Protein AF-0000000085004292 (afdb_homodimer)

Organism: Metarhizium robertsii (strain ARSEF 23 / ATCC MYA-3075) (NCBI:txid655844)

Foldseek 3Di:
DPDVPPLPLPQQQPPDPDDPPPLVQPPDFDEWDQAPPDPLNDPVLVVVLSVLCRVLVFQKKWKWKDFVPGITITIGHALEHPDHGGGLLAKEFQAQLLLLLLLLLVLLLCVVCVPPQVADQQAQLCVQVPQLADALDNVLNHGPGNFQLQFQQSQAAALQLLDDAPALSRLNNLRNFGDGNDDGRPARHDYLSSLLSSLVSSCRRVVHHSFVSSVPFPQVVLVQNQKTLFVVVNVPVVPRHHHGWAWEAASQVRDIDTFDDFGQRNRSSRTRMMGGQVSVVSVQLCLLVVHPPRHVVSSCQQPDFDHFHDDDVQQFPATWGGGRSWIWGHHPNFIKTKDWRDARQKIKIKIATNVRSIIMMMITSHPRVLSVCVSVSVVVCVVSVPDPVSHRPSVVVVVVVSVVQLVCQQCVCCVLPPPLPPDAADQLAQPVLQAAWWQGSNSGIFGKDWADDPQDADVVANPFFDAHPNRTWIKTWGATHRGFTKIWTWGRRHHQKIKTFIGRVSNPVHRHGSDIWIKGFDADPVSGTAKIWTCSSPPDSPDGTRIIGGD/DPDPPPVPLPQQQPPDPDDPPPLVQPPDFDEWDQAPPDPLNDPVLVVVLSVLCVVLVFQKKWKWKDFVPGITITIGHALEHPDHGGGLLAKEFQAQLLLLLLLLLVLLLCVVCPPPQPADQQAQLCVQVPQLADALDNVLNHGPGNFQLQFQQSQAAALQLLDDAPALSRLNNLRNFGDGNDDGRPARHDYLSSLLSSLVSSCRSVVHHSFCSSVPFPQVVLVQNQKTLFVVVNVPVVPRHHHGWAWEAASQVRDIDTFDDFHQRNRSSRTRMMGGQVSVVSVQLCLLVVHPPRHVVSSCQQPDFDHFHDDDVQQFPATWGGGRSWIWGHHPNFIKIKDWRDARQKIKIKIATNVRSIIMMMITSHPRVLSVCVSVSVVSCVVSVPDPVSHRPSPVVVVVVSVVQLVCQLCVCCVLPPPLPPDAADQLAQPVLQAAWWQRSSSGIFGKDWADDPQDADVSANDDLDAHPNGTWIKTWGATHRGFTKIWTWHRRHHQKIKTFIGRVSNPVHRHGSDIWIKGFDADPVSGTAKIWTCSSPPDSPDGTRIIGGD

Secondary structure (DSSP, 8-state):
-----------------------------EEEESGGGSTT-SHHHHHHHHHHHHHTT-SEEEEEEEETTEEEEEEEEEEETTTEEP-TT-BEE-GGGHHHHHHHHHHHHHHGGGGS----TT-BHHHHHGGG---SSHHHHHH-BHHHHHTT-SS----GGG---SSHHHHHHGGGGSPP-S-TTTS----HHHHHHHHHHHHHHHTS-HHHHIIIIIITTTT-TT-BSSHHHHHHT-SS-PBPPEEEEETTTTEEEEE-----GGGHHHH--EE-HHHHHHHHHHHHHT-TTS-HHHHHHHHS--EE----TTT--S--EE-SS-EEEEETTEEEEEEEEEETTEEEEEEEEGGGTEEEEEEESB--HHHHHHHHHHHHHHHTT--GGGS--HHHHHHHHHHHHHHHHHTHHHHHSTTTTSS----SS-GGGG-EEEEETTTEEEEEEEE-S---PPTTS-----B-TTSPEEEEEEE-TTS-EEEEEEEEEETTEEEEEEEETTSTT--S-SEEEEEEEEE-TTSSEEEEEE--S-S-TTSPPEEEEE-/-----------------------------EEEESGGGSTTSSHHHHHHHHHHHHHTT-SEEEEEEEETTEEEEEEEEEEETTTEEP-TT-BEE-GGGHHHHHHHHHHHHHHTGGGS----TT-BHHHHHGGG---SSHHHHHH-BHHHHHTT-SS----GGG---SSHHHHHHGGGGSPP-S-TTTS----HHHHHHHHHHHHHHHTS-HHHHIIIIIITTTT-TT-BSSHHHHHHT-SS-PBPPEEEEETTTTEEEEE-----GGGHHHH--EE-HHHHHHHHHHHHHT-TTS-HHHHHHHHS--EE----TTT--S--EE-SS-EEEEETTEEEEEEEEEETTEEEEEEEEGGGTEEEEEEESB--HHHHHHHHHHHHHHHTT--GGGS--HHHHHHHHHHHHHHHHHTHHHHHSTTTTSS----SS-GGGG-EEEEETTTEEEEEEEE-S---PPTTS-----B-TTSPEEEEEEE-TTS-EEEEEEEEEETTEEEEEEEETTSTT--S-SEEEEEEEEE-TTSSEEEEEE--S-S-TTSPPEEEEE-

pLDDT: mean 88.21, std 16.18, range [18.38, 98.88]

Solvent-accessible surface area (backbone atoms only — not comparable to full-atom values): 56568 Å² total; per-residue (Å²): 65,67,66,75,77,52,86,60,61,56,77,77,65,58,83,70,86,68,83,71,71,73,64,85,57,79,39,61,76,33,54,69,48,51,50,92,56,44,83,75,65,40,70,69,47,53,50,48,52,51,51,35,28,61,75,48,64,45,61,16,33,26,34,24,38,36,46,69,92,33,36,27,26,31,4,33,32,20,26,32,84,96,70,42,64,12,25,29,43,33,24,40,49,30,2,35,42,26,24,34,52,44,38,49,50,50,38,43,53,34,69,50,26,84,81,72,46,89,48,50,60,77,34,31,47,25,80,75,52,40,88,42,41,38,44,61,41,72,67,54,25,68,60,42,20,48,48,34,46,45,30,19,20,62,14,37,55,40,48,47,47,40,27,63,58,92,28,44,64,54,46,40,42,38,36,44,51,39,75,65,79,48,58,66,48,73,48,64,28,68,35,53,58,46,30,11,42,50,31,48,47,51,18,67,75,68,73,43,56,54,56,55,47,46,38,68,63,44,30,48,76,51,63,20,78,53,50,34,50,44,61,69,58,50,68,65,59,82,72,58,44,57,72,43,50,18,30,47,72,28,43,89,78,68,42,78,42,77,46,74,92,68,77,47,75,33,34,34,24,23,27,34,28,31,30,18,34,57,38,50,50,38,53,50,50,31,64,44,67,47,38,70,80,40,48,64,70,36,48,52,56,34,69,37,75,71,29,62,40,80,36,44,59,63,78,31,66,46,73,23,21,22,12,33,39,31,38,34,33,24,43,95,69,35,65,35,40,30,39,52,16,62,35,63,44,12,23,25,40,39,36,36,25,48,96,68,37,31,34,37,34,40,40,31,32,21,70,40,60,64,36,52,53,47,51,56,50,49,49,52,35,56,75,69,64,56,51,75,91,73,51,61,61,56,66,61,50,49,53,50,49,51,49,49,52,52,52,46,56,65,39,35,64,57,68,77,43,65,85,60,82,57,89,54,45,66,64,76,53,63,73,75,55,59,48,43,44,21,39,26,90,34,42,41,66,46,43,32,40,76,48,78,60,93,78,63,71,35,86,89,39,71,79,64,65,38,54,44,100,88,57,22,34,41,32,31,59,46,39,28,54,67,70,44,42,29,30,28,39,40,14,80,59,35,35,46,36,29,38,27,33,29,32,55,58,68,43,75,85,54,54,56,64,45,44,72,38,57,26,33,49,42,65,38,96,85,49,39,61,41,34,43,28,31,60,58,57,78,84,63,90,86,57,83,59,45,64,20,40,55,107,74,67,65,75,77,51,86,60,60,54,75,77,63,60,83,70,90,65,85,71,71,74,63,85,58,80,41,62,76,34,55,68,48,53,51,91,57,45,81,75,67,39,70,69,45,53,49,49,52,52,49,36,28,61,76,50,65,45,60,16,33,26,34,21,40,36,47,67,91,34,36,27,25,32,5,34,35,20,24,33,84,96,71,42,64,13,24,29,44,32,23,39,49,31,2,36,42,25,24,34,52,45,39,49,51,50,38,45,55,36,69,54,32,81,84,72,50,86,50,47,58,76,35,31,46,25,80,76,52,42,87,44,41,37,44,62,39,71,67,53,24,66,60,42,19,48,47,33,44,46,32,18,20,62,14,37,54,43,49,45,47,39,26,63,57,93,28,45,64,55,46,40,44,38,34,45,51,38,74,65,78,48,59,67,45,73,48,63,28,68,34,52,58,45,29,11,42,49,30,48,48,51,18,67,75,67,73,41,56,54,57,54,46,46,37,67,63,44,30,48,77,50,64,19,80,53,50,35,49,44,60,69,59,49,69,64,59,82,72,56,45,57,71,43,49,19,30,49,72,28,44,88,77,69,42,77,43,76,46,72,91,68,77,47,75,32,36,34,26,24,26,36,28,31,30,17,35,58,38,50,49,38,53,50,50,31,65,44,68,48,37,69,77,42,47,65,69,37,47,52,55,33,68,36,75,72,30,62,41,79,38,45,59,62,80,30,65,48,75,24,23,22,12,34,38,29,39,33,33,24,43,94,69,36,64,35,40,31,40,54,15,61,37,64,42,13,23,24,40,37,38,37,24,47,96,68,39,31,33,38,32,40,38,31,31,20,70,38,61,65,34,52,51,45,50,56,50,48,50,52,35,58,75,69,62,55,53,76,89,74,50,61,61,56,67,60,49,48,53,52,49,52,50,49,50,51,51,44,57,64,40,35,64,58,69,76,41,67,85,62,84,57,90,56,45,67,64,76,52,64,71,75,56,59,50,43,46,21,39,26,90,33,44,41,69,45,43,33,38,76,46,78,62,94,76,64,72,35,87,89,38,69,73,80,60,40,46,43,98,86,59,21,32,39,32,32,58,44,39,28,54,68,71,44,41,30,30,29,39,39,21,80,61,34,37,47,37,29,37,27,35,29,32,54,57,69,43,76,82,53,54,56,65,44,44,72,39,57,27,34,49,42,66,38,96,87,49,40,62,40,34,43,29,31,58,59,60,76,84,61,90,85,57,84,59,45,64,19,40,55,106

Structure (mmCIF, N/CA/C/O backbone):
data_AF-0000000085004292-model_v1
#
loop_
_entity.id
_entity.type
_entity.pdbx_description
1 polymer 'Beta-lactamase/transpeptidase-like protein'
#
loop_
_atom_site.group_PDB
_atom_site.id
_atom_site.type_symbol
_atom_site.label_atom_id
_atom_site.label_alt_id
_atom_site.label_comp_id
_atom_site.label_asym_id
_atom_site.label_entity_id
_atom_site.label_seq_id
_atom_site.pdbx_PDB_ins_code
_atom_site.Cartn_x
_atom_site.Cartn_y
_atom_site.Cartn_z
_atom_site.occupancy
_atom_site.B_iso_or_equiv
_atom_site.auth_seq_id
_atom_site.auth_comp_id
_atom_site.auth_asym_id
_atom_site.auth_atom_id
_atom_site.pdbx_PDB_model_num
ATOM 1 N N . MET A 1 1 ? -9.984 -6.383 -10.594 1 18.56 1 MET A N 1
ATOM 2 C CA . MET A 1 1 ? -10.445 -7.738 -10.891 1 18.56 1 MET A CA 1
ATOM 3 C C . MET A 1 1 ? -9.484 -8.438 -11.852 1 18.56 1 MET A C 1
ATOM 5 O O . MET A 1 1 ? -9.906 -9.258 -12.664 1 18.56 1 MET A O 1
ATOM 9 N N . LYS A 1 2 ? -8.461 -7.723 -12.195 1 23.53 2 LYS A N 1
ATOM 10 C CA . LYS A 1 2 ? -7.477 -8.453 -12.992 1 23.53 2 LYS A CA 1
ATOM 11 C C . LYS A 1 2 ? -7.266 -9.859 -12.453 1 23.53 2 LYS A C 1
ATOM 13 O O . LYS A 1 2 ? -7.262 -10.07 -11.242 1 23.53 2 LYS A O 1
ATOM 18 N N . ALA A 1 3 ? -7.301 -10.812 -13.336 1 26.58 3 ALA A N 1
ATOM 19 C CA . ALA A 1 3 ? -7.152 -12.266 -13.383 1 26.58 3 ALA A CA 1
ATOM 20 C C . ALA A 1 3 ? -6.121 -12.75 -12.367 1 26.58 3 ALA A C 1
ATOM 22 O O . ALA A 1 3 ? -5.246 -11.984 -11.953 1 26.58 3 ALA A O 1
ATOM 23 N N . LEU A 1 4 ? -6.418 -13.648 -11.523 1 29.11 4 LEU A N 1
ATOM 24 C CA . LEU A 1 4 ? -5.457 -14.664 -11.102 1 29.11 4 LEU A CA 1
ATOM 25 C C . LEU A 1 4 ? -4.258 -14.695 -12.039 1 29.11 4 LEU A C 1
ATOM 27 O O . LEU A 1 4 ? -4.359 -15.195 -13.164 1 29.11 4 LEU A O 1
ATOM 31 N N . VAL A 1 5 ? -3.646 -13.688 -12.141 1 30.66 5 VAL A N 1
ATOM 32 C CA . VAL A 1 5 ? -2.473 -13.719 -13.008 1 30.66 5 VAL A CA 1
ATOM 33 C C . VAL A 1 5 ? -1.698 -15.008 -12.789 1 30.66 5 VAL A C 1
ATOM 35 O O . VAL A 1 5 ? -0.815 -15.07 -11.93 1 30.66 5 VAL A O 1
ATOM 38 N N . LEU A 1 6 ? -2.367 -16.078 -12.289 1 32.75 6 LEU A N 1
ATOM 39 C CA . LEU A 1 6 ? -1.844 -17.375 -12.703 1 32.75 6 LEU A CA 1
ATOM 40 C C . LEU A 1 6 ? -1.503 -17.375 -14.195 1 32.75 6 LEU A C 1
ATOM 42 O O . LEU A 1 6 ? -2.346 -17.031 -15.023 1 32.75 6 LEU A O 1
ATOM 46 N N . ALA A 1 7 ? -0.397 -17.016 -14.508 1 34.31 7 ALA A N 1
ATOM 47 C CA . ALA A 1 7 ? -0.087 -17.5 -15.852 1 34.31 7 ALA A CA 1
ATOM 48 C C . ALA A 1 7 ? -0.834 -18.781 -16.156 1 34.31 7 ALA A C 1
ATOM 50 O O . ALA A 1 7 ? -0.425 -19.859 -15.711 1 34.31 7 ALA A O 1
ATOM 51 N N . LEU A 1 8 ? -2.156 -18.75 -15.992 1 34.47 8 LEU A N 1
ATOM 52 C CA . LEU A 1 8 ? -2.996 -19.875 -16.391 1 34.47 8 LEU A CA 1
ATOM 53 C C . LEU A 1 8 ? -2.732 -20.266 -17.844 1 34.47 8 LEU A C 1
ATOM 55 O O . LEU A 1 8 ? -2.953 -19.469 -18.75 1 34.47 8 LEU A O 1
ATOM 59 N N . THR A 1 9 ? -1.748 -20.953 -18.031 1 31.61 9 THR A N 1
ATOM 60 C CA . THR A 1 9 ? -1.907 -21.703 -19.266 1 31.61 9 THR A CA 1
ATOM 61 C C . THR A 1 9 ? -3.275 -22.375 -19.312 1 31.61 9 THR A C 1
ATOM 63 O O . THR A 1 9 ? -3.521 -23.344 -18.594 1 31.61 9 THR A O 1
ATOM 66 N N . LEU A 1 10 ? -4.293 -21.625 -19.406 1 33.28 10 LEU A N 1
ATOM 67 C CA . LEU A 1 10 ? -5.609 -22.219 -19.625 1 33.28 10 LEU A CA 1
ATOM 68 C C . LEU A 1 10 ? -5.609 -23.125 -20.859 1 33.28 10 LEU A C 1
ATOM 70 O O . LEU A 1 10 ? -5.238 -22.672 -21.953 1 33.28 10 LEU A O 1
ATOM 74 N N . SER A 1 11 ? -5.559 -24.375 -20.703 1 31.3 11 SER A N 1
ATOM 75 C CA . SER A 1 11 ? -5.887 -25.344 -21.766 1 31.3 11 SER A CA 1
ATOM 76 C C . SER A 1 11 ? -7.246 -25.031 -22.391 1 31.3 11 SER A C 1
ATOM 78 O O . SER A 1 11 ? -8.242 -24.891 -21.672 1 31.3 11 SER A O 1
ATOM 80 N N . LEU A 1 12 ? -7.227 -24.375 -23.406 1 34.44 12 LEU A N 1
ATOM 81 C CA . LEU A 1 12 ? -8.359 -24 -24.25 1 34.44 12 LEU A CA 1
ATOM 82 C C . LEU A 1 12 ? -9.211 -25.219 -24.594 1 34.44 12 LEU A C 1
ATOM 84 O O . LEU A 1 12 ? -8.703 -26.203 -25.141 1 34.44 12 LEU A O 1
ATOM 88 N N . TYR A 1 13 ? -10.305 -25.5 -23.875 1 34.75 13 TYR A N 1
ATOM 89 C CA . TYR A 1 13 ? -11.359 -26.5 -24.078 1 34.75 13 TYR A CA 1
ATOM 90 C C . TYR A 1 13 ? -12.203 -26.156 -25.297 1 34.75 13 TYR A C 1
ATOM 92 O O . TYR A 1 13 ? -12.781 -25.078 -25.391 1 34.75 13 TYR A O 1
ATOM 100 N N . ALA A 1 14 ? -11.797 -26.516 -26.469 1 29.94 14 ALA A N 1
ATOM 101 C CA . ALA A 1 14 ? -12.781 -26.469 -27.547 1 29.94 14 ALA A CA 1
ATOM 102 C C . ALA A 1 14 ? -13.922 -27.453 -27.297 1 29.94 14 ALA A C 1
ATOM 104 O O . ALA A 1 14 ? -13.695 -28.641 -27.141 1 29.94 14 ALA A O 1
ATOM 105 N N . ALA A 1 15 ? -15.172 -27.062 -26.922 1 34.06 15 ALA A N 1
ATOM 106 C CA . ALA A 1 15 ? -16.406 -27.844 -26.75 1 34.06 15 ALA A CA 1
ATOM 107 C C . ALA A 1 15 ? -16.891 -28.391 -28.094 1 34.06 15 ALA A C 1
ATOM 109 O O . ALA A 1 15 ? -17.531 -27.672 -28.859 1 34.06 15 ALA A O 1
ATOM 110 N N . ALA A 1 16 ? -16.234 -29.234 -28.891 1 30.64 16 ALA A N 1
ATOM 111 C CA . ALA A 1 16 ? -17.094 -29.891 -29.891 1 30.64 16 ALA A CA 1
ATOM 112 C C . ALA A 1 16 ? -18.172 -30.734 -29.203 1 30.64 16 ALA A C 1
ATOM 114 O O . ALA A 1 16 ? -17.984 -31.234 -28.094 1 30.64 16 ALA A O 1
ATOM 115 N N . GLY A 1 17 ? -19.5 -30.672 -29.719 1 32.22 17 GLY A N 1
ATOM 116 C CA . GLY A 1 17 ? -20.734 -31.328 -29.359 1 32.22 17 GLY A CA 1
ATOM 117 C C . GLY A 1 17 ? -20.594 -32.812 -29.156 1 32.22 17 GLY A C 1
ATOM 118 O O . GLY A 1 17 ? -21.438 -33.594 -29.578 1 32.22 17 GLY A O 1
ATOM 119 N N . ALA A 1 18 ? -19.422 -33.469 -29.047 1 34.59 18 ALA A N 1
ATOM 120 C CA . ALA A 1 18 ? -19.578 -34.906 -29 1 34.59 18 ALA A CA 1
ATOM 121 C C . ALA A 1 18 ? -20.375 -35.344 -27.766 1 34.59 18 ALA A C 1
ATOM 123 O O . ALA A 1 18 ? -20.375 -34.625 -26.75 1 34.59 18 ALA A O 1
ATOM 124 N N . LYS A 1 19 ? -21.188 -36.406 -27.828 1 35.53 19 LYS A N 1
ATOM 125 C CA . LYS A 1 19 ? -21.938 -37.156 -26.812 1 35.53 19 LYS A CA 1
ATOM 126 C C . LYS A 1 19 ? -21.078 -37.438 -25.594 1 35.53 19 LYS A C 1
ATOM 128 O O . LYS A 1 19 ? -20.031 -38.094 -25.719 1 35.53 19 LYS A O 1
ATOM 133 N N . ARG A 1 20 ? -21.234 -36.75 -24.609 1 41.38 20 ARG A N 1
ATOM 134 C CA . ARG A 1 20 ? -20.562 -36.75 -23.312 1 41.38 20 ARG A CA 1
ATOM 135 C C . ARG A 1 20 ? -20.609 -38.156 -22.688 1 41.38 20 ARG A C 1
ATOM 137 O O . ARG A 1 20 ? -21.688 -38.688 -22.438 1 41.38 20 ARG A O 1
ATOM 144 N N . GLN A 1 21 ? -19.766 -39.031 -23.047 1 31.73 21 GLN A N 1
ATOM 145 C CA . GLN A 1 21 ? -19.844 -40.156 -22.125 1 31.73 21 GLN A CA 1
ATOM 146 C C . GLN A 1 21 ? -19.875 -39.656 -20.672 1 31.73 21 GLN A C 1
ATOM 148 O O . GLN A 1 21 ? -19.047 -38.844 -20.281 1 31.73 21 GLN A O 1
ATOM 153 N N . PRO A 1 22 ? -20.938 -39.875 -19.922 1 36.22 22 PRO A N 1
ATOM 154 C CA . PRO A 1 22 ? -20.953 -39.438 -18.531 1 36.22 22 PRO A CA 1
ATOM 155 C C . PRO A 1 22 ? -19.734 -39.906 -17.75 1 36.22 22 PRO A C 1
ATOM 157 O O . PRO A 1 22 ? -19.328 -41.062 -17.859 1 36.22 22 PRO A O 1
ATOM 160 N N . ILE A 1 23 ? -18.703 -39.188 -17.688 1 39.22 23 ILE A N 1
ATOM 161 C CA . ILE A 1 23 ? -17.781 -39.562 -16.609 1 39.22 23 ILE A CA 1
ATOM 162 C C . ILE A 1 23 ? -18.547 -40.094 -15.422 1 39.22 23 ILE A C 1
ATOM 164 O O . ILE A 1 23 ? -19.547 -39.5 -14.992 1 39.22 23 ILE A O 1
ATOM 168 N N . PRO A 1 24 ? -18.484 -41.375 -15.211 1 38.09 24 PRO A N 1
ATOM 169 C CA . PRO A 1 24 ? -19.172 -41.812 -13.992 1 38.09 24 PRO A CA 1
ATOM 170 C C . PRO A 1 24 ? -18.984 -40.844 -12.828 1 38.09 24 PRO A C 1
ATOM 172 O O . PRO A 1 24 ? -17.906 -40.75 -12.25 1 38.09 24 PRO A O 1
ATOM 175 N N . THR A 1 25 ? -19.312 -39.656 -13.07 1 40.25 25 THR A N 1
ATOM 176 C CA . THR A 1 25 ? -19.109 -38.625 -12.07 1 40.25 25 THR A CA 1
ATOM 177 C C . THR A 1 25 ? -19.797 -39 -10.758 1 40.25 25 THR A C 1
ATOM 179 O O . THR A 1 25 ? -19.875 -38.188 -9.836 1 40.25 25 THR A O 1
ATOM 182 N N . ARG A 1 26 ? -20.844 -39.906 -10.922 1 40.62 26 ARG A N 1
ATOM 183 C CA . ARG A 1 26 ? -21.609 -39.875 -9.68 1 40.62 26 ARG A CA 1
ATOM 184 C C . ARG A 1 26 ? -20.75 -40.344 -8.5 1 40.62 26 ARG A C 1
ATOM 186 O O . ARG A 1 26 ? -20.766 -41.5 -8.133 1 40.62 26 ARG A O 1
ATOM 193 N N . GLY A 1 27 ? -19.516 -39.906 -8.438 1 37.91 27 GLY A N 1
ATOM 194 C CA . GLY A 1 27 ? -19 -40.25 -7.117 1 37.91 27 GLY A CA 1
ATOM 195 C C . GLY A 1 27 ? -19.781 -39.594 -5.992 1 37.91 27 GLY A C 1
ATOM 196 O O . GLY A 1 27 ? -20.141 -38.406 -6.078 1 37.91 27 GLY A O 1
ATOM 197 N N . VAL A 1 28 ? -20.578 -40.344 -5.297 1 39.22 28 VAL A N 1
ATOM 198 C CA . VAL A 1 28 ? -21.219 -40 -4.035 1 39.22 28 VAL A CA 1
ATOM 199 C C . VAL A 1 28 ? -20.25 -39.25 -3.141 1 39.22 28 VAL A C 1
ATOM 201 O O . VAL A 1 28 ? -19.047 -39.531 -3.141 1 39.22 28 VAL A O 1
ATOM 204 N N . PRO A 1 29 ? -20.672 -37.906 -2.676 1 47.31 29 PRO A N 1
ATOM 205 C CA . PRO A 1 29 ? -19.906 -37.375 -1.553 1 47.31 29 PRO A CA 1
ATOM 206 C C . PRO A 1 29 ? -19.375 -38.469 -0.62 1 47.31 29 PRO A C 1
ATOM 208 O O . PRO A 1 29 ? -20.156 -39.344 -0.19 1 47.31 29 PRO A O 1
ATOM 211 N N . ASN A 1 30 ? -18.141 -38.812 -0.809 1 48.28 30 ASN A N 1
ATOM 212 C CA . ASN A 1 30 ? -17.531 -39.812 0.082 1 48.28 30 ASN A CA 1
ATOM 213 C C . ASN A 1 30 ? -16.891 -39.125 1.298 1 48.28 30 ASN A C 1
ATOM 215 O O . ASN A 1 30 ? -15.969 -38.344 1.157 1 48.28 30 ASN A O 1
ATOM 219 N N . GLY A 1 31 ? -17.328 -39.344 2.457 1 46.66 31 GLY A N 1
ATOM 220 C CA . GLY A 1 31 ? -16.812 -38.969 3.764 1 46.66 31 GLY A CA 1
ATOM 221 C C . GLY A 1 31 ? -17.172 -37.562 4.191 1 46.66 31 GLY A C 1
ATOM 222 O O . GLY A 1 31 ? -16.891 -36.594 3.473 1 46.66 31 GLY A O 1
ATOM 223 N N . GLN A 1 32 ? -18.172 -37.375 4.891 1 47.78 32 GLN A N 1
ATOM 224 C CA . GLN A 1 32 ? -18.578 -36.094 5.484 1 47.78 32 GLN A CA 1
ATOM 225 C C . GLN A 1 32 ? -18.203 -36.031 6.957 1 47.78 32 GLN A C 1
ATOM 227 O O . GLN A 1 32 ? -18.312 -37 7.684 1 47.78 32 GLN A O 1
ATOM 232 N N . TYR A 1 33 ? -17.234 -35.094 7.277 1 54.34 33 TYR A N 1
ATOM 233 C CA . TYR A 1 33 ? -17.031 -34.75 8.68 1 54.34 33 TYR A CA 1
ATOM 234 C C . TYR A 1 33 ? -17.844 -33.5 9.055 1 54.34 33 TYR A C 1
ATOM 236 O O . TYR A 1 33 ? -17.672 -32.469 8.445 1 54.34 33 TYR A O 1
ATOM 244 N N . GLY A 1 34 ? -18.75 -33.5 9.992 1 56.47 34 GLY A N 1
ATOM 245 C CA . GLY A 1 34 ? -19.391 -32.375 10.633 1 56.47 34 GLY A CA 1
ATOM 246 C C . GLY A 1 34 ? -20.547 -31.812 9.828 1 56.47 34 GLY A C 1
ATOM 247 O O . GLY A 1 34 ? -20.859 -30.625 9.938 1 56.47 34 GLY A O 1
ATOM 248 N N . GLY A 1 35 ? -21.156 -32.594 8.977 1 50.84 35 GLY A N 1
ATOM 249 C CA . GLY A 1 35 ? -22.125 -32.312 7.922 1 50.84 35 GLY A CA 1
ATOM 250 C C . GLY A 1 35 ? -23.078 -31.188 8.258 1 50.84 35 GLY A C 1
ATOM 251 O O . GLY A 1 35 ? -23.281 -30.281 7.449 1 50.84 35 GLY A O 1
ATOM 252 N N . ASP A 1 36 ? -23.984 -31.281 9.141 1 54 36 ASP A N 1
ATOM 253 C CA . ASP A 1 36 ? -25.25 -30.562 9.203 1 54 36 ASP A CA 1
ATOM 254 C C . ASP A 1 36 ? -25.062 -29.219 9.906 1 54 36 ASP A C 1
ATOM 256 O O . ASP A 1 36 ? -26.047 -28.562 10.258 1 54 36 ASP A O 1
ATOM 260 N N . GLU A 1 37 ? -23.656 -28.75 9.836 1 70.69 37 GLU A N 1
ATOM 261 C CA . GLU A 1 37 ? -23.594 -27.688 10.844 1 70.69 37 GLU A CA 1
ATOM 262 C C . GLU A 1 37 ? -23.422 -26.312 10.188 1 70.69 37 GLU A C 1
ATOM 264 O O . GLU A 1 37 ? -23.781 -25.297 10.781 1 70.69 37 GLU A O 1
ATOM 269 N N . VAL A 1 38 ? -22.984 -26.312 8.875 1 84.88 38 VAL A N 1
ATOM 270 C CA . VAL A 1 38 ? -22.875 -25.016 8.234 1 84.88 38 VAL A CA 1
ATOM 271 C C . VAL A 1 38 ? -24.047 -24.797 7.281 1 84.88 38 VAL A C 1
ATOM 273 O O . VAL A 1 38 ? -24.25 -25.578 6.348 1 84.88 38 VAL A O 1
ATOM 276 N N . ALA A 1 39 ? -24.797 -23.828 7.441 1 82.44 39 ALA A N 1
ATOM 277 C CA . ALA A 1 39 ? -26.141 -23.641 6.898 1 82.44 39 ALA A CA 1
ATOM 278 C C . ALA A 1 39 ? -26.141 -23.703 5.375 1 82.44 39 ALA A C 1
ATOM 280 O O . ALA A 1 39 ? -26.953 -24.391 4.766 1 82.44 39 ALA A O 1
ATOM 281 N N . PHE A 1 40 ? -25.203 -23.094 4.66 1 87 40 PHE A N 1
ATOM 282 C CA . PHE A 1 40 ? -25.266 -23.016 3.205 1 87 40 PHE A CA 1
ATOM 283 C C . PHE A 1 40 ? -24.656 -24.25 2.57 1 87 40 PHE A C 1
ATOM 285 O O . PHE A 1 40 ? -24.844 -24.516 1.382 1 87 40 PHE A O 1
ATOM 292 N N . ALA A 1 41 ? -23.844 -25.047 3.346 1 91.12 41 ALA A N 1
ATOM 293 C CA . ALA A 1 41 ? -23.219 -26.281 2.85 1 91.12 41 ALA A CA 1
ATOM 294 C C . ALA A 1 41 ? -24.188 -27.453 2.893 1 91.12 41 ALA A C 1
ATOM 296 O O . ALA A 1 41 ? -24 -28.406 3.65 1 91.12 41 ALA A O 1
ATOM 297 N N . ASN A 1 42 ? -25.234 -27.344 2.023 1 91.62 42 ASN A N 1
ATOM 298 C CA . ASN A 1 42 ? -26.328 -28.312 1.955 1 91.62 42 ASN A CA 1
ATOM 299 C C . ASN A 1 42 ? -26.297 -29.094 0.649 1 91.62 42 ASN A C 1
ATOM 301 O O . ASN A 1 42 ? -25.312 -29.062 -0.088 1 91.62 42 ASN A O 1
ATOM 305 N N . GLU A 1 43 ? -27.344 -29.766 0.403 1 92.31 43 GLU A N 1
ATOM 306 C CA . GLU A 1 43 ? -27.422 -30.641 -0.77 1 92.31 43 GLU A CA 1
ATOM 307 C C . GLU A 1 43 ? -27.344 -29.828 -2.061 1 92.31 43 GLU A C 1
ATOM 309 O O . GLU A 1 43 ? -26.734 -30.25 -3.041 1 92.31 43 GLU A O 1
ATOM 314 N N . ALA A 1 44 ? -27.984 -28.703 -2.021 1 93.62 44 ALA A N 1
ATOM 315 C CA . ALA A 1 44 ? -27.953 -27.844 -3.205 1 93.62 44 ALA A CA 1
ATOM 316 C C . ALA A 1 44 ? -26.531 -27.375 -3.516 1 93.62 44 ALA A C 1
ATOM 318 O O . ALA A 1 44 ? -26.141 -27.281 -4.684 1 93.62 44 ALA A O 1
ATOM 319 N N . PHE A 1 45 ? -25.859 -27.047 -2.486 1 95.06 45 PHE A N 1
ATOM 320 C CA . PHE A 1 45 ? -24.469 -26.609 -2.652 1 95.06 45 PHE A CA 1
ATOM 321 C C . PHE A 1 45 ? -23.609 -27.766 -3.15 1 95.06 45 PHE A C 1
ATOM 323 O O . PHE A 1 45 ? -22.75 -27.578 -4.02 1 95.06 45 PHE A O 1
ATOM 330 N N . GLU A 1 46 ? -23.812 -28.938 -2.666 1 95.25 46 GLU A N 1
ATOM 331 C CA . GLU A 1 46 ? -23.078 -30.125 -3.115 1 95.25 46 GLU A CA 1
ATOM 332 C C . GLU A 1 46 ? -23.344 -30.422 -4.59 1 95.25 46 GLU A C 1
ATOM 334 O O . GLU A 1 46 ? -22.438 -30.766 -5.336 1 95.25 46 GLU A O 1
ATOM 339 N N . GLN A 1 47 ? -24.609 -30.203 -4.973 1 96.12 47 GLN A N 1
ATOM 340 C CA . GLN A 1 47 ? -24.969 -30.391 -6.375 1 96.12 47 GLN A CA 1
ATOM 341 C C . GLN A 1 47 ? -24.297 -29.344 -7.262 1 96.12 47 GLN A C 1
ATOM 343 O O . GLN A 1 47 ? -23.906 -29.641 -8.391 1 96.12 47 GLN A O 1
ATOM 348 N N . PHE A 1 48 ? -24.234 -28.203 -6.73 1 96.38 48 PHE A N 1
ATOM 349 C CA . PHE A 1 48 ? -23.531 -27.141 -7.449 1 96.38 48 PHE A CA 1
ATOM 350 C C . PHE A 1 48 ? -22.078 -27.516 -7.676 1 96.38 48 PHE A C 1
ATOM 352 O O . PHE A 1 48 ? -21.547 -27.344 -8.781 1 96.38 48 PHE A O 1
ATOM 359 N N . ILE A 1 49 ? -21.359 -28.016 -6.625 1 98.19 49 ILE A N 1
ATOM 360 C CA . ILE A 1 49 ? -19.953 -28.406 -6.734 1 98.19 49 ILE A CA 1
ATOM 361 C C . ILE A 1 49 ? -19.812 -29.5 -7.805 1 98.19 49 ILE A C 1
ATOM 363 O O . ILE A 1 49 ? -18.938 -29.406 -8.68 1 98.19 49 ILE A O 1
ATOM 367 N N . LEU A 1 50 ? -20.703 -30.438 -7.777 1 97.62 50 LEU A N 1
ATOM 368 C CA . LEU A 1 50 ? -20.656 -31.531 -8.734 1 97.62 50 LEU A CA 1
ATOM 369 C C . LEU A 1 50 ? -20.875 -31.016 -10.156 1 97.62 50 LEU A C 1
ATOM 371 O O . LEU A 1 50 ? -20.219 -31.484 -11.094 1 97.62 50 LEU A O 1
ATOM 375 N N . ALA A 1 51 ? -21.781 -30.109 -10.297 1 97.75 51 ALA A N 1
ATOM 376 C CA . ALA A 1 51 ? -22.047 -29.531 -11.609 1 97.75 51 ALA A CA 1
ATOM 377 C C . ALA A 1 51 ? -20.812 -28.812 -12.148 1 97.75 51 ALA A C 1
ATOM 379 O O . ALA A 1 51 ? -20.516 -28.875 -13.344 1 97.75 51 ALA A O 1
ATOM 380 N N . GLN A 1 52 ? -20.125 -28.062 -11.266 1 98 52 GLN A N 1
ATOM 381 C CA . GLN A 1 52 ? -18.906 -27.375 -11.68 1 98 52 GLN A CA 1
ATOM 382 C C . GLN A 1 52 ? -17.812 -28.375 -12.047 1 98 52 GLN A C 1
ATOM 384 O O . GLN A 1 52 ? -17.062 -28.156 -13.008 1 98 52 GLN A O 1
ATOM 389 N N . MET A 1 53 ? -17.703 -29.469 -11.242 1 98.06 53 MET A N 1
ATOM 390 C CA . MET A 1 53 ? -16.719 -30.5 -11.547 1 98.06 53 MET A CA 1
ATOM 391 C C . MET A 1 53 ? -16.969 -31.109 -12.93 1 98.06 53 MET A C 1
ATOM 393 O O . MET A 1 53 ? -16.031 -31.359 -13.68 1 98.06 53 MET A O 1
ATOM 397 N N . ASP A 1 54 ? -18.234 -31.25 -13.195 1 96.56 54 ASP A N 1
ATOM 398 C CA . ASP A 1 54 ? -18.609 -31.828 -14.484 1 96.56 54 ASP A CA 1
ATOM 399 C C . ASP A 1 54 ? -18.328 -30.844 -15.625 1 96.56 54 ASP A C 1
ATOM 401 O O . ASP A 1 54 ? -17.672 -31.188 -16.609 1 96.56 54 ASP A O 1
ATOM 405 N N . GLU A 1 55 ? -18.75 -29.672 -15.422 1 96.06 55 GLU A N 1
ATOM 406 C CA . GLU A 1 55 ? -18.625 -28.656 -16.453 1 96.06 55 GLU A CA 1
ATOM 407 C C . GLU A 1 55 ? -17.172 -28.359 -16.781 1 96.06 55 GLU A C 1
ATOM 409 O O . GLU A 1 55 ? -16.812 -28.172 -17.953 1 96.06 55 GLU A O 1
ATOM 414 N N . TRP A 1 56 ? -16.359 -28.359 -15.742 1 97.25 56 TRP A N 1
ATOM 415 C CA . TRP A 1 56 ? -14.984 -27.906 -15.93 1 97.25 56 TRP A CA 1
ATOM 416 C C . TRP A 1 56 ? -13.992 -29.047 -15.758 1 97.25 56 TRP A C 1
ATOM 418 O O . TRP A 1 56 ? -12.797 -28.812 -15.562 1 97.25 56 TRP A O 1
ATOM 428 N N . HIS A 1 57 ? -14.438 -30.281 -15.734 1 96.5 57 HIS A N 1
ATOM 429 C CA . HIS A 1 57 ? -13.648 -31.5 -15.836 1 96.5 57 HIS A CA 1
ATOM 430 C C . HIS A 1 57 ? -12.703 -31.656 -14.648 1 96.5 57 HIS A C 1
ATOM 432 O O . HIS A 1 57 ? -11.492 -31.797 -14.828 1 96.5 57 HIS A O 1
ATOM 438 N N . VAL A 1 58 ? -13.227 -31.75 -13.508 1 98.06 58 VAL A N 1
ATOM 439 C CA . VAL A 1 58 ? -12.461 -31.969 -12.281 1 98.06 58 VAL A CA 1
ATOM 440 C C . VAL A 1 58 ? -12.648 -33.406 -11.805 1 98.06 58 VAL A C 1
ATOM 442 O O . VAL A 1 58 ? -13.742 -33.781 -11.406 1 98.06 58 VAL A O 1
ATOM 445 N N . PRO A 1 59 ? -11.594 -34.188 -11.789 1 97.5 59 PRO A N 1
ATOM 446 C CA . PRO A 1 59 ? -11.742 -35.594 -11.375 1 97.5 59 PRO A CA 1
ATOM 447 C C . PRO A 1 59 ? -11.977 -35.719 -9.875 1 97.5 59 PRO A C 1
ATOM 449 O O . PRO A 1 59 ? -12.719 -36.625 -9.453 1 97.5 59 PRO A O 1
ATOM 452 N N . GLY A 1 60 ? -11.328 -34.938 -9.109 1 97.88 60 GLY A N 1
ATOM 453 C CA . GLY A 1 60 ? -11.453 -35.031 -7.664 1 97.88 60 GLY A CA 1
ATOM 454 C C . GLY A 1 60 ? -11.273 -33.688 -6.961 1 97.88 60 GLY A C 1
ATOM 455 O O . GLY A 1 60 ? -10.469 -32.875 -7.391 1 97.88 60 GLY A O 1
ATOM 456 N N . LEU A 1 61 ? -11.984 -33.562 -5.867 1 97.81 61 LEU A N 1
ATOM 457 C CA . LEU A 1 61 ? -12.008 -32.344 -5.098 1 97.81 61 LEU A CA 1
ATOM 458 C C . LEU A 1 61 ? -12.352 -32.625 -3.637 1 97.81 61 LEU A C 1
ATOM 460 O O . LEU A 1 61 ? -13.188 -33.469 -3.34 1 97.81 61 LEU A O 1
ATOM 464 N N . SER A 1 62 ? -11.664 -32 -2.715 1 98.12 62 SER A N 1
ATOM 465 C CA . SER A 1 62 ? -12.055 -31.953 -1.308 1 98.12 62 SER A CA 1
ATOM 466 C C . SER A 1 62 ? -12.25 -30.531 -0.825 1 98.12 62 SER A C 1
ATOM 468 O O . SER A 1 62 ? -11.555 -29.609 -1.277 1 98.12 62 SER A O 1
ATOM 470 N N . MET A 1 63 ? -13.195 -30.328 0.04 1 98.31 63 MET A N 1
ATOM 471 C CA . MET A 1 63 ? -13.469 -28.984 0.572 1 98.31 63 MET A CA 1
ATOM 472 C C . MET A 1 63 ? -13.875 -29.062 2.041 1 98.31 63 MET A C 1
ATOM 474 O O . MET A 1 63 ? -14.477 -30.047 2.473 1 98.31 63 MET A O 1
ATOM 478 N N . ALA A 1 64 ? -13.445 -28.141 2.809 1 97.5 64 ALA A N 1
ATOM 479 C CA . ALA A 1 64 ? -13.906 -27.938 4.184 1 97.5 64 ALA A CA 1
ATOM 480 C C . ALA A 1 64 ? -14.344 -26.5 4.422 1 97.5 64 ALA A C 1
ATOM 482 O O . ALA A 1 64 ? -13.727 -25.562 3.912 1 97.5 64 ALA A O 1
ATOM 483 N N . VAL A 1 65 ? -15.398 -26.312 5.137 1 97.56 65 VAL A N 1
ATOM 484 C CA . VAL A 1 65 ? -15.914 -25.031 5.578 1 97.56 65 VAL A CA 1
ATOM 485 C C . VAL A 1 65 ? -16 -25 7.105 1 97.56 65 VAL A C 1
ATOM 487 O O . VAL A 1 65 ? -16.5 -25.938 7.719 1 97.56 65 VAL A O 1
ATOM 490 N N . ILE A 1 66 ? -15.5 -23.984 7.684 1 95 66 ILE A N 1
ATOM 491 C CA . ILE A 1 66 ? -15.555 -23.859 9.133 1 95 66 ILE A CA 1
ATOM 492 C C . ILE A 1 66 ? -16.344 -22.609 9.508 1 95 66 ILE A C 1
ATOM 494 O O . ILE A 1 66 ? -16.219 -21.562 8.859 1 95 66 ILE A O 1
ATOM 498 N N . GLU A 1 67 ? -17.125 -22.672 10.516 1 94.31 67 GLU A N 1
ATOM 499 C CA . GLU A 1 67 ? -17.906 -21.594 11.117 1 94.31 67 GLU A CA 1
ATOM 500 C C . GLU A 1 67 ? -17.984 -21.75 12.633 1 94.31 67 GLU A C 1
ATOM 502 O O . GLU A 1 67 ? -18.734 -22.578 13.141 1 94.31 67 GLU A O 1
ATOM 507 N N . GLY A 1 68 ? -17.297 -20.828 13.289 1 90.5 68 GLY A N 1
ATOM 508 C CA . GLY A 1 68 ? -17.156 -21.062 14.711 1 90.5 68 GLY A CA 1
ATOM 509 C C . GLY A 1 68 ? -16.562 -22.422 15.039 1 90.5 68 GLY A C 1
ATOM 510 O O . GLY A 1 68 ? -15.477 -22.766 14.57 1 90.5 68 GLY A O 1
ATOM 511 N N . ASN A 1 69 ? -17.344 -23.234 15.727 1 87.56 69 ASN A N 1
ATOM 512 C CA . ASN A 1 69 ? -16.875 -24.562 16.094 1 87.56 69 ASN A CA 1
ATOM 513 C C . ASN A 1 69 ? -17.391 -25.625 15.141 1 87.56 69 ASN A C 1
ATOM 515 O O . ASN A 1 69 ? -17.047 -26.797 15.281 1 87.56 69 ASN A O 1
ATOM 519 N N . LYS A 1 70 ? -18.062 -25.234 14.117 1 90.88 70 LYS A N 1
ATOM 520 C CA . LYS A 1 70 ? -18.641 -26.172 13.156 1 90.88 70 LYS A CA 1
ATOM 521 C C . LYS A 1 70 ? -17.703 -26.391 11.977 1 90.88 70 LYS A C 1
ATOM 523 O O . LYS A 1 70 ? -16.984 -25.484 11.562 1 90.88 70 LYS A O 1
ATOM 528 N N . THR A 1 71 ? -17.672 -27.656 11.484 1 92.31 71 THR A N 1
ATOM 529 C CA . THR A 1 71 ? -16.891 -27.984 10.297 1 92.31 71 THR A CA 1
ATOM 530 C C . THR A 1 71 ? -17.719 -28.859 9.344 1 92.31 71 THR A C 1
ATOM 532 O O . THR A 1 71 ? -18.281 -29.875 9.75 1 92.31 71 THR A O 1
ATOM 535 N N . TRP A 1 72 ? -17.922 -28.391 8.164 1 95.12 72 TRP A N 1
ATOM 536 C CA . TRP A 1 72 ? -18.375 -29.219 7.055 1 95.12 72 TRP A CA 1
ATOM 537 C C . TRP A 1 72 ? -17.203 -29.609 6.16 1 95.12 72 TRP A C 1
ATOM 539 O O . TRP A 1 72 ? -16.422 -28.766 5.719 1 95.12 72 TRP A O 1
ATOM 549 N N . ALA A 1 73 ? -16.906 -30.906 5.941 1 95.75 73 ALA A N 1
ATOM 550 C CA . ALA A 1 73 ? -15.844 -31.391 5.07 1 95.75 73 ALA A CA 1
ATOM 551 C C . ALA A 1 73 ? -16.297 -32.562 4.234 1 95.75 73 ALA A C 1
ATOM 553 O O . ALA A 1 73 ? -16.938 -33.5 4.754 1 95.75 73 ALA A O 1
ATOM 554 N N . LYS A 1 74 ? -15.992 -32.469 2.973 1 95.94 74 LYS A N 1
ATOM 555 C CA . LYS A 1 74 ? -16.438 -33.531 2.068 1 95.94 74 LYS A CA 1
ATOM 556 C C . LYS A 1 74 ? -15.484 -33.688 0.886 1 95.94 74 LYS A C 1
ATOM 558 O O . LYS A 1 74 ? -14.805 -32.719 0.502 1 95.94 74 LYS A O 1
ATOM 563 N N . GLY A 1 75 ? -15.367 -34.875 0.434 1 96.69 75 GLY A N 1
ATOM 564 C CA . GLY A 1 75 ? -14.703 -35.188 -0.828 1 96.69 75 GLY A CA 1
ATOM 565 C C . GLY A 1 75 ? -15.672 -35.5 -1.952 1 96.69 75 GLY A C 1
ATOM 566 O O . GLY A 1 75 ? -16.75 -36.031 -1.715 1 96.69 75 GLY A O 1
ATOM 567 N N . PHE A 1 76 ? -15.336 -35.094 -3.111 1 97.5 76 PHE A N 1
ATOM 568 C CA . PHE A 1 76 ? -16.125 -35.312 -4.328 1 97.5 76 PHE A CA 1
ATOM 569 C C . PHE A 1 76 ? -15.258 -35.938 -5.418 1 97.5 76 PHE A C 1
ATOM 571 O O . PHE A 1 76 ? -14.102 -35.562 -5.598 1 97.5 76 PHE A O 1
ATOM 578 N N . GLY A 1 77 ? -15.781 -36.969 -6.082 1 97.38 77 GLY A N 1
ATOM 579 C CA . GLY A 1 77 ? -15.047 -37.594 -7.16 1 97.38 77 GLY A CA 1
ATOM 580 C C . GLY A 1 77 ? -13.977 -38.562 -6.668 1 97.38 77 GLY A C 1
ATOM 581 O O . GLY A 1 77 ? -14.242 -39.406 -5.816 1 97.38 77 GLY A O 1
ATOM 582 N N . TYR A 1 78 ? -12.75 -38.375 -7.336 1 96.38 78 TYR A N 1
ATOM 583 C CA . TYR A 1 78 ? -11.742 -39.406 -7.109 1 96.38 78 TYR A CA 1
ATOM 584 C C . TYR A 1 78 ? -10.398 -38.781 -6.77 1 96.38 78 TYR A C 1
ATOM 586 O O . TYR A 1 78 ? -10.008 -37.781 -7.352 1 96.38 78 TYR A O 1
ATOM 594 N N . ALA A 1 79 ? -9.734 -39.344 -5.781 1 96.62 79 ALA A N 1
ATOM 595 C CA . ALA A 1 79 ? -8.32 -39.062 -5.547 1 96.62 79 ALA A CA 1
ATOM 596 C C . ALA A 1 79 ? -7.441 -39.719 -6.613 1 96.62 79 ALA A C 1
ATOM 598 O O . ALA A 1 79 ? -6.434 -39.125 -7.031 1 96.62 79 ALA A O 1
ATOM 599 N N . THR A 1 80 ? -7.73 -40.844 -6.93 1 95.31 80 THR A N 1
ATOM 600 C CA . THR A 1 80 ? -7.203 -41.562 -8.078 1 95.31 80 THR A CA 1
ATOM 601 C C . THR A 1 80 ? -8.336 -42.031 -8.984 1 95.31 80 THR A C 1
ATOM 603 O O . THR A 1 80 ? -9.156 -42.875 -8.594 1 95.31 80 THR A O 1
ATOM 606 N N . LEU A 1 81 ? -8.258 -41.531 -10.133 1 94.56 81 LEU A N 1
ATOM 607 C CA . LEU A 1 81 ? -9.367 -41.781 -11.062 1 94.56 81 LEU A CA 1
ATOM 608 C C . LEU A 1 81 ? -9.625 -43.281 -11.234 1 94.56 81 LEU A C 1
ATOM 610 O O . LEU A 1 81 ? -8.695 -44.031 -11.5 1 94.56 81 LEU A O 1
ATOM 614 N N . GLY A 1 82 ? -10.938 -43.656 -11.039 1 89.44 82 GLY A N 1
ATOM 615 C CA . GLY A 1 82 ? -11.375 -45.031 -11.258 1 89.44 82 GLY A CA 1
ATOM 616 C C . GLY A 1 82 ? -11.062 -45.938 -10.102 1 89.44 82 GLY A C 1
ATOM 617 O O . GLY A 1 82 ? -11.422 -47.125 -10.117 1 89.44 82 GLY A O 1
ATOM 618 N N . SER A 1 83 ? -10.5 -45.438 -9.07 1 91.25 83 SER A N 1
ATOM 619 C CA . SER A 1 83 ? -10.094 -46.312 -7.988 1 91.25 83 SER A CA 1
ATOM 620 C C . SER A 1 83 ? -10.391 -45.719 -6.625 1 91.25 83 SER A C 1
ATOM 622 O O . SER A 1 83 ? -11.391 -46.031 -5.988 1 91.25 83 SER A O 1
ATOM 624 N N . GLU A 1 84 ? -9.633 -44.719 -6.25 1 92.88 84 GLU A N 1
ATOM 625 C CA . GLU A 1 84 ? -9.742 -44.188 -4.898 1 92.88 84 GLU A CA 1
ATOM 626 C C . GLU A 1 84 ? -10.617 -42.938 -4.871 1 92.88 84 GLU A C 1
ATOM 628 O O . GLU A 1 84 ? -10.305 -41.938 -5.539 1 92.88 84 GLU A O 1
ATOM 633 N N . PRO A 1 85 ? -11.664 -42.969 -4.098 1 95.38 85 PRO A N 1
ATOM 634 C CA . PRO A 1 85 ? -12.477 -41.75 -3.973 1 95.38 85 PRO A CA 1
ATOM 635 C C . PRO A 1 85 ? -11.758 -40.625 -3.229 1 95.38 85 PRO A C 1
ATOM 637 O O . PRO A 1 85 ? -10.938 -40.906 -2.348 1 95.38 85 PRO A O 1
ATOM 640 N N . ALA A 1 86 ? -12.086 -39.406 -3.584 1 96.75 86 ALA A N 1
ATOM 641 C CA . ALA A 1 86 ? -11.648 -38.281 -2.785 1 96.75 86 ALA A CA 1
ATOM 642 C C . ALA A 1 86 ? -12.422 -38.188 -1.473 1 96.75 86 ALA A C 1
ATOM 644 O O . ALA A 1 86 ? -13.633 -38.438 -1.445 1 96.75 86 ALA A O 1
ATOM 645 N N . THR A 1 87 ? -11.766 -37.969 -0.389 1 95.5 87 THR A N 1
ATOM 646 C CA . THR A 1 87 ? -12.328 -37.781 0.946 1 95.5 87 THR A CA 1
ATOM 647 C C . THR A 1 87 ? -11.75 -36.531 1.611 1 95.5 87 THR A C 1
ATOM 649 O O . THR A 1 87 ? -10.82 -35.938 1.09 1 95.5 87 THR A O 1
ATOM 652 N N . PRO A 1 88 ? -12.305 -36.156 2.711 1 95.5 88 PRO A N 1
ATOM 653 C CA . PRO A 1 88 ? -11.734 -35 3.412 1 95.5 88 PRO A CA 1
ATOM 654 C C . PRO A 1 88 ? -10.305 -35.219 3.871 1 95.5 88 PRO A C 1
ATOM 656 O O . PRO A 1 88 ? -9.586 -34.281 4.172 1 95.5 88 PRO A O 1
ATOM 659 N N . SER A 1 89 ? -9.852 -36.438 3.895 1 95 89 SER A N 1
ATOM 660 C CA . SER A 1 89 ? -8.508 -36.781 4.367 1 95 89 SER A CA 1
ATOM 661 C C . SER A 1 89 ? -7.531 -36.906 3.203 1 95 89 SER A C 1
ATOM 663 O O . SER A 1 89 ? -6.328 -37.094 3.412 1 95 89 SER A O 1
ATOM 665 N N . THR A 1 90 ? -8.078 -36.906 1.965 1 96.69 90 THR A N 1
ATOM 666 C CA . THR A 1 90 ? -7.203 -36.969 0.801 1 96.69 90 THR A CA 1
ATOM 667 C C . THR A 1 90 ? -6.172 -35.844 0.826 1 96.69 90 THR A C 1
ATOM 669 O O . THR A 1 90 ? -6.496 -34.719 1.16 1 96.69 90 THR A O 1
ATOM 672 N N . LEU A 1 91 ? -4.91 -36.219 0.508 1 97.56 91 LEU A N 1
ATOM 673 C CA . LEU A 1 91 ? -3.83 -35.25 0.481 1 97.56 91 LEU A CA 1
ATOM 674 C C . LEU A 1 91 ? -3.668 -34.656 -0.915 1 97.56 91 LEU A C 1
ATOM 676 O O . LEU A 1 91 ? -3.773 -35.375 -1.914 1 97.56 91 LEU A O 1
ATOM 680 N N . PHE A 1 92 ? -3.508 -33.375 -0.996 1 97.94 92 PHE A N 1
ATOM 681 C CA . PHE A 1 92 ? -3.256 -32.594 -2.213 1 97.94 92 PHE A CA 1
ATOM 682 C C . PHE A 1 92 ? -2.049 -31.688 -2.039 1 97.94 92 PHE A C 1
ATOM 684 O O . PHE A 1 92 ? -1.715 -31.297 -0.919 1 97.94 92 PHE A O 1
ATOM 691 N N . TYR A 1 93 ? -1.345 -31.344 -3.164 1 97 93 TYR A N 1
ATOM 692 C CA . TYR A 1 93 ? -0.421 -30.219 -3.145 1 97 93 TYR A CA 1
ATOM 693 C C . TYR A 1 93 ? -1.161 -28.922 -2.881 1 97 93 TYR A C 1
ATOM 695 O O . TYR A 1 93 ? -2.209 -28.656 -3.477 1 97 93 TYR A O 1
ATOM 703 N N . CYS A 1 94 ? -0.589 -28.125 -2.006 1 97.81 94 CYS A N 1
ATOM 704 C CA . CYS A 1 94 ? -1.276 -26.906 -1.585 1 97.81 94 CYS A CA 1
ATOM 705 C C . CYS A 1 94 ? -0.752 -25.703 -2.342 1 97.81 94 CYS A C 1
ATOM 707 O O . CYS A 1 94 ? -1.318 -24.609 -2.244 1 97.81 94 CYS A O 1
ATOM 709 N N . GLY A 1 95 ? 0.306 -25.891 -3.088 1 97.19 95 GLY A N 1
ATOM 710 C CA . GLY A 1 95 ? 0.867 -24.797 -3.865 1 97.19 95 GLY A CA 1
ATOM 711 C C . GLY A 1 95 ? 1.198 -23.578 -3.025 1 97.19 95 GLY A C 1
ATOM 712 O O . GLY A 1 95 ? 1.757 -23.703 -1.934 1 97.19 95 GLY A O 1
ATOM 713 N N . SER A 1 96 ? 0.874 -22.438 -3.492 1 98.12 96 SER A N 1
ATOM 714 C CA . SER A 1 96 ? 1.292 -21.156 -2.924 1 98.12 96 SER A CA 1
ATOM 715 C C . SER A 1 96 ? 0.611 -20.906 -1.584 1 98.12 96 SER A C 1
ATOM 717 O O . SER A 1 96 ? 0.983 -19.969 -0.862 1 98.12 96 SER A O 1
ATOM 719 N N . MET A 1 97 ? -0.361 -21.672 -1.187 1 98.62 97 MET A N 1
ATOM 720 C CA . MET A 1 97 ? -0.845 -21.562 0.186 1 98.62 97 MET A CA 1
ATOM 721 C C . MET A 1 97 ? 0.29 -21.766 1.183 1 98.62 97 MET A C 1
ATOM 723 O O . MET A 1 97 ? 0.23 -21.266 2.311 1 98.62 97 MET A O 1
ATOM 727 N N . THR A 1 98 ? 1.298 -22.453 0.741 1 98.69 98 THR A N 1
ATOM 728 C CA . THR A 1 98 ? 2.498 -22.688 1.534 1 98.69 98 THR A CA 1
ATOM 729 C C . THR A 1 98 ? 3.129 -21.359 1.968 1 98.69 98 THR A C 1
ATOM 731 O O . THR A 1 98 ? 3.699 -21.266 3.057 1 98.69 98 THR A O 1
ATOM 734 N N . LYS A 1 99 ? 2.986 -20.359 1.183 1 98.81 99 LYS A N 1
ATOM 735 C CA . LYS A 1 99 ? 3.59 -19.062 1.472 1 98.81 99 LYS A CA 1
ATOM 736 C C . LYS A 1 99 ? 3.111 -18.516 2.816 1 98.81 99 LYS A C 1
ATOM 738 O O . LYS A 1 99 ? 3.879 -17.891 3.549 1 98.81 99 LYS A O 1
ATOM 743 N N . SER A 1 100 ? 1.869 -18.781 3.16 1 98.81 100 SER A N 1
ATOM 744 C CA . SER A 1 100 ? 1.354 -18.344 4.453 1 98.81 100 SER A CA 1
ATOM 745 C C . SER A 1 100 ? 2.07 -19.047 5.598 1 98.81 100 SER A C 1
ATOM 747 O O . SER A 1 100 ? 2.283 -18.453 6.66 1 98.81 100 SER A O 1
ATOM 749 N N . VAL A 1 101 ? 2.467 -20.266 5.391 1 98.88 101 VAL A N 1
ATOM 750 C CA . VAL A 1 101 ? 3.174 -21.047 6.402 1 98.88 101 VAL A CA 1
ATOM 751 C C . VAL A 1 101 ? 4.605 -20.531 6.543 1 98.88 101 VAL A C 1
ATOM 753 O O . VAL A 1 101 ? 5.125 -20.406 7.656 1 98.88 101 VAL A O 1
ATOM 756 N N . THR A 1 102 ? 5.215 -20.234 5.402 1 98.88 102 THR A N 1
ATOM 757 C CA . THR A 1 102 ? 6.562 -19.672 5.426 1 98.88 102 THR A CA 1
ATOM 758 C C . THR A 1 102 ? 6.582 -18.344 6.191 1 98.88 102 THR A C 1
ATOM 760 O O . THR A 1 102 ? 7.484 -18.094 6.996 1 98.88 102 THR A O 1
ATOM 763 N N . ALA A 1 103 ? 5.617 -17.562 5.957 1 98.88 103 ALA A N 1
ATOM 764 C CA . ALA A 1 103 ? 5.504 -16.297 6.684 1 98.88 103 ALA A CA 1
ATOM 765 C C . ALA A 1 103 ? 5.328 -16.531 8.18 1 98.88 103 ALA A C 1
ATOM 767 O O . ALA A 1 103 ? 5.957 -15.867 9 1 98.88 103 ALA A O 1
ATOM 768 N N . ALA A 1 104 ? 4.469 -17.469 8.547 1 98.75 104 ALA A N 1
ATOM 769 C CA . ALA A 1 104 ? 4.262 -17.828 9.945 1 98.75 104 ALA A CA 1
ATOM 770 C C . ALA A 1 104 ? 5.555 -18.328 10.586 1 98.75 104 ALA A C 1
ATOM 772 O O . ALA A 1 104 ? 5.84 -18.016 11.75 1 98.75 104 ALA A O 1
ATOM 773 N N . ALA A 1 105 ? 6.273 -19.094 9.836 1 98.25 105 ALA A N 1
ATOM 774 C CA . ALA A 1 105 ? 7.547 -19.594 10.336 1 98.25 105 ALA A CA 1
ATOM 775 C C . ALA A 1 105 ? 8.492 -18.453 10.688 1 98.25 105 ALA A C 1
ATOM 777 O O . ALA A 1 105 ? 9.117 -18.469 11.75 1 98.25 105 ALA A O 1
ATOM 778 N N . LEU A 1 106 ? 8.594 -17.5 9.836 1 97.75 106 LEU A N 1
ATOM 779 C CA . LEU A 1 106 ? 9.453 -16.344 10.086 1 97.75 106 LEU A CA 1
ATOM 780 C C . LEU A 1 106 ? 8.953 -15.555 11.289 1 97.75 106 LEU A C 1
ATOM 782 O O . LEU A 1 106 ? 9.75 -15.016 12.062 1 97.75 106 LEU A O 1
ATOM 786 N N . SER A 1 107 ? 7.648 -15.469 11.422 1 97.25 107 SER A N 1
ATOM 787 C CA . SER A 1 107 ? 7.078 -14.805 12.586 1 97.25 107 SER A CA 1
ATOM 788 C C . SER A 1 107 ? 7.535 -15.461 13.883 1 97.25 107 SER A C 1
ATOM 790 O O . SER A 1 107 ? 7.875 -14.773 14.852 1 97.25 107 SER A O 1
ATOM 792 N N . ILE A 1 108 ? 7.512 -16.797 13.906 1 96.25 108 ILE A N 1
ATOM 793 C CA . ILE A 1 108 ? 7.949 -17.547 15.078 1 96.25 108 ILE A CA 1
ATOM 794 C C . ILE A 1 108 ? 9.422 -17.25 15.367 1 96.25 108 ILE A C 1
ATOM 796 O O . ILE A 1 108 ? 9.797 -17 16.516 1 96.25 108 ILE A O 1
ATOM 800 N N . LEU A 1 109 ? 10.234 -17.203 14.328 1 95.56 109 LEU A N 1
ATOM 801 C CA . LEU A 1 109 ? 11.664 -16.938 14.484 1 95.56 109 LEU A CA 1
ATOM 802 C C . LEU A 1 109 ? 11.891 -15.516 14.984 1 95.56 109 LEU A C 1
ATOM 804 O O . LEU A 1 109 ? 12.789 -15.281 15.805 1 95.56 109 LEU A O 1
ATOM 808 N N . ILE A 1 110 ? 11.156 -14.57 14.523 1 94.38 110 ILE A N 1
ATOM 809 C CA . ILE A 1 110 ? 11.289 -13.172 14.922 1 94.38 110 ILE A CA 1
ATOM 810 C C . ILE A 1 110 ? 10.883 -13.016 16.391 1 94.38 110 ILE A C 1
ATOM 812 O O . ILE A 1 110 ? 11.508 -12.258 17.125 1 94.38 110 ILE A O 1
ATOM 816 N N . ASP A 1 111 ? 9.867 -13.727 16.766 1 91.75 111 ASP A N 1
ATOM 817 C CA . ASP A 1 111 ? 9.438 -13.695 18.156 1 91.75 111 ASP A CA 1
ATOM 818 C C . ASP A 1 111 ? 10.508 -14.297 19.078 1 91.75 111 ASP A C 1
ATOM 820 O O . ASP A 1 111 ? 10.641 -13.898 20.234 1 91.75 111 ASP A O 1
ATOM 824 N N . GLU A 1 112 ? 11.18 -15.211 18.531 1 84.12 112 GLU A N 1
ATOM 825 C CA . GLU A 1 112 ? 12.211 -15.875 19.328 1 84.12 112 GLU A CA 1
ATOM 826 C C . GLU A 1 112 ? 13.484 -15.031 19.391 1 84.12 112 GLU A C 1
ATOM 828 O O . GLU A 1 112 ? 14.453 -15.414 20.047 1 84.12 112 GLU A O 1
ATOM 833 N N . HIS A 1 113 ? 13.57 -13.672 19.016 1 63.28 113 HIS A N 1
ATOM 834 C CA . HIS A 1 113 ? 14.703 -12.758 18.984 1 63.28 113 HIS A CA 1
ATOM 835 C C . HIS A 1 113 ? 15.508 -12.844 20.281 1 63.28 113 HIS A C 1
ATOM 837 O O . HIS A 1 113 ? 16.688 -12.469 20.312 1 63.28 113 HIS A O 1
ATOM 843 N N . LYS A 1 114 ? 14.742 -12.852 21.406 1 51.09 114 LYS A N 1
ATOM 844 C CA . LYS A 1 114 ? 15.375 -12.656 22.703 1 51.09 114 LYS A CA 1
ATOM 845 C C . LYS A 1 114 ? 16.625 -13.531 22.844 1 51.09 114 LYS A C 1
ATOM 847 O O . LYS A 1 114 ? 17.547 -13.18 23.578 1 51.09 114 LYS A O 1
ATOM 852 N N . ASN A 1 115 ? 16.688 -14.68 22.344 1 44.81 115 ASN A N 1
ATOM 853 C CA . ASN A 1 115 ? 17.797 -15.547 22.75 1 44.81 115 ASN A CA 1
ATOM 854 C C . ASN A 1 115 ? 18.891 -15.594 21.688 1 44.81 115 ASN A C 1
ATOM 856 O O . ASN A 1 115 ? 19.547 -16.625 21.516 1 44.81 115 ASN A O 1
ATOM 860 N N . GLY A 1 116 ? 19.078 -14.445 20.922 1 52.12 116 GLY A N 1
ATOM 861 C CA . GLY A 1 116 ? 20.281 -14.414 20.094 1 52.12 116 GLY A CA 1
ATOM 862 C C . GLY A 1 116 ? 20 -14.148 18.625 1 52.12 116 GLY A C 1
ATOM 863 O O . GLY A 1 116 ? 20.906 -13.82 17.859 1 52.12 116 GLY A O 1
ATOM 864 N N . SER A 1 117 ? 18.812 -14.562 18.141 1 57.5 117 SER A N 1
ATOM 865 C CA . SER A 1 117 ? 18.562 -14.305 16.719 1 57.5 117 SER A CA 1
ATOM 866 C C . SER A 1 117 ? 18.078 -12.875 16.484 1 57.5 117 SER A C 1
ATOM 868 O O . SER A 1 117 ? 17.203 -12.391 17.188 1 57.5 117 SER A O 1
ATOM 870 N N . ASN A 1 118 ? 18.875 -12.008 16 1 74 118 ASN A N 1
ATOM 871 C CA . ASN A 1 118 ? 18.578 -10.594 15.82 1 74 118 ASN A CA 1
ATOM 872 C C . ASN A 1 118 ? 17.844 -10.336 14.5 1 74 118 ASN A C 1
ATOM 874 O O . ASN A 1 118 ? 18.328 -9.586 13.656 1 74 118 ASN A O 1
ATOM 878 N N . ILE A 1 119 ? 16.703 -11.344 14.242 1 90.44 119 ILE A N 1
ATOM 879 C CA . ILE A 1 119 ? 16.062 -11.023 12.969 1 90.44 119 ILE A CA 1
ATOM 880 C C . ILE A 1 119 ? 14.75 -10.297 13.219 1 90.44 119 ILE A C 1
ATOM 882 O O . ILE A 1 119 ? 14.031 -10.617 14.172 1 90.44 119 ILE A O 1
ATOM 886 N N . GLN A 1 120 ? 14.43 -9.297 12.523 1 93.5 120 GLN A N 1
ATOM 887 C CA . GLN A 1 120 ? 13.195 -8.531 12.445 1 93.5 120 GLN A CA 1
ATOM 888 C C . GLN A 1 120 ? 12.633 -8.523 11.031 1 93.5 120 GLN A C 1
ATOM 890 O O . GLN A 1 120 ? 13.312 -8.938 10.086 1 93.5 120 GLN A O 1
ATOM 895 N N . TRP A 1 121 ? 11.383 -8.18 10.945 1 95.88 121 TRP A N 1
ATOM 896 C CA . TRP A 1 121 ? 10.773 -8.094 9.625 1 95.88 121 TRP A CA 1
ATOM 897 C C . TRP A 1 121 ? 11.617 -7.227 8.695 1 95.88 121 TRP A C 1
ATOM 899 O O . TRP A 1 121 ? 11.688 -7.484 7.492 1 95.88 121 TRP A O 1
ATOM 909 N N . THR A 1 122 ? 12.328 -6.223 9.281 1 94.81 122 THR A N 1
ATOM 910 C CA . THR A 1 122 ? 13.062 -5.23 8.516 1 94.81 122 THR A CA 1
ATOM 911 C C . THR A 1 122 ? 14.531 -5.633 8.375 1 94.81 122 THR A C 1
ATOM 913 O O . THR A 1 122 ? 15.359 -4.832 7.934 1 94.81 122 THR A O 1
ATOM 916 N N . THR A 1 123 ? 14.883 -6.84 8.773 1 96.19 123 THR A N 1
ATOM 917 C CA . THR A 1 123 ? 16.25 -7.32 8.594 1 96.19 123 THR A CA 1
ATOM 918 C C . THR A 1 123 ? 16.562 -7.543 7.121 1 96.19 123 THR A C 1
ATOM 920 O O . THR A 1 123 ? 15.812 -8.234 6.422 1 96.19 123 THR A O 1
ATOM 923 N N . PRO A 1 124 ? 17.656 -6.938 6.598 1 97.19 124 PRO A N 1
ATOM 924 C CA . PRO A 1 124 ? 18.062 -7.242 5.223 1 97.19 124 PRO A CA 1
ATOM 925 C C . PRO A 1 124 ? 18.391 -8.719 5.023 1 97.19 124 PRO A C 1
ATOM 927 O O . PRO A 1 124 ? 19.078 -9.32 5.859 1 97.19 124 PRO A O 1
ATOM 930 N N . ILE A 1 125 ? 17.953 -9.289 4.004 1 98.38 125 ILE A N 1
ATOM 931 C CA . ILE A 1 125 ? 18.172 -10.711 3.723 1 98.38 125 ILE A CA 1
ATOM 932 C C . ILE A 1 125 ? 19.656 -10.992 3.57 1 98.38 125 ILE A C 1
ATOM 934 O O . ILE A 1 125 ? 20.141 -12.031 4.02 1 98.38 125 ILE A O 1
ATOM 938 N N . SER A 1 126 ? 20.453 -10.047 2.992 1 98.12 126 SER A N 1
ATOM 939 C CA . SER A 1 126 ? 21.875 -10.219 2.756 1 98.12 126 SER A CA 1
ATOM 940 C C . SER A 1 126 ? 22.641 -10.336 4.07 1 98.12 126 SER A C 1
ATOM 942 O O . SER A 1 126 ? 23.734 -10.914 4.109 1 98.12 126 SER A O 1
ATOM 944 N N . SER A 1 127 ? 22.109 -9.742 5.156 1 96.38 127 SER A N 1
ATOM 945 C CA . SER A 1 127 ? 22.766 -9.859 6.449 1 96.38 127 SER A CA 1
ATOM 946 C C . SER A 1 127 ? 22.672 -11.273 7 1 96.38 127 SER A C 1
ATOM 948 O O . SER A 1 127 ? 23.484 -11.68 7.836 1 96.38 127 SER A O 1
ATOM 950 N N . ILE A 1 128 ? 21.703 -12.055 6.531 1 96.38 128 ILE A N 1
ATOM 951 C CA . ILE A 1 128 ? 21.5 -13.422 6.992 1 96.38 128 ILE A CA 1
ATOM 952 C C . ILE A 1 128 ? 22.188 -14.398 6.047 1 96.38 128 ILE A C 1
ATOM 954 O O . ILE A 1 128 ? 22.953 -15.266 6.488 1 96.38 128 ILE A O 1
ATOM 958 N N . LEU A 1 129 ? 21.953 -14.203 4.715 1 97.81 129 LEU A N 1
ATOM 959 C CA . LEU A 1 129 ? 22.422 -15.18 3.738 1 97.81 129 LEU A CA 1
ATOM 960 C C . LEU A 1 129 ? 23.766 -14.773 3.168 1 97.81 129 LEU A C 1
ATOM 962 O O . LEU A 1 129 ? 24.406 -15.555 2.445 1 97.81 129 LEU A O 1
ATOM 966 N N . LYS A 1 130 ? 24.281 -13.562 3.43 1 96.94 130 LYS A N 1
ATOM 967 C CA . LYS A 1 130 ? 25.625 -13.078 3.098 1 96.94 130 LYS A CA 1
ATOM 968 C C . LYS A 1 130 ? 25.906 -13.203 1.602 1 96.94 130 LYS A C 1
ATOM 970 O O . LYS A 1 130 ? 25.094 -12.758 0.779 1 96.94 130 LYS A O 1
ATOM 975 N N . ASP A 1 131 ? 26.891 -13.969 1.159 1 97.31 131 ASP A N 1
ATOM 976 C CA . ASP A 1 131 ? 27.344 -13.992 -0.228 1 97.31 131 ASP A CA 1
ATOM 977 C C . ASP A 1 131 ? 26.375 -14.781 -1.11 1 97.31 131 ASP A C 1
ATOM 979 O O . ASP A 1 131 ? 26.438 -14.695 -2.338 1 97.31 131 ASP A O 1
ATOM 983 N N . ASP A 1 132 ? 25.5 -15.438 -0.504 1 98.12 132 ASP A N 1
ATOM 984 C CA . ASP A 1 132 ? 24.531 -16.188 -1.3 1 98.12 132 ASP A CA 1
ATOM 985 C C . ASP A 1 132 ? 23.469 -15.25 -1.884 1 98.12 132 ASP A C 1
ATOM 987 O O . ASP A 1 132 ? 23.031 -15.445 -3.018 1 98.12 132 ASP A O 1
ATOM 991 N N . PHE A 1 133 ? 23.094 -14.25 -1.101 1 98.56 133 PHE A N 1
ATOM 992 C CA . PHE A 1 133 ? 22.047 -13.352 -1.561 1 98.56 133 PHE A CA 1
ATOM 993 C C . PHE A 1 133 ? 22.641 -12.055 -2.094 1 98.56 133 PHE A C 1
ATOM 995 O O . PHE A 1 133 ? 22.797 -11.086 -1.348 1 98.56 133 PHE A O 1
ATOM 1002 N N . VAL A 1 134 ? 22.984 -12.055 -3.283 1 98.56 134 VAL A N 1
ATOM 1003 C CA . VAL A 1 134 ? 23.438 -10.906 -4.059 1 98.56 134 VAL A CA 1
ATOM 1004 C C . VAL A 1 134 ? 22.5 -10.672 -5.242 1 98.56 134 VAL A C 1
ATOM 1006 O O . VAL A 1 134 ? 22.281 -11.57 -6.051 1 98.56 134 VAL A O 1
ATOM 1009 N N . LEU A 1 135 ? 21.859 -9.523 -5.246 1 98.44 135 LEU A N 1
ATOM 1010 C CA . LEU A 1 135 ? 20.953 -9.164 -6.324 1 98.44 135 LEU A CA 1
ATOM 1011 C C . LEU A 1 135 ? 21.688 -8.453 -7.453 1 98.44 135 LEU A C 1
ATOM 1013 O O . LEU A 1 135 ? 22.891 -8.219 -7.355 1 98.44 135 LEU A O 1
ATOM 1017 N N . SER A 1 136 ? 21 -8.195 -8.547 1 97.62 136 SER A N 1
ATOM 1018 C CA . SER A 1 136 ? 21.625 -7.543 -9.695 1 97.62 136 SER A CA 1
ATOM 1019 C C . SER A 1 136 ? 21.781 -6.047 -9.461 1 97.62 136 SER A C 1
ATOM 1021 O O . SER A 1 136 ? 22.312 -5.332 -10.32 1 97.62 136 SER A O 1
ATOM 1023 N N . ASP A 1 137 ? 21.344 -5.531 -8.359 1 96.69 137 ASP A N 1
ATOM 1024 C CA . ASP A 1 137 ? 21.453 -4.141 -7.93 1 96.69 137 ASP A CA 1
ATOM 1025 C C . ASP A 1 137 ? 22.062 -4.043 -6.535 1 96.69 137 ASP A C 1
ATOM 1027 O O . ASP A 1 137 ? 21.562 -4.645 -5.586 1 96.69 137 ASP A O 1
ATOM 1031 N N . ALA A 1 138 ? 23.125 -3.225 -6.434 1 96.62 138 ALA A N 1
ATOM 1032 C CA . ALA A 1 138 ? 23.891 -3.18 -5.195 1 96.62 138 ALA A CA 1
ATOM 1033 C C . ALA A 1 138 ? 23.047 -2.635 -4.043 1 96.62 138 ALA A C 1
ATOM 1035 O O . ALA A 1 138 ? 23.109 -3.143 -2.922 1 96.62 138 ALA A O 1
ATOM 1036 N N . TRP A 1 139 ? 22.312 -1.542 -4.273 1 97.12 139 TRP A N 1
ATOM 1037 C CA . TRP A 1 139 ? 21.469 -0.988 -3.217 1 97.12 139 TRP A CA 1
ATOM 1038 C C . TRP A 1 139 ? 20.438 -2.006 -2.756 1 97.12 139 TRP A C 1
ATOM 1040 O O . TRP A 1 139 ? 20.234 -2.207 -1.555 1 97.12 139 TRP A O 1
ATOM 1050 N N . ALA A 1 140 ? 19.781 -2.676 -3.711 1 97.94 140 ALA A N 1
ATOM 1051 C CA . ALA A 1 140 ? 18.781 -3.684 -3.379 1 97.94 140 ALA A CA 1
ATOM 1052 C C . ALA A 1 140 ? 19.391 -4.824 -2.574 1 97.94 140 ALA A C 1
ATOM 1054 O O . ALA A 1 140 ? 18.781 -5.328 -1.629 1 97.94 140 ALA A O 1
ATOM 1055 N N . THR A 1 141 ? 20.594 -5.27 -2.986 1 98.44 141 THR A N 1
ATOM 1056 C CA . THR A 1 141 ? 21.281 -6.332 -2.256 1 98.44 141 THR A CA 1
ATOM 1057 C C . THR A 1 141 ? 21.375 -5.992 -0.771 1 98.44 141 THR A C 1
ATOM 1059 O O . THR A 1 141 ? 21.062 -6.824 0.083 1 98.44 141 THR A O 1
ATOM 1062 N N . ASP A 1 142 ? 21.688 -4.719 -0.533 1 97.62 142 ASP A N 1
ATOM 1063 C CA . ASP A 1 142 ? 22 -4.316 0.834 1 97.62 142 ASP A CA 1
ATOM 1064 C C . ASP A 1 142 ? 20.734 -3.949 1.604 1 97.62 142 ASP A C 1
ATOM 1066 O O . ASP A 1 142 ? 20.734 -3.912 2.836 1 97.62 142 ASP A O 1
ATOM 1070 N N . HIS A 1 143 ? 19.609 -3.701 0.901 1 97.88 143 HIS A N 1
ATOM 1071 C CA . HIS A 1 143 ? 18.516 -3.037 1.591 1 97.88 143 HIS A CA 1
ATOM 1072 C C . HIS A 1 143 ? 17.234 -3.873 1.528 1 97.88 143 HIS A C 1
ATOM 1074 O O . HIS A 1 143 ? 16.281 -3.609 2.26 1 97.88 143 HIS A O 1
ATOM 1080 N N . MET A 1 144 ? 17.141 -4.914 0.728 1 98.12 144 MET A N 1
ATOM 1081 C CA . MET A 1 144 ? 15.93 -5.734 0.657 1 98.12 144 MET A CA 1
ATOM 1082 C C . MET A 1 144 ? 15.742 -6.543 1.937 1 98.12 144 MET A C 1
ATOM 1084 O O . MET A 1 144 ? 16.672 -7.234 2.379 1 98.12 144 MET A O 1
ATOM 1088 N N . THR A 1 145 ? 14.57 -6.457 2.504 1 98.31 145 THR A N 1
ATOM 1089 C CA . THR A 1 145 ? 14.32 -7.047 3.812 1 98.31 145 THR A CA 1
ATOM 1090 C C . THR A 1 145 ? 13.43 -8.281 3.688 1 98.31 145 THR A C 1
ATOM 1092 O O . THR A 1 145 ? 12.922 -8.578 2.604 1 98.31 145 THR A O 1
ATOM 1095 N N . LEU A 1 146 ? 13.25 -8.969 4.852 1 98.31 146 LEU A N 1
ATOM 1096 C CA . LEU A 1 146 ? 12.312 -10.086 4.918 1 98.31 146 LEU A CA 1
ATOM 1097 C C . LEU A 1 146 ? 10.898 -9.633 4.555 1 98.31 146 LEU A C 1
ATOM 1099 O O . LEU A 1 146 ? 10.203 -10.297 3.785 1 98.31 146 LEU A O 1
ATOM 1103 N N . GLU A 1 147 ? 10.516 -8.484 5.031 1 98.19 147 GLU A N 1
ATOM 1104 C CA . GLU A 1 147 ? 9.195 -7.93 4.766 1 98.19 147 GLU A CA 1
ATOM 1105 C C . GLU A 1 147 ? 9 -7.656 3.275 1 98.19 147 GLU A C 1
ATOM 1107 O O . GLU A 1 147 ? 7.941 -7.949 2.717 1 98.19 147 GLU A O 1
ATOM 1112 N N . ASP A 1 148 ? 10.016 -7.109 2.621 1 98.44 148 ASP A N 1
ATOM 1113 C CA . ASP A 1 148 ? 9.93 -6.816 1.193 1 98.44 148 ASP A CA 1
ATOM 1114 C C . ASP A 1 148 ? 9.664 -8.086 0.385 1 98.44 148 ASP A C 1
ATOM 1116 O O . ASP A 1 148 ? 8.82 -8.086 -0.517 1 98.44 148 ASP A O 1
ATOM 1120 N N . ALA A 1 149 ? 10.367 -9.109 0.707 1 98.75 149 ALA A N 1
ATOM 1121 C CA . ALA A 1 149 ? 10.195 -10.383 0.013 1 98.75 149 ALA A CA 1
ATOM 112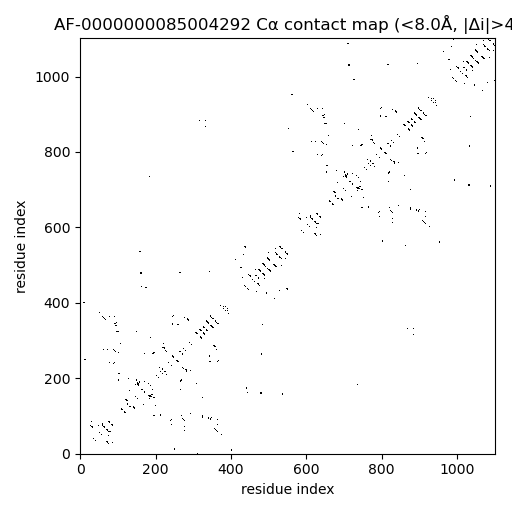2 C C . ALA A 1 149 ? 8.836 -10.992 0.32 1 98.75 149 ALA A C 1
ATOM 1124 O O . ALA A 1 149 ? 8.164 -11.516 -0.576 1 98.75 149 ALA A O 1
ATOM 1125 N N . LEU A 1 150 ? 8.43 -10.867 1.546 1 98.75 150 LEU A N 1
ATOM 1126 C CA . LEU A 1 150 ? 7.195 -11.5 1.996 1 98.75 150 LEU A CA 1
ATOM 1127 C C . LEU A 1 150 ? 5.98 -10.859 1.329 1 98.75 150 LEU A C 1
ATOM 1129 O O . LEU A 1 150 ? 4.961 -11.516 1.119 1 98.75 150 LEU A O 1
ATOM 1133 N N . CYS A 1 151 ? 6.07 -9.609 1.02 1 97.94 151 CYS A N 1
ATOM 1134 C CA . CYS A 1 151 ? 4.898 -8.945 0.463 1 97.94 151 CYS A CA 1
ATOM 1135 C C . CYS A 1 151 ? 5.102 -8.625 -1.013 1 97.94 151 CYS A C 1
ATOM 1137 O O . CYS A 1 151 ? 4.34 -7.852 -1.596 1 97.94 151 CYS A O 1
ATOM 1139 N N . HIS A 1 152 ? 6.121 -9.148 -1.671 1 97.69 152 HIS A N 1
ATOM 1140 C CA . HIS A 1 152 ? 6.332 -9.148 -3.113 1 97.69 152 HIS A CA 1
ATOM 1141 C C . HIS A 1 152 ? 6.578 -7.738 -3.635 1 97.69 152 HIS A C 1
ATOM 1143 O O . HIS A 1 152 ? 5.984 -7.328 -4.637 1 97.69 152 HIS A O 1
ATOM 1149 N N . ARG A 1 153 ? 7.441 -6.984 -2.945 1 97.44 153 ARG A N 1
ATOM 1150 C CA . ARG A 1 153 ? 7.738 -5.645 -3.441 1 97.44 153 ARG A CA 1
ATOM 1151 C C . ARG A 1 153 ? 9.242 -5.445 -3.621 1 97.44 153 ARG A C 1
ATOM 1153 O O . ARG A 1 153 ? 9.773 -4.383 -3.305 1 97.44 153 ARG A O 1
ATOM 1160 N N . THR A 1 154 ? 9.945 -6.379 -4.188 1 97.56 154 THR A N 1
ATOM 1161 C CA . THR A 1 154 ? 11.398 -6.359 -4.289 1 97.56 154 THR A CA 1
ATOM 1162 C C . THR A 1 154 ? 11.844 -5.703 -5.598 1 97.56 154 THR A C 1
ATOM 1164 O O . THR A 1 154 ? 13.016 -5.363 -5.762 1 97.56 154 THR A O 1
ATOM 1167 N N . GLY A 1 155 ? 10.922 -5.609 -6.547 1 95.88 155 GLY A N 1
ATOM 1168 C CA . GLY A 1 155 ? 11.289 -5.117 -7.867 1 95.88 155 GLY A CA 1
ATOM 1169 C C . GLY A 1 155 ? 11.609 -6.227 -8.844 1 95.88 155 GLY A C 1
ATOM 1170 O O . GLY A 1 155 ? 11.828 -5.973 -10.031 1 95.88 155 GLY A O 1
ATOM 1171 N N . TYR A 1 156 ? 11.625 -7.457 -8.367 1 95.5 156 TYR A N 1
ATOM 1172 C CA . TYR A 1 156 ? 11.859 -8.609 -9.234 1 95.5 156 TYR A CA 1
ATOM 1173 C C . TYR A 1 156 ? 10.539 -9.203 -9.719 1 95.5 156 TYR A C 1
ATOM 1175 O O . TYR A 1 156 ? 9.625 -9.438 -8.914 1 95.5 156 TYR A O 1
ATOM 1183 N N . PRO A 1 157 ? 10.461 -9.383 -11 1 92.38 157 PRO A N 1
ATOM 1184 C CA . PRO A 1 157 ? 9.312 -10.172 -11.469 1 92.38 157 PRO A CA 1
ATOM 1185 C C . PRO A 1 157 ? 9.43 -11.648 -11.117 1 92.38 157 PRO A C 1
ATOM 1187 O O . PRO A 1 157 ? 10.305 -12.039 -10.336 1 92.38 157 PRO A O 1
ATOM 1190 N N . ARG A 1 158 ? 8.617 -12.539 -11.602 1 91.81 158 ARG A N 1
ATOM 1191 C CA . ARG A 1 158 ? 8.523 -13.938 -11.211 1 91.81 158 ARG A CA 1
ATOM 1192 C C . ARG A 1 158 ? 9.812 -14.688 -11.539 1 91.81 158 ARG A C 1
ATOM 1194 O O . ARG A 1 158 ? 10.32 -15.453 -10.719 1 91.81 158 ARG A O 1
ATOM 1201 N N . HIS A 1 159 ? 10.359 -14.555 -12.789 1 93 159 HIS A N 1
ATOM 1202 C CA . HIS A 1 159 ? 11.516 -15.258 -13.336 1 93 159 HIS A CA 1
ATOM 1203 C C . HIS A 1 159 ? 11.359 -16.766 -13.188 1 93 159 HIS A C 1
ATOM 1205 O O . HIS A 1 159 ? 12.328 -17.469 -12.875 1 93 159 HIS A O 1
ATOM 1211 N N . ASP A 1 160 ? 10.172 -17.25 -13.328 1 89.56 160 ASP A N 1
ATOM 1212 C CA . ASP A 1 160 ? 9.883 -18.656 -13.109 1 89.56 160 ASP A CA 1
ATOM 1213 C C . ASP A 1 160 ? 10.641 -19.531 -14.109 1 89.56 160 ASP A C 1
ATOM 1215 O O . ASP A 1 160 ? 10.922 -20.703 -13.828 1 89.56 160 ASP A O 1
ATOM 1219 N N . PHE A 1 161 ? 11.047 -18.984 -15.227 1 90.69 161 PHE A N 1
ATOM 1220 C CA . PHE A 1 161 ? 11.727 -19.75 -16.266 1 90.69 161 PHE A CA 1
ATOM 1221 C C . PHE A 1 161 ? 13.234 -19.734 -16.047 1 90.69 161 PHE A C 1
ATOM 1223 O O . PHE A 1 161 ? 13.984 -20.281 -16.859 1 90.69 161 PHE A O 1
ATOM 1230 N N . SER A 1 162 ? 13.617 -19.203 -14.984 1 91.81 162 SER A N 1
ATOM 1231 C CA . SER A 1 162 ? 15.047 -19.219 -14.672 1 91.81 162 SER A CA 1
ATOM 1232 C C . SER A 1 162 ? 15.453 -20.531 -14.023 1 91.81 162 SER A C 1
ATOM 1234 O O . SER A 1 162 ? 16.641 -20.812 -13.852 1 91.81 162 SER A O 1
ATOM 1236 N N . GLY A 1 163 ? 14.438 -21.328 -13.711 1 85.44 163 GLY A N 1
ATOM 1237 C CA . GLY A 1 163 ? 14.727 -22.672 -13.211 1 85.44 163 GLY A CA 1
ATOM 1238 C C . GLY A 1 163 ? 14.945 -23.688 -14.312 1 85.44 163 GLY A C 1
ATOM 1239 O O . GLY A 1 163 ? 15.039 -23.328 -15.492 1 85.44 163 GLY A O 1
ATOM 1240 N N . PRO A 1 164 ? 15.094 -24.891 -13.961 1 84.12 164 PRO A N 1
ATOM 1241 C CA . PRO A 1 164 ? 15.133 -25.469 -12.617 1 84.12 164 PRO A CA 1
ATOM 1242 C C . PRO A 1 164 ? 16.453 -25.188 -11.898 1 84.12 164 PRO A C 1
ATOM 1244 O O . PRO A 1 164 ? 17.422 -24.781 -12.523 1 84.12 164 PRO A O 1
ATOM 1247 N N . PHE A 1 165 ? 16.312 -25.375 -10.562 1 90.75 165 PHE A N 1
ATOM 1248 C CA . PHE A 1 165 ? 17.484 -25.172 -9.719 1 90.75 165 PHE A CA 1
ATOM 1249 C C . PHE A 1 165 ? 17.891 -26.469 -9.031 1 90.75 165 PHE A C 1
ATOM 1251 O O . PHE A 1 165 ? 17.047 -27.328 -8.758 1 90.75 165 PHE A O 1
ATOM 1258 N N . ASN A 1 166 ? 19.172 -26.578 -8.711 1 88 166 ASN A N 1
ATOM 1259 C CA . ASN A 1 166 ? 19.688 -27.797 -8.078 1 88 166 ASN A CA 1
ATOM 1260 C C . ASN A 1 166 ? 19.531 -27.734 -6.559 1 88 166 ASN A C 1
ATOM 1262 O O . ASN A 1 166 ? 19.531 -28.781 -5.895 1 88 166 ASN A O 1
ATOM 1266 N N . SER A 1 167 ? 19.484 -26.578 -6.09 1 93.38 167 SER A N 1
ATOM 1267 C CA . SER A 1 167 ? 19.375 -26.359 -4.652 1 93.38 167 SER A CA 1
ATOM 1268 C C . SER A 1 167 ? 18.844 -24.953 -4.352 1 93.38 167 SER A C 1
ATOM 1270 O O . SER A 1 167 ? 18.75 -24.125 -5.246 1 93.38 167 SER A O 1
ATOM 1272 N N . SER A 1 168 ? 18.516 -24.828 -3.074 1 94.88 168 SER A N 1
ATOM 1273 C CA . SER A 1 168 ? 18.094 -23.5 -2.645 1 94.88 168 SER A CA 1
ATOM 1274 C C . SER A 1 168 ? 19.219 -22.484 -2.822 1 94.88 168 SER A C 1
ATOM 1276 O O . SER A 1 168 ? 18.969 -21.328 -3.197 1 94.88 168 SER A O 1
ATOM 1278 N N . VAL A 1 169 ? 20.453 -22.875 -2.574 1 96.5 169 VAL A N 1
ATOM 1279 C CA . VAL A 1 169 ? 21.609 -22 -2.723 1 96.5 169 VAL A CA 1
ATOM 1280 C C . VAL A 1 169 ? 21.766 -21.594 -4.188 1 96.5 169 VAL A C 1
ATOM 1282 O O . VAL A 1 169 ? 21.953 -20.406 -4.488 1 96.5 169 VAL A O 1
ATOM 1285 N N . ASP A 1 170 ? 21.625 -22.594 -5.035 1 95.5 170 ASP A N 1
ATOM 1286 C CA . ASP A 1 170 ? 21.703 -22.328 -6.469 1 95.5 170 ASP A CA 1
ATOM 1287 C C . ASP A 1 170 ? 20.609 -21.344 -6.898 1 95.5 170 ASP A C 1
ATOM 1289 O O . ASP A 1 170 ? 20.891 -20.406 -7.66 1 95.5 170 ASP A O 1
ATOM 1293 N N . MET A 1 171 ? 19.484 -21.5 -6.41 1 96.06 171 MET A N 1
ATOM 1294 C CA . MET A 1 171 ? 18.344 -20.641 -6.73 1 96.06 171 MET A CA 1
ATOM 1295 C C . MET A 1 171 ? 18.609 -19.203 -6.258 1 96.06 171 MET A C 1
ATOM 1297 O O . MET A 1 171 ? 18.453 -18.266 -7.027 1 96.06 171 MET A O 1
ATOM 1301 N N . VAL A 1 172 ? 19.047 -19.031 -5.02 1 98.06 172 VAL A N 1
ATOM 1302 C CA . VAL A 1 172 ? 19.25 -17.719 -4.434 1 98.06 172 VAL A CA 1
ATOM 1303 C C . VAL A 1 172 ? 20.375 -17 -5.164 1 98.06 172 VAL A C 1
ATOM 1305 O O . VAL A 1 172 ? 20.281 -15.805 -5.461 1 98.06 172 VAL A O 1
ATOM 1308 N N . ARG A 1 173 ? 21.406 -17.688 -5.52 1 97.75 173 ARG A N 1
ATOM 1309 C CA . ARG A 1 173 ? 22.578 -17.094 -6.156 1 97.75 173 ARG A CA 1
ATOM 1310 C C . ARG A 1 173 ? 22.266 -16.656 -7.582 1 97.75 173 ARG A C 1
ATOM 1312 O O . ARG A 1 173 ? 22.953 -15.82 -8.156 1 97.75 173 ARG A O 1
ATOM 1319 N N . ARG A 1 174 ? 21.203 -17.234 -8.141 1 96.69 174 ARG A N 1
ATOM 1320 C CA . ARG A 1 174 ? 20.828 -16.906 -9.516 1 96.69 174 ARG A CA 1
ATOM 1321 C C . ARG A 1 174 ? 20.359 -15.461 -9.633 1 96.69 174 ARG A C 1
ATOM 1323 O O . ARG A 1 174 ? 20.406 -14.875 -10.719 1 96.69 174 ARG A O 1
ATOM 1330 N N . PHE A 1 175 ? 19.953 -14.828 -8.547 1 97.81 175 PHE A N 1
ATOM 1331 C CA . PHE A 1 175 ? 19.406 -13.477 -8.562 1 97.81 175 PHE A CA 1
ATOM 1332 C C . PHE A 1 175 ? 20.438 -12.484 -9.094 1 97.81 175 PHE A C 1
ATOM 1334 O O . PHE A 1 175 ? 20.078 -11.492 -9.719 1 97.81 175 PHE A O 1
ATOM 1341 N N . ARG A 1 176 ? 21.703 -12.781 -8.914 1 97.44 176 ARG A N 1
ATOM 1342 C CA . ARG A 1 176 ? 22.766 -11.859 -9.32 1 97.44 176 ARG A CA 1
ATOM 1343 C C . ARG A 1 176 ? 22.734 -11.617 -10.828 1 97.44 176 ARG A C 1
ATOM 1345 O O . ARG A 1 176 ? 23.219 -10.594 -11.305 1 97.44 176 ARG A O 1
ATOM 1352 N N . HIS A 1 177 ? 22.031 -12.531 -11.516 1 97.25 177 HIS A N 1
ATOM 1353 C CA . HIS A 1 177 ? 22.031 -12.477 -12.969 1 97.25 177 HIS A CA 1
ATOM 1354 C C . HIS A 1 177 ? 20.641 -12.18 -13.516 1 97.25 177 HIS A C 1
ATOM 1356 O O . HIS A 1 177 ? 20.438 -12.188 -14.734 1 97.25 177 HIS A O 1
ATOM 1362 N N . LEU A 1 178 ? 19.672 -11.984 -12.727 1 96.75 178 LEU A N 1
ATOM 1363 C CA . LEU A 1 178 ? 18.297 -11.711 -13.148 1 96.75 178 LEU A CA 1
ATOM 1364 C C . LEU A 1 178 ? 17.984 -10.219 -13.039 1 96.75 178 LEU A C 1
ATOM 1366 O O . LEU A 1 178 ? 18.297 -9.594 -12.023 1 96.75 178 LEU A O 1
ATOM 1370 N N . PRO A 1 179 ? 17.453 -9.664 -14.039 1 94.62 179 PRO A N 1
ATOM 1371 C CA . PRO A 1 179 ? 17.188 -8.227 -14 1 94.62 179 PRO A CA 1
ATOM 1372 C C . PRO A 1 179 ? 15.977 -7.871 -13.141 1 94.62 179 PRO A C 1
ATOM 1374 O O . PRO A 1 179 ? 14.992 -8.617 -13.117 1 94.62 179 PRO A O 1
ATOM 1377 N N . MET A 1 180 ? 16.062 -6.73 -12.453 1 93.94 180 MET A N 1
ATOM 1378 C CA . MET A 1 180 ? 14.891 -6.082 -11.875 1 93.94 180 MET A CA 1
ATOM 1379 C C . MET A 1 180 ? 14.086 -5.363 -12.945 1 93.94 180 MET A C 1
ATOM 1381 O O . MET A 1 180 ? 14.641 -4.898 -13.945 1 93.94 180 MET A O 1
ATOM 1385 N N . SER A 1 181 ? 12.781 -5.359 -12.789 1 93.06 181 SER A N 1
ATOM 1386 C CA . SER A 1 181 ? 11.953 -4.66 -13.773 1 93.06 181 SER A CA 1
ATOM 1387 C C . SER A 1 181 ? 11.312 -3.418 -13.172 1 93.06 181 SER A C 1
ATOM 1389 O O . SER A 1 181 ? 10.797 -2.568 -13.898 1 93.06 181 SER A O 1
ATOM 1391 N N . GLN A 1 182 ? 11.352 -3.256 -11.883 1 93.25 182 GLN A N 1
ATOM 1392 C CA . GLN A 1 182 ? 10.82 -2.092 -11.172 1 93.25 182 GLN A CA 1
ATOM 1393 C C . GLN A 1 182 ? 11.773 -1.644 -10.07 1 93.25 182 GLN A C 1
ATOM 1395 O O . GLN A 1 182 ? 12.602 -2.43 -9.594 1 93.25 182 GLN A O 1
ATOM 1400 N N . GLU A 1 183 ? 11.602 -0.361 -9.688 1 94.75 183 GLU A N 1
ATOM 1401 C CA . GLU A 1 183 ? 12.289 0.107 -8.484 1 94.75 183 GLU A CA 1
ATOM 1402 C C . GLU A 1 183 ? 11.797 -0.629 -7.246 1 94.75 183 GLU A C 1
ATOM 1404 O O . GLU A 1 183 ? 10.641 -1.067 -7.195 1 94.75 183 GLU A O 1
ATOM 1409 N N . PRO A 1 184 ? 12.734 -0.766 -6.254 1 96.44 184 PRO A N 1
ATOM 1410 C CA . PRO A 1 184 ? 12.312 -1.407 -5.004 1 96.44 184 PRO A CA 1
ATOM 1411 C C . PRO A 1 184 ? 11.062 -0.773 -4.406 1 96.44 184 PRO A C 1
ATOM 1413 O O . PRO A 1 184 ? 10.977 0.452 -4.297 1 96.44 184 PRO A O 1
ATOM 1416 N N . ARG A 1 185 ? 10.023 -1.639 -4.168 1 96.94 185 ARG A N 1
ATOM 1417 C CA . ARG A 1 185 ? 8.875 -1.337 -3.328 1 96.94 185 ARG A CA 1
ATOM 1418 C C . ARG A 1 185 ? 7.863 -0.472 -4.074 1 96.94 185 ARG A C 1
ATOM 1420 O O . ARG A 1 185 ? 6.922 0.049 -3.477 1 96.94 185 ARG A O 1
ATOM 1427 N N . VAL A 1 186 ? 8.023 -0.268 -5.418 1 94.69 186 VAL A N 1
ATOM 1428 C CA . VAL A 1 186 ? 7.129 0.582 -6.195 1 94.69 186 VAL A CA 1
ATOM 1429 C C . VAL A 1 186 ? 5.895 -0.215 -6.609 1 94.69 186 VAL A C 1
ATOM 1431 O O . VAL A 1 186 ? 4.777 0.313 -6.609 1 94.69 186 VAL A O 1
ATOM 1434 N N . LYS A 1 187 ? 6.129 -1.459 -6.977 1 93.19 187 LYS A N 1
ATOM 1435 C CA . LYS A 1 187 ? 5.059 -2.275 -7.539 1 93.19 187 LYS A CA 1
ATOM 1436 C C . LYS A 1 187 ? 5.039 -3.666 -6.914 1 93.19 187 LYS A C 1
ATOM 1438 O O . LYS A 1 187 ? 6.094 -4.234 -6.617 1 93.19 187 LYS A O 1
ATOM 1443 N N . TRP A 1 188 ? 3.848 -4.172 -6.688 1 95.06 188 TRP A N 1
ATOM 1444 C CA . TRP A 1 188 ? 3.68 -5.574 -6.312 1 95.06 188 TRP A CA 1
ATOM 1445 C C . TRP A 1 188 ? 4.016 -6.492 -7.48 1 95.06 188 TRP A C 1
ATOM 1447 O O . TRP A 1 188 ? 3.414 -6.395 -8.555 1 95.06 188 TRP A O 1
ATOM 1457 N N . GLN A 1 189 ? 5.02 -7.34 -7.297 1 94.81 189 GLN A N 1
ATOM 1458 C CA . GLN A 1 189 ? 5.402 -8.336 -8.289 1 94.81 189 GLN A CA 1
ATOM 1459 C C . GLN A 1 189 ? 5.594 -9.711 -7.652 1 94.81 189 GLN A C 1
ATOM 1461 O O . GLN A 1 189 ? 6.617 -9.961 -7.012 1 94.81 189 GLN A O 1
ATOM 1466 N N . TYR A 1 190 ? 4.664 -10.57 -7.91 1 94.88 190 TYR A N 1
ATOM 1467 C CA . TYR A 1 190 ? 4.672 -11.906 -7.324 1 94.88 190 TYR A CA 1
ATOM 1468 C C . TYR A 1 190 ? 5.953 -12.656 -7.684 1 94.88 190 TYR A C 1
ATOM 1470 O O . TYR A 1 190 ? 6.324 -12.734 -8.859 1 94.88 190 TYR A O 1
ATOM 1478 N N . SER A 1 191 ? 6.664 -13.219 -6.633 1 95.88 191 SER A N 1
ATOM 1479 C CA . SER A 1 191 ? 7.922 -13.914 -6.871 1 95.88 191 SER A CA 1
ATOM 1480 C C . SER A 1 191 ? 8.016 -15.188 -6.039 1 95.88 191 SER A C 1
ATOM 1482 O O . SER A 1 191 ? 8.227 -15.133 -4.824 1 95.88 191 SER A O 1
ATOM 1484 N N . ASN A 1 192 ? 7.957 -16.344 -6.664 1 96.56 192 ASN A N 1
ATOM 1485 C CA . ASN A 1 192 ? 8.188 -17.609 -5.992 1 96.56 192 ASN A CA 1
ATOM 1486 C C . ASN A 1 192 ? 9.625 -17.734 -5.504 1 96.56 192 ASN A C 1
ATOM 1488 O O . ASN A 1 192 ? 9.883 -18.297 -4.438 1 96.56 192 ASN A O 1
ATOM 1492 N N . MET A 1 193 ? 10.547 -17.203 -6.25 1 96.81 193 MET A N 1
ATOM 1493 C CA . MET A 1 193 ? 11.961 -17.312 -5.91 1 96.81 193 MET A CA 1
ATOM 1494 C C . MET A 1 193 ? 12.266 -16.609 -4.594 1 96.81 193 MET A C 1
ATOM 1496 O O . MET A 1 193 ? 13.062 -17.109 -3.791 1 96.81 193 MET A O 1
ATOM 1500 N N . MET A 1 194 ? 11.609 -15.516 -4.391 1 98.25 194 MET A N 1
ATOM 1501 C CA . MET A 1 194 ? 11.828 -14.82 -3.127 1 98.25 194 MET A CA 1
ATOM 1502 C C . MET A 1 194 ? 11.273 -15.625 -1.957 1 98.25 194 MET A C 1
ATOM 1504 O O . MET A 1 194 ? 11.875 -15.648 -0.878 1 98.25 194 MET A O 1
ATOM 1508 N N . TYR A 1 195 ? 10.188 -16.297 -2.125 1 98.38 195 TYR A N 1
ATOM 1509 C CA . TYR A 1 195 ? 9.672 -17.141 -1.06 1 98.38 195 TYR A CA 1
ATOM 1510 C C . TYR A 1 195 ? 10.555 -18.375 -0.871 1 98.38 195 TYR A C 1
ATOM 1512 O O . TYR A 1 195 ? 10.703 -18.875 0.248 1 98.38 195 TYR A O 1
ATOM 1520 N N . GLY A 1 196 ? 11.062 -18.906 -2.037 1 97.88 196 GLY A N 1
ATOM 1521 C CA . GLY A 1 196 ? 12.102 -19.906 -1.871 1 97.88 196 GLY A CA 1
ATOM 1522 C C . GLY A 1 196 ? 13.273 -19.438 -1.033 1 97.88 196 GLY A C 1
ATOM 1523 O O . GLY A 1 196 ? 13.766 -20.156 -0.172 1 97.88 196 GLY A O 1
ATOM 1524 N N . THR A 1 197 ? 13.664 -18.203 -1.271 1 98.62 197 THR A N 1
ATOM 1525 C CA . THR A 1 197 ? 14.734 -17.578 -0.502 1 98.62 197 THR A CA 1
ATOM 1526 C C . THR A 1 197 ? 14.367 -17.5 0.977 1 98.62 197 THR A C 1
ATOM 1528 O O . THR A 1 197 ? 15.203 -17.781 1.843 1 98.62 197 THR A O 1
ATOM 1531 N N . LEU A 1 198 ? 13.148 -17.156 1.27 1 98.75 198 LEU A N 1
ATOM 1532 C CA . LEU A 1 198 ? 12.68 -17.062 2.648 1 98.75 198 LEU A CA 1
ATOM 1533 C C . LEU A 1 198 ? 12.688 -18.438 3.322 1 98.75 198 LEU A C 1
ATOM 1535 O O . LEU A 1 198 ? 12.953 -18.531 4.523 1 98.75 198 LEU A O 1
ATOM 1539 N N . GLY A 1 199 ? 12.305 -19.5 2.545 1 98.31 199 GLY A N 1
ATOM 1540 C CA . GLY A 1 199 ? 12.484 -20.844 3.076 1 98.31 199 GLY A CA 1
ATOM 1541 C C . GLY A 1 199 ? 13.922 -21.141 3.473 1 98.31 199 GLY A C 1
ATOM 1542 O O . GLY A 1 199 ? 14.172 -21.703 4.535 1 98.31 199 GLY A O 1
ATOM 1543 N N . TYR A 1 200 ? 14.859 -20.703 2.617 1 98 200 TYR A N 1
ATOM 1544 C CA . TYR A 1 200 ? 16.281 -20.875 2.895 1 98 200 TYR A CA 1
ATOM 1545 C C . TYR A 1 200 ? 16.703 -20.047 4.113 1 98 200 TYR A C 1
ATOM 1547 O O . TYR A 1 200 ? 17.516 -20.5 4.918 1 98 200 TYR A O 1
ATOM 1555 N N . VAL A 1 201 ? 16.141 -18.875 4.293 1 97.62 201 VAL A N 1
ATOM 1556 C CA . VAL A 1 201 ? 16.391 -18.047 5.465 1 97.62 201 VAL A CA 1
ATOM 1557 C C . VAL A 1 201 ? 15.969 -18.797 6.727 1 97.62 201 VAL A C 1
ATOM 1559 O O . VAL A 1 201 ? 16.703 -18.797 7.727 1 97.62 201 VAL A O 1
ATOM 1562 N N . VAL A 1 202 ? 14.789 -19.438 6.707 1 97.25 202 VAL A N 1
ATOM 1563 C CA . VAL A 1 202 ? 14.312 -20.203 7.852 1 97.25 202 VAL A CA 1
ATOM 1564 C C . VAL A 1 202 ? 15.312 -21.312 8.188 1 97.25 202 VAL A C 1
ATOM 1566 O O . VAL A 1 202 ? 15.664 -21.5 9.352 1 97.25 202 VAL A O 1
ATOM 1569 N N . GLU A 1 203 ? 15.781 -21.969 7.145 1 96.75 203 GLU A N 1
ATOM 1570 C CA . GLU A 1 203 ? 16.75 -23.047 7.355 1 96.75 203 GLU A CA 1
ATOM 1571 C C . GLU A 1 203 ? 18.031 -22.516 7.988 1 96.75 203 GLU A C 1
ATOM 1573 O O . GLU A 1 203 ? 18.531 -23.094 8.953 1 96.75 203 GLU A O 1
ATOM 1578 N N . ARG A 1 204 ? 18.547 -21.469 7.488 1 94.56 204 ARG A N 1
ATOM 1579 C CA . ARG A 1 204 ? 19.828 -20.922 7.938 1 94.56 204 ARG A CA 1
ATOM 1580 C C . ARG A 1 204 ? 19.719 -20.359 9.352 1 94.56 204 ARG A C 1
ATOM 1582 O O . ARG A 1 204 ? 20.641 -20.5 10.156 1 94.56 204 ARG A O 1
ATOM 1589 N N . THR A 1 205 ? 18.609 -19.719 9.633 1 93.94 205 THR A N 1
ATOM 1590 C CA . THR A 1 205 ? 18.406 -19.062 10.922 1 93.94 205 THR A CA 1
ATOM 1591 C C . THR A 1 205 ? 18.125 -20.094 12.016 1 93.94 205 THR A C 1
ATOM 1593 O O . THR A 1 205 ? 18.578 -19.938 13.156 1 93.94 205 THR A O 1
ATOM 1596 N N . SER A 1 206 ? 17.453 -21.172 11.695 1 93.31 206 SER A N 1
ATOM 1597 C CA . SER A 1 206 ? 17.047 -22.156 12.688 1 93.31 206 SER A CA 1
ATOM 1598 C C . SER A 1 206 ? 18 -23.344 12.734 1 93.31 206 SER A C 1
ATOM 1600 O O . SER A 1 206 ? 17.938 -24.172 13.641 1 93.31 206 SER A O 1
ATOM 1602 N N . ALA A 1 207 ? 18.844 -23.5 11.664 1 93.75 207 ALA A N 1
ATOM 1603 C CA . ALA A 1 207 ? 19.766 -24.625 11.516 1 93.75 207 ALA A CA 1
ATOM 1604 C C . ALA A 1 207 ? 19.016 -25.953 11.43 1 93.75 207 ALA A C 1
ATOM 1606 O O . ALA A 1 207 ? 19.453 -26.953 11.992 1 93.75 207 ALA A O 1
ATOM 1607 N N . THR A 1 208 ? 17.875 -25.922 10.836 1 95.38 208 THR A N 1
ATOM 1608 C CA . THR A 1 208 ? 17.047 -27.094 10.586 1 95.38 208 THR A CA 1
ATOM 1609 C C . THR A 1 208 ? 16.578 -27.125 9.133 1 95.38 208 THR A C 1
ATOM 1611 O O . THR A 1 208 ? 16.562 -26.078 8.461 1 95.38 208 THR A O 1
ATOM 1614 N N . ARG A 1 209 ? 16.203 -28.328 8.672 1 96.69 209 ARG A N 1
ATOM 1615 C CA . ARG A 1 209 ? 15.539 -28.391 7.371 1 96.69 209 ARG A CA 1
ATOM 1616 C C . ARG A 1 209 ? 14.188 -27.688 7.414 1 96.69 209 ARG A C 1
ATOM 1618 O O . ARG A 1 209 ? 13.492 -27.734 8.43 1 96.69 209 ARG A O 1
ATOM 1625 N N . LEU A 1 210 ? 13.844 -27.125 6.301 1 98.12 210 LEU A N 1
ATOM 1626 C CA . LEU A 1 210 ? 12.586 -26.391 6.238 1 98.12 210 LEU A CA 1
ATOM 1627 C C . LEU A 1 210 ? 11.406 -27.281 6.609 1 98.12 210 LEU A C 1
ATOM 1629 O O . LEU A 1 210 ? 10.547 -26.891 7.391 1 98.12 210 LEU A O 1
ATOM 1633 N N . ALA A 1 211 ? 11.391 -28.516 6.09 1 98.06 211 ALA A N 1
ATOM 1634 C CA . ALA A 1 211 ? 10.312 -29.469 6.348 1 98.06 211 ALA A CA 1
ATOM 1635 C C . ALA A 1 211 ? 10.188 -29.75 7.84 1 98.06 211 ALA A C 1
ATOM 1637 O O . ALA A 1 211 ? 9.07 -29.844 8.367 1 98.06 211 ALA A O 1
ATOM 1638 N N . ASP A 1 212 ? 11.297 -29.891 8.5 1 98 212 ASP A N 1
ATOM 1639 C CA . ASP A 1 212 ? 11.289 -30.188 9.93 1 98 212 ASP A CA 1
ATOM 1640 C C . ASP A 1 212 ? 10.805 -28.984 10.734 1 98 212 ASP A C 1
ATOM 1642 O O . ASP A 1 212 ? 10.078 -29.141 11.719 1 98 212 ASP A O 1
ATOM 1646 N N . PHE A 1 213 ? 11.273 -27.844 10.328 1 98 213 PHE A N 1
ATOM 1647 C CA . PHE A 1 213 ? 10.812 -26.641 11.031 1 98 213 PHE A CA 1
ATOM 1648 C C . PHE A 1 213 ? 9.297 -26.5 10.914 1 98 213 PHE A C 1
ATOM 1650 O O . PHE A 1 213 ? 8.609 -26.297 11.914 1 98 213 PHE A O 1
ATOM 1657 N N . PHE A 1 214 ? 8.742 -26.594 9.711 1 98.62 214 PHE A N 1
ATOM 1658 C CA . PHE A 1 214 ? 7.305 -26.5 9.516 1 98.62 214 PHE A CA 1
ATOM 1659 C C . PHE A 1 214 ? 6.566 -27.531 10.352 1 98.62 214 PHE A C 1
ATOM 1661 O O . PHE A 1 214 ? 5.59 -27.203 11.031 1 98.62 214 PHE A O 1
ATOM 1668 N N . ARG A 1 215 ? 7.027 -28.703 10.305 1 97.62 215 ARG A N 1
ATOM 1669 C CA . ARG A 1 215 ? 6.352 -29.812 10.977 1 97.62 215 ARG A CA 1
ATOM 1670 C C . ARG A 1 215 ? 6.367 -29.625 12.492 1 97.62 215 ARG A C 1
ATOM 1672 O O . ARG A 1 215 ? 5.324 -29.719 13.141 1 97.62 215 ARG A O 1
ATOM 1679 N N . ASN A 1 216 ? 7.48 -29.312 13.055 1 97.75 216 ASN A N 1
ATOM 1680 C CA . ASN A 1 216 ? 7.668 -29.344 14.5 1 97.75 216 ASN A CA 1
ATOM 1681 C C . ASN A 1 216 ? 7.219 -28.047 15.164 1 97.75 216 ASN A C 1
ATOM 1683 O O . ASN A 1 216 ? 6.77 -28.047 16.312 1 97.75 216 ASN A O 1
ATOM 1687 N N . ARG A 1 217 ? 7.324 -26.953 14.406 1 97.5 217 ARG A N 1
ATOM 1688 C CA . ARG A 1 217 ? 7.074 -25.672 15.039 1 97.5 217 ARG A CA 1
ATOM 1689 C C . ARG A 1 217 ? 5.699 -25.125 14.656 1 97.5 217 ARG A C 1
ATOM 1691 O O . ARG A 1 217 ? 5.156 -24.25 15.336 1 97.5 217 ARG A O 1
ATOM 1698 N N . LEU A 1 218 ? 5.098 -25.688 13.586 1 98.31 218 LEU A N 1
ATOM 1699 C CA . LEU A 1 218 ? 3.811 -25.156 13.141 1 98.31 218 LEU A CA 1
ATOM 1700 C C . LEU A 1 218 ? 2.771 -26.266 13.039 1 98.31 218 LEU A C 1
ATOM 1702 O O . LEU A 1 218 ? 1.843 -26.328 13.852 1 98.31 218 LEU A O 1
ATOM 1706 N N . TRP A 1 219 ? 2.965 -27.266 12.25 1 98.19 219 TRP A N 1
ATOM 1707 C CA . TRP A 1 219 ? 1.898 -28.203 11.883 1 98.19 219 TRP A CA 1
ATOM 1708 C C . TRP A 1 219 ? 1.56 -29.125 13.039 1 98.19 219 TRP A C 1
ATOM 1710 O O . TRP A 1 219 ? 0.388 -29.297 13.391 1 98.19 219 TRP A O 1
ATOM 1720 N N . ARG A 1 220 ? 2.535 -29.688 13.703 1 97.56 220 ARG A N 1
ATOM 1721 C CA . ARG A 1 220 ? 2.244 -30.594 14.812 1 97.56 220 ARG A CA 1
ATOM 1722 C C . ARG A 1 220 ? 1.575 -29.844 15.961 1 97.56 220 ARG A C 1
ATOM 1724 O O . ARG A 1 220 ? 0.533 -30.266 16.469 1 97.56 220 ARG A O 1
ATOM 1731 N N . PRO A 1 221 ? 2.127 -28.688 16.328 1 98 221 PRO A N 1
ATOM 1732 C CA . PRO A 1 221 ? 1.452 -27.938 17.391 1 98 221 PRO A CA 1
ATOM 1733 C C . PRO A 1 221 ? 0.024 -27.547 17.016 1 98 221 PRO A C 1
ATOM 1735 O O . PRO A 1 221 ? -0.825 -27.375 17.891 1 98 221 PRO A O 1
ATOM 1738 N N . MET A 1 222 ? -0.313 -27.469 15.758 1 97.5 222 MET A N 1
ATOM 1739 C CA . MET A 1 222 ? -1.642 -27.062 15.305 1 97.5 222 MET A CA 1
ATOM 1740 C C . MET A 1 222 ? -2.521 -28.281 15.055 1 97.5 222 MET A C 1
ATOM 1742 O O . MET A 1 222 ? -3.658 -28.141 14.594 1 97.5 222 MET A O 1
ATOM 1746 N N . GLY A 1 223 ? -1.952 -29.438 15.289 1 96.44 223 GLY A N 1
ATOM 1747 C CA . GLY A 1 223 ? -2.695 -30.672 15.109 1 96.44 223 GLY A CA 1
ATOM 1748 C C . GLY A 1 223 ? -2.779 -31.109 13.656 1 96.44 223 GLY A C 1
ATOM 1749 O O . GLY A 1 223 ? -3.621 -31.938 13.305 1 96.44 223 GLY A O 1
ATOM 1750 N N . MET A 1 224 ? -1.982 -30.516 12.789 1 96.88 224 MET A N 1
ATOM 1751 C CA . MET A 1 224 ? -1.922 -30.891 11.375 1 96.88 224 MET A CA 1
ATOM 1752 C C . MET A 1 224 ? -0.974 -32.062 11.164 1 96.88 224 MET A C 1
ATOM 1754 O O . MET A 1 224 ? 0.081 -31.922 10.547 1 96.88 224 MET A O 1
ATOM 1758 N N . LEU A 1 225 ? -1.412 -33.188 11.469 1 94.75 225 LEU A N 1
ATOM 1759 C CA . LEU A 1 225 ? -0.539 -34.375 11.586 1 94.75 225 LEU A CA 1
ATOM 1760 C C . LEU A 1 225 ? -0.325 -35.031 10.227 1 94.75 225 LEU A C 1
ATOM 1762 O O . LEU A 1 225 ? 0.592 -35.844 10.062 1 94.75 225 LEU A O 1
ATOM 1766 N N . ASN A 1 226 ? -1.153 -34.719 9.273 1 95.38 226 ASN A N 1
ATOM 1767 C CA . ASN A 1 226 ? -1.024 -35.281 7.934 1 95.38 226 ASN A CA 1
ATOM 1768 C C . ASN A 1 226 ? -0.649 -34.188 6.918 1 95.38 226 ASN A C 1
ATOM 1770 O O . ASN A 1 226 ? -1.259 -34.094 5.848 1 95.38 226 ASN A O 1
ATOM 1774 N N . THR A 1 227 ? 0.188 -33.312 7.27 1 97.56 227 THR A N 1
ATOM 1775 C CA . THR A 1 227 ? 0.728 -32.25 6.418 1 97.56 227 THR A CA 1
ATOM 1776 C C . THR A 1 227 ? 2.238 -32.406 6.266 1 97.56 227 THR A C 1
ATOM 1778 O O . THR A 1 227 ? 2.941 -32.688 7.238 1 97.56 227 THR A O 1
ATOM 1781 N N . PHE A 1 228 ? 2.719 -32.281 5.043 1 97.25 228 PHE A N 1
ATOM 1782 C CA . PHE A 1 228 ? 4.113 -32.531 4.688 1 97.25 228 PHE A CA 1
ATOM 1783 C C . PHE A 1 228 ? 4.613 -31.469 3.705 1 97.25 228 PHE A C 1
ATOM 1785 O O . PHE A 1 228 ? 3.818 -30.734 3.115 1 97.25 228 PHE A O 1
ATOM 1792 N N . LEU A 1 229 ? 5.953 -31.406 3.557 1 97.5 229 LEU A N 1
ATOM 1793 C CA . LEU A 1 229 ? 6.504 -30.438 2.611 1 97.5 229 LEU A CA 1
ATOM 1794 C C . LEU A 1 229 ? 6.992 -31.141 1.346 1 97.5 229 LEU A C 1
ATOM 1796 O O . LEU A 1 229 ? 7.156 -30.5 0.304 1 97.5 229 LEU A O 1
ATOM 1800 N N . HIS A 1 230 ? 7.199 -32.531 1.418 1 95.19 230 HIS A N 1
ATOM 1801 C CA . HIS A 1 230 ? 7.715 -33.281 0.289 1 95.19 230 HIS A CA 1
ATOM 1802 C C . HIS A 1 230 ? 6.875 -34.531 0.038 1 95.19 230 HIS A C 1
ATOM 1804 O O . HIS A 1 230 ? 6.406 -35.188 0.983 1 95.19 230 HIS A O 1
ATOM 1810 N N . PRO A 1 231 ? 6.672 -34.844 -1.227 1 94.06 231 PRO A N 1
ATOM 1811 C CA . PRO A 1 231 ? 5.801 -36 -1.541 1 94.06 231 PRO A CA 1
ATOM 1812 C C . PRO A 1 231 ? 6.324 -37.312 -0.982 1 94.06 231 PRO A C 1
ATOM 1814 O O . PRO A 1 231 ? 5.539 -38.188 -0.599 1 94.06 231 PRO A O 1
ATOM 1817 N N . ASP A 1 232 ? 7.621 -37.469 -0.883 1 93.56 232 ASP A N 1
ATOM 1818 C CA . ASP A 1 232 ? 8.164 -38.719 -0.333 1 93.56 232 ASP A CA 1
ATOM 1819 C C . ASP A 1 232 ? 7.719 -38.906 1.114 1 93.56 232 ASP A C 1
ATOM 1821 O O . ASP A 1 232 ? 7.422 -40.031 1.529 1 93.56 232 ASP A O 1
ATOM 1825 N N . ASP A 1 233 ? 7.684 -37.812 1.829 1 93.56 233 ASP A N 1
ATOM 1826 C CA . ASP A 1 233 ? 7.223 -37.875 3.213 1 93.56 233 ASP A CA 1
ATOM 1827 C C . ASP A 1 233 ? 5.734 -38.219 3.279 1 93.56 233 ASP A C 1
ATOM 1829 O O . ASP A 1 233 ? 5.301 -38.969 4.145 1 93.56 233 ASP A O 1
ATOM 1833 N N . ALA A 1 234 ? 4.969 -37.656 2.451 1 94.56 234 ALA A N 1
ATOM 1834 C CA . ALA A 1 234 ? 3.535 -37.906 2.398 1 94.56 234 ALA A CA 1
ATOM 1835 C C . ALA A 1 234 ? 3.258 -39.375 2.045 1 94.56 234 ALA A C 1
ATOM 1837 O O . ALA A 1 234 ? 2.398 -40.031 2.654 1 94.56 234 ALA A O 1
ATOM 1838 N N . LEU A 1 235 ? 3.957 -39.906 1.092 1 92.94 235 LEU A N 1
ATOM 1839 C CA . LEU A 1 235 ? 3.777 -41.281 0.623 1 92.94 235 LEU A CA 1
ATOM 1840 C C . LEU A 1 235 ? 4.219 -42.281 1.686 1 92.94 235 LEU A C 1
ATOM 1842 O O . LEU A 1 235 ? 3.645 -43.375 1.797 1 92.94 235 LEU A O 1
ATOM 1846 N N . ALA A 1 236 ? 5.156 -41.906 2.479 1 90.69 236 ALA A N 1
ATOM 1847 C CA . ALA A 1 236 ? 5.707 -42.781 3.498 1 90.69 236 ALA A CA 1
ATOM 1848 C C . ALA A 1 236 ? 4.824 -42.812 4.742 1 90.69 236 ALA A C 1
ATOM 1850 O O . ALA A 1 236 ? 4.906 -43.719 5.551 1 90.69 236 ALA A O 1
ATOM 1851 N N . SER A 1 237 ? 4.133 -41.812 4.984 1 83.75 237 SER A N 1
ATOM 1852 C CA . SER A 1 237 ? 3.4 -41.656 6.234 1 83.75 237 SER A CA 1
ATOM 1853 C C . SER A 1 237 ? 2.287 -42.688 6.371 1 83.75 237 SER A C 1
ATOM 1855 O O . SER A 1 237 ? 1.832 -42.969 7.48 1 83.75 237 SER A O 1
ATOM 1857 N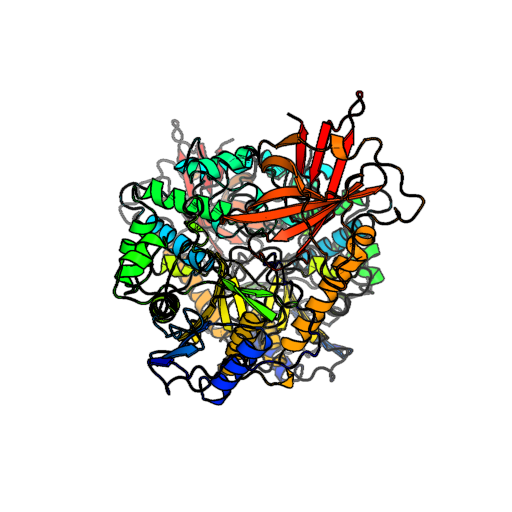 N . GLY A 1 238 ? 1.905 -43.656 5.395 1 67.31 238 GLY A N 1
ATOM 1858 C CA . GLY A 1 238 ? 0.947 -44.75 5.434 1 67.31 238 GLY A CA 1
ATOM 1859 C C . GLY A 1 238 ? -0.411 -44.344 5.965 1 67.31 238 GLY A C 1
ATOM 1860 O O . GLY A 1 238 ? -1.399 -45.062 5.785 1 67.31 238 GLY A O 1
ATOM 1861 N N . GLY A 1 239 ? -0.672 -43.438 6.992 1 57.62 239 GLY A N 1
ATOM 1862 C CA . GLY A 1 239 ? -1.855 -43.344 7.832 1 57.62 239 GLY A CA 1
ATOM 1863 C C . GLY A 1 239 ? -2.762 -42.188 7.48 1 57.62 239 GLY A C 1
ATOM 1864 O O . GLY A 1 239 ? -3.939 -42.188 7.844 1 57.62 239 GLY A O 1
ATOM 1865 N N . GLY A 1 240 ? -2.48 -41.125 6.902 1 58.47 240 GLY A N 1
ATOM 1866 C CA . GLY A 1 240 ? -3.27 -39.906 7.117 1 58.47 240 GLY A CA 1
ATOM 1867 C C . GLY A 1 240 ? -3.957 -39.438 5.859 1 58.47 240 GLY A C 1
ATOM 1868 O O . GLY A 1 240 ? -4.535 -38.344 5.852 1 58.47 240 GLY A O 1
ATOM 1869 N N . GLY A 1 241 ? -4.02 -40.312 4.852 1 66.5 241 GLY A N 1
ATOM 1870 C CA . GLY A 1 241 ? -4.684 -40.031 3.592 1 66.5 241 GLY A CA 1
ATOM 1871 C C . GLY A 1 241 ? -3.807 -40.281 2.383 1 66.5 241 GLY A C 1
ATOM 1872 O O . GLY A 1 241 ? -2.578 -40.281 2.486 1 66.5 241 GLY A O 1
ATOM 1873 N N . GLN A 1 242 ? -4.465 -40.688 1.349 1 86.88 242 GLN A N 1
ATOM 1874 C CA . GLN A 1 242 ? -3.791 -40.969 0.085 1 86.88 242 GLN A CA 1
ATOM 1875 C C . GLN A 1 242 ? -3.488 -39.688 -0.676 1 86.88 242 GLN A C 1
ATOM 1877 O O . GLN A 1 242 ? -4.348 -38.812 -0.793 1 86.88 242 GLN A O 1
ATOM 1882 N N . LEU A 1 243 ? -2.221 -39.562 -1.043 1 95.5 243 LEU A N 1
ATOM 1883 C CA . LEU A 1 243 ? -1.869 -38.469 -1.932 1 95.5 243 LEU A CA 1
ATOM 1884 C C . LEU A 1 243 ? -2.562 -38.594 -3.281 1 95.5 243 LEU A C 1
ATOM 1886 O O . LEU A 1 243 ? -2.387 -39.625 -3.967 1 95.5 243 LEU A O 1
ATOM 1890 N N . ALA A 1 244 ? -3.373 -37.656 -3.605 1 97.19 244 ALA A N 1
ATOM 1891 C CA . ALA A 1 244 ? -4.113 -37.688 -4.863 1 97.19 244 ALA A CA 1
ATOM 1892 C C . ALA A 1 244 ? -3.166 -37.625 -6.059 1 97.19 244 ALA A C 1
ATOM 1894 O O . ALA A 1 244 ? -2.076 -37.062 -5.969 1 97.19 244 ALA A O 1
ATOM 1895 N N . HIS A 1 245 ? -3.588 -38.25 -7.121 1 96.44 245 HIS A N 1
ATOM 1896 C CA . HIS A 1 245 ? -2.918 -38.062 -8.406 1 96.44 245 HIS A CA 1
ATOM 1897 C C . HIS A 1 245 ? -3.463 -36.844 -9.133 1 96.44 245 HIS A C 1
ATOM 1899 O O . HIS A 1 245 ? -4.66 -36.562 -9.078 1 96.44 245 HIS A O 1
ATOM 1905 N N . ALA A 1 246 ? -2.57 -36.156 -9.82 1 96.5 246 ALA A N 1
ATOM 1906 C CA . ALA A 1 246 ? -2.977 -35 -10.602 1 96.5 246 ALA A CA 1
ATOM 1907 C C . ALA A 1 246 ? -3.307 -35.406 -12.039 1 96.5 246 ALA A C 1
ATOM 1909 O O . ALA A 1 246 ? -2.682 -36.281 -12.602 1 96.5 246 ALA A O 1
ATOM 1910 N N . TYR A 1 247 ? -4.266 -34.656 -12.586 1 96.81 247 TYR A N 1
ATOM 1911 C CA . TYR A 1 247 ? -4.711 -34.969 -13.945 1 96.81 247 TYR A CA 1
ATOM 1912 C C . TYR A 1 247 ? -4.848 -33.688 -14.773 1 96.81 247 TYR A C 1
ATOM 1914 O O . TYR A 1 247 ? -5.145 -32.625 -14.234 1 96.81 247 TYR A O 1
ATOM 1922 N N . TYR A 1 248 ? -4.508 -33.75 -16 1 95 248 TYR A N 1
ATOM 1923 C CA . TYR A 1 248 ? -4.926 -32.75 -16.969 1 95 248 TYR A CA 1
ATOM 1924 C C . TYR A 1 248 ? -6.031 -33.281 -17.875 1 95 248 TYR A C 1
ATOM 1926 O O . TYR A 1 248 ? -6.219 -34.5 -17.984 1 95 248 TYR A O 1
ATOM 1934 N N . TYR A 1 249 ? -6.84 -32.344 -18.406 1 94.38 249 TYR A N 1
ATOM 1935 C CA . TYR A 1 249 ? -7.91 -32.719 -19.328 1 94.38 249 TYR A CA 1
ATOM 1936 C C . TYR A 1 249 ? -7.613 -32.25 -20.734 1 94.38 249 TYR A C 1
ATOM 1938 O O . TYR A 1 249 ? -7.297 -31.062 -20.938 1 94.38 249 TYR A O 1
ATOM 1946 N N . ASN A 1 250 ? -7.652 -33.125 -21.672 1 92.38 250 ASN A N 1
ATOM 1947 C CA . ASN A 1 250 ? -7.543 -32.812 -23.094 1 92.38 250 ASN A CA 1
ATOM 1948 C C . ASN A 1 250 ? -8.914 -32.594 -23.734 1 92.38 250 ASN A C 1
ATOM 1950 O O . ASN A 1 250 ? -9.641 -33.562 -23.969 1 92.38 250 ASN A O 1
ATOM 1954 N N . ASN A 1 251 ? -9.156 -31.438 -24.062 1 86.06 251 ASN A N 1
ATOM 1955 C CA . ASN A 1 251 ? -10.469 -31.078 -24.594 1 86.06 251 ASN A CA 1
ATOM 1956 C C . ASN A 1 251 ? -10.727 -31.734 -25.938 1 86.06 251 ASN A C 1
ATOM 1958 O O . ASN A 1 251 ? -11.867 -32.031 -26.297 1 86.06 251 ASN A O 1
ATOM 1962 N N . ASP A 1 252 ? -9.711 -31.953 -26.719 1 84.38 252 ASP A N 1
ATOM 1963 C CA . ASP A 1 252 ? -9.867 -32.531 -28.062 1 84.38 252 ASP A CA 1
ATOM 1964 C C . ASP A 1 252 ? -10.203 -34 -27.984 1 84.38 252 ASP A C 1
ATOM 1966 O O . ASP A 1 252 ? -11.062 -34.5 -28.719 1 84.38 252 ASP A O 1
ATOM 1970 N N . THR A 1 253 ? -9.523 -34.688 -27.094 1 88.06 253 THR A N 1
ATOM 1971 C CA . THR A 1 253 ? -9.734 -36.125 -26.984 1 88.06 253 THR A CA 1
ATOM 1972 C C . THR A 1 253 ? -10.75 -36.406 -25.875 1 88.06 253 THR A C 1
ATOM 1974 O O . THR A 1 253 ? -11.242 -37.531 -25.766 1 88.06 253 THR A O 1
ATOM 1977 N N . GLN A 1 254 ? -11.023 -35.438 -25.078 1 91.81 254 GLN A N 1
ATOM 1978 C CA . GLN A 1 254 ? -11.961 -35.531 -23.969 1 91.81 254 GLN A CA 1
ATOM 1979 C C . GLN A 1 254 ? -11.531 -36.625 -22.984 1 91.81 254 GLN A C 1
ATOM 1981 O O . GLN A 1 254 ? -12.344 -37.469 -22.578 1 91.81 254 GLN A O 1
ATOM 1986 N N . GLN A 1 255 ? -10.289 -36.656 -22.766 1 93.19 255 GLN A N 1
ATOM 1987 C CA . GLN A 1 255 ? -9.719 -37.625 -21.844 1 93.19 255 GLN A CA 1
ATOM 1988 C C . GLN A 1 255 ? -8.812 -36.969 -20.812 1 93.19 255 GLN A C 1
ATOM 1990 O O . GLN A 1 255 ? -8.242 -35.906 -21.078 1 93.19 255 GLN A O 1
ATOM 1995 N N . PHE A 1 256 ? -8.75 -37.656 -19.656 1 95.38 256 PHE A N 1
ATOM 1996 C CA . PHE A 1 256 ? -7.816 -37.219 -18.609 1 95.38 256 PHE A CA 1
ATOM 1997 C C . PHE A 1 256 ? -6.457 -37.906 -18.797 1 95.38 256 PHE A C 1
ATOM 1999 O O . PHE A 1 256 ? -6.375 -39.062 -19.219 1 95.38 256 PHE A O 1
ATOM 2006 N N . GLY A 1 257 ? -5.445 -37.094 -18.578 1 95.44 257 GLY A N 1
ATOM 2007 C CA . GLY A 1 257 ? -4.094 -37.625 -18.453 1 95.44 257 GLY A CA 1
ATOM 2008 C C . GLY A 1 257 ? -3.506 -37.406 -17.062 1 95.44 257 GLY A C 1
ATOM 2009 O O . GLY A 1 257 ? -3.736 -36.375 -16.438 1 95.44 257 GLY A O 1
ATOM 2010 N N . GLU A 1 258 ? -2.795 -38.438 -16.562 1 95.06 258 GLU A N 1
ATOM 2011 C CA . GLU A 1 258 ? -2.201 -38.375 -15.234 1 95.06 258 GLU A CA 1
ATOM 2012 C C . GLU A 1 258 ? -0.857 -37.656 -15.258 1 95.06 258 GLU A C 1
ATOM 2014 O O . GLU A 1 258 ? -0.099 -37.781 -16.219 1 95.06 258 GLU A O 1
ATOM 2019 N N . LEU A 1 259 ? -0.548 -36.938 -14.266 1 94.81 259 LEU A N 1
ATOM 2020 C CA . LEU A 1 259 ? 0.733 -36.281 -14.078 1 94.81 259 LEU A CA 1
ATOM 2021 C C . LEU A 1 259 ? 1.502 -36.906 -12.914 1 94.81 259 LEU A C 1
ATOM 2023 O O . LEU A 1 259 ? 0.901 -37.344 -11.93 1 94.81 259 LEU A O 1
ATOM 2027 N N . PRO A 1 260 ? 2.803 -36.938 -13.039 1 90.69 260 PRO A N 1
ATOM 2028 C CA . PRO A 1 260 ? 3.59 -37.438 -11.914 1 90.69 260 PRO A CA 1
ATOM 2029 C C . PRO A 1 260 ? 3.654 -36.469 -10.742 1 90.69 260 PRO A C 1
ATOM 2031 O O . PRO A 1 260 ? 3.498 -35.25 -10.93 1 90.69 260 PRO A O 1
ATOM 2034 N N . TRP A 1 261 ? 3.879 -37.094 -9.547 1 91.88 261 TRP A N 1
ATOM 2035 C CA . TRP A 1 261 ? 4.203 -36.25 -8.398 1 91.88 261 TRP A CA 1
ATOM 2036 C C . TRP A 1 261 ? 5.582 -35.625 -8.555 1 91.88 261 TRP A C 1
ATOM 2038 O O . TRP A 1 261 ? 6.543 -36.281 -8.938 1 91.88 261 TRP A O 1
ATOM 2048 N N . ASN A 1 262 ? 5.672 -34.312 -8.398 1 89.88 262 ASN A N 1
ATOM 2049 C CA . ASN A 1 262 ? 6.945 -33.594 -8.492 1 89.88 262 ASN A CA 1
ATOM 2050 C C . ASN A 1 262 ? 7.367 -33 -7.148 1 89.88 262 ASN A C 1
ATOM 2052 O O . ASN A 1 262 ? 6.52 -32.625 -6.336 1 89.88 262 ASN A O 1
ATOM 2056 N N . ASP A 1 263 ? 8.664 -33.031 -6.906 1 90.88 263 ASP A N 1
ATOM 2057 C CA . ASP A 1 263 ? 9.234 -32.406 -5.715 1 90.88 263 ASP A CA 1
ATOM 2058 C C . ASP A 1 263 ? 10.172 -31.266 -6.082 1 90.88 263 ASP A C 1
ATOM 2060 O O . ASP A 1 263 ? 11.211 -31.484 -6.711 1 90.88 263 ASP A O 1
ATOM 2064 N N . GLU A 1 264 ? 9.82 -30.078 -5.766 1 89.06 264 GLU A N 1
ATOM 2065 C CA . GLU A 1 264 ? 10.703 -28.938 -5.992 1 89.06 264 GLU A CA 1
ATOM 2066 C C . GLU A 1 264 ? 11.25 -28.375 -4.676 1 89.06 264 GLU A C 1
ATOM 2068 O O . GLU A 1 264 ? 10.805 -27.328 -4.207 1 89.06 264 GLU A O 1
ATOM 2073 N N . GLY A 1 265 ? 12.258 -29 -4.227 1 90.19 265 GLY A N 1
ATOM 2074 C CA . GLY A 1 265 ? 12.828 -28.688 -2.93 1 90.19 265 GLY A CA 1
ATOM 2075 C C . GLY A 1 265 ? 13.508 -27.328 -2.895 1 90.19 265 GLY A C 1
ATOM 2076 O O . GLY A 1 265 ? 13.539 -26.672 -1.85 1 90.19 265 GLY A O 1
ATOM 2077 N N . SER A 1 266 ? 14.008 -26.812 -4.07 1 91.12 266 SER A N 1
ATOM 2078 C CA . SER A 1 266 ? 14.789 -25.578 -4.133 1 91.12 266 SER A CA 1
ATOM 2079 C C . SER A 1 266 ? 13.922 -24.359 -3.861 1 91.12 266 SER A C 1
ATOM 2081 O O . SER A 1 266 ? 14.43 -23.312 -3.467 1 91.12 266 SER A O 1
ATOM 2083 N N . VAL A 1 267 ? 12.602 -24.5 -4.039 1 94.31 267 VAL A N 1
ATOM 2084 C CA . VAL A 1 267 ? 11.695 -23.375 -3.836 1 94.31 267 VAL A CA 1
ATOM 2085 C C . VAL A 1 267 ? 10.539 -23.797 -2.922 1 94.31 267 VAL A C 1
ATOM 2087 O O . VAL A 1 267 ? 9.43 -23.281 -3.035 1 94.31 267 VAL A O 1
ATOM 2090 N N . ALA A 1 268 ? 10.812 -24.703 -2.041 1 94.31 268 ALA A N 1
ATOM 2091 C CA . ALA A 1 268 ? 9.766 -25.359 -1.259 1 94.31 268 ALA A CA 1
ATOM 2092 C C . ALA A 1 268 ? 9.008 -24.359 -0.407 1 94.31 268 ALA A C 1
ATOM 2094 O O . ALA A 1 268 ? 7.809 -24.516 -0.162 1 94.31 268 ALA A O 1
ATOM 2095 N N . GLY A 1 269 ? 9.664 -23.297 0.013 1 96.31 269 GLY A N 1
ATOM 2096 C CA . GLY A 1 269 ? 9.008 -22.266 0.811 1 96.31 269 GLY A CA 1
ATOM 2097 C C . GLY A 1 269 ? 7.906 -21.547 0.061 1 96.31 269 GLY A C 1
ATOM 2098 O O . GLY A 1 269 ? 7.043 -20.906 0.674 1 96.31 269 GLY A O 1
ATOM 2099 N N . ALA A 1 270 ? 7.91 -21.719 -1.241 1 97.06 270 ALA A N 1
ATOM 2100 C CA . ALA A 1 270 ? 6.938 -21.016 -2.076 1 97.06 270 ALA A CA 1
ATOM 2101 C C . ALA A 1 270 ? 5.699 -21.875 -2.309 1 97.06 270 ALA A C 1
ATOM 2103 O O . ALA A 1 270 ? 4.629 -21.359 -2.639 1 97.06 270 ALA A O 1
ATOM 2104 N N . GLY A 1 271 ? 5.809 -23.297 -2.217 1 95.81 271 GLY A N 1
ATOM 2105 C CA . GLY A 1 271 ? 4.566 -23.891 -2.668 1 95.81 271 GLY A CA 1
ATOM 2106 C C . GLY A 1 271 ? 4.562 -25.406 -2.57 1 95.81 271 GLY A C 1
ATOM 2107 O O . GLY A 1 271 ? 3.848 -26.078 -3.314 1 95.81 271 GLY A O 1
ATOM 2108 N N . MET A 1 272 ? 5.27 -26.125 -1.628 1 95.19 272 MET A N 1
ATOM 2109 C CA . MET A 1 272 ? 5.391 -27.578 -1.736 1 95.19 272 MET A CA 1
ATOM 2110 C C . MET A 1 272 ? 4.629 -28.266 -0.613 1 95.19 272 MET A C 1
ATOM 2112 O O . MET A 1 272 ? 4.668 -29.5 -0.498 1 95.19 272 MET A O 1
ATOM 2116 N N . ALA A 1 273 ? 3.869 -27.547 0.105 1 98 273 ALA A N 1
ATOM 2117 C CA . ALA A 1 273 ? 3.105 -28.203 1.161 1 98 273 ALA A CA 1
ATOM 2118 C C . ALA A 1 273 ? 2.092 -29.172 0.574 1 98 273 ALA A C 1
ATOM 2120 O O . ALA A 1 273 ? 1.521 -28.922 -0.49 1 98 273 ALA A O 1
ATOM 2121 N N . ILE A 1 274 ? 1.922 -30.266 1.232 1 97.94 274 ILE A N 1
ATOM 2122 C CA . ILE A 1 274 ? 0.944 -31.312 0.939 1 97.94 274 ILE A CA 1
ATOM 2123 C C . ILE A 1 274 ? 0.062 -31.547 2.162 1 97.94 274 ILE A C 1
ATOM 2125 O O . ILE A 1 274 ? 0.566 -31.797 3.262 1 97.94 274 ILE A O 1
ATOM 2129 N N . SER A 1 275 ? -1.229 -31.453 1.943 1 98.19 275 SER A N 1
ATOM 2130 C CA . SER A 1 275 ? -2.111 -31.516 3.104 1 98.19 275 SER A CA 1
ATOM 2131 C C . SER A 1 275 ? -3.52 -31.953 2.705 1 98.19 275 SER A C 1
ATOM 2133 O O . SER A 1 275 ? -3.758 -32.312 1.553 1 98.19 275 SER A O 1
ATOM 2135 N N . SER A 1 276 ? -4.402 -32.062 3.703 1 97.44 276 SER A N 1
ATOM 2136 C CA . SER A 1 276 ? -5.832 -32.312 3.525 1 97.44 276 SER A CA 1
ATOM 2137 C C . SER A 1 276 ? -6.66 -31.109 3.945 1 97.44 276 SER A C 1
ATOM 2139 O O . SER A 1 276 ? -6.16 -30.234 4.641 1 97.44 276 SER A O 1
ATOM 2141 N N . VAL A 1 277 ? -7.891 -31.125 3.477 1 97.81 277 VAL A N 1
ATOM 2142 C CA . VAL A 1 277 ? -8.758 -30.016 3.854 1 97.81 277 VAL A CA 1
ATOM 2143 C C . VAL A 1 277 ? -9.047 -30.078 5.352 1 97.81 277 VAL A C 1
ATOM 2145 O O . VAL A 1 277 ? -9.281 -29.031 5.984 1 97.81 277 VAL A O 1
ATOM 2148 N N . LEU A 1 278 ? -8.945 -31.234 5.988 1 95.56 278 LEU A N 1
ATOM 2149 C CA . LEU A 1 278 ? -9.133 -31.344 7.43 1 95.56 278 LEU A CA 1
ATOM 2150 C C . LEU A 1 278 ? -7.98 -30.688 8.18 1 95.56 278 LEU A C 1
ATOM 2152 O O . LEU A 1 278 ? -8.203 -29.875 9.086 1 95.56 278 LEU A O 1
ATOM 2156 N N . ASP A 1 279 ? -6.77 -31.031 7.816 1 96.88 279 ASP A N 1
ATOM 2157 C CA . ASP A 1 279 ? -5.613 -30.406 8.453 1 96.88 279 ASP A CA 1
ATOM 2158 C C . ASP A 1 279 ? -5.59 -28.906 8.211 1 96.88 279 ASP A C 1
ATOM 2160 O O . ASP A 1 279 ? -5.34 -28.125 9.133 1 96.88 279 ASP A O 1
ATOM 2164 N N . TRP A 1 280 ? -5.863 -28.5 6.957 1 98.25 280 TRP A N 1
ATOM 2165 C CA . TRP A 1 280 ? -5.758 -27.078 6.641 1 98.25 280 TRP A CA 1
ATOM 2166 C C . TRP A 1 280 ? -6.859 -26.281 7.336 1 98.25 280 TRP A C 1
ATOM 2168 O O . TRP A 1 280 ? -6.703 -25.094 7.582 1 98.25 280 TRP A O 1
ATOM 2178 N N . SER A 1 281 ? -7.996 -26.938 7.625 1 96.69 281 SER A N 1
ATOM 2179 C CA . SER A 1 281 ? -9.031 -26.266 8.414 1 96.69 281 SER A CA 1
ATOM 2180 C C . SER A 1 281 ? -8.539 -25.938 9.812 1 96.69 281 SER A C 1
ATOM 2182 O O . SER A 1 281 ? -8.938 -24.938 10.398 1 96.69 281 SER A O 1
ATOM 2184 N N . ARG A 1 282 ? -7.656 -26.75 10.367 1 96.56 282 ARG A N 1
ATOM 2185 C CA . ARG A 1 282 ? -7.043 -26.453 11.656 1 96.56 282 ARG A CA 1
ATOM 2186 C C . ARG A 1 282 ? -6.141 -25.234 11.562 1 96.56 282 ARG A C 1
ATOM 2188 O O . ARG A 1 282 ? -6.16 -24.359 12.445 1 96.56 282 ARG A O 1
ATOM 2195 N N . TYR A 1 283 ? -5.367 -25.234 10.461 1 98 283 TYR A N 1
ATOM 2196 C CA . TYR A 1 283 ? -4.539 -24.047 10.211 1 98 283 TYR A CA 1
ATOM 2197 C C . TYR A 1 283 ? -5.383 -22.781 10.219 1 98 283 TYR A C 1
ATOM 2199 O O . TYR A 1 283 ? -5.043 -21.812 10.891 1 98 283 TYR A O 1
ATOM 2207 N N . LEU A 1 284 ? -6.5 -22.797 9.5 1 98.25 284 LEU A N 1
ATOM 2208 C CA . LEU A 1 284 ? -7.379 -21.641 9.391 1 98.25 284 LEU A CA 1
ATOM 2209 C C . LEU A 1 284 ? -7.969 -21.266 10.75 1 98.25 284 LEU A C 1
ATOM 2211 O O . LEU A 1 284 ? -8.117 -20.094 11.07 1 98.25 284 LEU A O 1
ATOM 2215 N N . ARG A 1 285 ? -8.289 -22.25 11.578 1 96.5 285 ARG A N 1
ATOM 2216 C CA . ARG A 1 285 ? -8.828 -21.953 12.906 1 96.5 285 ARG A CA 1
ATOM 2217 C C . ARG A 1 285 ? -7.801 -21.219 13.758 1 96.5 285 ARG A C 1
ATOM 2219 O O . ARG A 1 285 ? -8.156 -20.312 14.523 1 96.5 285 ARG A O 1
ATOM 2226 N N . HIS A 1 286 ? -6.559 -21.625 13.641 1 97.5 286 HIS A N 1
ATOM 2227 C CA . HIS A 1 286 ? -5.508 -20.922 14.375 1 97.5 286 HIS A CA 1
ATOM 2228 C C . HIS A 1 286 ? -5.359 -19.484 13.883 1 97.5 286 HIS A C 1
ATOM 2230 O O . HIS A 1 286 ? -5.117 -18.578 14.68 1 97.5 286 HIS A O 1
ATOM 2236 N N . MET A 1 287 ? -5.469 -19.266 12.578 1 98.19 287 MET A N 1
ATOM 2237 C CA . MET A 1 287 ? -5.363 -17.922 12.016 1 98.19 287 MET A CA 1
ATOM 2238 C C . MET A 1 287 ? -6.559 -17.062 12.43 1 98.19 287 MET A C 1
ATOM 2240 O O . MET A 1 287 ? -6.414 -15.875 12.688 1 98.19 287 MET A O 1
ATOM 2244 N N . ILE A 1 288 ? -7.73 -17.672 12.477 1 97.62 288 ILE A N 1
ATOM 2245 C CA . ILE A 1 288 ? -8.961 -16.984 12.836 1 97.62 288 ILE A CA 1
ATOM 2246 C C . ILE A 1 288 ? -8.93 -16.594 14.312 1 97.62 288 ILE A C 1
ATOM 2248 O O . ILE A 1 288 ? -9.227 -15.453 14.672 1 97.62 288 ILE A O 1
ATOM 2252 N N . SER A 1 289 ? -8.516 -17.5 15.156 1 96.38 289 SER A N 1
ATOM 2253 C CA . SER A 1 289 ? -8.547 -17.281 16.594 1 96.38 289 SER A CA 1
ATOM 2254 C C . SER A 1 289 ? -7.277 -16.562 17.078 1 96.38 289 SER A C 1
ATOM 2256 O O . SER A 1 289 ? -7.172 -16.188 18.234 1 96.38 289 SER A O 1
ATOM 2258 N N . GLU A 1 290 ? -6.336 -16.406 16.156 1 97.44 290 GLU A N 1
ATOM 2259 C CA . GLU A 1 290 ? -5.043 -15.812 16.469 1 97.44 290 GLU A CA 1
ATOM 2260 C C . GLU A 1 290 ? -4.379 -16.516 17.656 1 97.44 290 GLU A C 1
ATOM 2262 O O . GLU A 1 290 ? -3.943 -15.867 18.609 1 97.44 290 GLU A O 1
ATOM 2267 N N . SER A 1 291 ? -4.406 -17.781 17.609 1 95.94 291 SER A N 1
ATOM 2268 C CA . SER A 1 291 ? -3.861 -18.594 18.688 1 95.94 291 SER A CA 1
ATOM 2269 C C . SER A 1 291 ? -2.461 -19.094 18.344 1 95.94 291 SER A C 1
ATOM 2271 O O . SER A 1 291 ? -1.969 -18.875 17.234 1 95.94 291 SER A O 1
ATOM 2273 N N . GLY A 1 292 ? -1.844 -19.75 19.328 1 94.38 292 GLY A N 1
ATOM 2274 C CA . GLY A 1 292 ? -0.519 -20.312 19.125 1 94.38 292 GLY A CA 1
ATOM 2275 C C . GLY A 1 292 ? -0.48 -21.344 18.016 1 94.38 292 GLY A C 1
ATOM 2276 O O . GLY A 1 292 ? -1.519 -21.875 17.625 1 94.38 292 GLY A O 1
ATOM 2277 N N . PRO A 1 293 ? 0.753 -21.562 17.453 1 97.12 293 PRO A N 1
ATOM 2278 C CA . PRO A 1 293 ? 2.086 -21.188 17.922 1 97.12 293 PRO A CA 1
ATOM 2279 C C . PRO A 1 293 ? 2.484 -19.781 17.469 1 97.12 293 PRO A C 1
ATOM 2281 O O . PRO A 1 293 ? 3.537 -19.281 17.875 1 97.12 293 PRO A O 1
ATOM 2284 N N . ILE A 1 294 ? 1.731 -19.109 16.719 1 97.5 294 ILE A N 1
ATOM 2285 C CA . ILE A 1 294 ? 2.016 -17.734 16.297 1 97.5 294 ILE A CA 1
ATOM 2286 C C . ILE A 1 294 ? 1.586 -16.766 17.391 1 97.5 294 ILE A C 1
ATOM 2288 O O . ILE A 1 294 ? 0.491 -16.891 17.953 1 97.5 294 ILE A O 1
ATOM 2292 N N . SER A 1 295 ? 2.404 -15.828 17.781 1 96.81 295 SER A N 1
ATOM 2293 C CA . SER A 1 295 ? 2.088 -14.844 18.812 1 96.81 295 SER A CA 1
ATOM 2294 C C . SER A 1 295 ? 1.031 -13.859 18.344 1 96.81 295 SER A C 1
ATOM 2296 O O . SER A 1 295 ? 0.747 -13.781 17.141 1 96.81 295 SER A O 1
ATOM 2298 N N . ALA A 1 296 ? 0.457 -13.133 19.281 1 96.62 296 ALA A N 1
ATOM 2299 C CA . ALA A 1 296 ? -0.497 -12.086 18.938 1 96.62 296 ALA A CA 1
ATOM 2300 C C . ALA A 1 296 ? 0.142 -11.047 18.031 1 96.62 296 ALA A C 1
ATOM 2302 O O . ALA A 1 296 ? -0.474 -10.602 17.047 1 96.62 296 ALA A O 1
ATOM 2303 N N . ALA A 1 297 ? 1.374 -10.648 18.312 1 95.06 297 ALA A N 1
ATOM 2304 C CA . ALA A 1 297 ? 2.104 -9.695 17.469 1 95.06 297 ALA A CA 1
ATOM 2305 C C . ALA A 1 297 ? 2.359 -10.273 16.078 1 95.06 297 ALA A C 1
ATOM 2307 O O . ALA A 1 297 ? 2.311 -9.555 15.086 1 95.06 297 ALA A O 1
ATOM 2308 N N . GLY A 1 298 ? 2.637 -11.555 16.047 1 96.81 298 GLY A N 1
ATOM 2309 C CA . GLY A 1 298 ? 2.828 -12.227 14.781 1 96.81 298 GLY A CA 1
ATOM 2310 C C . GLY A 1 298 ? 1.585 -12.227 13.914 1 96.81 298 GLY A C 1
ATOM 2311 O O . GLY A 1 298 ? 1.646 -11.891 12.727 1 96.81 298 GLY A O 1
ATOM 2312 N N . HIS A 1 299 ? 0.434 -12.617 14.547 1 97.94 299 HIS A N 1
ATOM 2313 C CA . HIS A 1 299 ? -0.825 -12.602 13.812 1 97.94 299 HIS A CA 1
ATOM 2314 C C . HIS A 1 299 ? -1.118 -11.219 13.25 1 97.94 299 HIS A C 1
ATOM 2316 O O . HIS A 1 299 ? -1.558 -11.086 12.109 1 97.94 299 HIS A O 1
ATOM 2322 N N . ALA A 1 300 ? -0.857 -10.188 14.047 1 96.19 300 ALA A N 1
ATOM 2323 C CA . ALA A 1 300 ? -1.095 -8.812 13.609 1 96.19 300 ALA A CA 1
ATOM 2324 C C . ALA A 1 300 ? -0.207 -8.453 12.422 1 96.19 300 ALA A C 1
ATOM 2326 O O . ALA A 1 300 ? -0.673 -7.855 11.453 1 96.19 300 ALA A O 1
ATOM 2327 N N . ALA A 1 301 ? 1.038 -8.812 12.461 1 96.44 301 ALA A N 1
ATOM 2328 C CA . ALA A 1 301 ? 1.98 -8.5 11.391 1 96.44 301 ALA A CA 1
ATOM 2329 C C . ALA A 1 301 ? 1.609 -9.227 10.102 1 96.44 301 ALA A C 1
ATOM 2331 O O . ALA A 1 301 ? 1.645 -8.641 9.023 1 96.44 301 ALA A O 1
ATOM 2332 N N . LEU A 1 302 ? 1.257 -10.477 10.211 1 98.06 302 LEU A N 1
ATOM 2333 C CA . LEU A 1 302 ? 0.942 -11.305 9.055 1 98.06 302 LEU A CA 1
ATOM 2334 C C . LEU A 1 302 ? -0.264 -10.758 8.297 1 98.06 302 LEU A C 1
ATOM 2336 O O . LEU A 1 302 ? -0.301 -10.789 7.066 1 98.06 302 LEU A O 1
ATOM 2340 N N . LYS A 1 303 ? -1.188 -10.188 9.023 1 95.62 303 LYS A N 1
ATOM 2341 C CA . LYS A 1 303 ? -2.477 -9.82 8.445 1 95.62 303 LYS A CA 1
ATOM 2342 C C . LYS A 1 303 ? -2.5 -8.344 8.055 1 95.62 303 LYS A C 1
ATOM 2344 O O . LYS A 1 303 ? -3.387 -7.906 7.316 1 95.62 303 LYS A O 1
ATOM 2349 N N . ALA A 1 304 ? -1.49 -7.594 8.477 1 94.25 304 ALA A N 1
ATOM 2350 C CA . ALA A 1 304 ? -1.451 -6.164 8.172 1 94.25 304 ALA A CA 1
ATOM 2351 C C . ALA A 1 304 ? -1.294 -5.93 6.672 1 94.25 304 ALA A C 1
ATOM 2353 O O . ALA A 1 304 ? -0.65 -6.719 5.977 1 94.25 304 ALA A O 1
ATOM 2354 N N . PRO A 1 305 ? -1.936 -4.867 6.172 1 92.69 305 PRO A N 1
ATOM 2355 C CA . PRO A 1 305 ? -1.747 -4.52 4.762 1 92.69 305 PRO A CA 1
ATOM 2356 C C . PRO A 1 305 ? -0.361 -3.945 4.477 1 92.69 305 PRO A C 1
ATOM 2358 O O . PRO A 1 305 ? -0.017 -2.873 4.984 1 92.69 305 PRO A O 1
ATOM 2361 N N . HIS A 1 306 ? 0.444 -4.621 3.709 1 92 306 HIS A N 1
ATOM 2362 C CA . HIS A 1 306 ? 1.818 -4.199 3.471 1 92 306 HIS A CA 1
ATOM 2363 C C . HIS A 1 306 ? 1.978 -3.605 2.074 1 92 306 HIS A C 1
ATOM 2365 O O . HIS A 1 306 ? 2.785 -2.697 1.869 1 92 306 HIS A O 1
ATOM 2371 N N . MET A 1 307 ? 1.289 -4.16 1.054 1 94.06 307 MET A N 1
ATOM 2372 C CA . MET A 1 307 ? 1.473 -3.752 -0.337 1 94.06 307 MET A CA 1
ATOM 2373 C C . MET A 1 307 ? 0.154 -3.816 -1.101 1 94.06 307 MET A C 1
ATOM 2375 O O . MET A 1 307 ? -0.59 -4.793 -0.981 1 94.06 307 MET A O 1
ATOM 2379 N N . VAL A 1 308 ? -0.155 -2.738 -1.795 1 91.56 308 VAL A N 1
ATOM 2380 C CA . VAL A 1 308 ? -1.311 -2.768 -2.686 1 91.56 308 VAL A CA 1
ATOM 2381 C C . VAL A 1 308 ? -1.05 -3.734 -3.838 1 91.56 308 VAL A C 1
ATOM 2383 O O . VAL A 1 308 ? -0.006 -3.664 -4.492 1 91.56 308 VAL A O 1
ATOM 2386 N N . SER A 1 309 ? -1.916 -4.59 -3.973 1 91.12 309 SER A N 1
ATOM 2387 C CA . SER A 1 309 ? -1.738 -5.605 -5.004 1 91.12 309 SER A CA 1
ATOM 2388 C C . SER A 1 309 ? -2.84 -5.523 -6.059 1 91.12 309 SER A C 1
ATOM 2390 O O . SER A 1 309 ? -3.598 -4.555 -6.094 1 91.12 309 SER A O 1
ATOM 2392 N N . GLU A 1 310 ? -2.846 -6.332 -6.965 1 78.19 310 GLU A N 1
ATOM 2393 C CA . GLU A 1 310 ? -3.795 -6.332 -8.07 1 78.19 310 GLU A CA 1
ATOM 2394 C C . GLU A 1 310 ? -5.227 -6.492 -7.57 1 78.19 310 GLU A C 1
ATOM 2396 O O . GLU A 1 310 ? -5.504 -7.348 -6.727 1 78.19 310 GLU A O 1
ATOM 2401 N N . GLN A 1 311 ? -6.086 -5.793 -8.141 1 73.75 311 GLN A N 1
ATOM 2402 C CA . GLN A 1 311 ? -7.445 -5.691 -7.629 1 73.75 311 GLN A CA 1
ATOM 2403 C C . GLN A 1 311 ? -8.359 -6.723 -8.281 1 73.75 311 GLN A C 1
ATOM 2405 O O . GLN A 1 311 ? -8.273 -6.961 -9.492 1 73.75 311 GLN A O 1
ATOM 2410 N N . ASP A 1 312 ? -9.039 -7.43 -7.5 1 75.38 312 ASP A N 1
ATOM 2411 C CA . ASP A 1 312 ? -10.172 -8.227 -7.965 1 75.38 312 ASP A CA 1
ATOM 2412 C C . ASP A 1 312 ? -11.5 -7.551 -7.633 1 75.38 312 ASP A C 1
ATOM 2414 O O . ASP A 1 312 ? -11.93 -7.547 -6.477 1 75.38 312 ASP A O 1
ATOM 2418 N N . ARG A 1 313 ? -12.195 -7.098 -8.641 1 73.94 313 ARG A N 1
ATOM 2419 C CA . ARG A 1 313 ? -13.43 -6.367 -8.398 1 73.94 313 ARG A CA 1
ATOM 2420 C C . ARG A 1 313 ? -14.648 -7.242 -8.695 1 73.94 313 ARG A C 1
ATOM 2422 O O . ARG A 1 313 ? -15.789 -6.773 -8.633 1 73.94 313 ARG A O 1
ATOM 2429 N N . ARG A 1 314 ? -14.375 -8.492 -9 1 85.62 314 ARG A N 1
ATOM 2430 C CA . ARG A 1 314 ? -15.492 -9.383 -9.312 1 85.62 314 ARG A CA 1
ATOM 2431 C C . ARG A 1 314 ? -16.25 -9.789 -8.055 1 85.62 314 ARG A C 1
ATOM 2433 O O . ARG A 1 314 ? -17.484 -9.828 -8.039 1 85.62 314 ARG A O 1
ATOM 2440 N N . ILE A 1 315 ? -15.445 -10.023 -7.059 1 87.94 315 ILE A N 1
ATOM 2441 C CA . ILE A 1 315 ? -16.125 -10.555 -5.879 1 87.94 315 ILE A CA 1
ATOM 2442 C C . ILE A 1 315 ? -15.844 -9.664 -4.676 1 87.94 315 ILE A C 1
ATOM 2444 O O . ILE A 1 315 ? -16.609 -9.648 -3.713 1 87.94 315 ILE A O 1
ATOM 2448 N N . TYR A 1 316 ? -14.797 -8.867 -4.73 1 88.44 316 TYR A N 1
ATOM 2449 C CA . TYR A 1 316 ? -14.43 -8.016 -3.6 1 88.44 316 TYR A CA 1
ATOM 2450 C C . TYR A 1 316 ? -14.711 -6.551 -3.9 1 88.44 316 TYR A C 1
ATOM 2452 O O . TYR A 1 316 ? -14.859 -6.168 -5.062 1 88.44 316 TYR A O 1
ATOM 2460 N N . SER A 1 317 ? -14.836 -5.75 -2.844 1 83.69 317 SER A N 1
ATOM 2461 C CA . SER A 1 317 ? -15.266 -4.363 -3.006 1 83.69 317 SER A CA 1
ATOM 2462 C C . SER A 1 317 ? -14.156 -3.393 -2.617 1 83.69 317 SER A C 1
ATOM 2464 O O . SER A 1 317 ? -14.219 -2.203 -2.936 1 83.69 317 SER A O 1
ATOM 2466 N N . GLY A 1 318 ? -13.188 -3.865 -1.986 1 84.88 318 GLY A N 1
ATOM 2467 C CA . GLY A 1 318 ? -12.156 -2.957 -1.505 1 84.88 318 GLY A CA 1
ATOM 2468 C C . GLY A 1 318 ? -10.883 -3.012 -2.324 1 84.88 318 GLY A C 1
ATOM 2469 O O . GLY A 1 318 ? -10.875 -3.533 -3.441 1 84.88 318 GLY A O 1
ATOM 2470 N N . THR A 1 319 ? -9.883 -2.291 -1.804 1 86.75 319 THR A N 1
ATOM 2471 C CA . THR A 1 319 ? -8.539 -2.379 -2.354 1 86.75 319 THR A CA 1
ATOM 2472 C C . THR A 1 319 ? -7.84 -3.648 -1.872 1 86.75 319 THR A C 1
ATOM 2474 O O . THR A 1 319 ? -7.875 -3.971 -0.683 1 86.75 319 THR A O 1
ATOM 2477 N N . GLU A 1 320 ? -7.309 -4.324 -2.83 1 91.56 320 GLU A N 1
ATOM 2478 C CA . GLU A 1 320 ? -6.598 -5.547 -2.473 1 91.56 320 GLU A CA 1
ATOM 2479 C C . GLU A 1 320 ? -5.176 -5.242 -2.006 1 91.56 320 GLU A C 1
ATOM 2481 O O . GLU A 1 320 ? -4.496 -4.391 -2.584 1 91.56 320 GLU A O 1
ATOM 2486 N N . PHE A 1 321 ? -4.785 -5.906 -0.949 1 91.62 321 PHE A N 1
ATOM 2487 C CA . PHE A 1 321 ? -3.414 -5.801 -0.469 1 91.62 321 PHE A CA 1
ATOM 2488 C C . PHE A 1 321 ? -2.816 -7.18 -0.227 1 91.62 321 PHE A C 1
ATOM 2490 O O . PHE A 1 321 ? -3.547 -8.164 -0.111 1 91.62 321 PHE A O 1
ATOM 2497 N N . TYR A 1 322 ? -1.588 -7.148 -0.305 1 96 322 TYR A N 1
ATOM 2498 C CA . TYR A 1 322 ? -0.837 -8.328 0.105 1 96 322 TYR A CA 1
ATOM 2499 C C . TYR A 1 322 ? -0.103 -8.078 1.417 1 96 322 TYR A C 1
ATOM 2501 O O . TYR A 1 322 ? 0.616 -7.09 1.556 1 96 322 TYR A O 1
ATOM 2509 N N . GLY A 1 323 ? -0.42 -8.922 2.432 1 96.31 323 GLY A N 1
ATOM 2510 C CA . GLY A 1 323 ? 0.337 -8.93 3.674 1 96.31 323 GLY A CA 1
ATOM 2511 C C . GLY A 1 323 ? 1.572 -9.805 3.613 1 96.31 323 GLY A C 1
ATOM 2512 O O . GLY A 1 323 ? 2.344 -9.734 2.652 1 96.31 323 GLY A O 1
ATOM 2513 N N . LEU A 1 324 ? 1.745 -10.453 4.688 1 98.44 324 LEU A N 1
ATOM 2514 C CA . LEU A 1 324 ? 2.844 -11.414 4.688 1 98.44 324 LEU A CA 1
ATOM 2515 C C . LEU A 1 324 ? 2.33 -12.828 4.43 1 98.44 324 LEU A C 1
ATOM 2517 O O . LEU A 1 324 ? 1.962 -13.539 5.367 1 98.44 324 LEU A O 1
ATOM 2521 N N . GLY A 1 325 ? 2.301 -13.164 3.146 1 98.31 325 GLY A N 1
ATOM 2522 C CA . GLY A 1 325 ? 1.843 -14.477 2.732 1 98.31 325 GLY A CA 1
ATOM 2523 C C . GLY A 1 325 ? 0.338 -14.562 2.562 1 98.31 325 GLY A C 1
ATOM 2524 O O . GLY A 1 325 ? -0.217 -15.656 2.418 1 98.31 325 GLY A O 1
ATOM 2525 N N . TRP A 1 326 ? -0.336 -13.398 2.611 1 98 326 TRP A N 1
ATOM 2526 C CA . TRP A 1 326 ? -1.794 -13.375 2.543 1 98 326 TRP A CA 1
ATOM 2527 C C . TRP A 1 326 ? -2.281 -12.242 1.652 1 98 326 TRP A C 1
ATOM 2529 O O . TRP A 1 326 ? -1.892 -11.086 1.842 1 98 326 TRP A O 1
ATOM 2539 N N . GLY A 1 327 ? -3.141 -12.633 0.653 1 96.69 327 GLY A N 1
ATOM 2540 C CA . GLY A 1 327 ? -3.979 -11.602 0.065 1 96.69 327 GLY A CA 1
ATOM 2541 C C . GLY A 1 327 ? -5.152 -11.211 0.946 1 96.69 327 GLY A C 1
ATOM 2542 O O . GLY A 1 327 ? -5.625 -12.016 1.748 1 96.69 327 GLY A O 1
ATOM 2543 N N . SER A 1 328 ? -5.574 -9.992 0.859 1 94.75 328 SER A N 1
ATOM 2544 C CA . SER A 1 328 ? -6.73 -9.57 1.64 1 94.75 328 SER A CA 1
ATOM 2545 C C . SER A 1 328 ? -7.535 -8.5 0.901 1 94.75 328 SER A C 1
ATOM 2547 O O . SER A 1 328 ? -6.977 -7.719 0.13 1 94.75 328 SER A O 1
ATOM 2549 N N . ASN A 1 329 ? -8.75 -8.523 1.142 1 93.06 329 ASN A N 1
ATOM 2550 C CA . ASN A 1 329 ? -9.695 -7.57 0.566 1 93.06 329 ASN A CA 1
ATOM 2551 C C . ASN A 1 329 ? -10.977 -7.496 1.383 1 93.06 329 ASN A C 1
ATOM 2553 O O . ASN A 1 329 ? -11.078 -8.102 2.453 1 93.06 329 ASN A O 1
ATOM 2557 N N . MET A 1 330 ? -11.883 -6.637 0.944 1 90.31 330 MET A N 1
ATOM 2558 C CA . MET A 1 330 ? -13.148 -6.445 1.652 1 90.31 330 MET A CA 1
ATOM 2559 C C . MET A 1 330 ? -14.305 -7.07 0.883 1 90.31 330 MET A C 1
ATOM 2561 O O . MET A 1 330 ? -14.344 -7.008 -0.347 1 90.31 330 MET A O 1
ATOM 2565 N N . MET A 1 331 ? -15.094 -7.723 1.576 1 89.75 331 MET A N 1
ATOM 2566 C CA . MET A 1 331 ? -16.375 -8.203 1.055 1 89.75 331 MET A CA 1
ATOM 2567 C C . MET A 1 331 ? -17.5 -7.941 2.049 1 89.75 331 MET A C 1
ATOM 2569 O O . MET A 1 331 ? -17.422 -8.352 3.209 1 89.75 331 MET A O 1
ATOM 2573 N N . GLN A 1 332 ? -18.547 -7.234 1.58 1 86.69 332 GLN A N 1
ATOM 2574 C CA . GLN A 1 332 ? -19.688 -6.891 2.432 1 86.69 332 GLN A CA 1
ATOM 2575 C C . GLN A 1 332 ? -19.219 -6.258 3.74 1 86.69 332 GLN A C 1
ATOM 2577 O O . GLN A 1 332 ? -19.609 -6.691 4.824 1 86.69 332 GLN A O 1
ATOM 2582 N N . ASN A 1 333 ? -18.281 -5.367 3.717 1 82.69 333 ASN A N 1
ATOM 2583 C CA . ASN A 1 333 ? -17.75 -4.539 4.797 1 82.69 333 ASN A CA 1
ATOM 2584 C C . ASN A 1 333 ? -16.922 -5.359 5.777 1 82.69 333 ASN A C 1
ATOM 2586 O O . ASN A 1 333 ? -16.688 -4.934 6.914 1 82.69 333 ASN A O 1
ATOM 2590 N N . GLU A 1 334 ? -16.547 -6.609 5.379 1 89.06 334 GLU A N 1
ATOM 2591 C CA . GLU A 1 334 ? -15.688 -7.449 6.203 1 89.06 334 GLU A CA 1
ATOM 2592 C C . GLU A 1 334 ? -14.383 -7.777 5.484 1 89.06 334 GLU A C 1
ATOM 2594 O O . GLU A 1 334 ? -14.375 -8.008 4.273 1 89.06 334 GLU A O 1
ATOM 2599 N N . ALA A 1 335 ? -13.359 -7.801 6.23 1 91.62 335 ALA A N 1
ATOM 2600 C CA . ALA A 1 335 ? -12.062 -8.156 5.66 1 91.62 335 ALA A CA 1
ATOM 2601 C C . ALA A 1 335 ? -11.953 -9.664 5.438 1 91.62 335 ALA A C 1
ATOM 2603 O O . ALA A 1 335 ? -12.375 -10.453 6.285 1 91.62 335 ALA A O 1
ATOM 2604 N N . VAL A 1 336 ? -11.5 -10.055 4.289 1 95.62 336 VAL A N 1
ATOM 2605 C CA . VAL A 1 336 ? -11.266 -11.445 3.92 1 95.62 336 VAL A CA 1
ATOM 2606 C C . VAL A 1 336 ? -9.789 -11.648 3.607 1 95.62 336 VAL A C 1
ATOM 2608 O O . VAL A 1 336 ? -9.188 -10.875 2.861 1 95.62 336 VAL A O 1
ATOM 2611 N N . TRP A 1 337 ? -9.164 -12.578 4.238 1 97.62 337 TRP A N 1
ATOM 2612 C CA . TRP A 1 337 ? -7.82 -13.008 3.887 1 97.62 337 TRP A CA 1
ATOM 2613 C C . TRP A 1 337 ? -7.859 -14.297 3.068 1 97.62 337 TRP A C 1
ATOM 2615 O O . TRP A 1 337 ? -8.688 -15.18 3.326 1 97.62 337 TRP A O 1
ATOM 2625 N N . TYR A 1 338 ? -6.988 -14.398 2.098 1 97.75 338 TYR A N 1
ATOM 2626 C CA . TYR A 1 338 ? -7.055 -15.562 1.219 1 97.75 338 TYR A CA 1
ATOM 2627 C C . TYR A 1 338 ? -5.707 -15.812 0.548 1 97.75 338 TYR A C 1
ATOM 2629 O O . TYR A 1 338 ? -4.816 -14.961 0.592 1 97.75 338 TYR A O 1
ATOM 2637 N N . HIS A 1 339 ? -5.543 -16.969 -0.023 1 98.5 339 HIS A N 1
ATOM 2638 C CA . HIS A 1 339 ? -4.434 -17.328 -0.902 1 98.5 339 HIS A CA 1
ATOM 2639 C C . HIS A 1 339 ? -4.773 -18.531 -1.768 1 98.5 339 HIS A C 1
ATOM 2641 O O . HIS A 1 339 ? -5.398 -19.484 -1.294 1 98.5 339 HIS A O 1
ATOM 2647 N N . SER A 1 340 ? -4.375 -18.5 -2.975 1 97.81 340 SER A N 1
ATOM 2648 C CA . SER A 1 340 ? -4.531 -19.641 -3.867 1 97.81 340 SER A CA 1
ATOM 2649 C C . SER A 1 340 ? -3.24 -20.453 -3.965 1 97.81 340 SER A C 1
ATOM 2651 O O . SER A 1 340 ? -2.189 -20.016 -3.488 1 97.81 340 SER A O 1
ATOM 2653 N N . GLY A 1 341 ? -3.406 -21.672 -4.461 1 97.69 341 GLY A N 1
ATOM 2654 C CA . GLY A 1 341 ? -2.264 -22.531 -4.711 1 97.69 341 GLY A CA 1
ATOM 2655 C C . GLY A 1 341 ? -2.338 -23.25 -6.043 1 97.69 341 GLY A C 1
ATOM 2656 O O . GLY A 1 341 ? -3.416 -23.672 -6.473 1 97.69 341 GLY A O 1
ATOM 2657 N N . ARG A 1 342 ? -1.224 -23.297 -6.648 1 95.69 342 ARG A N 1
ATOM 2658 C CA . ARG A 1 342 ? -1.075 -24.062 -7.887 1 95.69 342 ARG A CA 1
ATOM 2659 C C . ARG A 1 342 ? 0.307 -24.703 -7.973 1 95.69 342 ARG A C 1
ATOM 2661 O O . ARG A 1 342 ? 1.323 -24 -7.887 1 95.69 342 ARG A O 1
ATOM 2668 N N . VAL A 1 343 ? 0.324 -25.969 -8.023 1 93.94 343 VAL A N 1
ATOM 2669 C CA . VAL A 1 343 ? 1.589 -26.672 -8.219 1 93.94 343 VAL A CA 1
ATOM 2670 C C . VAL A 1 343 ? 1.322 -28.109 -8.617 1 93.94 343 VAL A C 1
ATOM 2672 O O . VAL A 1 343 ? 0.327 -28.703 -8.195 1 93.94 343 VAL A O 1
ATOM 2675 N N . SER A 1 344 ? 2.09 -28.688 -9.477 1 90.06 344 SER A N 1
ATOM 2676 C CA . SER A 1 344 ? 2.096 -30.094 -9.828 1 90.06 344 SER A CA 1
ATOM 2677 C C . SER A 1 344 ? 0.721 -30.547 -10.305 1 90.06 344 SER A C 1
ATOM 2679 O O . SER A 1 344 ? 0.239 -31.609 -9.898 1 90.06 344 SER A O 1
ATOM 2681 N N . GLY A 1 345 ? 0.065 -29.719 -10.984 1 93.56 345 GLY A N 1
ATOM 2682 C CA . GLY A 1 345 ? -1.197 -30.078 -11.609 1 93.56 345 GLY A CA 1
ATOM 2683 C C . GLY A 1 345 ? -2.381 -29.969 -10.672 1 93.56 345 GLY A C 1
ATOM 2684 O O . GLY A 1 345 ? -3.494 -30.375 -11.016 1 93.56 345 GLY A O 1
ATOM 2685 N N . MET A 1 346 ? -2.16 -29.438 -9.5 1 96.69 346 MET A N 1
ATOM 2686 C CA . MET A 1 346 ? -3.24 -29.312 -8.523 1 96.69 346 MET A CA 1
ATOM 2687 C C . MET A 1 346 ? -3.502 -27.844 -8.195 1 96.69 346 MET A C 1
ATOM 2689 O O . MET A 1 346 ? -2.639 -26.984 -8.414 1 96.69 346 MET A O 1
ATOM 2693 N N . LEU A 1 347 ? -4.703 -27.562 -7.777 1 98.06 347 LEU A N 1
ATOM 2694 C CA . LEU A 1 347 ? -5.133 -26.234 -7.367 1 98.06 347 LEU A CA 1
ATOM 2695 C C . LEU A 1 347 ? -5.719 -26.25 -5.961 1 98.06 347 LEU A C 1
ATOM 2697 O O . LEU A 1 347 ? -6.285 -27.266 -5.539 1 98.06 347 LEU A O 1
ATOM 2701 N N . SER A 1 348 ? -5.562 -25.188 -5.285 1 98.69 348 SER A N 1
ATOM 2702 C CA . SER A 1 348 ? -6.156 -25.016 -3.961 1 98.69 348 SER A CA 1
ATOM 2703 C C . SER A 1 348 ? -6.484 -23.562 -3.682 1 98.69 348 SER A C 1
ATOM 2705 O O . SER A 1 348 ? -6.004 -22.656 -4.383 1 98.69 348 SER A O 1
ATOM 2707 N N . TYR A 1 349 ? -7.367 -23.375 -2.793 1 98.62 349 TYR A N 1
ATOM 2708 C CA . TYR A 1 349 ? -7.77 -22.031 -2.373 1 98.62 349 TYR A CA 1
ATOM 2709 C C . TYR A 1 349 ? -8.234 -22.031 -0.921 1 98.62 349 TYR A C 1
ATOM 2711 O O . TYR A 1 349 ? -8.93 -22.938 -0.485 1 98.62 349 TYR A O 1
ATOM 2719 N N . MET A 1 350 ? -7.789 -21.031 -0.183 1 98.81 350 MET A N 1
ATOM 2720 C CA . MET A 1 350 ? -8.25 -20.844 1.188 1 98.81 350 MET A CA 1
ATOM 2721 C C . MET A 1 350 ? -8.688 -19.391 1.412 1 98.81 350 MET A C 1
ATOM 2723 O O . MET A 1 350 ? -8.164 -18.484 0.775 1 98.81 350 MET A O 1
ATOM 2727 N N . ALA A 1 351 ? -9.617 -19.219 2.309 1 98.56 351 ALA A N 1
ATOM 2728 C CA . ALA A 1 351 ? -10.039 -17.891 2.74 1 98.56 351 ALA A CA 1
ATOM 2729 C C . ALA A 1 351 ? -10.609 -17.938 4.156 1 98.56 351 ALA A C 1
ATOM 2731 O O . ALA A 1 351 ? -11.094 -18.984 4.609 1 98.56 351 ALA A O 1
ATOM 2732 N N . PHE A 1 352 ? -10.5 -16.844 4.875 1 98.12 352 PHE A N 1
ATOM 2733 C CA . PHE A 1 352 ? -11.148 -16.766 6.18 1 98.12 352 PHE A CA 1
ATOM 2734 C C . PHE A 1 352 ? -11.555 -15.336 6.504 1 98.12 352 PHE A C 1
ATOM 2736 O O . PHE A 1 352 ? -11 -14.391 5.938 1 98.12 352 PHE A O 1
ATOM 2743 N N . VAL A 1 353 ? -12.523 -15.219 7.293 1 96.75 353 VAL A N 1
ATOM 2744 C CA . VAL A 1 353 ? -13.086 -13.984 7.836 1 96.75 353 VAL A CA 1
ATOM 2745 C C . VAL A 1 353 ? -13.055 -14.031 9.359 1 96.75 353 VAL A C 1
ATOM 2747 O O . VAL A 1 353 ? -14.023 -14.461 9.992 1 96.75 353 VAL A O 1
ATOM 2750 N N . PRO A 1 354 ? -12.039 -13.43 9.898 1 94.56 354 PRO A N 1
ATOM 2751 C CA . PRO A 1 354 ? -11.844 -13.602 11.344 1 94.56 354 PRO A CA 1
ATOM 2752 C C . PRO A 1 354 ? -13.023 -13.07 12.164 1 94.56 354 PRO A C 1
ATOM 2754 O O . PRO A 1 354 ? -13.469 -13.727 13.109 1 94.56 354 PRO A O 1
ATOM 2757 N N . ALA A 1 355 ? -13.516 -11.945 11.82 1 91.38 355 ALA A N 1
ATOM 2758 C CA . ALA A 1 355 ? -14.578 -11.305 12.586 1 91.38 355 ALA A CA 1
ATOM 2759 C C . ALA A 1 355 ? -15.812 -12.195 12.672 1 91.38 355 ALA A C 1
ATOM 2761 O O . ALA A 1 355 ? -16.594 -12.094 13.617 1 91.38 355 ALA A O 1
ATOM 2762 N N . ARG A 1 356 ? -15.953 -13.125 11.734 1 94.44 356 ARG A N 1
ATOM 2763 C CA . ARG A 1 356 ? -17.125 -14 11.672 1 94.44 356 ARG A CA 1
ATOM 2764 C C . ARG A 1 356 ? -16.766 -15.43 12.07 1 94.44 356 ARG A C 1
ATOM 2766 O O . ARG A 1 356 ? -17.609 -16.312 12.039 1 94.44 356 ARG A O 1
ATOM 2773 N N . LYS A 1 357 ? -15.492 -15.648 12.391 1 95.62 357 LYS A N 1
ATOM 2774 C CA . LYS A 1 357 ? -14.977 -16.984 12.688 1 95.62 357 LYS A CA 1
ATOM 2775 C C . LYS A 1 357 ? -15.344 -17.984 11.594 1 95.62 357 LYS A C 1
ATOM 2777 O O . LYS A 1 357 ? -15.836 -19.078 11.883 1 95.62 357 LYS A O 1
ATOM 2782 N N . PHE A 1 358 ? -15.219 -17.5 10.375 1 96.88 358 PHE A N 1
ATOM 2783 C CA . PHE A 1 358 ? -15.562 -18.266 9.172 1 96.88 358 PHE A CA 1
ATOM 2784 C C . PHE A 1 358 ? -14.328 -18.484 8.305 1 96.88 358 PHE A C 1
ATOM 2786 O O . PHE A 1 358 ? -13.445 -17.641 8.242 1 96.88 358 PHE A O 1
ATOM 2793 N N . GLY A 1 359 ? -14.242 -19.625 7.645 1 97.94 359 GLY A N 1
ATOM 2794 C CA . GLY A 1 359 ? -13.219 -19.906 6.652 1 97.94 359 GLY A CA 1
ATOM 2795 C C . GLY A 1 359 ? -13.492 -21.172 5.848 1 97.94 359 GLY A C 1
ATOM 2796 O O . GLY A 1 359 ? -14.414 -21.922 6.16 1 97.94 359 GLY A O 1
ATOM 2797 N N . PHE A 1 360 ? -12.742 -21.344 4.785 1 98.5 360 PHE A N 1
ATOM 2798 C CA . PHE A 1 360 ? -12.867 -22.562 4 1 98.5 360 PHE A CA 1
ATOM 2799 C C . PHE A 1 360 ? -11.594 -22.828 3.211 1 98.5 360 PHE A C 1
ATOM 2801 O O . PHE A 1 360 ? -10.758 -21.953 3.041 1 98.5 360 PHE A O 1
ATOM 2808 N N . VAL A 1 361 ? -11.438 -24.031 2.785 1 98.81 361 VAL A N 1
ATOM 2809 C CA . VAL A 1 361 ? -10.328 -24.484 1.946 1 98.81 361 VAL A CA 1
ATOM 2810 C C . VAL A 1 361 ? -10.836 -25.516 0.938 1 98.81 361 VAL A C 1
ATOM 2812 O O . VAL A 1 361 ? -11.68 -26.344 1.267 1 98.81 361 VAL A O 1
ATOM 2815 N N . ILE A 1 362 ? -10.383 -25.359 -0.324 1 98.88 362 ILE A N 1
ATOM 2816 C CA . ILE A 1 362 ? -10.719 -26.25 -1.441 1 98.88 362 ILE A CA 1
ATOM 2817 C C . ILE A 1 362 ? -9.438 -26.766 -2.086 1 98.88 362 ILE A C 1
ATOM 2819 O O . ILE A 1 362 ? -8.461 -26.031 -2.23 1 98.88 362 ILE A O 1
ATOM 2823 N N . MET A 1 363 ? -9.422 -28.016 -2.457 1 98.75 363 MET A N 1
ATOM 2824 C CA . MET A 1 363 ? -8.281 -28.625 -3.143 1 98.75 363 MET A CA 1
ATOM 2825 C C . MET A 1 363 ? -8.75 -29.5 -4.297 1 98.75 363 MET A C 1
ATOM 2827 O O . MET A 1 363 ? -9.68 -30.297 -4.145 1 98.75 363 MET A O 1
ATOM 2831 N N . LEU A 1 364 ? -8.133 -29.297 -5.449 1 98.62 364 LEU A N 1
ATOM 2832 C CA . LEU A 1 364 ? -8.453 -30.016 -6.668 1 98.62 364 LEU A CA 1
ATOM 2833 C C . LEU A 1 364 ? -7.223 -30.766 -7.195 1 98.62 364 LEU A C 1
ATOM 2835 O O . LEU A 1 364 ? -6.102 -30.25 -7.094 1 98.62 364 LEU A O 1
ATOM 2839 N N . ASN A 1 365 ? -7.469 -31.906 -7.793 1 98.19 365 ASN A N 1
ATOM 2840 C CA . ASN A 1 365 ? -6.34 -32.625 -8.367 1 98.19 365 ASN A CA 1
ATOM 2841 C C . ASN A 1 365 ? -6.254 -32.438 -9.875 1 98.19 365 ASN A C 1
ATOM 2843 O O . ASN A 1 365 ? -5.91 -33.344 -10.617 1 98.19 365 ASN A O 1
ATOM 2847 N N . THR A 1 366 ? -6.676 -31.266 -10.32 1 97.44 366 THR A N 1
ATOM 2848 C CA . THR A 1 366 ? -6.535 -30.734 -11.68 1 97.44 366 THR A CA 1
ATOM 2849 C C . THR A 1 366 ? -6.422 -29.219 -11.672 1 97.44 366 THR A C 1
ATOM 2851 O O . THR A 1 366 ? -6.82 -28.562 -10.703 1 97.44 366 THR A O 1
ATOM 2854 N N . GLU A 1 367 ? -5.844 -28.688 -12.68 1 95.31 367 GLU A N 1
ATOM 2855 C CA . GLU A 1 367 ? -5.691 -27.234 -12.758 1 95.31 367 GLU A CA 1
ATOM 2856 C C . GLU A 1 367 ? -6.887 -26.594 -13.445 1 95.31 367 GLU A C 1
ATOM 2858 O O . GLU A 1 367 ? -6.719 -25.828 -14.398 1 95.31 367 GLU A O 1
ATOM 2863 N N . SER A 1 368 ? -8.016 -26.859 -12.914 1 96.69 368 SER A N 1
ATOM 2864 C CA . SER A 1 368 ? -9.227 -26.203 -13.398 1 96.69 368 SER A CA 1
ATOM 2865 C C . SER A 1 368 ? -9.516 -24.922 -12.617 1 96.69 368 SER A C 1
ATOM 2867 O O . SER A 1 368 ? -10.305 -24.938 -11.672 1 96.69 368 SER A O 1
ATOM 2869 N N . VAL A 1 369 ? -9.031 -23.859 -13.094 1 96.62 369 VAL A N 1
ATOM 2870 C CA . VAL A 1 369 ? -9.164 -22.578 -12.414 1 96.62 369 VAL A CA 1
ATOM 2871 C C . VAL A 1 369 ? -10.633 -22.141 -12.422 1 96.62 369 VAL A C 1
ATOM 2873 O O . VAL A 1 369 ? -11.117 -21.547 -11.453 1 96.62 369 VAL A O 1
ATOM 2876 N N . ALA A 1 370 ? -11.32 -22.422 -13.5 1 97 370 ALA A N 1
ATOM 2877 C CA . ALA A 1 370 ? -12.727 -22.047 -13.617 1 97 370 ALA A CA 1
ATOM 2878 C C . ALA A 1 370 ? -13.57 -22.703 -12.539 1 97 370 ALA A C 1
ATOM 2880 O O . ALA A 1 370 ? -14.414 -22.062 -11.914 1 97 370 ALA A O 1
ATOM 2881 N N . ALA A 1 371 ? -13.336 -23.984 -12.359 1 97.94 371 ALA A N 1
ATOM 2882 C CA . ALA A 1 371 ? -14.07 -24.703 -11.32 1 97.94 371 ALA A CA 1
ATOM 2883 C C . ALA A 1 371 ? -13.758 -24.125 -9.938 1 97.94 371 ALA A C 1
ATOM 2885 O O . ALA A 1 371 ? -14.672 -23.875 -9.148 1 97.94 371 ALA A O 1
ATOM 2886 N N . LEU A 1 372 ? -12.5 -23.969 -9.672 1 98.31 372 LEU A N 1
ATOM 2887 C CA . LEU A 1 372 ? -12.086 -23.438 -8.375 1 98.31 372 LEU A CA 1
ATOM 2888 C C . LEU A 1 372 ? -12.703 -22.062 -8.125 1 98.31 372 LEU A C 1
ATOM 2890 O O . LEU A 1 372 ? -13.266 -21.812 -7.055 1 98.31 372 LEU A O 1
ATOM 2894 N N . ASP A 1 373 ? -12.562 -21.172 -9.125 1 97.31 373 ASP A N 1
ATOM 2895 C CA . ASP A 1 373 ? -13.086 -19.812 -9.039 1 97.31 373 ASP A CA 1
ATOM 2896 C C . ASP A 1 373 ? -14.594 -19.828 -8.82 1 97.31 373 ASP A C 1
ATOM 2898 O O . ASP A 1 373 ? -15.102 -19.062 -7.992 1 97.31 373 ASP A O 1
ATOM 2902 N N . SER A 1 374 ? -15.281 -20.656 -9.5 1 97.56 374 SER A N 1
ATOM 2903 C CA . SER A 1 374 ? -16.734 -20.75 -9.352 1 97.56 374 SER A CA 1
ATOM 2904 C C . SER A 1 374 ? -17.125 -21.188 -7.945 1 97.56 374 SER A C 1
ATOM 2906 O O . SER A 1 374 ? -18.031 -20.625 -7.344 1 97.56 374 SER A O 1
ATOM 2908 N N . ILE A 1 375 ? -16.438 -22.125 -7.441 1 98.12 375 ILE A N 1
ATOM 2909 C CA . ILE A 1 375 ? -16.812 -22.719 -6.16 1 98.12 375 ILE A CA 1
ATOM 2910 C C . ILE A 1 375 ? -16.469 -21.75 -5.027 1 98.12 375 ILE A C 1
ATOM 2912 O O . ILE A 1 375 ? -17.297 -21.5 -4.148 1 98.12 375 ILE A O 1
ATOM 2916 N N . PHE A 1 376 ? -15.266 -21.203 -5.027 1 97.5 376 PHE A N 1
ATOM 2917 C CA . PHE A 1 376 ? -14.922 -20.344 -3.895 1 97.5 376 PHE A CA 1
ATOM 2918 C C . PHE A 1 376 ? -15.719 -19.047 -3.939 1 97.5 376 PHE A C 1
ATOM 2920 O O . PHE A 1 376 ? -16.109 -18.516 -2.896 1 97.5 376 PHE A O 1
ATOM 2927 N N . SER A 1 377 ? -15.992 -18.469 -5.168 1 97.12 377 SER A N 1
ATOM 2928 C CA . SER A 1 377 ? -16.812 -17.266 -5.277 1 97.12 377 SER A CA 1
ATOM 2929 C C . SER A 1 377 ? -18.219 -17.516 -4.77 1 97.12 377 SER A C 1
ATOM 2931 O O . SER A 1 377 ? -18.766 -16.703 -4.012 1 97.12 377 SER A O 1
ATOM 2933 N N . THR A 1 378 ? -18.797 -18.609 -5.176 1 96.81 378 THR A N 1
ATOM 2934 C CA . THR A 1 378 ? -20.156 -18.938 -4.758 1 96.81 378 THR A CA 1
ATOM 2935 C C . THR A 1 378 ? -20.219 -19.203 -3.254 1 96.81 378 THR A C 1
ATOM 2937 O O . THR A 1 378 ? -21.203 -18.844 -2.594 1 96.81 378 THR A O 1
ATOM 2940 N N . THR A 1 379 ? -19.172 -19.797 -2.715 1 97.19 379 THR A N 1
ATOM 2941 C CA . THR A 1 379 ? -19.078 -20 -1.271 1 97.19 379 THR A CA 1
ATOM 2942 C C . THR A 1 379 ? -19.172 -18.672 -0.533 1 97.19 379 THR A C 1
ATOM 2944 O O . THR A 1 379 ? -19.953 -18.531 0.409 1 97.19 379 THR A O 1
ATOM 2947 N N . LEU A 1 380 ? -18.422 -17.688 -0.967 1 96.62 380 LEU A N 1
ATOM 2948 C CA . LEU A 1 380 ?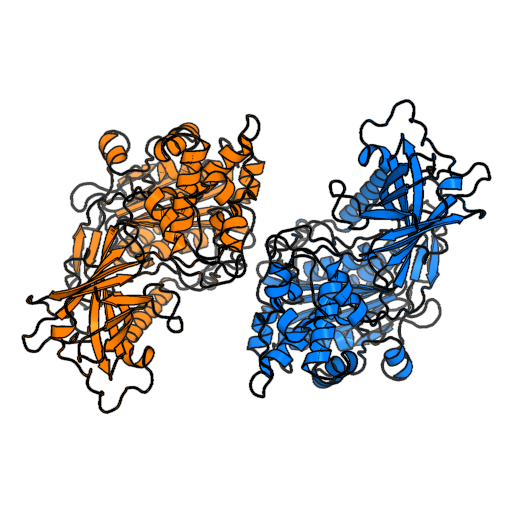 -18.422 -16.375 -0.343 1 96.62 380 LEU A CA 1
ATOM 2949 C C . LEU A 1 380 ? -19.75 -15.656 -0.576 1 96.62 380 LEU A C 1
ATOM 2951 O O . LEU A 1 380 ? -20.312 -15.039 0.341 1 96.62 380 LEU A O 1
ATOM 2955 N N . PHE A 1 381 ? -20.312 -15.766 -1.795 1 95.94 381 PHE A N 1
ATOM 2956 C CA . PHE A 1 381 ? -21.594 -15.164 -2.098 1 95.94 381 PHE A CA 1
ATOM 2957 C C . PHE A 1 381 ? -22.688 -15.727 -1.188 1 95.94 381 PHE A C 1
ATOM 2959 O O . PHE A 1 381 ? -23.531 -14.984 -0.679 1 95.94 381 PHE A O 1
ATOM 2966 N N . ASN A 1 382 ? -22.672 -17.078 -1.046 1 95.44 382 ASN A N 1
ATOM 2967 C CA . ASN A 1 382 ? -23.672 -17.719 -0.209 1 95.44 382 ASN A CA 1
ATOM 2968 C C . ASN A 1 382 ? -23.516 -17.328 1.259 1 95.44 382 ASN A C 1
ATOM 2970 O O . ASN A 1 382 ? -24.5 -17.016 1.932 1 95.44 382 ASN A O 1
ATOM 2974 N N . TYR A 1 383 ? -22.344 -17.391 1.736 1 95 383 TYR A N 1
ATOM 2975 C CA . TYR A 1 383 ? -22.109 -17.078 3.143 1 95 383 TYR A CA 1
ATOM 2976 C C . TYR A 1 383 ? -22.562 -15.656 3.473 1 95 383 TYR A C 1
ATOM 2978 O O . TYR A 1 383 ? -23.203 -15.43 4.504 1 95 383 TYR A O 1
ATOM 2986 N N . PHE A 1 384 ? -22.219 -14.695 2.588 1 92.81 384 PHE A N 1
ATOM 2987 C CA . PHE A 1 384 ? -22.531 -13.297 2.83 1 92.81 384 PHE A CA 1
ATOM 2988 C C . PHE A 1 384 ? -23.938 -12.969 2.34 1 92.81 384 PHE A C 1
ATOM 2990 O O . PHE A 1 384 ? -24.359 -11.805 2.383 1 92.81 384 PHE A O 1
ATOM 2997 N N . GLU A 1 385 ? -24.641 -13.953 1.796 1 93.62 385 GLU A N 1
ATOM 2998 C CA . GLU A 1 385 ? -26.016 -13.812 1.33 1 93.62 385 GLU A CA 1
ATOM 2999 C C . GLU A 1 385 ? -26.141 -12.688 0.307 1 93.62 385 GLU A C 1
ATOM 3001 O O . GLU A 1 385 ? -27.031 -11.844 0.412 1 93.62 385 GLU A O 1
ATOM 3006 N N . VAL A 1 386 ? -25.188 -12.656 -0.583 1 92.94 386 VAL A N 1
ATOM 3007 C CA . VAL A 1 386 ? -25.234 -11.672 -1.661 1 92.94 386 VAL A CA 1
ATOM 3008 C C . VAL A 1 386 ? -26.375 -11.992 -2.609 1 92.94 386 VAL A C 1
ATOM 3010 O O . VAL A 1 386 ? -26.5 -13.125 -3.088 1 92.94 386 VAL A O 1
ATOM 3013 N N . ALA A 1 387 ? -27.188 -11.023 -2.92 1 93.25 387 ALA A N 1
ATOM 3014 C CA . ALA A 1 387 ? -28.312 -11.219 -3.816 1 93.25 387 ALA A CA 1
ATOM 3015 C C . ALA A 1 387 ? -27.844 -11.625 -5.215 1 93.25 387 ALA A C 1
ATOM 3017 O O . ALA A 1 387 ? -26.812 -11.141 -5.691 1 93.25 387 ALA A O 1
ATOM 3018 N N . SER A 1 388 ? -28.578 -12.523 -5.816 1 92.81 388 SER A N 1
ATOM 3019 C CA . SER A 1 388 ? -28.219 -13.055 -7.129 1 92.81 388 SER A CA 1
ATOM 3020 C C . SER A 1 388 ? -27.984 -11.93 -8.133 1 92.81 388 SER A C 1
ATOM 3022 O O . SER A 1 388 ? -27.094 -12.023 -8.984 1 92.81 388 SER A O 1
ATOM 3024 N N . SER A 1 389 ? -28.734 -10.844 -8 1 92.5 389 SER A N 1
ATOM 3025 C CA . SER A 1 389 ? -28.641 -9.727 -8.93 1 92.5 389 SER A CA 1
ATOM 3026 C C . SER A 1 389 ? -27.328 -8.977 -8.766 1 92.5 389 SER A C 1
ATOM 3028 O O . SER A 1 389 ? -26.891 -8.258 -9.664 1 92.5 389 SER A O 1
ATOM 3030 N N . ASN A 1 390 ? -26.672 -9.18 -7.633 1 88.94 390 ASN A N 1
ATOM 3031 C CA . ASN A 1 390 ? -25.453 -8.453 -7.34 1 88.94 390 ASN A CA 1
ATOM 3032 C C . ASN A 1 390 ? -24.219 -9.328 -7.52 1 88.94 390 ASN A C 1
ATOM 3034 O O . ASN A 1 390 ? -23.094 -8.883 -7.285 1 88.94 390 ASN A O 1
ATOM 3038 N N . ARG A 1 391 ? -24.453 -10.594 -7.957 1 92.94 391 ARG A N 1
ATOM 3039 C CA . ARG A 1 391 ? -23.344 -11.516 -8.125 1 92.94 391 ARG A CA 1
ATOM 3040 C C . ARG A 1 391 ? -22.719 -11.375 -9.508 1 92.94 391 ARG A C 1
ATOM 3042 O O . ARG A 1 391 ? -23.422 -11.195 -10.5 1 92.94 391 ARG A O 1
ATOM 3049 N N . TYR A 1 392 ? -21.422 -11.25 -9.516 1 91.94 392 TYR A N 1
ATOM 3050 C CA . TYR A 1 392 ? -20.719 -11.383 -10.781 1 91.94 392 TYR A CA 1
ATOM 3051 C C . TYR A 1 392 ? -21 -12.727 -11.438 1 91.94 392 TYR A C 1
ATOM 3053 O O . TYR A 1 392 ? -21.047 -13.758 -10.758 1 91.94 392 TYR A O 1
ATOM 3061 N N . ASP A 1 393 ? -21.266 -12.75 -12.719 1 94.25 393 ASP A N 1
ATOM 3062 C CA . ASP A 1 393 ? -21.484 -13.992 -13.453 1 94.25 393 ASP A CA 1
ATOM 3063 C C . ASP A 1 393 ? -20.156 -14.688 -13.758 1 94.25 393 ASP A C 1
ATOM 3065 O O . ASP A 1 393 ? -19.594 -14.508 -14.836 1 94.25 393 ASP A O 1
ATOM 3069 N N . ILE A 1 394 ? -19.75 -15.57 -12.859 1 94.38 394 ILE A N 1
ATOM 3070 C CA . ILE A 1 394 ? -18.438 -16.219 -12.938 1 94.38 394 ILE A CA 1
ATOM 3071 C C . ILE A 1 394 ? -18.359 -17.078 -14.188 1 94.38 394 ILE A C 1
ATOM 3073 O O . ILE A 1 394 ? -17.328 -17.094 -14.883 1 94.38 394 ILE A O 1
ATOM 3077 N N . ARG A 1 395 ? -19.391 -17.797 -14.453 1 93.19 395 ARG A N 1
ATOM 3078 C CA . ARG A 1 395 ? -19.438 -18.688 -15.602 1 93.19 395 ARG A CA 1
ATOM 3079 C C . ARG A 1 395 ? -19.234 -17.922 -16.906 1 93.19 395 ARG A C 1
ATOM 3081 O O . ARG A 1 395 ? -18.375 -18.266 -17.703 1 93.19 395 ARG A O 1
ATOM 3088 N N . GLN A 1 396 ? -20.047 -16.906 -17.094 1 94.38 396 GLN A N 1
ATOM 3089 C CA . GLN A 1 396 ? -19.906 -16.109 -18.312 1 94.38 396 GLN A CA 1
ATOM 3090 C C . GLN A 1 396 ? -18.531 -15.445 -18.391 1 94.38 396 GLN A C 1
ATOM 3092 O O . GLN A 1 396 ? -17.953 -15.336 -19.469 1 94.38 396 GLN A O 1
ATOM 3097 N N . GLY A 1 397 ? -18.109 -15.039 -17.219 1 95.06 397 GLY A N 1
ATOM 3098 C CA . GLY A 1 397 ? -16.781 -14.453 -17.188 1 95.06 397 GLY A CA 1
ATOM 3099 C C . GLY A 1 397 ? -15.703 -15.391 -17.719 1 95.06 397 GLY A C 1
ATOM 3100 O O . GLY A 1 397 ? -14.812 -14.961 -18.453 1 95.06 397 GLY A O 1
ATOM 3101 N N . TRP A 1 398 ? -15.781 -16.641 -17.359 1 94.81 398 TRP A N 1
ATOM 3102 C CA . TRP A 1 398 ? -14.766 -17.594 -17.766 1 94.81 398 TRP A CA 1
ATOM 3103 C C . TRP A 1 398 ? -14.922 -17.938 -19.25 1 94.81 398 TRP A C 1
ATOM 3105 O O . TRP A 1 398 ? -13.922 -18.109 -19.953 1 94.81 398 TRP A O 1
ATOM 3115 N N . TYR A 1 399 ? -16.125 -18 -19.781 1 93.94 399 TYR A N 1
ATOM 3116 C CA . TYR A 1 399 ? -16.328 -18.234 -21.203 1 93.94 399 TYR A CA 1
ATOM 3117 C C . TYR A 1 399 ? -15.797 -17.062 -22.031 1 93.94 399 TYR A C 1
ATOM 3119 O O . TYR A 1 399 ? -15.211 -17.266 -23.094 1 93.94 399 TYR A O 1
ATOM 3127 N N . ASP A 1 400 ? -16.031 -15.883 -21.531 1 94.94 400 ASP A N 1
ATOM 3128 C CA . ASP A 1 400 ? -15.484 -14.703 -22.188 1 94.94 400 ASP A CA 1
ATOM 3129 C C . ASP A 1 400 ? -13.953 -14.742 -22.203 1 94.94 400 ASP A C 1
ATOM 3131 O O . ASP A 1 400 ? -13.328 -14.43 -23.219 1 94.94 400 ASP A O 1
ATOM 3135 N N . LEU A 1 401 ? -13.445 -15.133 -21.078 1 93.75 401 LEU A N 1
ATOM 3136 C CA . LEU A 1 401 ? -11.992 -15.195 -20.969 1 93.75 401 LEU A CA 1
ATOM 3137 C C . LEU A 1 401 ? -11.422 -16.234 -21.922 1 93.75 401 LEU A C 1
ATOM 3139 O O . LEU A 1 401 ? -10.398 -16 -22.578 1 93.75 401 LEU A O 1
ATOM 3143 N N . LEU A 1 402 ? -12.023 -17.375 -21.984 1 90.62 402 LEU A N 1
ATOM 3144 C CA . LEU A 1 402 ? -11.562 -18.438 -22.875 1 90.62 402 LEU A CA 1
ATOM 3145 C C . LEU A 1 402 ? -11.656 -18 -24.328 1 90.62 402 LEU A C 1
ATOM 3147 O O . LEU A 1 402 ? -10.766 -18.297 -25.125 1 90.62 402 LEU A O 1
ATOM 3151 N N . ARG A 1 403 ? -12.711 -17.312 -24.656 1 92.38 403 ARG A N 1
ATOM 3152 C CA . ARG A 1 403 ? -12.852 -16.766 -26 1 92.38 403 ARG A CA 1
ATOM 3153 C C . ARG A 1 403 ? -11.734 -15.773 -26.312 1 92.38 403 ARG A C 1
ATOM 3155 O O . ARG A 1 403 ? -11.148 -15.812 -27.391 1 92.38 403 ARG A O 1
ATOM 3162 N N . ASP A 1 404 ? -11.477 -14.969 -25.375 1 92.56 404 ASP A N 1
ATOM 3163 C CA . ASP A 1 404 ? -10.414 -13.977 -25.562 1 92.56 404 ASP A CA 1
ATOM 3164 C C . ASP A 1 404 ? -9.055 -14.648 -25.734 1 92.56 404 ASP A C 1
ATOM 3166 O O . ASP A 1 404 ? -8.234 -14.195 -26.531 1 92.56 404 ASP A O 1
ATOM 3170 N N . LEU A 1 405 ? -8.836 -15.641 -24.953 1 88.88 405 LEU A N 1
ATOM 3171 C CA . LEU A 1 405 ? -7.578 -16.375 -25.062 1 88.88 405 LEU A CA 1
ATOM 3172 C C . LEU A 1 405 ? -7.438 -17.016 -26.438 1 88.88 405 LEU A C 1
ATOM 3174 O O . LEU A 1 405 ? -6.359 -16.984 -27.047 1 88.88 405 LEU A O 1
ATOM 3178 N N . ASP A 1 406 ? -8.445 -17.594 -26.906 1 87.62 406 ASP A N 1
ATOM 3179 C CA . ASP A 1 406 ? -8.438 -18.203 -28.234 1 87.62 406 ASP A CA 1
ATOM 3180 C C . ASP A 1 406 ? -8.188 -17.156 -29.312 1 87.62 406 ASP A C 1
ATOM 3182 O O . ASP A 1 406 ? -7.406 -17.391 -30.234 1 87.62 406 ASP A O 1
ATOM 3186 N N . ASP A 1 407 ? -8.906 -16.094 -29.141 1 89.56 407 ASP A N 1
ATOM 3187 C CA . ASP A 1 407 ? -8.711 -15.008 -30.094 1 89.56 407 ASP A CA 1
ATOM 3188 C C . ASP A 1 407 ? -7.277 -14.492 -30.047 1 89.56 407 ASP A C 1
ATOM 3190 O O . ASP A 1 407 ? -6.707 -14.141 -31.094 1 89.56 407 ASP A O 1
ATOM 3194 N N . GLY A 1 408 ? -6.781 -14.453 -28.875 1 88.81 408 GLY A N 1
ATOM 3195 C CA . GLY A 1 408 ? -5.402 -14.016 -28.719 1 88.81 408 GLY A CA 1
ATOM 3196 C C . GLY A 1 408 ? -4.406 -14.938 -29.391 1 88.81 408 GLY A C 1
ATOM 3197 O O . GLY A 1 408 ? -3.424 -14.469 -29.984 1 88.81 408 GLY A O 1
ATOM 3198 N N . LEU A 1 409 ? -4.613 -16.203 -29.297 1 88.62 409 LEU A N 1
ATOM 3199 C CA . LEU A 1 409 ? -3.748 -17.172 -29.969 1 88.62 409 LEU A CA 1
ATOM 3200 C C . LEU A 1 409 ? -3.881 -17.078 -31.484 1 88.62 409 LEU A C 1
ATOM 3202 O O . LEU A 1 409 ? -2.881 -17.141 -32.188 1 88.62 409 LEU A O 1
ATOM 3206 N N . ARG A 1 410 ? -5.07 -16.859 -31.938 1 86.38 410 ARG A N 1
ATOM 3207 C CA . ARG A 1 410 ? -5.328 -16.766 -33.375 1 86.38 410 ARG A CA 1
ATOM 3208 C C . ARG A 1 410 ? -4.68 -15.523 -33.969 1 86.38 410 ARG A C 1
ATOM 3210 O O . ARG A 1 410 ? -4.219 -15.547 -35.125 1 86.38 410 ARG A O 1
ATOM 3217 N N . ASN A 1 411 ? -4.625 -14.547 -33.188 1 88.44 411 ASN A N 1
ATOM 3218 C CA . ASN A 1 411 ? -4.117 -13.273 -33.688 1 88.44 411 ASN A CA 1
ATOM 3219 C C . ASN A 1 411 ? -2.734 -12.961 -33.125 1 88.44 411 ASN A C 1
ATOM 3221 O O . ASN A 1 411 ? -2.324 -11.797 -33.094 1 88.44 411 ASN A O 1
ATOM 3225 N N . CYS A 1 412 ? -2.111 -13.969 -32.688 1 89.12 412 CYS A N 1
ATOM 3226 C CA . CYS A 1 412 ? -0.876 -13.797 -31.938 1 89.12 412 CYS A CA 1
ATOM 3227 C C . CYS A 1 412 ? 0.149 -13 -32.75 1 89.12 412 CYS A C 1
ATOM 3229 O O . CYS A 1 412 ? 0.737 -12.047 -32.25 1 89.12 412 CYS A O 1
ATOM 3231 N N . SER A 1 413 ? 0.381 -13.312 -33.969 1 86.75 413 SER A N 1
ATOM 3232 C CA . SER A 1 413 ? 1.375 -12.648 -34.812 1 86.75 413 SER A CA 1
ATOM 3233 C C . SER A 1 413 ? 1.055 -11.164 -34.969 1 86.75 413 SER A C 1
ATOM 3235 O O . SER A 1 413 ? 1.936 -10.312 -34.844 1 86.75 413 SER A O 1
ATOM 3237 N N . ALA A 1 414 ? -0.205 -10.898 -35.25 1 88.69 414 ALA A N 1
ATOM 3238 C CA . ALA A 1 414 ? -0.621 -9.508 -35.438 1 88.69 414 ALA A CA 1
ATOM 3239 C C . ALA A 1 414 ? -0.52 -8.711 -34.156 1 88.69 414 ALA A C 1
ATOM 3241 O O . ALA A 1 414 ? -0.209 -7.516 -34.188 1 88.69 414 ALA A O 1
ATOM 3242 N N . ARG A 1 415 ? -0.771 -9.375 -33.094 1 90 415 ARG A N 1
ATOM 3243 C CA . ARG A 1 415 ? -0.739 -8.719 -31.797 1 90 415 ARG A CA 1
ATOM 3244 C C . ARG A 1 415 ? 0.693 -8.398 -31.375 1 90 415 ARG A C 1
ATOM 3246 O O . ARG A 1 415 ? 0.982 -7.293 -30.922 1 90 415 ARG A O 1
ATOM 3253 N N . LEU A 1 416 ? 1.578 -9.297 -31.547 1 90.69 416 LEU A N 1
ATOM 3254 C CA . LEU A 1 416 ? 2.943 -9.156 -31.062 1 90.69 416 LEU A CA 1
ATOM 3255 C C . LEU A 1 416 ? 3.803 -8.375 -32.031 1 90.69 416 LEU A C 1
ATOM 3257 O O . LEU A 1 416 ? 4.766 -7.715 -31.656 1 90.69 416 LEU A O 1
ATOM 3261 N N . TYR A 1 417 ? 3.496 -8.484 -33.281 1 89.94 417 TYR A N 1
ATOM 3262 C CA . TYR A 1 417 ? 4.234 -7.785 -34.344 1 89.94 417 TYR A CA 1
ATOM 3263 C C . TYR A 1 417 ? 3.287 -7.031 -35.281 1 89.94 417 TYR A C 1
ATOM 3265 O O . TYR A 1 417 ? 3.18 -7.355 -36.469 1 89.94 417 TYR A O 1
ATOM 3273 N N . PRO A 1 418 ? 2.826 -5.977 -34.625 1 86.5 418 PRO A N 1
ATOM 3274 C CA . PRO A 1 418 ? 1.893 -5.219 -35.469 1 86.5 418 PRO A CA 1
ATOM 3275 C C . PRO A 1 418 ? 2.553 -4.645 -36.719 1 86.5 418 PRO A C 1
ATOM 3277 O O . PRO A 1 418 ? 3.686 -4.164 -36.656 1 86.5 418 PRO A O 1
ATOM 3280 N N . GLY A 1 419 ? 1.876 -4.672 -37.906 1 79.5 419 GLY A N 1
ATOM 3281 C CA . GLY A 1 419 ? 2.342 -4.062 -39.125 1 79.5 419 GLY A CA 1
ATOM 3282 C C . GLY A 1 419 ? 3.191 -4.996 -39.969 1 79.5 419 GLY A C 1
ATOM 3283 O O . GLY A 1 419 ? 3.582 -4.652 -41.094 1 79.5 419 GLY A O 1
ATOM 3284 N N . VAL A 1 420 ? 3.68 -6.121 -39.531 1 76.44 420 VAL A N 1
ATOM 3285 C CA . VAL A 1 420 ? 4.52 -7.043 -40.281 1 76.44 420 VAL A CA 1
ATOM 3286 C C . VAL A 1 420 ? 3.674 -7.781 -41.312 1 76.44 420 VAL A C 1
ATOM 3288 O O . VAL A 1 420 ? 4.211 -8.445 -42.219 1 76.44 420 VAL A O 1
ATOM 3291 N N . GLY A 1 421 ? 2.428 -7.527 -41.656 1 60.78 421 GLY A N 1
ATOM 3292 C CA . GLY A 1 421 ? 1.544 -8.234 -42.562 1 60.78 421 GLY A CA 1
ATOM 3293 C C . GLY A 1 421 ? 2.111 -8.359 -43.969 1 60.78 421 GLY A C 1
ATOM 3294 O O . GLY A 1 421 ? 1.619 -9.148 -44.781 1 60.78 421 GLY A O 1
ATOM 3295 N N . GLY A 1 422 ? 2.951 -7.543 -44.438 1 53.16 422 GLY A N 1
ATOM 3296 C CA . GLY A 1 422 ? 3.32 -7.562 -45.844 1 53.16 422 GLY A CA 1
ATOM 3297 C C . GLY A 1 422 ? 4.238 -8.711 -46.188 1 53.16 422 GLY A C 1
ATOM 3298 O O . GLY A 1 422 ? 4.359 -9.68 -45.438 1 53.16 422 GLY A O 1
ATOM 3299 N N . ALA A 1 423 ? 4.887 -8.656 -47.406 1 56.5 423 ALA A N 1
ATOM 3300 C CA . ALA A 1 423 ? 5.824 -9.648 -47.938 1 56.5 423 ALA A CA 1
ATOM 3301 C C . ALA A 1 423 ? 6.844 -10.047 -46.875 1 56.5 423 ALA A C 1
ATOM 3303 O O . ALA A 1 423 ? 7.625 -9.211 -46.406 1 56.5 423 ALA A O 1
ATOM 3304 N N . ALA A 1 424 ? 6.57 -11.203 -46.094 1 67.69 424 ALA A N 1
ATOM 3305 C CA . ALA A 1 424 ? 7.41 -11.664 -44.969 1 67.69 424 ALA A CA 1
ATOM 3306 C C . ALA A 1 424 ? 8.883 -11.672 -45.375 1 67.69 424 ALA A C 1
ATOM 3308 O O . ALA A 1 424 ? 9.266 -12.312 -46.375 1 67.69 424 ALA A O 1
ATOM 3309 N N . LEU A 1 425 ? 9.602 -10.703 -44.938 1 80.06 425 LEU A N 1
ATOM 3310 C CA . LEU A 1 425 ? 11.055 -10.695 -45.062 1 80.06 425 LEU A CA 1
ATOM 3311 C C . LEU A 1 425 ? 11.641 -12.039 -44.656 1 80.06 425 LEU A C 1
ATOM 3313 O O . LEU A 1 425 ? 11.211 -12.617 -43.656 1 80.06 425 LEU A O 1
ATOM 3317 N N . PRO A 1 426 ? 12.438 -12.562 -45.594 1 85.69 426 PRO A N 1
ATOM 3318 C CA . PRO A 1 426 ? 13.055 -13.836 -45.219 1 85.69 426 PRO A CA 1
ATOM 3319 C C . PRO A 1 426 ? 13.883 -13.727 -43.938 1 85.69 426 PRO A C 1
ATOM 3321 O O . PRO A 1 426 ? 14.266 -12.617 -43.531 1 85.69 426 PRO A O 1
ATOM 3324 N N . SER A 1 427 ? 14.156 -14.836 -43.25 1 83.5 427 SER A N 1
ATOM 3325 C CA . SER A 1 427 ? 14.875 -14.883 -42 1 83.5 427 SER A CA 1
ATOM 3326 C C . SER A 1 427 ? 16.359 -14.562 -42.188 1 83.5 427 SER A C 1
ATOM 3328 O O . SER A 1 427 ? 17.047 -14.203 -41.219 1 83.5 427 SER A O 1
ATOM 3330 N N . GLY A 1 428 ? 16.812 -14.727 -43.312 1 80.69 428 GLY A N 1
ATOM 3331 C CA . GLY A 1 428 ? 18.219 -14.477 -43.594 1 80.69 428 GLY A CA 1
ATOM 3332 C C . GLY A 1 428 ? 19.109 -15.656 -43.25 1 80.69 428 GLY A C 1
ATOM 3333 O O . GLY A 1 428 ? 20.344 -15.555 -43.312 1 80.69 428 GLY A O 1
ATOM 3334 N N . MET A 1 429 ? 18.562 -16.781 -42.781 1 84.25 429 MET A N 1
ATOM 3335 C CA . MET A 1 429 ? 19.312 -17.984 -42.438 1 84.25 429 MET A CA 1
ATOM 3336 C C . MET A 1 429 ? 18.516 -19.234 -42.781 1 84.25 429 MET A C 1
ATOM 3338 O O . MET A 1 429 ? 17.312 -19.172 -43 1 84.25 429 MET A O 1
ATOM 3342 N N . ALA A 1 430 ? 19.359 -20.344 -42.969 1 84.44 430 ALA A N 1
ATOM 3343 C CA . ALA A 1 430 ? 18.656 -21.625 -43.062 1 84.44 430 ALA A CA 1
ATOM 3344 C C . ALA A 1 430 ? 18.078 -22 -41.688 1 84.44 430 ALA A C 1
ATOM 3346 O O . ALA A 1 430 ? 18.734 -21.844 -40.656 1 84.44 430 ALA A O 1
ATOM 3347 N N . LEU A 1 431 ? 16.906 -22.484 -41.688 1 84.75 431 LEU A N 1
ATOM 3348 C CA . LEU A 1 431 ? 16.203 -22.766 -40.438 1 84.75 431 LEU A CA 1
ATOM 3349 C C . LEU A 1 431 ? 16.953 -23.797 -39.594 1 84.75 431 LEU A C 1
ATOM 3351 O O . LEU A 1 431 ? 16.953 -23.734 -38.375 1 84.75 431 LEU A O 1
ATOM 3355 N N . ASP A 1 432 ? 17.625 -24.688 -40.281 1 86.56 432 ASP A N 1
ATOM 3356 C CA . ASP A 1 432 ? 18.391 -25.734 -39.594 1 86.56 432 ASP A CA 1
ATOM 3357 C C . ASP A 1 432 ? 19.578 -25.125 -38.844 1 86.56 432 ASP A C 1
ATOM 3359 O O . ASP A 1 432 ? 20.078 -25.734 -37.906 1 86.56 432 ASP A O 1
ATOM 3363 N N . ASP A 1 433 ? 19.984 -24 -39.281 1 90.56 433 ASP A N 1
ATOM 3364 C CA . ASP A 1 433 ? 21.141 -23.359 -38.625 1 90.56 433 ASP A CA 1
ATOM 3365 C C . ASP A 1 433 ? 20.781 -22.859 -37.25 1 90.56 433 ASP A C 1
ATOM 3367 O O . ASP A 1 433 ? 21.672 -22.547 -36.438 1 90.56 433 ASP A O 1
ATOM 3371 N N . LEU A 1 434 ? 19.484 -22.766 -36.938 1 93 434 LEU A N 1
ATOM 3372 C CA . LEU A 1 434 ? 19.047 -22.297 -35.656 1 93 434 LEU A CA 1
ATOM 3373 C C . LEU A 1 434 ? 19.359 -23.328 -34.562 1 93 434 LEU A C 1
ATOM 3375 O O . LEU A 1 434 ? 19.453 -22.984 -33.375 1 93 434 LEU A O 1
ATOM 3379 N N . VAL A 1 435 ? 19.453 -24.547 -34.969 1 94.25 435 VAL A N 1
ATOM 3380 C CA . VAL A 1 435 ? 19.703 -25.625 -34.031 1 94.25 435 VAL A CA 1
ATOM 3381 C C . VAL A 1 435 ? 21.047 -25.391 -33.312 1 94.25 435 VAL A C 1
ATOM 3383 O O . VAL A 1 435 ? 22.047 -25.062 -33.969 1 94.25 435 VAL A O 1
ATOM 3386 N N . GLY A 1 436 ? 21.047 -25.516 -32.031 1 95.62 436 GLY A N 1
ATOM 3387 C CA . GLY A 1 436 ? 22.234 -25.297 -31.234 1 95.62 436 GLY A CA 1
ATOM 3388 C C . GLY A 1 436 ? 21.938 -24.891 -29.812 1 95.62 436 GLY A C 1
ATOM 3389 O O . GLY A 1 436 ? 20.766 -24.891 -29.391 1 95.62 436 GLY A O 1
ATOM 3390 N N . SER A 1 437 ? 23 -24.672 -29.062 1 97 437 SER A N 1
ATOM 3391 C CA . SER A 1 437 ? 22.875 -24.281 -27.656 1 97 437 SER A CA 1
ATOM 3392 C C . SER A 1 437 ? 23.094 -22.766 -27.5 1 97 437 SER A C 1
ATOM 3394 O O . SER A 1 437 ? 24.016 -22.219 -28.078 1 97 437 SER A O 1
ATOM 3396 N N . TYR A 1 438 ? 22.172 -22.188 -26.875 1 97.62 438 TYR A N 1
ATOM 3397 C CA . TYR A 1 438 ? 22.25 -20.781 -26.484 1 97.62 438 TYR A CA 1
ATOM 3398 C C . TYR A 1 438 ? 22.234 -20.625 -24.969 1 97.62 438 TYR A C 1
ATOM 3400 O O . TYR A 1 438 ? 21.688 -21.484 -24.266 1 97.62 438 TYR A O 1
ATOM 3408 N N . TYR A 1 439 ? 22.859 -19.516 -24.438 1 97.25 439 TYR A N 1
ATOM 3409 C CA . TYR A 1 439 ? 23.016 -19.453 -23 1 97.25 439 TYR A CA 1
ATOM 3410 C C . TYR A 1 439 ? 22.781 -18.031 -22.484 1 97.25 439 TYR A C 1
ATOM 3412 O O . TYR A 1 439 ? 23.141 -17.062 -23.156 1 97.25 439 TYR A O 1
ATOM 3420 N N . ASN A 1 440 ? 22.141 -17.891 -21.422 1 97.12 440 ASN A N 1
ATOM 3421 C CA . ASN A 1 440 ? 21.938 -16.703 -20.609 1 97.12 440 ASN A CA 1
ATOM 3422 C C . ASN A 1 440 ? 22.312 -16.938 -19.156 1 97.12 440 ASN A C 1
ATOM 3424 O O . ASN A 1 440 ? 21.891 -17.938 -18.562 1 97.12 440 ASN A O 1
ATOM 3428 N N . ASP A 1 441 ? 23.047 -16.078 -18.547 1 96 441 ASP A N 1
ATOM 3429 C CA . ASP A 1 441 ? 23.547 -16.281 -17.188 1 96 441 ASP A CA 1
ATOM 3430 C C . ASP A 1 441 ? 22.406 -16.484 -16.203 1 96 441 ASP A C 1
ATOM 3432 O O . ASP A 1 441 ? 22.547 -17.25 -15.242 1 96 441 ASP A O 1
ATOM 3436 N N . GLY A 1 442 ? 21.375 -15.859 -16.391 1 95.5 442 GLY A N 1
ATOM 3437 C CA . GLY A 1 442 ? 20.25 -15.922 -15.477 1 95.5 442 GLY A CA 1
ATOM 3438 C C . GLY A 1 442 ? 19.281 -17.062 -15.789 1 95.5 442 GLY A C 1
ATOM 3439 O O . GLY A 1 442 ? 18.781 -17.719 -14.883 1 95.5 442 GLY A O 1
ATOM 3440 N N . TYR A 1 443 ? 19.109 -17.422 -17.062 1 94.94 443 TYR A N 1
ATOM 3441 C CA . TYR A 1 443 ? 18.062 -18.344 -17.469 1 94.94 443 TYR A CA 1
ATOM 3442 C C . TYR A 1 443 ? 18.656 -19.672 -17.938 1 94.94 443 TYR A C 1
ATOM 3444 O O . TYR A 1 443 ? 17.938 -20.625 -18.234 1 94.94 443 TYR A O 1
ATOM 3452 N N . GLY A 1 444 ? 19.938 -19.719 -17.938 1 93.69 444 GLY A N 1
ATOM 3453 C CA . GLY A 1 444 ? 20.594 -20.953 -18.312 1 93.69 444 GLY A CA 1
ATOM 3454 C C . GLY A 1 444 ? 20.562 -21.234 -19.812 1 93.69 444 GLY A C 1
ATOM 3455 O O . GLY A 1 444 ? 20.672 -20.297 -20.609 1 93.69 444 GLY A O 1
ATOM 3456 N N . TYR A 1 445 ? 20.406 -22.453 -20.156 1 94.06 445 TYR A N 1
ATOM 3457 C CA . TYR A 1 445 ? 20.516 -22.859 -21.547 1 94.06 445 TYR A CA 1
ATOM 3458 C C . TYR A 1 445 ? 19.156 -22.797 -22.234 1 94.06 445 TYR A C 1
ATOM 3460 O O . TYR A 1 445 ? 18.125 -23.125 -21.641 1 94.06 445 TYR A O 1
ATOM 3468 N N . ALA A 1 446 ? 19.141 -22.375 -23.422 1 95.69 446 ALA A N 1
ATOM 3469 C CA . ALA A 1 446 ? 18.094 -22.562 -24.406 1 95.69 446 ALA A CA 1
ATOM 3470 C C . ALA A 1 446 ? 18.594 -23.422 -25.578 1 95.69 446 ALA A C 1
ATOM 3472 O O . ALA A 1 446 ? 19.203 -22.906 -26.516 1 95.69 446 ALA A O 1
ATOM 3473 N N . ASN A 1 447 ? 18.328 -24.656 -25.484 1 96.12 447 ASN A N 1
ATOM 3474 C CA . ASN A 1 447 ? 18.75 -25.578 -26.531 1 96.12 447 ASN A CA 1
ATOM 3475 C C . ASN A 1 447 ? 17.703 -25.688 -27.641 1 96.12 447 ASN A C 1
ATOM 3477 O O . ASN A 1 447 ? 16.625 -26.234 -27.422 1 96.12 447 ASN A O 1
ATOM 3481 N N . VAL A 1 448 ? 18.047 -25.188 -28.766 1 96 448 VAL A N 1
ATOM 3482 C CA . VAL A 1 448 ? 17.156 -25.297 -29.922 1 96 448 VAL A CA 1
ATOM 3483 C C . VAL A 1 448 ? 17.344 -26.641 -30.594 1 96 448 VAL A C 1
ATOM 3485 O O . VAL A 1 448 ? 18.453 -27 -31 1 96 448 VAL A O 1
ATOM 3488 N N . THR A 1 449 ? 16.234 -27.328 -30.75 1 94 449 THR A N 1
ATOM 3489 C CA . THR A 1 449 ? 16.297 -28.672 -31.328 1 94 449 THR A CA 1
ATOM 3490 C C . THR A 1 449 ? 15.195 -28.844 -32.375 1 94 449 THR A C 1
ATOM 3492 O O . THR A 1 449 ? 14.281 -28.031 -32.469 1 94 449 THR A O 1
ATOM 3495 N N . LEU A 1 450 ? 15.375 -29.891 -33.156 1 90.81 450 LEU A N 1
ATOM 3496 C CA . LEU A 1 450 ? 14.352 -30.281 -34.125 1 90.81 450 LEU A CA 1
ATOM 3497 C C . LEU A 1 450 ? 13.539 -31.453 -33.625 1 90.81 450 LEU A C 1
ATOM 3499 O O . LEU A 1 450 ? 14.094 -32.406 -33.031 1 90.81 450 LEU A O 1
ATOM 3503 N N . ARG A 1 451 ? 12.32 -31.281 -33.688 1 88.75 451 ARG A N 1
ATOM 3504 C CA . ARG A 1 451 ? 11.414 -32.406 -33.406 1 88.75 451 ARG A CA 1
ATOM 3505 C C . ARG A 1 451 ? 10.711 -32.875 -34.656 1 88.75 451 ARG A C 1
ATOM 3507 O O . ARG A 1 451 ? 9.805 -32.188 -35.156 1 88.75 451 ARG A O 1
ATOM 3514 N N . CYS A 1 452 ? 11.117 -34.094 -35.094 1 86.56 452 CYS A N 1
ATOM 3515 C CA . CYS A 1 452 ? 10.562 -34.656 -36.344 1 86.56 452 CYS A CA 1
ATOM 3516 C C . CYS A 1 452 ? 9.57 -35.75 -36.031 1 86.56 452 CYS A C 1
ATOM 3518 O O . CYS A 1 452 ? 9.914 -36.938 -36.125 1 86.56 452 CYS A O 1
ATOM 3520 N N . ASP A 1 453 ? 8.562 -35.438 -35.406 1 80.12 453 ASP A N 1
ATOM 3521 C CA . ASP A 1 453 ? 7.547 -36.406 -35.031 1 80.12 453 ASP A CA 1
ATOM 3522 C C . ASP A 1 453 ? 6.242 -36.188 -35.781 1 80.12 453 ASP A C 1
ATOM 3524 O O . ASP A 1 453 ? 6.152 -35.25 -36.594 1 80.12 453 ASP A O 1
ATOM 3528 N N . ASP A 1 454 ? 5.316 -37.156 -35.75 1 76.06 454 ASP A N 1
ATOM 3529 C CA . ASP A 1 454 ? 4.016 -37.031 -36.406 1 76.06 454 ASP A CA 1
ATOM 3530 C C . ASP A 1 454 ? 3.076 -36.125 -35.625 1 76.06 454 ASP A C 1
ATOM 3532 O O . ASP A 1 454 ? 1.874 -36.406 -35.531 1 76.06 454 ASP A O 1
ATOM 3536 N N . TRP A 1 455 ? 3.629 -35.062 -35.281 1 75.12 455 TRP A N 1
ATOM 3537 C CA . TRP A 1 455 ? 2.842 -34.094 -34.5 1 75.12 455 TRP A CA 1
ATOM 3538 C C . TRP A 1 455 ? 1.825 -33.406 -35.406 1 75.12 455 TRP A C 1
ATOM 3540 O O . TRP A 1 455 ? 2.164 -32.938 -36.5 1 75.12 455 TRP A O 1
ATOM 3550 N N . GLU A 1 456 ? 0.475 -33.5 -35.031 1 73.25 456 GLU A N 1
ATOM 3551 C CA . GLU A 1 456 ? -0.587 -32.781 -35.719 1 73.25 456 GLU A CA 1
ATOM 3552 C C . GLU A 1 456 ? -1.184 -31.703 -34.844 1 73.25 456 GLU A C 1
ATOM 3554 O O . GLU A 1 456 ? -1.475 -31.938 -33.656 1 73.25 456 GLU A O 1
ATOM 3559 N N . ALA A 1 457 ? -1.168 -30.484 -35.406 1 71.94 457 ALA A N 1
ATOM 3560 C CA . ALA A 1 457 ? -1.794 -29.406 -34.656 1 71.94 457 ALA A CA 1
ATOM 3561 C C . ALA A 1 457 ? -3.266 -29.703 -34.375 1 71.94 457 ALA A C 1
ATOM 3563 O O . ALA A 1 457 ? -3.934 -30.359 -35.188 1 71.94 457 ALA A O 1
ATOM 3564 N N . ALA A 1 458 ? -3.619 -29.281 -33.188 1 73.56 458 ALA A N 1
ATOM 3565 C CA . ALA A 1 458 ? -5.039 -29.422 -32.875 1 73.56 458 ALA A CA 1
ATOM 3566 C C . ALA A 1 458 ? -5.902 -28.672 -33.906 1 73.56 458 ALA A C 1
ATOM 3568 O O . ALA A 1 458 ? -5.461 -27.688 -34.5 1 73.56 458 ALA A O 1
ATOM 3569 N N . HIS A 1 459 ? -7.02 -29.266 -34.125 1 66 459 HIS A N 1
ATOM 3570 C CA . HIS A 1 459 ? -7.961 -28.594 -35 1 66 459 HIS A CA 1
ATOM 3571 C C . HIS A 1 459 ? -8.195 -27.156 -34.594 1 66 459 HIS A C 1
ATOM 3573 O O . HIS A 1 459 ? -8.43 -26.875 -33.406 1 66 459 HIS A O 1
ATOM 3579 N N . GLY A 1 460 ? -8.086 -26.281 -35.531 1 66.12 460 GLY A N 1
ATOM 3580 C CA . GLY A 1 460 ? -8.359 -24.875 -35.281 1 66.12 460 GLY A CA 1
ATOM 3581 C C . GLY A 1 460 ? -7.188 -24.156 -34.625 1 66.12 460 GLY A C 1
ATOM 3582 O O . GLY A 1 460 ? -7.285 -22.984 -34.312 1 66.12 460 GLY A O 1
ATOM 3583 N N . SER A 1 461 ? -6.207 -25.016 -34.312 1 69.06 461 SER A N 1
ATOM 3584 C CA . SER A 1 461 ? -5.023 -24.375 -33.75 1 69.06 461 SER A CA 1
ATOM 3585 C C . SER A 1 461 ? -4.328 -23.484 -34.781 1 69.06 461 SER A C 1
ATOM 3587 O O . SER A 1 461 ? -4.434 -23.734 -36 1 69.06 461 SER A O 1
ATOM 3589 N N . PRO A 1 462 ? -3.895 -22.375 -34.281 1 60.31 462 PRO A N 1
ATOM 3590 C CA . PRO A 1 462 ? -3.139 -21.578 -35.281 1 60.31 462 PRO A CA 1
ATOM 3591 C C . PRO A 1 462 ? -2.041 -22.391 -35.969 1 60.31 462 PRO A C 1
ATOM 3593 O O . PRO A 1 462 ? -1.468 -23.297 -35.344 1 60.31 462 PRO A O 1
ATOM 3596 N N . SER A 1 463 ? -2.184 -22.891 -37.219 1 53.75 463 SER A N 1
ATOM 3597 C CA . SER A 1 463 ? -1.35 -23.719 -38.094 1 53.75 463 SER A CA 1
ATOM 3598 C C . SER A 1 463 ? 0.128 -23.391 -37.938 1 53.75 463 SER A C 1
ATOM 3600 O O . SER A 1 463 ? 0.972 -23.875 -38.688 1 53.75 463 SER A O 1
ATOM 3602 N N . VAL A 1 464 ? 0.666 -22.438 -37.219 1 54.59 464 VAL A N 1
ATOM 3603 C CA . VAL A 1 464 ? 1.729 -21.547 -37.656 1 54.59 464 VAL A CA 1
ATOM 3604 C C . VAL A 1 464 ? 3.09 -22.156 -37.344 1 54.59 464 VAL A C 1
ATOM 3606 O O . VAL A 1 464 ? 4.086 -21.453 -37.219 1 54.59 464 VAL A O 1
ATOM 3609 N N . LEU A 1 465 ? 3.125 -23.5 -37.281 1 58.53 465 LEU A N 1
ATOM 3610 C CA . LEU A 1 465 ? 4.488 -23.844 -36.875 1 58.53 465 LEU A CA 1
ATOM 3611 C C . LEU A 1 465 ? 5.398 -23.953 -38.094 1 58.53 465 LEU A C 1
ATOM 3613 O O . LEU A 1 465 ? 4.953 -24.344 -39.156 1 58.53 465 LEU A O 1
ATOM 3617 N N . SER A 1 466 ? 6.461 -23.078 -38.094 1 56.88 466 SER A N 1
ATOM 3618 C CA . SER A 1 466 ? 7.457 -23.219 -39.125 1 56.88 466 SER A CA 1
ATOM 3619 C C . SER A 1 466 ? 8.039 -24.625 -39.156 1 56.88 466 SER A C 1
ATOM 3621 O O . SER A 1 466 ? 8.555 -25.109 -38.156 1 56.88 466 SER A O 1
ATOM 3623 N N . LEU A 1 467 ? 7.652 -25.312 -40.156 1 61.28 467 LEU A N 1
ATOM 3624 C CA . LEU A 1 467 ? 8.258 -26.609 -40.406 1 61.28 467 LEU A CA 1
ATOM 3625 C C . LEU A 1 467 ? 9.516 -26.469 -41.25 1 61.28 467 LEU A C 1
ATOM 3627 O O . LEU A 1 467 ? 9.562 -25.625 -42.156 1 61.28 467 LEU A O 1
ATOM 3631 N N . THR A 1 468 ? 10.594 -27.078 -40.781 1 65.06 468 THR A N 1
ATOM 3632 C CA . THR A 1 468 ? 11.766 -27.203 -41.625 1 65.06 468 THR A CA 1
ATOM 3633 C C . THR A 1 468 ? 11.406 -27.891 -42.938 1 65.06 468 THR A C 1
ATOM 3635 O O . THR A 1 468 ? 10.273 -28.344 -43.125 1 65.06 468 THR A O 1
ATOM 3638 N N . SER A 1 469 ? 12.367 -27.75 -43.844 1 64.56 469 SER A N 1
ATOM 3639 C CA . SER A 1 469 ? 12.172 -28.359 -45.156 1 64.56 469 SER A CA 1
ATOM 3640 C C . SER A 1 469 ? 11.812 -29.844 -45.031 1 64.56 469 SER A C 1
ATOM 3642 O O . SER A 1 469 ? 11.094 -30.391 -45.875 1 64.56 469 SER A O 1
ATOM 3644 N N . ASP A 1 470 ? 12.258 -30.516 -43.938 1 71.94 470 ASP A N 1
ATOM 3645 C CA . ASP A 1 470 ? 12.008 -31.938 -43.719 1 71.94 470 ASP A CA 1
ATOM 3646 C C . ASP A 1 470 ? 10.742 -32.156 -42.906 1 71.94 470 ASP A C 1
ATOM 3648 O O . ASP A 1 470 ? 10.406 -33.281 -42.562 1 71.94 470 ASP A O 1
ATOM 3652 N N . GLY A 1 471 ? 10.125 -31.094 -42.562 1 76.81 471 GLY A N 1
ATOM 3653 C CA . GLY A 1 471 ? 8.859 -31.203 -41.844 1 76.81 471 GLY A CA 1
ATOM 3654 C C . GLY A 1 471 ? 9.016 -31.203 -40.344 1 76.81 471 GLY A C 1
ATOM 3655 O O . GLY A 1 471 ? 8.062 -31.5 -39.625 1 76.81 471 GLY A O 1
ATOM 3656 N N . CYS A 1 472 ? 10.227 -30.938 -39.875 1 86.44 472 CYS A N 1
ATOM 3657 C CA . CYS A 1 472 ? 10.484 -30.938 -38.469 1 86.44 472 CYS A CA 1
ATOM 3658 C C . CYS A 1 472 ? 10.141 -29.578 -37.844 1 86.44 472 CYS A C 1
ATOM 3660 O O . CYS A 1 472 ? 10.227 -28.547 -38.5 1 86.44 472 CYS A O 1
ATOM 3662 N N . ARG A 1 473 ? 9.734 -29.625 -36.562 1 89 473 ARG A N 1
ATOM 3663 C CA . ARG A 1 473 ? 9.484 -28.406 -35.781 1 89 473 ARG A CA 1
ATOM 3664 C C . ARG A 1 473 ? 10.734 -27.953 -35.062 1 89 473 ARG A C 1
ATOM 3666 O O . ARG A 1 473 ? 11.539 -28.766 -34.594 1 89 473 ARG A O 1
ATOM 3673 N N . ILE A 1 474 ? 10.891 -26.641 -34.969 1 91.44 474 ILE A N 1
ATOM 3674 C CA . ILE A 1 474 ? 11.969 -26.047 -34.188 1 91.44 474 ILE A CA 1
ATOM 3675 C C . ILE A 1 474 ? 11.484 -25.766 -32.75 1 91.44 474 ILE A C 1
ATOM 3677 O O . ILE A 1 474 ? 10.578 -24.969 -32.531 1 91.44 474 ILE A O 1
ATOM 3681 N N . VAL A 1 475 ? 12.156 -26.438 -31.844 1 92.94 475 VAL A N 1
ATOM 3682 C CA . VAL A 1 475 ? 11.617 -26.438 -30.484 1 92.94 475 VAL A CA 1
ATOM 3683 C C . VAL A 1 475 ? 12.711 -26.047 -29.484 1 92.94 475 VAL A C 1
ATOM 3685 O O . VAL A 1 475 ? 13.867 -26.438 -29.641 1 92.94 475 VAL A O 1
ATOM 3688 N N . VAL A 1 476 ? 12.328 -25.234 -28.516 1 94.19 476 VAL A N 1
ATOM 3689 C CA . VAL A 1 476 ? 13.172 -24.938 -27.375 1 94.19 476 VAL A CA 1
ATOM 3690 C C . VAL A 1 476 ? 12.562 -25.531 -26.109 1 94.19 476 VAL A C 1
ATOM 3692 O O . VAL A 1 476 ? 11.727 -24.906 -25.453 1 94.19 476 VAL A O 1
ATOM 3695 N N . PRO A 1 477 ? 13.016 -26.719 -25.703 1 91.81 477 PRO A N 1
ATOM 3696 C CA . PRO A 1 477 ? 12.531 -27.297 -24.453 1 91.81 477 PRO A CA 1
ATOM 3697 C C . PRO A 1 477 ? 13.016 -26.531 -23.219 1 91.81 477 PRO A C 1
ATOM 3699 O O . PRO A 1 477 ? 14.164 -26.062 -23.203 1 91.81 477 PRO A O 1
ATOM 3702 N N . ARG A 1 478 ? 12.125 -26.422 -22.312 1 89.44 478 ARG A N 1
ATOM 3703 C CA . ARG A 1 478 ? 12.438 -25.734 -21.062 1 89.44 478 ARG A CA 1
ATOM 3704 C C . ARG A 1 478 ? 11.734 -26.406 -19.891 1 89.44 478 ARG A C 1
ATOM 3706 O O . ARG A 1 478 ? 10.812 -27.203 -20.078 1 89.44 478 ARG A O 1
ATOM 3713 N N . ALA A 1 479 ? 12.312 -26.172 -18.703 1 82.31 479 ALA A N 1
ATOM 3714 C CA . ALA A 1 479 ? 11.625 -26.531 -17.469 1 82.31 479 ALA A CA 1
ATOM 3715 C C . ALA A 1 479 ? 11.32 -25.281 -16.641 1 82.31 479 ALA A C 1
ATOM 3717 O O . ALA A 1 479 ? 12.094 -24.312 -16.641 1 82.31 479 ALA A O 1
ATOM 3718 N N . GLU A 1 480 ? 10.164 -25.359 -16.094 1 78.69 480 GLU A N 1
ATOM 3719 C CA . GLU A 1 480 ? 9.805 -24.266 -15.188 1 78.69 480 GLU A CA 1
ATOM 3720 C C . GLU A 1 480 ? 10.195 -24.578 -13.75 1 78.69 480 GLU A C 1
ATOM 3722 O O . GLU A 1 480 ? 10.594 -25.703 -13.445 1 78.69 480 GLU A O 1
ATOM 3727 N N . LEU A 1 481 ? 10.086 -23.562 -12.898 1 76 481 LEU A N 1
ATOM 3728 C CA . LEU A 1 481 ? 10.516 -23.578 -11.5 1 76 481 LEU A CA 1
ATOM 3729 C C . LEU A 1 481 ? 9.883 -24.734 -10.75 1 76 481 LEU A C 1
ATOM 3731 O O . LEU A 1 481 ? 10.469 -25.266 -9.797 1 76 481 LEU A O 1
ATOM 3735 N N . PHE A 1 482 ? 8.758 -25.188 -11.062 1 74.62 482 PHE A N 1
ATOM 3736 C CA . PHE A 1 482 ? 8.117 -26.266 -10.305 1 74.62 482 PHE A CA 1
ATOM 3737 C C . PHE A 1 482 ? 8.086 -27.547 -11.117 1 74.62 482 PHE A C 1
ATOM 3739 O O . PHE A 1 482 ? 7.16 -28.359 -10.969 1 74.62 482 PHE A O 1
ATOM 3746 N N . GLY A 1 483 ? 9.102 -27.672 -11.977 1 74.62 483 GLY A N 1
ATOM 3747 C CA . GLY A 1 483 ? 9.383 -28.938 -12.625 1 74.62 483 GLY A CA 1
ATOM 3748 C C . GLY A 1 483 ? 8.461 -29.219 -13.797 1 74.62 483 GLY A C 1
ATOM 3749 O O . GLY A 1 483 ? 8.406 -30.344 -14.297 1 74.62 483 GLY A O 1
ATOM 3750 N N . LYS A 1 484 ? 7.73 -28.281 -14.141 1 82.81 484 LYS A N 1
ATOM 3751 C CA . LYS A 1 484 ? 6.895 -28.453 -15.32 1 82.81 484 LYS A CA 1
ATOM 3752 C C . LYS A 1 484 ? 7.73 -28.438 -16.594 1 82.81 484 LYS A C 1
ATOM 3754 O O . LYS A 1 484 ? 8.57 -27.547 -16.781 1 82.81 484 LYS A O 1
ATOM 3759 N N . ASN A 1 485 ? 7.504 -29.5 -17.344 1 89.5 485 ASN A N 1
ATOM 3760 C CA . ASN A 1 485 ? 8.164 -29.516 -18.641 1 89.5 485 ASN A CA 1
ATOM 3761 C C . ASN A 1 485 ? 7.363 -28.734 -19.688 1 89.5 485 ASN A C 1
ATOM 3763 O O . ASN A 1 485 ? 6.18 -29.016 -19.906 1 89.5 485 ASN A O 1
ATOM 3767 N N . VAL A 1 486 ? 8.07 -27.797 -20.266 1 91.75 486 VAL A N 1
ATOM 3768 C CA . VAL A 1 486 ? 7.434 -26.969 -21.297 1 91.75 486 VAL A CA 1
ATOM 3769 C C . VAL A 1 486 ? 8.352 -26.844 -22.516 1 91.75 486 VAL A C 1
ATOM 3771 O O . VAL A 1 486 ? 9.492 -27.312 -22.484 1 91.75 486 VAL A O 1
ATOM 3774 N N . SER A 1 487 ? 7.785 -26.359 -23.547 1 92.06 487 SER A N 1
ATOM 3775 C CA . SER A 1 487 ? 8.586 -26.062 -24.734 1 92.06 487 SER A CA 1
ATOM 3776 C C . SER A 1 487 ? 8.039 -24.859 -25.5 1 92.06 487 SER A C 1
ATOM 3778 O O . SER A 1 487 ? 6.859 -24.516 -25.359 1 92.06 487 SER A O 1
ATOM 3780 N N . PHE A 1 488 ? 8.938 -24.234 -26.188 1 92.94 488 PHE A N 1
ATOM 3781 C CA . PHE A 1 488 ? 8.594 -23.172 -27.125 1 92.94 488 PHE A CA 1
ATOM 3782 C C . PHE A 1 488 ? 8.875 -23.609 -28.562 1 92.94 488 PHE A C 1
ATOM 3784 O O . PHE A 1 488 ? 10.008 -23.922 -28.906 1 92.94 488 PHE A O 1
ATOM 3791 N N . GLN A 1 489 ? 7.832 -23.656 -29.312 1 91.5 489 GLN A N 1
ATOM 3792 C CA . GLN A 1 489 ? 7.988 -23.953 -30.734 1 91.5 489 GLN A CA 1
ATOM 3793 C C . GLN A 1 489 ? 8.07 -22.672 -31.562 1 91.5 489 GLN A C 1
ATOM 3795 O O . GLN A 1 489 ? 7.172 -21.828 -31.516 1 91.5 489 GLN A O 1
ATOM 3800 N N . LEU A 1 490 ? 9.133 -22.547 -32.312 1 92.31 490 LEU A N 1
ATOM 3801 C CA . LEU A 1 490 ? 9.43 -21.297 -33 1 92.31 490 LEU A CA 1
ATOM 3802 C C . LEU A 1 490 ? 8.805 -21.281 -34.375 1 92.31 490 LEU A C 1
ATOM 3804 O O . LEU A 1 490 ? 8.82 -22.281 -35.094 1 92.31 490 LEU A O 1
ATOM 3808 N N . GLN A 1 491 ? 8.211 -20.172 -34.688 1 89.62 491 GLN A N 1
ATOM 3809 C CA . GLN A 1 491 ? 7.656 -19.891 -36 1 89.62 491 GLN A CA 1
ATOM 3810 C C . GLN A 1 491 ? 8.188 -18.578 -36.562 1 89.62 491 GLN A C 1
ATOM 3812 O O . GLN A 1 491 ? 8.062 -17.531 -35.906 1 89.62 491 GLN A O 1
ATOM 3817 N N . HIS A 1 492 ? 8.766 -18.656 -37.75 1 88.94 492 HIS A N 1
ATOM 3818 C CA . HIS A 1 492 ? 9.258 -17.422 -38.375 1 88.94 492 HIS A CA 1
ATOM 3819 C C . HIS A 1 492 ? 8.109 -16.531 -38.812 1 88.94 492 HIS A C 1
ATOM 3821 O O . HIS A 1 492 ? 7.145 -17.016 -39.406 1 88.94 492 HIS A O 1
ATOM 3827 N N . VAL A 1 493 ? 8.25 -15.281 -38.531 1 89.12 493 VAL A N 1
ATOM 3828 C CA . VAL A 1 493 ? 7.246 -14.305 -38.938 1 89.12 493 VAL A CA 1
ATOM 3829 C C . VAL A 1 493 ? 7.801 -13.43 -40.062 1 89.12 493 VAL A C 1
ATOM 3831 O O . VAL A 1 493 ? 7.297 -13.461 -41.188 1 89.12 493 VAL A O 1
ATOM 3834 N N . ALA A 1 494 ? 8.852 -12.672 -39.719 1 88.69 494 ALA A N 1
ATOM 3835 C CA . ALA A 1 494 ? 9.477 -11.773 -40.719 1 88.69 494 ALA A CA 1
ATOM 3836 C C . ALA A 1 494 ? 10.836 -11.289 -40.219 1 88.69 494 ALA A C 1
ATOM 3838 O O . ALA A 1 494 ? 10.961 -10.844 -39.062 1 88.69 494 ALA A O 1
ATOM 3839 N N . GLY A 1 495 ? 11.742 -11.359 -41.125 1 89.75 495 GLY A N 1
ATOM 3840 C CA . GLY A 1 495 ? 13.062 -10.898 -40.719 1 89.75 495 GLY A CA 1
ATOM 3841 C C . GLY A 1 495 ? 13.594 -11.609 -39.5 1 89.75 495 GLY A C 1
ATOM 3842 O O . GLY A 1 495 ? 13.664 -12.844 -39.469 1 89.75 495 GLY A O 1
ATOM 3843 N N . ASP A 1 496 ? 13.898 -10.859 -38.5 1 91.81 496 ASP A N 1
ATOM 3844 C CA . ASP A 1 496 ? 14.461 -11.43 -37.281 1 91.81 496 ASP A CA 1
ATOM 3845 C C . ASP A 1 496 ? 13.359 -11.773 -36.281 1 91.81 496 ASP A C 1
ATOM 3847 O O . ASP A 1 496 ? 13.641 -12.195 -35.156 1 91.81 496 ASP A O 1
ATOM 3851 N N . LYS A 1 497 ? 12.094 -11.594 -36.688 1 92.62 497 LYS A N 1
ATOM 3852 C CA . LYS A 1 497 ? 10.953 -11.75 -35.781 1 92.62 497 LYS A CA 1
ATOM 3853 C C . LYS A 1 497 ? 10.375 -13.156 -35.844 1 92.62 497 LYS A C 1
ATOM 3855 O O . LYS A 1 497 ? 10.133 -13.672 -36.938 1 92.62 497 LYS A O 1
ATOM 3860 N N . TRP A 1 498 ? 10.227 -13.703 -34.719 1 92.06 498 TRP A N 1
ATOM 3861 C CA . TRP A 1 498 ? 9.695 -15.062 -34.594 1 92.06 498 TRP A CA 1
ATOM 3862 C C . TRP A 1 498 ? 8.609 -15.109 -33.5 1 92.06 498 TRP A C 1
ATOM 3864 O O . TRP A 1 498 ? 8.539 -14.227 -32.656 1 92.06 498 TRP A O 1
ATOM 3874 N N . LEU A 1 499 ? 7.773 -16.094 -33.656 1 91.62 499 LEU A N 1
ATOM 3875 C CA . LEU A 1 499 ? 6.855 -16.438 -32.594 1 91.62 499 LEU A CA 1
ATOM 3876 C C . LEU A 1 499 ? 7.352 -17.656 -31.812 1 91.62 499 LEU A C 1
ATOM 3878 O O . LEU A 1 499 ? 7.883 -18.594 -32.406 1 91.62 499 LEU A O 1
ATOM 3882 N N . ALA A 1 500 ? 7.227 -17.578 -30.516 1 92.75 500 ALA A N 1
ATOM 3883 C CA . ALA A 1 500 ? 7.457 -18.734 -29.656 1 92.75 500 ALA A CA 1
ATOM 3884 C C . ALA A 1 500 ? 6.148 -19.25 -29.062 1 92.75 500 ALA A C 1
ATOM 3886 O O . ALA A 1 500 ? 5.645 -18.688 -28.078 1 92.75 500 ALA A O 1
ATOM 3887 N N . TRP A 1 501 ? 5.688 -20.328 -29.625 1 91.44 501 TRP A N 1
ATOM 3888 C CA . TRP A 1 501 ? 4.457 -20.938 -29.125 1 91.44 501 TRP A CA 1
ATOM 3889 C C . TRP A 1 501 ? 4.73 -21.797 -27.891 1 91.44 501 TRP A C 1
ATOM 3891 O O . TRP A 1 501 ? 5.559 -22.703 -27.922 1 91.44 501 TRP A O 1
ATOM 3901 N N . TYR A 1 502 ? 4.031 -21.547 -26.828 1 91.69 502 TYR A N 1
ATOM 3902 C CA . TYR A 1 502 ? 4.246 -22.156 -25.531 1 91.69 502 TYR A CA 1
ATOM 3903 C C . TYR A 1 502 ? 3.391 -23.406 -25.375 1 91.69 502 TYR A C 1
ATOM 3905 O O . TYR A 1 502 ? 2.162 -23.344 -25.469 1 91.69 502 TYR A O 1
ATOM 3913 N N . PHE A 1 503 ? 4.07 -24.531 -25.094 1 90 503 PHE A N 1
ATOM 3914 C CA . PHE A 1 503 ? 3.4 -25.812 -24.875 1 90 503 PHE A CA 1
ATOM 3915 C C . PHE A 1 503 ? 3.766 -26.391 -23.516 1 90 503 PHE A C 1
ATOM 3917 O O . PHE A 1 503 ? 4.91 -26.266 -23.078 1 90 503 PHE A O 1
ATOM 3924 N N . VAL A 1 504 ? 2.779 -26.984 -22.906 1 91.12 504 VAL A N 1
ATOM 3925 C CA . VAL A 1 504 ? 3.043 -27.781 -21.703 1 91.12 504 VAL A CA 1
ATOM 3926 C C . VAL A 1 504 ? 3.268 -29.234 -22.094 1 91.12 504 VAL A C 1
ATOM 3928 O O . VAL A 1 504 ? 2.309 -30 -22.25 1 91.12 504 VAL A O 1
ATOM 3931 N N . ASP A 1 505 ? 4.465 -29.609 -22.078 1 90.44 505 ASP A N 1
ATOM 3932 C CA . ASP A 1 505 ? 4.824 -30.906 -22.609 1 90.44 505 ASP A CA 1
ATOM 3933 C C . ASP A 1 505 ? 4.387 -32.031 -21.656 1 90.44 505 ASP A C 1
ATOM 3935 O O . ASP A 1 505 ? 4.25 -33.188 -22.078 1 90.44 505 ASP A O 1
ATOM 3939 N N . ASP A 1 506 ? 4.191 -31.656 -20.422 1 90.88 506 ASP A N 1
ATOM 3940 C CA . ASP A 1 506 ? 3.676 -32.656 -19.484 1 90.88 506 ASP A CA 1
ATOM 3941 C C . ASP A 1 506 ? 2.279 -33.094 -19.891 1 90.88 506 ASP A C 1
ATOM 3943 O O . ASP A 1 506 ? 1.825 -34.156 -19.453 1 90.88 506 ASP A O 1
ATOM 3947 N N . TYR A 1 507 ? 1.582 -32.281 -20.609 1 90.81 507 TYR A N 1
ATOM 3948 C CA . TYR A 1 507 ? 0.284 -32.688 -21.141 1 90.81 507 TYR A CA 1
ATOM 3949 C C . TYR A 1 507 ? 0.441 -33.406 -22.469 1 90.81 507 TYR A C 1
ATOM 3951 O O . TYR A 1 507 ? 0.167 -32.844 -23.531 1 90.81 507 TYR A O 1
ATOM 3959 N N . LYS A 1 508 ? 0.652 -34.562 -22.453 1 87.25 508 LYS A N 1
ATOM 3960 C CA . LYS A 1 508 ? 1.174 -35.344 -23.562 1 87.25 508 LYS A CA 1
ATOM 3961 C C . LYS A 1 508 ? 0.181 -35.406 -24.734 1 87.25 508 LYS A C 1
ATOM 3963 O O . LYS A 1 508 ? 0.58 -35.5 -25.891 1 87.25 508 LYS A O 1
ATOM 3968 N N . THR A 1 509 ? -1.066 -35.312 -24.406 1 85.62 509 THR A N 1
ATOM 3969 C CA . THR A 1 509 ? -2.043 -35.5 -25.484 1 85.62 509 THR A CA 1
ATOM 3970 C C . THR A 1 509 ? -2.529 -34.125 -25.984 1 85.62 509 THR A C 1
ATOM 3972 O O . THR A 1 509 ? -3.324 -34.062 -26.922 1 85.62 509 THR A O 1
ATOM 3975 N N . VAL A 1 510 ? -2.07 -33.125 -25.375 1 86.75 510 VAL A N 1
ATOM 3976 C CA . VAL A 1 510 ? -2.51 -31.781 -25.75 1 86.75 510 VAL A CA 1
ATOM 3977 C C . VAL A 1 510 ? -1.582 -31.219 -26.828 1 86.75 510 VAL A C 1
ATOM 3979 O O . VAL A 1 510 ? -0.371 -31.109 -26.625 1 86.75 510 VAL A O 1
ATOM 3982 N N . THR A 1 511 ? -2.197 -30.781 -27.953 1 84 511 THR A N 1
ATOM 3983 C CA . THR A 1 511 ? -1.384 -30.312 -29.078 1 84 511 THR A CA 1
ATOM 3984 C C . THR A 1 511 ? -1.654 -28.844 -29.375 1 84 511 THR A C 1
ATOM 3986 O O . THR A 1 511 ? -1.172 -28.312 -30.375 1 84 511 THR A O 1
ATOM 3989 N N . ARG A 1 512 ? -2.447 -28.234 -28.562 1 84.88 512 ARG A N 1
ATOM 3990 C CA . ARG A 1 512 ? -2.695 -26.812 -28.672 1 84.88 512 ARG A CA 1
ATOM 3991 C C . ARG A 1 512 ? -1.737 -26.016 -27.781 1 84.88 512 ARG A C 1
ATOM 3993 O O . ARG A 1 512 ? -1.471 -26.406 -26.641 1 84.88 512 ARG A O 1
ATOM 4000 N N . PRO A 1 513 ? -1.177 -24.938 -28.328 1 89.31 513 PRO A N 1
ATOM 4001 C CA . PRO A 1 513 ? -0.319 -24.125 -27.469 1 89.31 513 PRO A CA 1
ATOM 4002 C C . PRO A 1 513 ? -1.095 -23.422 -26.359 1 89.31 513 PRO A C 1
ATOM 4004 O O . PRO A 1 513 ? -2.252 -23.047 -26.547 1 89.31 513 PRO A O 1
ATOM 4007 N N . ALA A 1 514 ? -0.434 -23.266 -25.234 1 88.56 514 ALA A N 1
ATOM 4008 C CA . ALA A 1 514 ? -1.016 -22.562 -24.094 1 88.56 514 ALA A CA 1
ATOM 4009 C C . ALA A 1 514 ? -0.838 -21.047 -24.219 1 88.56 514 ALA A C 1
ATOM 4011 O O . ALA A 1 514 ? -1.527 -20.281 -23.547 1 88.56 514 ALA A O 1
ATOM 4012 N N . GLY A 1 515 ? 0.06 -20.594 -25.047 1 89.56 515 GLY A N 1
ATOM 4013 C CA . GLY A 1 515 ? 0.35 -19.188 -25.266 1 89.56 515 GLY A CA 1
ATOM 4014 C C . GLY A 1 515 ? 1.335 -18.953 -26.391 1 89.56 515 GLY A C 1
ATOM 4015 O O . GLY A 1 515 ? 1.771 -19.891 -27.047 1 89.56 515 GLY A O 1
ATOM 4016 N N . CYS A 1 516 ? 1.523 -17.656 -26.688 1 90.75 516 CYS A N 1
ATOM 4017 C CA . CYS A 1 516 ? 2.525 -17.266 -27.672 1 90.75 516 CYS A CA 1
ATOM 4018 C C . CYS A 1 516 ? 3.311 -16.047 -27.203 1 90.75 516 CYS A C 1
ATOM 4020 O O . CYS A 1 516 ? 2.764 -15.172 -26.516 1 90.75 516 CYS A O 1
ATOM 4022 N N . TYR A 1 517 ? 4.543 -16.047 -27.469 1 92.69 517 TYR A N 1
ATOM 4023 C CA . TYR A 1 517 ? 5.469 -15.016 -27 1 92.69 517 TYR A CA 1
ATOM 4024 C C . TYR A 1 517 ? 6.371 -14.539 -28.141 1 92.69 517 TYR A C 1
ATOM 4026 O O . TYR A 1 517 ? 6.492 -15.211 -29.156 1 92.69 517 TYR A O 1
ATOM 4034 N N . ARG A 1 518 ? 7.039 -13.367 -27.953 1 94.56 518 ARG A N 1
ATOM 4035 C CA . ARG A 1 518 ? 7.98 -12.852 -28.938 1 94.56 518 ARG A CA 1
ATOM 4036 C C . ARG A 1 518 ? 9.289 -13.633 -28.906 1 94.56 518 ARG A C 1
ATOM 4038 O O . ARG A 1 518 ? 9.75 -14.039 -27.844 1 94.56 518 ARG A O 1
ATOM 4045 N N . ALA A 1 519 ? 9.812 -13.75 -29.969 1 94.44 519 ALA A N 1
ATOM 4046 C CA . ALA A 1 519 ? 11.18 -14.219 -30.141 1 94.44 519 ALA A CA 1
ATOM 4047 C C . ALA A 1 519 ? 11.875 -13.484 -31.281 1 94.44 519 ALA A C 1
ATOM 4049 O O . ALA A 1 519 ? 11.219 -12.922 -32.156 1 94.44 519 ALA A O 1
ATOM 4050 N N . GLN A 1 520 ? 13.172 -13.453 -31.141 1 95.31 520 GLN A N 1
ATOM 4051 C CA . GLN A 1 520 ? 14 -12.805 -32.156 1 95.31 520 GLN A CA 1
ATOM 4052 C C . GLN A 1 520 ? 15.328 -13.539 -32.344 1 95.31 520 GLN A C 1
ATOM 4054 O O . GLN A 1 520 ? 15.914 -14.016 -31.359 1 95.31 520 GLN A O 1
ATOM 4059 N N . VAL A 1 521 ? 15.75 -13.586 -33.594 1 95.81 521 VAL A N 1
ATOM 4060 C CA . VAL A 1 521 ? 17.031 -14.203 -33.906 1 95.81 521 VAL A CA 1
ATOM 4061 C C . VAL A 1 521 ? 17.953 -13.188 -34.562 1 95.81 521 VAL A C 1
ATOM 4063 O O . VAL A 1 521 ? 17.594 -12.594 -35.594 1 95.81 521 VAL A O 1
ATOM 4066 N N . VAL A 1 522 ? 19.062 -13.023 -33.938 1 95.81 522 VAL A N 1
ATOM 4067 C CA . VAL A 1 522 ? 20.094 -12.172 -34.531 1 95.81 522 VAL A CA 1
ATOM 4068 C C . VAL A 1 522 ? 21.109 -13.039 -35.281 1 95.81 522 VAL A C 1
ATOM 4070 O O . VAL A 1 522 ? 21.719 -13.938 -34.688 1 95.81 522 VAL A O 1
ATOM 4073 N N . VAL A 1 523 ? 21.281 -12.672 -36.531 1 94.12 523 VAL A N 1
ATOM 4074 C CA . VAL A 1 523 ? 22.219 -13.406 -37.375 1 94.12 523 VAL A CA 1
ATOM 4075 C C . VAL A 1 523 ? 23.562 -12.688 -37.406 1 94.12 523 VAL A C 1
ATOM 4077 O O . VAL A 1 523 ? 23.609 -11.469 -37.562 1 94.12 523 VAL A O 1
ATOM 4080 N N . GLY A 1 524 ? 24.609 -13.492 -37.188 1 91.44 524 GLY A N 1
ATOM 4081 C CA . GLY A 1 524 ? 25.953 -12.938 -37.219 1 91.44 524 GLY A CA 1
ATOM 4082 C C . GLY A 1 524 ? 26.484 -12.734 -38.625 1 91.44 524 GLY A C 1
ATOM 4083 O O . GLY A 1 524 ? 25.797 -13.047 -39.594 1 91.44 524 GLY A O 1
ATOM 4084 N N . PRO A 1 525 ? 27.734 -12.203 -38.688 1 89.88 525 PRO A N 1
ATOM 4085 C CA . PRO A 1 525 ? 28.344 -11.922 -40 1 89.88 525 PRO A CA 1
ATOM 4086 C C . PRO A 1 525 ? 28.594 -13.18 -40.812 1 89.88 525 PRO A C 1
ATOM 4088 O O . PRO A 1 525 ? 28.734 -13.102 -42.031 1 89.88 525 PRO A O 1
ATOM 4091 N N . ASP A 1 526 ? 28.656 -14.273 -40.25 1 89.81 526 ASP A N 1
ATOM 4092 C CA . ASP A 1 526 ? 28.906 -15.531 -40.969 1 89.81 526 ASP A CA 1
ATOM 4093 C C . ASP A 1 526 ? 27.609 -16.125 -41.5 1 89.81 526 ASP A C 1
ATOM 4095 O O . ASP A 1 526 ? 27.609 -17.219 -42.062 1 89.81 526 ASP A O 1
ATOM 4099 N N . GLY A 1 527 ? 26.516 -15.453 -41.188 1 89.31 527 GLY A N 1
ATOM 4100 C CA . GLY A 1 527 ? 25.234 -15.914 -41.719 1 89.31 527 GLY A CA 1
ATOM 4101 C C . GLY A 1 527 ? 24.562 -16.922 -40.812 1 89.31 527 GLY A C 1
ATOM 4102 O O . GLY A 1 527 ? 23.531 -17.5 -41.156 1 89.31 527 GLY A O 1
ATOM 4103 N N . LYS A 1 528 ? 25.156 -17.141 -39.625 1 92.31 528 LYS A N 1
ATOM 4104 C CA . LYS A 1 528 ? 24.578 -18.062 -38.656 1 92.31 528 LYS A CA 1
ATOM 4105 C C . LYS A 1 528 ? 23.969 -17.328 -37.469 1 92.31 528 LYS A C 1
ATOM 4107 O O . LYS A 1 528 ? 24.344 -16.172 -37.188 1 92.31 528 LYS A O 1
ATOM 4112 N N . PRO A 1 529 ? 22.984 -17.984 -36.844 1 95.12 529 PRO A N 1
ATOM 4113 C CA . PRO A 1 529 ? 22.406 -17.328 -35.688 1 95.12 529 PRO A CA 1
ATOM 4114 C C . PRO A 1 529 ? 23.438 -17.078 -34.594 1 95.12 529 PRO A C 1
ATOM 4116 O O . PRO A 1 529 ? 24.203 -17.984 -34.219 1 95.12 529 PRO A O 1
ATOM 4119 N N . ASP A 1 530 ? 23.469 -15.859 -34.031 1 95.88 530 ASP A N 1
ATOM 4120 C CA . ASP A 1 530 ? 24.391 -15.453 -33 1 95.88 530 ASP A CA 1
ATOM 4121 C C . ASP A 1 530 ? 23.688 -15.32 -31.656 1 95.88 530 ASP A C 1
ATOM 4123 O O . ASP A 1 530 ? 24.281 -15.594 -30.609 1 95.88 530 ASP A O 1
ATOM 4127 N N . MET A 1 531 ? 22.469 -14.836 -31.641 1 97.44 531 MET A N 1
ATOM 4128 C CA . MET A 1 531 ? 21.688 -14.625 -30.438 1 97.44 531 MET A CA 1
ATOM 4129 C C . MET A 1 531 ? 20.234 -15.016 -30.641 1 97.44 531 MET A C 1
ATOM 4131 O O . MET A 1 531 ? 19.688 -14.844 -31.75 1 97.44 531 MET A O 1
ATOM 4135 N N . LEU A 1 532 ? 19.625 -15.547 -29.625 1 97.44 532 LEU A N 1
ATOM 4136 C CA . LEU A 1 532 ? 18.188 -15.828 -29.562 1 97.44 532 LEU A CA 1
ATOM 4137 C C . LEU A 1 532 ? 17.531 -15.047 -28.438 1 97.44 532 LEU A C 1
ATOM 4139 O O . LEU A 1 532 ? 17.891 -15.211 -27.266 1 97.44 532 LEU A O 1
ATOM 4143 N N . GLY A 1 533 ? 16.688 -14.133 -28.766 1 96.81 533 GLY A N 1
ATOM 4144 C CA . GLY A 1 533 ? 15.891 -13.406 -27.797 1 96.81 533 GLY A CA 1
ATOM 4145 C C . GLY A 1 533 ? 14.508 -14 -27.594 1 96.81 533 GLY A C 1
ATOM 4146 O O . GLY A 1 533 ? 13.836 -14.367 -28.547 1 96.81 533 GLY A O 1
ATOM 4147 N N . MET A 1 534 ? 14.094 -14.172 -26.328 1 95.19 534 MET A N 1
ATOM 4148 C CA . MET A 1 534 ? 12.758 -14.695 -26.016 1 95.19 534 MET A CA 1
ATOM 4149 C C . MET A 1 534 ? 12.141 -13.945 -24.844 1 95.19 534 MET A C 1
ATOM 4151 O O . MET A 1 534 ? 12.852 -13.461 -23.969 1 95.19 534 MET A O 1
ATOM 4155 N N . ASP A 1 535 ? 10.797 -13.852 -24.828 1 92.75 535 ASP A N 1
ATOM 4156 C CA . ASP A 1 535 ? 10.055 -13.312 -23.688 1 92.75 535 ASP A CA 1
ATOM 4157 C C . ASP A 1 535 ? 10.008 -14.312 -22.531 1 92.75 535 ASP A C 1
ATOM 4159 O O . ASP A 1 535 ? 8.992 -14.969 -22.312 1 92.75 535 ASP A O 1
ATOM 4163 N N . MET A 1 536 ? 11.039 -14.266 -21.688 1 88.12 536 MET A N 1
ATOM 4164 C CA . MET A 1 536 ? 11.125 -15.25 -20.609 1 88.12 536 MET A CA 1
ATOM 4165 C C . MET A 1 536 ? 10.609 -14.68 -19.297 1 88.12 536 MET A C 1
ATOM 4167 O O . MET A 1 536 ? 10.328 -15.422 -18.359 1 88.12 536 MET A O 1
ATOM 4171 N N . ARG A 1 537 ? 10.438 -13.391 -19.219 1 85.56 537 ARG A N 1
ATOM 4172 C CA . ARG A 1 537 ? 10.062 -12.742 -17.953 1 85.56 537 ARG A CA 1
ATOM 4173 C C . ARG A 1 537 ? 8.555 -12.734 -17.781 1 85.56 537 ARG A C 1
ATOM 4175 O O . ARG A 1 537 ? 8.055 -12.508 -16.672 1 85.56 537 ARG A O 1
ATOM 4182 N N . MET A 1 538 ? 7.84 -12.93 -18.672 1 74.31 538 MET A N 1
ATOM 4183 C CA . MET A 1 538 ? 6.383 -13.039 -18.672 1 74.31 538 MET A CA 1
ATOM 4184 C C . MET A 1 538 ? 5.746 -11.805 -18.031 1 74.31 538 MET A C 1
ATOM 4186 O O . MET A 1 538 ? 4.863 -11.922 -17.188 1 74.31 538 MET A O 1
ATOM 4190 N N . GLU A 1 539 ? 6.242 -10.578 -18.266 1 76.62 539 GLU A N 1
ATOM 4191 C CA . GLU A 1 539 ? 5.738 -9.344 -17.672 1 76.62 539 GLU A CA 1
ATOM 4192 C C . GLU A 1 539 ? 4.961 -8.516 -18.703 1 76.62 539 GLU A C 1
ATOM 4194 O O . GLU A 1 539 ? 4.582 -7.375 -18.422 1 76.62 539 GLU A O 1
ATOM 4199 N N . GLY A 1 540 ? 4.758 -9.062 -19.812 1 73.44 540 GLY A N 1
ATOM 4200 C CA . GLY A 1 540 ? 4.035 -8.32 -20.844 1 73.44 540 GLY A CA 1
ATOM 4201 C C . GLY A 1 540 ? 4.777 -8.25 -22.156 1 73.44 540 GLY A C 1
ATOM 4202 O O . GLY A 1 540 ? 5.902 -8.742 -22.281 1 73.44 540 GLY A O 1
ATOM 4203 N N . ASP A 1 541 ? 4.188 -7.578 -23.125 1 71.31 541 ASP A N 1
ATOM 4204 C CA . ASP A 1 541 ? 4.664 -7.625 -24.516 1 71.31 541 ASP A CA 1
ATOM 4205 C C . ASP A 1 541 ? 5.625 -6.473 -24.797 1 71.31 541 ASP A C 1
ATOM 4207 O O . ASP A 1 541 ? 6.25 -6.43 -25.859 1 71.31 541 ASP A O 1
ATOM 4211 N N . ASP A 1 542 ? 5.793 -5.598 -23.891 1 72.75 542 ASP A N 1
ATOM 4212 C CA . ASP A 1 542 ? 6.578 -4.41 -24.203 1 72.75 542 ASP A CA 1
ATOM 4213 C C . ASP A 1 542 ? 7.867 -4.375 -23.391 1 72.75 542 ASP A C 1
ATOM 4215 O O . ASP A 1 542 ? 8.555 -3.35 -23.344 1 72.75 542 ASP A O 1
ATOM 4219 N N . LEU A 1 543 ? 8.18 -5.516 -22.938 1 81.06 543 LEU A N 1
ATOM 4220 C CA . LEU A 1 543 ? 9.398 -5.543 -22.125 1 81.06 543 LEU A CA 1
ATOM 4221 C C . LEU A 1 543 ? 10.562 -6.109 -22.922 1 81.06 543 LEU A C 1
ATOM 4223 O O . LEU A 1 543 ? 10.359 -6.781 -23.938 1 81.06 543 LEU A O 1
ATOM 4227 N N . PRO A 1 544 ? 11.773 -5.816 -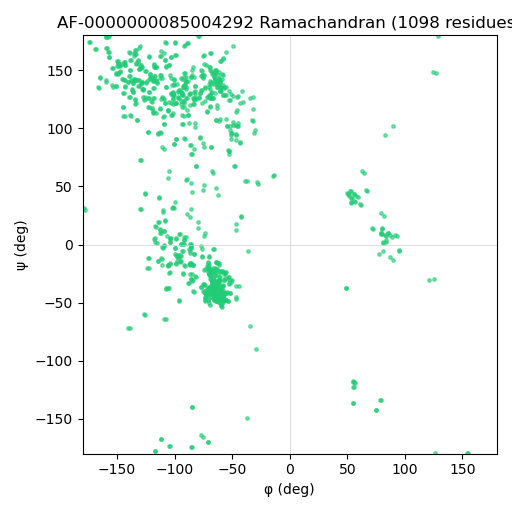22.422 1 87.38 544 PRO A N 1
ATOM 4228 C CA . PRO A 1 544 ? 12.945 -6.344 -23.125 1 87.38 544 PRO A CA 1
ATOM 4229 C C . PRO A 1 544 ? 12.969 -7.867 -23.172 1 87.38 544 PRO A C 1
ATOM 4231 O O . PRO A 1 544 ? 12.602 -8.523 -22.203 1 87.38 544 PRO A O 1
ATOM 4234 N N . LEU A 1 545 ? 13.422 -8.375 -24.266 1 93.69 545 LEU A N 1
ATOM 4235 C CA . LEU A 1 545 ? 13.609 -9.82 -24.406 1 93.69 545 LEU A CA 1
ATOM 4236 C C . LEU A 1 545 ? 14.773 -10.305 -23.547 1 93.69 545 LEU A C 1
ATOM 4238 O O . LEU A 1 545 ? 15.648 -9.516 -23.188 1 93.69 545 LEU A O 1
ATOM 4242 N N . THR A 1 546 ? 14.695 -11.516 -23.172 1 95.25 546 THR A N 1
ATOM 4243 C CA . THR A 1 546 ? 15.844 -12.211 -22.609 1 95.25 546 THR A CA 1
ATOM 4244 C C . THR A 1 546 ? 16.734 -12.766 -23.734 1 95.25 546 THR A C 1
ATOM 4246 O O . THR A 1 546 ? 16.281 -13.555 -24.562 1 95.25 546 THR A O 1
ATOM 4249 N N . TRP A 1 547 ? 17.984 -12.336 -23.766 1 97 547 TRP A N 1
ATOM 4250 C CA . TRP A 1 547 ? 18.859 -12.695 -24.875 1 97 547 TRP A CA 1
ATOM 4251 C C . TRP A 1 547 ? 19.812 -13.82 -24.469 1 97 547 TRP A C 1
ATOM 4253 O O . TRP A 1 547 ? 20.5 -13.734 -23.453 1 97 547 TRP A O 1
ATOM 4263 N N . PHE A 1 548 ? 19.781 -14.859 -25.25 1 97.88 548 PHE A N 1
ATOM 4264 C CA . PHE A 1 548 ? 20.688 -16 -25.141 1 97.88 548 PHE A CA 1
ATOM 4265 C C . PHE A 1 548 ? 21.766 -15.938 -26.203 1 97.88 548 PHE A C 1
ATOM 4267 O O . PHE A 1 548 ? 21.453 -15.805 -27.391 1 97.88 548 PHE A O 1
ATOM 4274 N N . LYS A 1 549 ? 23 -16.078 -25.812 1 97.94 549 LYS A N 1
ATOM 4275 C CA . LYS A 1 549 ? 24.109 -16.094 -26.75 1 97.94 549 LYS A CA 1
ATOM 4276 C C . LYS A 1 549 ? 24.422 -17.516 -27.203 1 97.94 549 LYS A C 1
ATOM 4278 O O . LYS A 1 549 ? 24.438 -18.438 -26.391 1 97.94 549 LYS A O 1
ATOM 4283 N N . ARG A 1 550 ? 24.656 -17.641 -28.484 1 97.38 550 ARG A N 1
ATOM 4284 C CA . ARG A 1 550 ? 25.047 -18.953 -29 1 97.38 550 ARG A CA 1
ATOM 4285 C C . ARG A 1 550 ? 26.391 -19.391 -28.422 1 97.38 550 ARG A C 1
ATOM 4287 O O . ARG A 1 550 ? 27.312 -18.578 -28.328 1 97.38 550 ARG A O 1
ATOM 4294 N N . VAL A 1 551 ? 26.531 -20.656 -28.047 1 96.31 551 VAL A N 1
ATOM 4295 C CA . VAL A 1 551 ? 27.781 -21.156 -27.453 1 96.31 551 VAL A CA 1
ATOM 4296 C C . VAL A 1 551 ? 28.25 -22.391 -28.219 1 96.31 551 VAL A C 1
ATOM 4298 O O . VAL A 1 551 ? 27.438 -23.109 -28.812 1 96.31 551 VAL A O 1
ATOM 4301 N N . MET B 1 1 ? -7.57 3.328 13.734 1 18.38 1 MET B N 1
ATOM 4302 C CA . MET B 1 1 ? -8.281 4.582 13.953 1 18.38 1 MET B CA 1
ATOM 4303 C C . MET B 1 1 ? -7.32 5.688 14.383 1 18.38 1 MET B C 1
ATOM 4305 O O . MET B 1 1 ? -7.68 6.559 15.172 1 18.38 1 MET B O 1
ATOM 4309 N N . LYS B 1 2 ? -6.059 5.383 14.344 1 23.22 2 LYS B N 1
ATOM 4310 C CA . LYS B 1 2 ? -5.121 6.426 14.742 1 23.22 2 LYS B CA 1
ATOM 4311 C C . LYS B 1 2 ? -5.496 7.77 14.117 1 23.22 2 LYS B C 1
ATOM 4313 O O . LYS B 1 2 ? -5.906 7.828 12.961 1 23.22 2 LYS B O 1
ATOM 4318 N N . ALA B 1 3 ? -5.594 8.781 14.977 1 26.52 3 ALA B N 1
ATOM 4319 C CA . ALA B 1 3 ? -5.863 10.211 15.031 1 26.52 3 ALA B CA 1
ATOM 4320 C C . ALA B 1 3 ? -5.359 10.914 13.766 1 26.52 3 ALA B C 1
ATOM 4322 O O . ALA B 1 3 ? -4.469 10.406 13.086 1 26.52 3 ALA B O 1
ATOM 4323 N N . LEU B 1 4 ? -6.156 11.648 13.102 1 29.44 4 LEU B N 1
ATOM 4324 C CA . LEU B 1 4 ? -5.703 12.875 12.453 1 29.44 4 LEU B CA 1
ATOM 4325 C C . LEU B 1 4 ? -4.324 13.281 12.961 1 29.44 4 LEU B C 1
ATOM 4327 O O . LEU B 1 4 ? -4.191 13.781 14.078 1 29.44 4 LEU B O 1
ATOM 4331 N N . VAL B 1 5 ? -3.465 12.484 12.789 1 30.48 5 VAL B N 1
ATOM 4332 C CA . VAL B 1 5 ? -2.131 12.852 13.25 1 30.48 5 VAL B CA 1
ATOM 4333 C C . VAL B 1 5 ? -1.85 14.312 12.891 1 30.48 5 VAL B C 1
ATOM 4335 O O . VAL B 1 5 ? -1.359 14.609 11.797 1 30.48 5 VAL B O 1
ATOM 4338 N N . LEU B 1 6 ? -2.904 15.133 12.727 1 32.5 6 LEU B N 1
ATOM 4339 C CA . LEU B 1 6 ? -2.643 16.531 13.07 1 32.5 6 LEU B CA 1
ATOM 4340 C C . LEU B 1 6 ? -1.836 16.625 14.367 1 32.5 6 LEU B C 1
ATOM 4342 O O . LEU B 1 6 ? -2.229 16.062 15.391 1 32.5 6 LEU B O 1
ATOM 4346 N N . ALA B 1 7 ? -0.628 16.578 14.281 1 33.56 7 ALA B N 1
ATOM 4347 C CA . ALA B 1 7 ? -0.033 17.156 15.477 1 33.56 7 ALA B CA 1
ATOM 4348 C C . ALA B 1 7 ? -0.956 18.203 16.094 1 33.56 7 ALA B C 1
ATOM 4350 O O . ALA B 1 7 ? -1.006 19.344 15.617 1 33.56 7 ALA B O 1
ATOM 4351 N N . LEU B 1 8 ? -2.199 17.828 16.328 1 34.03 8 LEU B N 1
ATOM 4352 C CA . LEU B 1 8 ? -3.137 18.688 17.031 1 34.03 8 LEU B CA 1
ATOM 4353 C C . LEU B 1 8 ? -2.549 19.156 18.359 1 34.03 8 LEU B C 1
ATOM 4355 O O . LEU B 1 8 ? -2.262 18.344 19.234 1 34.03 8 LEU B O 1
ATOM 4359 N N . THR B 1 9 ? -1.774 20.094 18.297 1 31.56 9 THR B N 1
ATOM 4360 C CA . THR B 1 9 ? -1.738 20.812 19.562 1 31.56 9 THR B CA 1
ATOM 4361 C C . THR B 1 9 ? -3.15 21.094 20.062 1 31.56 9 THR B C 1
ATOM 4363 O O . THR B 1 9 ? -3.854 21.938 19.5 1 31.56 9 THR B O 1
ATOM 4366 N N . LEU B 1 10 ? -3.854 20.125 20.422 1 33.47 10 LEU B N 1
ATOM 4367 C CA . LEU B 1 10 ? -5.145 20.344 21.062 1 33.47 10 LEU B CA 1
ATOM 4368 C C . LEU B 1 10 ? -4.992 21.25 22.281 1 33.47 10 LEU B C 1
ATOM 4370 O O . LEU B 1 10 ? -4.207 20.953 23.188 1 33.47 10 LEU B O 1
ATOM 4374 N N . SER B 1 11 ? -5.312 22.469 22.188 1 31.38 11 SER B N 1
ATOM 4375 C CA . SER B 1 11 ? -5.531 23.344 23.344 1 31.38 11 SER B CA 1
ATOM 4376 C C . SER B 1 11 ? -6.504 22.719 24.328 1 31.38 11 SER B C 1
ATOM 4378 O O . SER B 1 11 ? -7.605 22.312 23.953 1 31.38 11 SER B O 1
ATOM 4380 N N . LEU B 1 12 ? -5.992 22.156 25.281 1 34.53 12 LEU B N 1
ATOM 4381 C CA . LEU B 1 12 ? -6.664 21.531 26.422 1 34.53 12 LEU B CA 1
ATOM 4382 C C . LEU B 1 12 ? -7.664 22.484 27.047 1 34.53 12 LEU B C 1
ATOM 4384 O O . LEU B 1 12 ? -7.297 23.578 27.469 1 34.53 12 LEU B O 1
ATOM 4388 N N . TYR B 1 13 ? -8.953 22.469 26.688 1 34.69 13 TYR B N 1
ATOM 4389 C CA . TYR B 1 13 ? -10.109 23.156 27.25 1 34.69 13 TYR B CA 1
ATOM 4390 C C . TYR B 1 13 ? -10.453 22.625 28.641 1 34.69 13 TYR B C 1
ATOM 4392 O O . TYR B 1 13 ? -10.695 21.422 28.797 1 34.69 13 TYR B O 1
ATOM 4400 N N . ALA B 1 14 ? -9.828 23.094 29.672 1 30.62 14 ALA B N 1
ATOM 4401 C CA . ALA B 1 14 ? -10.43 22.797 30.969 1 30.62 14 ALA B CA 1
ATOM 4402 C C . ALA B 1 14 ? -11.797 23.453 31.109 1 30.62 14 ALA B C 1
ATOM 4404 O O . ALA B 1 14 ? -11.922 24.672 31 1 30.62 14 ALA B O 1
ATOM 4405 N N . ALA B 1 15 ? -12.992 22.75 31.062 1 34.66 15 ALA B N 1
ATOM 4406 C CA . ALA B 1 15 ? -14.367 23.203 31.297 1 34.66 15 ALA B CA 1
ATOM 4407 C C . ALA B 1 15 ? -14.578 23.578 32.75 1 34.66 15 ALA B C 1
ATOM 4409 O O . ALA B 1 15 ? -14.797 22.719 33.594 1 34.66 15 ALA B O 1
ATOM 4410 N N . ALA B 1 16 ? -13.961 24.562 33.406 1 30.62 16 ALA B N 1
ATOM 4411 C CA . ALA B 1 16 ? -14.633 24.969 34.625 1 30.62 16 ALA B CA 1
ATOM 4412 C C . ALA B 1 16 ? -16.031 25.516 34.344 1 30.62 16 ALA B C 1
ATOM 4414 O O . ALA B 1 16 ? -16.266 26.062 33.25 1 30.62 16 ALA B O 1
ATOM 4415 N N . GLY B 1 17 ? -17.109 25.109 35.188 1 32.69 17 GLY B N 1
ATOM 4416 C CA . GLY B 1 17 ? -18.531 25.438 35.219 1 32.69 17 GLY B CA 1
ATOM 4417 C C . GLY B 1 17 ? -18.797 26.922 35.094 1 32.69 17 GLY B C 1
ATOM 4418 O O . GLY B 1 17 ? -19.359 27.531 36 1 32.69 17 GLY B O 1
ATOM 4419 N N . ALA B 1 18 ? -17.938 27.812 34.656 1 34.16 18 ALA B N 1
ATOM 4420 C CA . ALA B 1 18 ? -18.453 29.172 34.719 1 34.16 18 ALA B CA 1
ATOM 4421 C C . ALA B 1 18 ? -19.688 29.344 33.844 1 34.16 18 ALA B C 1
ATOM 4423 O O . ALA B 1 18 ? -19.859 28.625 32.875 1 34.16 18 ALA B O 1
ATOM 4424 N N . LYS B 1 19 ? -20.641 30.219 34.219 1 36.22 19 LYS B N 1
ATOM 4425 C CA . LYS B 1 19 ? -21.844 30.703 33.562 1 36.22 19 LYS B CA 1
ATOM 4426 C C . LYS B 1 19 ? -21.547 31.156 32.125 1 36.22 19 LYS B C 1
ATOM 4428 O O . LYS B 1 19 ? -20.703 32.031 31.922 1 36.22 19 LYS B O 1
ATOM 4433 N N . ARG B 1 20 ? -21.859 30.422 31.219 1 41.25 20 ARG B N 1
ATOM 4434 C CA . ARG B 1 20 ? -21.703 30.531 29.766 1 41.25 20 ARG B CA 1
ATOM 4435 C C . ARG B 1 20 ? -22.281 31.859 29.266 1 41.25 20 ARG B C 1
ATOM 4437 O O . ARG B 1 20 ? -23.469 32.094 29.406 1 41.25 20 ARG B O 1
ATOM 4444 N N . GLN B 1 21 ? -21.594 32.938 29.422 1 31.8 21 GLN B N 1
ATOM 4445 C CA . GLN B 1 21 ? -22.25 33.969 28.625 1 31.8 21 GLN B CA 1
ATOM 4446 C C . GLN B 1 21 ? -22.594 33.469 27.234 1 31.8 21 GLN B C 1
ATOM 4448 O O . GLN B 1 21 ? -21.75 32.875 26.547 1 31.8 21 GLN B O 1
ATOM 4453 N N . PRO B 1 22 ? -23.875 33.344 26.875 1 35.69 22 PRO B N 1
ATOM 4454 C CA . PRO B 1 22 ? -24.219 32.906 25.531 1 35.69 22 PRO B CA 1
ATOM 4455 C C . PRO B 1 22 ? -23.453 33.625 24.438 1 35.69 22 PRO B C 1
ATOM 4457 O O . PRO B 1 22 ? -23.328 34.875 24.484 1 35.69 22 PRO B O 1
ATOM 4460 N N . ILE B 1 23 ? -22.375 33.219 24 1 38.56 23 ILE B N 1
ATOM 4461 C CA . ILE B 1 23 ? -21.938 33.781 22.719 1 38.56 23 ILE B CA 1
ATOM 4462 C C . ILE B 1 23 ? -23.156 34.094 21.859 1 38.56 23 ILE B C 1
ATOM 4464 O O . ILE B 1 23 ? -24.078 33.281 21.734 1 38.56 23 ILE B O 1
ATOM 4468 N N . PRO B 1 24 ? -23.469 35.344 21.719 1 38.03 24 PRO B N 1
ATOM 4469 C CA . PRO B 1 24 ? -24.578 35.562 20.797 1 38.03 24 PRO B CA 1
ATOM 4470 C C . PRO B 1 24 ? -24.531 34.594 19.594 1 38.03 24 PRO B C 1
ATOM 4472 O O . PRO B 1 24 ? -23.688 34.75 18.719 1 38.03 24 PRO B O 1
ATOM 4475 N N . THR B 1 25 ? -24.484 33.406 19.859 1 40.03 25 THR B N 1
ATOM 4476 C CA . THR B 1 25 ? -24.359 32.344 18.859 1 40.03 25 THR B CA 1
ATOM 4477 C C . THR B 1 25 ? -25.422 32.531 17.766 1 40.03 25 THR B C 1
ATOM 4479 O O . THR B 1 25 ? -25.531 31.672 16.875 1 40.03 25 THR B O 1
ATOM 4482 N N . ARG B 1 26 ? -26.609 33.094 18.25 1 40.34 26 ARG B N 1
ATOM 4483 C CA . ARG B 1 26 ? -27.625 32.781 17.25 1 40.34 26 ARG B CA 1
ATOM 4484 C C . ARG B 1 26 ? -27.297 33.469 15.914 1 40.34 26 ARG B C 1
ATOM 4486 O O . ARG B 1 26 ? -27.719 34.594 15.664 1 40.34 26 ARG B O 1
ATOM 4493 N N . GLY B 1 27 ? -26.078 33.344 15.461 1 37.94 27 GLY B N 1
ATOM 4494 C CA . GLY B 1 27 ? -26.062 33.781 14.07 1 37.94 27 GLY B CA 1
ATOM 4495 C C . GLY B 1 27 ? -26.969 32.969 13.172 1 37.94 27 GLY B C 1
ATOM 4496 O O . GLY B 1 27 ? -27.062 31.734 13.328 1 37.94 27 GLY B O 1
ATOM 4497 N N . VAL B 1 28 ? -28.031 33.562 12.773 1 39.38 28 VAL B N 1
ATOM 4498 C CA . VAL B 1 28 ? -28.953 33.062 11.742 1 39.38 28 VAL B CA 1
ATOM 4499 C C . VAL B 1 28 ? -28.141 32.5 10.578 1 39.38 28 VAL B C 1
ATOM 4501 O O . VAL B 1 28 ? -27.094 33 10.219 1 39.38 28 VAL B O 1
ATOM 4504 N N . PRO B 1 29 ? -28.391 31.078 10.234 1 47.34 29 PRO B N 1
ATOM 4505 C CA . PRO B 1 29 ? -27.906 30.656 8.914 1 47.34 29 PRO B CA 1
ATOM 4506 C C . PRO B 1 29 ? -27.938 31.781 7.891 1 47.34 29 PRO B C 1
ATOM 4508 O O . PRO B 1 29 ? -28.969 32.438 7.703 1 47.34 29 PRO B O 1
ATOM 4511 N N . ASN B 1 30 ? -26.781 32.438 7.746 1 47.41 30 ASN B N 1
ATOM 4512 C CA . ASN B 1 30 ? -26.703 33.5 6.77 1 47.41 30 ASN B CA 1
ATOM 4513 C C . ASN B 1 30 ? -26.328 33 5.387 1 47.41 30 ASN B C 1
ATOM 4515 O O . ASN B 1 30 ? -25.203 32.531 5.18 1 47.41 30 ASN B O 1
ATOM 4519 N N . GLY B 1 31 ? -27.203 32.906 4.449 1 48.25 31 GLY B N 1
ATOM 4520 C CA . GLY B 1 31 ? -27.078 32.656 3.021 1 48.25 31 GLY B CA 1
ATOM 4521 C C . GLY B 1 31 ? -27.125 31.172 2.668 1 48.25 31 GLY B C 1
ATOM 4522 O O . GLY B 1 31 ? -26.422 30.359 3.268 1 48.25 31 GLY B O 1
ATOM 4523 N N . GLN B 1 32 ? -28.141 30.688 2.213 1 48.97 32 GLN B N 1
ATOM 4524 C CA . GLN B 1 32 ? -28.344 29.328 1.711 1 48.97 32 GLN B CA 1
ATOM 4525 C C . GLN B 1 32 ? -28.422 29.312 0.187 1 48.97 32 GLN B C 1
ATOM 4527 O O . GLN B 1 32 ? -28.969 30.234 -0.426 1 48.97 32 GLN B O 1
ATOM 4532 N N . TYR B 1 33 ? -27.391 28.625 -0.445 1 56.47 33 TYR B N 1
ATOM 4533 C CA . TYR B 1 33 ? -27.531 28.297 -1.86 1 56.47 33 TYR B CA 1
ATOM 4534 C C . TYR B 1 33 ? -28.047 26.891 -2.049 1 56.47 33 TYR B C 1
ATOM 4536 O O . TYR B 1 33 ? -27.469 25.922 -1.533 1 56.47 33 TYR B O 1
ATOM 4544 N N . GLY B 1 34 ? -29.078 26.609 -2.74 1 59.19 34 GLY B N 1
ATOM 4545 C CA . GLY B 1 34 ? -29.547 25.328 -3.219 1 59.19 34 GLY B CA 1
ATOM 4546 C C . GLY B 1 34 ? -30.266 24.531 -2.152 1 59.19 34 GLY B C 1
ATOM 4547 O O . GLY B 1 34 ? -30.281 23.297 -2.195 1 59.19 34 GLY B O 1
ATOM 4548 N N . GLY B 1 35 ? -30.875 25.141 -1.172 1 52.88 35 GLY B N 1
ATOM 4549 C CA . GLY B 1 35 ? -31.438 24.719 0.098 1 52.88 35 GLY B CA 1
ATOM 4550 C C . GLY B 1 35 ? -31.938 23.281 0.065 1 52.88 35 GLY B C 1
ATOM 4551 O O . GLY B 1 35 ? -31.531 22.453 0.869 1 52.88 35 GLY B O 1
ATOM 4552 N N . ASP B 1 36 ? -33.125 23 -0.269 1 55.88 36 ASP B N 1
ATOM 4553 C CA . ASP B 1 36 ? -33.969 21.875 0.137 1 55.88 36 ASP B CA 1
ATOM 4554 C C . ASP B 1 36 ? -33.719 20.656 -0.736 1 55.88 36 ASP B C 1
ATOM 4556 O O . ASP B 1 36 ? -34.562 19.766 -0.817 1 55.88 36 ASP B O 1
ATOM 4560 N N . GLU B 1 37 ? -32.344 20.641 -1.186 1 70.62 37 GLU B N 1
ATOM 4561 C CA . GLU B 1 37 ? -32.281 19.641 -2.244 1 70.62 37 GLU B CA 1
ATOM 4562 C C . GLU B 1 37 ? -31.578 18.375 -1.761 1 70.62 37 GLU B C 1
ATOM 4564 O O . GLU B 1 37 ? -31.812 17.297 -2.289 1 70.62 37 GLU B O 1
ATOM 4569 N N . VAL B 1 38 ? -30.797 18.531 -0.624 1 84.56 38 VAL B N 1
ATOM 4570 C CA . VAL B 1 38 ? -30.156 17.328 -0.111 1 84.56 38 VAL B CA 1
ATOM 4571 C C . VAL B 1 38 ? -30.891 16.844 1.138 1 84.56 38 VAL B C 1
ATOM 4573 O O . VAL B 1 38 ? -31 17.578 2.127 1 84.56 38 VAL B O 1
ATOM 4576 N N . ALA B 1 39 ? -31.359 15.703 1.174 1 81.88 39 ALA B N 1
ATOM 4577 C CA . ALA B 1 39 ? -32.375 15.18 2.088 1 81.88 39 ALA B CA 1
ATOM 4578 C C . ALA B 1 39 ? -31.906 15.297 3.539 1 81.88 39 ALA B C 1
ATOM 4580 O O . ALA B 1 39 ? -32.656 15.75 4.402 1 81.88 39 ALA B O 1
ATOM 4581 N N . PHE B 1 40 ? -30.672 14.984 3.885 1 86.81 40 PHE B N 1
ATOM 4582 C CA . PHE B 1 40 ? -30.281 14.953 5.285 1 86.81 40 PHE B CA 1
ATOM 4583 C C . PHE B 1 40 ? -29.844 16.344 5.758 1 86.81 40 PHE B C 1
ATOM 4585 O O . PHE B 1 40 ? -29.734 16.578 6.961 1 86.81 40 PHE B O 1
ATOM 4592 N N . ALA B 1 41 ? -29.562 17.281 4.809 1 91 41 ALA B N 1
ATOM 4593 C CA . ALA B 1 41 ? -29.172 18.656 5.148 1 91 41 ALA B CA 1
ATOM 4594 C C . ALA B 1 41 ? -30.391 19.516 5.457 1 91 41 ALA B C 1
ATOM 4596 O O . ALA B 1 41 ? -30.688 20.469 4.734 1 91 41 ALA B O 1
ATOM 4597 N N . ASN B 1 42 ? -31.062 19.172 6.598 1 91.5 42 ASN B N 1
ATOM 4598 C CA . ASN B 1 42 ? -32.312 19.797 7.039 1 91.5 42 ASN B CA 1
ATOM 4599 C C . ASN B 1 42 ? -32.094 20.609 8.312 1 91.5 42 ASN B C 1
ATOM 4601 O O . ASN B 1 42 ? -30.953 20.875 8.703 1 91.5 42 ASN B O 1
ATOM 4605 N N . GLU B 1 43 ? -33.156 20.969 8.883 1 92.31 43 GLU B N 1
ATOM 4606 C CA . GLU B 1 43 ? -33.094 21.844 10.062 1 92.31 43 GLU B CA 1
ATOM 4607 C C . GLU B 1 43 ? -32.438 21.125 11.234 1 92.31 43 GLU B C 1
ATOM 4609 O O . GLU B 1 43 ? -31.688 21.75 12 1 92.31 43 GLU B O 1
ATOM 4614 N N . ALA B 1 44 ? -32.719 19.875 11.344 1 93.69 44 ALA B N 1
ATOM 4615 C CA . ALA B 1 44 ? -32.094 19.109 12.43 1 93.69 44 ALA B CA 1
ATOM 4616 C C . ALA B 1 44 ? -30.578 19.062 12.273 1 93.69 44 ALA B C 1
ATOM 4618 O O . ALA B 1 44 ? -29.844 19.125 13.258 1 93.69 44 ALA B O 1
ATOM 4619 N N . PHE B 1 45 ? -30.172 18.891 11.062 1 95.19 45 PHE B N 1
ATOM 4620 C CA . PHE B 1 45 ? -28.734 18.859 10.781 1 95.19 45 PHE B CA 1
ATOM 4621 C C . PHE B 1 45 ? -28.094 20.219 11.039 1 95.19 45 PHE B C 1
ATOM 4623 O O . PHE B 1 45 ? -27 20.297 11.594 1 95.19 45 PHE B O 1
ATOM 4630 N N . GLU B 1 46 ? -28.766 21.266 10.703 1 95.19 46 GLU B N 1
ATOM 4631 C CA . GLU B 1 46 ? -28.266 22.609 10.961 1 95.19 46 GLU B CA 1
ATOM 4632 C C . GLU B 1 46 ? -28.156 22.891 12.453 1 95.19 46 GLU B C 1
ATOM 4634 O O . GLU B 1 46 ? -27.188 23.516 12.906 1 95.19 46 GLU B O 1
ATOM 4639 N N . GLN B 1 47 ? -29.141 22.359 13.195 1 96.06 47 GLN B N 1
ATOM 4640 C CA . GLN B 1 47 ? -29.078 22.516 14.648 1 96.06 47 GLN B CA 1
ATOM 4641 C C . GLN B 1 47 ? -27.922 21.719 15.242 1 96.06 47 GLN B C 1
ATOM 4643 O O . GLN B 1 47 ? -27.297 22.156 16.203 1 96.06 47 GLN B O 1
ATOM 4648 N N . PHE B 1 48 ? -27.719 20.609 14.648 1 96.38 48 PHE B N 1
ATOM 4649 C CA . PHE B 1 48 ? -26.578 19.812 15.078 1 96.38 48 PHE B CA 1
ATOM 4650 C C . PHE B 1 48 ? -25.266 20.578 14.867 1 96.38 48 PHE B C 1
ATOM 4652 O O . PHE B 1 48 ? -24.422 20.594 15.75 1 96.38 48 PHE B O 1
ATOM 4659 N N . ILE B 1 49 ? -25.062 21.188 13.672 1 98.12 49 ILE B N 1
ATOM 4660 C CA . ILE B 1 49 ? -23.859 21.953 13.375 1 98.12 49 ILE B CA 1
ATOM 4661 C C . ILE B 1 49 ? -23.703 23.078 14.398 1 98.12 49 ILE B C 1
ATOM 4663 O O . ILE B 1 49 ? -22.609 23.266 14.969 1 98.12 49 ILE B O 1
ATOM 4667 N N . LEU B 1 50 ? -24.781 23.75 14.695 1 97.56 50 LEU B N 1
ATOM 4668 C CA . LEU B 1 50 ? -24.75 24.859 15.648 1 97.56 50 LEU B CA 1
ATOM 4669 C C . LEU B 1 50 ? -24.375 24.359 17.047 1 97.56 50 LEU B C 1
ATOM 4671 O O . LEU B 1 50 ? -23.609 25.031 17.75 1 97.56 50 LEU B O 1
ATOM 4675 N N . ALA B 1 51 ? -24.922 23.25 17.406 1 97.75 51 ALA B N 1
ATOM 4676 C CA . ALA B 1 51 ? -24.609 22.688 18.719 1 97.75 51 ALA B CA 1
ATOM 4677 C C . ALA B 1 51 ? -23.125 22.344 18.812 1 97.75 51 ALA B C 1
ATOM 4679 O O . ALA B 1 51 ? -22.516 22.531 19.875 1 97.75 51 ALA B O 1
ATOM 4680 N N . GLN B 1 52 ? -22.562 21.766 17.734 1 98 52 GLN B N 1
ATOM 4681 C CA . GLN B 1 52 ? -21.141 21.453 17.734 1 98 52 GLN B CA 1
ATOM 4682 C C . GLN B 1 52 ? -20.281 22.719 17.812 1 98 52 GLN B C 1
ATOM 4684 O O . GLN B 1 52 ? -19.25 22.75 18.484 1 98 52 GLN B O 1
ATOM 4689 N N . MET B 1 53 ? -20.719 23.766 17.047 1 98 53 MET B N 1
ATOM 4690 C CA . MET B 1 53 ? -20.016 25.047 17.094 1 98 53 MET B CA 1
ATOM 4691 C C . MET B 1 53 ? -19.984 25.609 18.516 1 98 53 MET B C 1
ATOM 4693 O O . MET B 1 53 ? -18.969 26.141 18.953 1 98 53 MET B O 1
ATOM 4697 N N . ASP B 1 54 ? -21.094 25.422 19.156 1 96.56 54 ASP B N 1
ATOM 4698 C CA . ASP B 1 54 ? -21.203 25.922 20.531 1 96.56 54 ASP B CA 1
ATOM 4699 C C . ASP B 1 54 ? -20.344 25.094 21.484 1 96.56 54 ASP B C 1
ATOM 4701 O O . ASP B 1 54 ? -19.547 25.656 22.25 1 96.56 54 ASP B O 1
ATOM 4705 N N . GLU B 1 55 ? -20.484 23.859 21.359 1 96.12 55 GLU B N 1
ATOM 4706 C CA . GLU B 1 55 ? -19.781 22.938 22.266 1 96.12 55 GLU B CA 1
ATOM 4707 C C . GLU B 1 55 ? -18.266 23.062 22.125 1 96.12 55 GLU B C 1
ATOM 4709 O O . GLU B 1 55 ? -17.547 23.031 23.125 1 96.12 55 GLU B O 1
ATOM 4714 N N . TRP B 1 56 ? -17.828 23.25 20.891 1 97.25 56 TRP B N 1
ATOM 4715 C CA . TRP B 1 56 ? -16.391 23.188 20.625 1 97.25 56 TRP B CA 1
ATOM 4716 C C . TRP B 1 56 ? -15.852 24.547 20.219 1 97.25 56 TRP B C 1
ATOM 4718 O O . TRP B 1 56 ? -14.742 24.641 19.672 1 97.25 56 TRP B O 1
ATOM 4728 N N . HIS B 1 57 ? -16.594 25.609 20.391 1 96.56 57 HIS B N 1
ATOM 4729 C CA . HIS B 1 57 ? -16.188 27.016 20.297 1 96.56 57 HIS B CA 1
ATOM 4730 C C . HIS B 1 57 ? -15.711 27.359 18.891 1 96.56 57 HIS B C 1
ATOM 4732 O O . HIS B 1 57 ? -14.586 27.812 18.703 1 96.56 57 HIS B O 1
ATOM 4738 N N . VAL B 1 58 ? -16.547 27.266 17.969 1 98.06 58 VAL B N 1
ATOM 4739 C CA . VAL B 1 58 ? -16.281 27.625 16.578 1 98.06 58 VAL B CA 1
ATOM 4740 C C . VAL B 1 58 ? -16.969 28.938 16.25 1 98.06 58 VAL B C 1
ATOM 4742 O O . VAL B 1 58 ? -18.203 29.016 16.219 1 98.06 58 VAL B O 1
ATOM 4745 N N . PRO B 1 59 ? -16.219 29.984 15.945 1 97.5 59 PRO B N 1
ATOM 4746 C CA . PRO B 1 59 ? -16.859 31.266 15.656 1 97.5 59 PRO B CA 1
ATOM 4747 C C . PRO B 1 59 ? -17.578 31.281 14.305 1 97.5 59 PRO B C 1
ATOM 4749 O O . PRO B 1 59 ? -18.625 31.922 14.172 1 97.5 59 PRO B O 1
ATOM 4752 N N . GLY B 1 60 ? -17 30.672 13.344 1 97.81 60 GLY B N 1
ATOM 4753 C CA . GLY B 1 60 ? -17.578 30.672 12.016 1 97.81 60 GLY B CA 1
ATOM 4754 C C . GLY B 1 60 ? -17.266 29.422 11.227 1 97.81 60 GLY B C 1
ATOM 4755 O O . GLY B 1 60 ? -16.172 28.859 11.359 1 97.81 60 GLY B O 1
ATOM 4756 N N . LEU B 1 61 ? -18.203 29.047 10.406 1 97.75 61 LEU B N 1
ATOM 4757 C CA . LEU B 1 61 ? -18.141 27.828 9.625 1 97.75 61 LEU B CA 1
ATOM 4758 C C . LEU B 1 61 ? -18.953 27.938 8.352 1 97.75 61 LEU B C 1
ATOM 4760 O O . LEU B 1 61 ? -20.047 28.531 8.359 1 97.75 61 LEU B O 1
ATOM 4764 N N . SER B 1 62 ? -18.453 27.5 7.227 1 98.06 62 SER B N 1
ATOM 4765 C CA . SER B 1 62 ? -19.219 27.312 6.004 1 98.06 62 SER B CA 1
ATOM 4766 C C . SER B 1 62 ? -19.156 25.859 5.539 1 98.06 62 SER B C 1
ATOM 4768 O O . SER B 1 62 ? -18.141 25.188 5.715 1 98.06 62 SER B O 1
ATOM 4770 N N . MET B 1 63 ? -20.234 25.359 4.996 1 98.31 63 MET B N 1
ATOM 4771 C CA . MET B 1 63 ? -20.297 23.984 4.512 1 98.31 63 MET B CA 1
ATOM 4772 C C . MET B 1 63 ? -21.125 23.891 3.236 1 98.31 63 MET B C 1
ATOM 4774 O O . MET B 1 63 ? -22.078 24.656 3.051 1 98.31 63 MET B O 1
ATOM 4778 N N . ALA B 1 64 ? -20.719 23.078 2.326 1 97.5 64 ALA B N 1
ATOM 4779 C CA . ALA B 1 64 ? -21.5 22.734 1.146 1 97.5 64 ALA B CA 1
ATOM 4780 C C . ALA B 1 64 ? -21.594 21.219 0.985 1 97.5 64 ALA B C 1
ATOM 4782 O O . ALA B 1 64 ? -20.609 20.5 1.241 1 97.5 64 ALA B O 1
ATOM 4783 N N . VAL B 1 65 ? -22.719 20.719 0.616 1 97.5 65 VAL B N 1
ATOM 4784 C CA . VAL B 1 65 ? -22.984 19.312 0.287 1 97.5 65 VAL B CA 1
ATOM 4785 C C . VAL B 1 65 ? -23.516 19.219 -1.14 1 97.5 65 VAL B C 1
ATOM 4787 O O . VAL B 1 65 ? -24.406 19.969 -1.531 1 97.5 65 VAL B O 1
ATOM 4790 N N . ILE B 1 66 ? -22.953 18.359 -1.89 1 95 66 ILE B N 1
ATOM 4791 C CA . ILE B 1 66 ? -23.406 18.156 -3.262 1 95 66 ILE B CA 1
ATOM 4792 C C . ILE B 1 66 ? -23.906 16.719 -3.436 1 95 66 ILE B C 1
ATOM 4794 O O . ILE B 1 66 ? -23.312 15.781 -2.91 1 95 66 ILE B O 1
ATOM 4798 N N . GLU B 1 67 ? -24.953 16.531 -4.156 1 94.31 67 GLU B N 1
ATOM 4799 C CA . GLU B 1 67 ? -25.547 15.258 -4.547 1 94.31 67 GLU B CA 1
ATOM 4800 C C . GLU B 1 67 ? -26.109 15.32 -5.961 1 94.31 67 GLU B C 1
ATOM 4802 O O . GLU B 1 67 ? -27.172 15.898 -6.184 1 94.31 67 GLU B O 1
ATOM 4807 N N . GLY B 1 68 ? -25.438 14.609 -6.828 1 90.5 68 GLY B N 1
ATOM 4808 C CA . GLY B 1 68 ? -25.812 14.82 -8.219 1 90.5 68 GLY B CA 1
ATOM 4809 C C . GLY B 1 68 ? -25.734 16.281 -8.641 1 90.5 68 GLY B C 1
ATOM 4810 O O . GLY B 1 68 ? -24.688 16.906 -8.508 1 90.5 68 GLY B O 1
ATOM 4811 N N . ASN B 1 69 ? -26.875 16.812 -9.023 1 87.56 69 ASN B N 1
ATOM 4812 C CA . ASN B 1 69 ? -26.906 18.203 -9.461 1 87.56 69 ASN B CA 1
ATOM 4813 C C . ASN B 1 69 ? -27.391 19.141 -8.344 1 87.56 69 ASN B C 1
ATOM 4815 O O . ASN B 1 69 ? -27.438 20.359 -8.516 1 87.56 69 ASN B O 1
ATOM 4819 N N . LYS B 1 70 ? -27.594 18.594 -7.172 1 91 70 LYS B N 1
ATOM 4820 C CA . LYS B 1 70 ? -28.078 19.375 -6.043 1 91 70 LYS B CA 1
ATOM 4821 C C . LYS B 1 70 ? -26.922 19.906 -5.191 1 91 70 LYS B C 1
ATOM 4823 O O . LYS B 1 70 ? -25.891 19.234 -5.059 1 91 70 LYS B O 1
ATOM 4828 N N . THR B 1 71 ? -27.078 21.141 -4.688 1 92.31 71 THR B N 1
ATOM 4829 C CA . THR B 1 71 ? -26.109 21.719 -3.771 1 92.31 71 THR B CA 1
ATOM 4830 C C . THR B 1 71 ? -26.812 22.359 -2.576 1 92.31 71 THR B C 1
ATOM 4832 O O . THR B 1 71 ? -27.719 23.172 -2.746 1 92.31 71 THR B O 1
ATOM 4835 N N . TRP B 1 72 ? -26.5 21.922 -1.423 1 95.12 72 TRP B N 1
ATOM 4836 C CA . TRP B 1 72 ? -26.812 22.641 -0.188 1 95.12 72 TRP B CA 1
ATOM 4837 C C . TRP B 1 72 ? -25.562 23.359 0.332 1 95.12 72 TRP B C 1
ATOM 4839 O O . TRP B 1 72 ? -24.5 22.75 0.495 1 95.12 72 TRP B O 1
ATOM 4849 N N . ALA B 1 73 ? -25.578 24.688 0.493 1 95.81 73 ALA B N 1
ATOM 4850 C CA . ALA B 1 73 ? -24.469 25.453 1.027 1 95.81 73 ALA B CA 1
ATOM 4851 C C . ALA B 1 73 ? -24.953 26.516 2.014 1 95.81 73 ALA B C 1
ATOM 4853 O O . ALA B 1 73 ? -25.938 27.203 1.751 1 95.81 73 ALA B O 1
ATOM 4854 N N . LYS B 1 74 ? -24.266 26.562 3.123 1 95.88 74 LYS B N 1
ATOM 4855 C CA . LYS B 1 74 ? -24.672 27.5 4.164 1 95.88 74 LYS B CA 1
ATOM 4856 C C . LYS B 1 74 ? -23.5 27.953 5.012 1 95.88 74 LYS B C 1
ATOM 4858 O O . LYS B 1 74 ? -22.5 27.219 5.141 1 95.88 74 LYS B O 1
ATOM 4863 N N . GLY B 1 75 ? -23.562 29.156 5.461 1 96.62 75 GLY B N 1
ATOM 4864 C CA . GLY B 1 75 ? -22.656 29.656 6.477 1 96.62 75 GLY B CA 1
ATOM 4865 C C . GLY B 1 75 ? -23.297 29.75 7.855 1 96.62 75 GLY B C 1
ATOM 4866 O O . GLY B 1 75 ? -24.5 29.969 7.977 1 96.62 75 GLY B O 1
ATOM 4867 N N . PHE B 1 76 ? -22.531 29.516 8.844 1 97.38 76 PHE B N 1
ATOM 4868 C CA . PHE B 1 76 ? -22.938 29.547 10.242 1 97.38 76 PHE B CA 1
ATOM 4869 C C . PHE B 1 76 ? -21.984 30.438 11.055 1 97.38 76 PHE B C 1
ATOM 4871 O O . PHE B 1 76 ? -20.781 30.391 10.867 1 97.38 76 PHE B O 1
ATOM 4878 N N . GLY B 1 77 ? -22.531 31.297 11.883 1 97.31 77 GLY B N 1
ATOM 4879 C CA . GLY B 1 77 ? -21.703 32.156 12.727 1 97.31 77 GLY B CA 1
ATOM 4880 C C . GLY B 1 77 ? -21.125 33.344 11.977 1 97.31 77 GLY B C 1
ATOM 4881 O O . GLY B 1 77 ? -21.859 34.062 11.281 1 97.31 77 GLY B O 1
ATOM 4882 N N . TYR B 1 78 ? -19.766 33.531 12.242 1 96.31 78 TYR B N 1
ATOM 4883 C CA . TYR B 1 78 ? -19.188 34.781 11.773 1 96.31 78 TYR B CA 1
ATOM 4884 C C . TYR B 1 78 ? -17.891 34.531 11.008 1 96.31 78 TYR B C 1
ATOM 4886 O O . TYR B 1 78 ? -17.094 33.688 11.398 1 96.31 78 TYR B O 1
ATOM 4894 N N . ALA B 1 79 ? -17.734 35.219 9.891 1 96.56 79 ALA B N 1
ATOM 4895 C CA . ALA B 1 79 ? -16.438 35.312 9.234 1 96.56 79 ALA B CA 1
ATOM 4896 C C . ALA B 1 79 ? -15.484 36.219 10.016 1 96.56 79 ALA B C 1
ATOM 4898 O O . ALA B 1 79 ? -14.281 35.938 10.078 1 96.56 79 ALA B O 1
ATOM 4899 N N . THR B 1 80 ? -15.953 37.25 10.445 1 95.25 80 THR B N 1
ATOM 4900 C CA . THR B 1 80 ? -15.328 38.125 11.406 1 95.25 80 THR B CA 1
ATOM 4901 C C . THR B 1 80 ? -16.203 38.312 12.641 1 95.25 80 THR B C 1
ATOM 4903 O O . THR B 1 80 ? -17.297 38.875 12.555 1 95.25 80 THR B O 1
ATOM 4906 N N . LEU B 1 81 ? -15.656 37.906 13.703 1 94.56 81 LEU B N 1
ATOM 4907 C CA . LEU B 1 81 ? -16.453 37.875 14.922 1 94.56 81 LEU B CA 1
ATOM 4908 C C . LEU B 1 81 ? -17.031 39.25 15.234 1 94.56 81 LEU B C 1
ATOM 4910 O O . LEU B 1 81 ? -16.312 40.25 15.242 1 94.56 81 LEU B O 1
ATOM 4914 N N . GLY B 1 82 ? -18.391 39.25 15.469 1 89.38 82 GLY B N 1
ATOM 4915 C CA . GLY B 1 82 ? -19.094 40.469 15.875 1 89.38 82 GLY B CA 1
ATOM 4916 C C . GLY B 1 82 ? -19.406 41.375 14.719 1 89.38 82 GLY B C 1
ATOM 4917 O O . GLY B 1 82 ? -20.047 42.406 14.898 1 89.38 82 GLY B O 1
ATOM 4918 N N . SER B 1 83 ? -19.078 41 13.547 1 91.12 83 SER B N 1
ATOM 4919 C CA . SER B 1 83 ? -19.266 41.938 12.438 1 91.12 83 SER B CA 1
ATOM 4920 C C . SER B 1 83 ? -19.781 41.219 11.195 1 91.12 83 SER B C 1
ATOM 4922 O O . SER B 1 83 ? -20.984 41.25 10.898 1 91.12 83 SER B O 1
ATOM 4924 N N . GLU B 1 84 ? -18.938 40.438 10.562 1 92.69 84 GLU B N 1
ATOM 4925 C CA . GLU B 1 84 ? -19.297 39.844 9.289 1 92.69 84 GLU B CA 1
ATOM 4926 C C . GLU B 1 84 ? -19.766 38.406 9.469 1 92.69 84 GLU B C 1
ATOM 4928 O O . GLU B 1 84 ? -19.016 37.562 9.961 1 92.69 84 GLU B O 1
ATOM 4933 N N . PRO B 1 85 ? -20.969 38.125 9.039 1 95.25 85 PRO B N 1
ATOM 4934 C CA . PRO B 1 85 ? -21.438 36.719 9.109 1 95.25 85 PRO B CA 1
ATOM 4935 C C . PRO B 1 85 ? -20.703 35.812 8.141 1 95.25 85 PRO B C 1
ATOM 4937 O O . PRO B 1 85 ? -20.281 36.25 7.066 1 95.25 85 PRO B O 1
ATOM 4940 N N . ALA B 1 86 ? -20.578 34.562 8.523 1 96.56 86 ALA B N 1
ATOM 4941 C CA . ALA B 1 86 ? -20.109 33.562 7.578 1 96.56 86 ALA B CA 1
ATOM 4942 C C . ALA B 1 86 ? -21.188 33.219 6.559 1 96.56 86 ALA B C 1
ATOM 4944 O O . ALA B 1 86 ? -22.375 33.125 6.902 1 96.56 86 ALA B O 1
ATOM 4945 N N . THR B 1 87 ? -20.859 33.125 5.316 1 95.38 87 THR B N 1
ATOM 4946 C CA . THR B 1 87 ? -21.719 32.75 4.203 1 95.38 87 THR B CA 1
ATOM 4947 C C . THR B 1 87 ? -21.062 31.672 3.34 1 95.38 87 THR B C 1
ATOM 4949 O O . THR B 1 87 ? -19.891 31.359 3.525 1 95.38 87 THR B O 1
ATOM 4952 N N . PRO B 1 88 ? -21.797 31.094 2.441 1 95.5 88 PRO B N 1
ATOM 4953 C CA . PRO B 1 88 ? -21.172 30.109 1.551 1 95.5 88 PRO B CA 1
ATOM 4954 C C . PRO B 1 88 ? -20.062 30.703 0.689 1 95.5 88 PRO B C 1
ATOM 4956 O O . PRO B 1 88 ? -19.234 29.969 0.143 1 95.5 88 PRO B O 1
ATOM 4959 N N . SER B 1 89 ? -19.984 32.031 0.579 1 95 89 SER B N 1
ATOM 4960 C CA . SER B 1 89 ? -19 32.688 -0.26 1 95 89 SER B CA 1
ATOM 4961 C C . SER B 1 89 ? -17.781 33.125 0.56 1 95 89 SER B C 1
ATOM 4963 O O . SER B 1 89 ? -16.797 33.594 0.005 1 95 89 SER B O 1
ATOM 4965 N N . THR B 1 90 ? -17.906 33 1.906 1 96.69 90 THR B N 1
ATOM 4966 C CA . THR B 1 90 ? -16.766 33.375 2.752 1 96.69 90 THR B CA 1
ATOM 4967 C C . THR B 1 90 ? -15.531 32.562 2.369 1 96.69 90 THR B C 1
ATOM 4969 O O . THR B 1 90 ? -15.625 31.359 2.094 1 96.69 90 THR B O 1
ATOM 4972 N N . LEU B 1 91 ? -14.383 33.281 2.311 1 97.56 91 LEU B N 1
ATOM 4973 C CA . LEU B 1 91 ? -13.125 32.625 1.968 1 97.56 91 LEU B CA 1
ATOM 4974 C C . LEU B 1 91 ? -12.398 32.156 3.223 1 97.56 91 LEU B C 1
ATOM 4976 O O . LEU B 1 91 ? -12.383 32.844 4.238 1 97.56 91 LEU B O 1
ATOM 4980 N N . PHE B 1 92 ? -11.883 30.953 3.189 1 98 92 PHE B N 1
ATOM 4981 C CA . PHE B 1 92 ? -11.078 30.328 4.238 1 98 92 PHE B CA 1
ATOM 4982 C C . PHE B 1 92 ? -9.781 29.766 3.668 1 98 92 PHE B C 1
ATOM 4984 O O . PHE B 1 92 ? -9.711 29.438 2.482 1 98 92 PHE B O 1
ATOM 4991 N N . TYR B 1 93 ? -8.703 29.688 4.508 1 97.06 93 TYR B N 1
ATOM 4992 C CA . TYR B 1 93 ? -7.562 28.844 4.16 1 97.06 93 TYR B CA 1
ATOM 4993 C C . TYR B 1 93 ? -7.969 27.375 4.078 1 97.06 93 TYR B C 1
ATOM 4995 O O . TYR B 1 93 ? -8.68 26.875 4.949 1 97.06 93 TYR B O 1
ATOM 5003 N N . CYS B 1 94 ? -7.488 26.734 3.039 1 97.81 94 CYS B N 1
ATOM 5004 C CA . CYS B 1 94 ? -7.922 25.359 2.793 1 97.81 94 CYS B CA 1
ATOM 5005 C C . CYS B 1 94 ? -6.883 24.359 3.297 1 97.81 94 CYS B C 1
ATOM 5007 O O . CYS B 1 94 ? -7.141 23.156 3.33 1 97.81 94 CYS B O 1
ATOM 5009 N N . GLY B 1 95 ? -5.746 24.859 3.693 1 97.19 95 GLY B N 1
ATOM 5010 C CA . GLY B 1 95 ? -4.703 24 4.215 1 97.19 95 GLY B CA 1
ATOM 5011 C C . GLY B 1 95 ? -4.328 22.875 3.258 1 97.19 95 GLY B C 1
ATOM 5012 O O . GLY B 1 95 ? -4.18 23.109 2.057 1 97.19 95 GLY B O 1
ATOM 5013 N N . SER B 1 96 ? -4.176 21.703 3.758 1 98.12 96 SER B N 1
ATOM 5014 C CA . SER B 1 96 ? -3.621 20.562 3.031 1 98.12 96 SER B CA 1
ATOM 5015 C C . SER B 1 96 ? -4.582 20.078 1.951 1 98.12 96 SER B C 1
ATOM 5017 O O . SER B 1 96 ? -4.211 19.266 1.104 1 98.12 96 SER B O 1
ATOM 5019 N N . MET B 1 97 ? -5.797 20.547 1.896 1 98.69 97 MET B N 1
ATOM 5020 C CA . MET B 1 97 ? -6.625 20.25 0.73 1 98.69 97 MET B CA 1
ATOM 5021 C C . MET B 1 97 ? -5.945 20.719 -0.553 1 98.69 97 MET B C 1
ATOM 5023 O O . MET B 1 97 ? -6.207 20.172 -1.63 1 98.69 97 MET B O 1
ATOM 5027 N N . THR B 1 98 ? -5.074 21.672 -0.41 1 98.69 98 THR B N 1
ATOM 5028 C CA . THR B 1 98 ? -4.277 22.188 -1.517 1 98.69 98 THR B CA 1
ATOM 5029 C C . THR B 1 98 ? -3.477 21.078 -2.178 1 98.69 98 THR B C 1
ATOM 5031 O O . THR B 1 98 ? -3.256 21.094 -3.391 1 98.69 98 THR B O 1
ATOM 5034 N N . LYS B 1 99 ? -3.1 20.094 -1.435 1 98.81 99 LYS B N 1
ATOM 5035 C CA . LYS B 1 99 ? -2.287 18.984 -1.95 1 98.81 99 LYS B CA 1
ATOM 5036 C C . LYS B 1 99 ? -2.986 18.281 -3.109 1 98.81 99 LYS B C 1
ATOM 5038 O O . LYS B 1 99 ? -2.338 17.859 -4.066 1 98.81 99 LYS B O 1
ATOM 5043 N N . SER B 1 100 ? -4.301 18.188 -3.045 1 98.81 100 SER B N 1
ATOM 5044 C CA . SER B 1 100 ? -5.047 17.578 -4.141 1 98.81 100 SER B CA 1
ATOM 5045 C C . SER B 1 100 ? -4.93 18.406 -5.418 1 98.81 100 SER B C 1
ATOM 5047 O O . SER B 1 100 ? -4.898 17.844 -6.52 1 98.81 100 SER B O 1
ATOM 5049 N N . VAL B 1 101 ? -4.824 19.688 -5.289 1 98.88 101 VAL B N 1
ATOM 5050 C CA . VAL B 1 101 ? -4.688 20.594 -6.434 1 98.88 101 VAL B CA 1
ATOM 5051 C C . VAL B 1 101 ? -3.285 20.469 -7.02 1 98.88 101 VAL B C 1
ATOM 5053 O O . VAL B 1 101 ? -3.115 20.469 -8.242 1 98.88 101 VAL B O 1
ATOM 5056 N N . THR B 1 102 ? -2.299 20.391 -6.137 1 98.88 102 THR B N 1
ATOM 5057 C CA . THR B 1 102 ? -0.925 20.219 -6.59 1 98.88 102 THR B CA 1
ATOM 5058 C C . THR B 1 102 ? -0.785 18.922 -7.383 1 98.88 102 THR B C 1
ATOM 5060 O O . THR B 1 102 ? -0.135 18.891 -8.43 1 98.88 102 THR B O 1
ATOM 5063 N N . ALA B 1 103 ? -1.39 17.906 -6.898 1 98.88 103 ALA B N 1
ATOM 5064 C CA . ALA B 1 103 ? -1.371 16.625 -7.613 1 98.88 103 ALA B CA 1
ATOM 5065 C C . ALA B 1 103 ? -2.053 16.75 -8.977 1 98.88 103 ALA B C 1
ATOM 5067 O O . ALA B 1 103 ? -1.546 16.25 -9.977 1 98.88 103 ALA B O 1
ATOM 5068 N N . ALA B 1 104 ? -3.197 17.406 -9.023 1 98.75 104 ALA B N 1
ATOM 5069 C CA . ALA B 1 104 ? -3.908 17.641 -10.281 1 98.75 104 ALA B CA 1
ATOM 5070 C C . ALA B 1 104 ? -3.053 18.453 -11.258 1 98.75 104 ALA B C 1
ATOM 5072 O O . ALA B 1 104 ? -3.061 18.188 -12.461 1 98.75 104 ALA B O 1
ATOM 5073 N N . ALA B 1 105 ? -2.373 19.406 -10.727 1 98.19 105 ALA B N 1
ATOM 5074 C CA . ALA B 1 105 ? -1.492 20.219 -11.562 1 98.19 105 ALA B CA 1
ATOM 5075 C C . ALA B 1 105 ? -0.425 19.359 -12.234 1 98.19 105 ALA B C 1
ATOM 5077 O O . ALA B 1 105 ? -0.175 19.5 -13.438 1 98.19 105 ALA B O 1
ATOM 5078 N N . LEU B 1 106 ? 0.181 18.5 -11.492 1 97.69 106 LEU B N 1
ATOM 5079 C CA . LEU B 1 106 ? 1.197 17.609 -12.047 1 97.69 106 LEU B CA 1
ATOM 5080 C C . LEU B 1 106 ? 0.589 16.656 -13.07 1 97.69 106 LEU B C 1
ATOM 5082 O O . LEU B 1 106 ? 1.229 16.328 -14.07 1 97.69 106 LEU B O 1
ATOM 5086 N N . SER B 1 107 ? -0.614 16.234 -12.805 1 97.06 107 SER B N 1
ATOM 5087 C CA . SER B 1 107 ? -1.309 15.383 -13.773 1 97.06 107 SER B CA 1
ATOM 5088 C C . SER B 1 107 ? -1.458 16.094 -15.117 1 97.06 107 SER B C 1
ATOM 5090 O O . SER B 1 107 ? -1.259 15.484 -16.172 1 97.06 107 SER B O 1
ATOM 5092 N N . ILE B 1 108 ? -1.845 17.375 -15.078 1 96 108 ILE B N 1
ATOM 5093 C CA . ILE B 1 108 ? -2.002 18.156 -16.297 1 96 108 ILE B CA 1
ATOM 5094 C C . ILE B 1 108 ? -0.662 18.266 -17.016 1 96 108 ILE B C 1
ATOM 5096 O O . ILE B 1 108 ? -0.596 18.094 -18.234 1 96 108 ILE B O 1
ATOM 5100 N N . LEU B 1 109 ? 0.403 18.484 -16.266 1 95.44 109 LEU B N 1
ATOM 5101 C CA . LEU B 1 109 ? 1.731 18.609 -16.859 1 95.44 109 LEU B CA 1
ATOM 5102 C C . LEU B 1 109 ? 2.174 17.281 -17.484 1 95.44 109 LEU B C 1
ATOM 5104 O O . LEU B 1 109 ? 2.811 17.266 -18.531 1 95.44 109 LEU B O 1
ATOM 5108 N N . ILE B 1 110 ? 1.893 16.188 -16.875 1 94.19 110 ILE B N 1
ATOM 5109 C CA . ILE B 1 110 ? 2.26 14.859 -17.359 1 94.19 110 ILE B CA 1
ATOM 5110 C C . ILE B 1 110 ? 1.492 14.555 -18.641 1 94.19 110 ILE B C 1
ATOM 5112 O O . ILE B 1 110 ? 2.043 13.969 -19.578 1 94.19 110 ILE B O 1
ATOM 5116 N N . ASP B 1 111 ? 0.259 14.953 -18.672 1 91.69 111 ASP B N 1
ATOM 5117 C CA . ASP B 1 111 ? -0.544 14.758 -19.875 1 91.69 111 ASP B CA 1
ATOM 5118 C C . ASP B 1 111 ? -0.017 15.602 -21.031 1 91.69 111 ASP B C 1
ATOM 5120 O O . ASP B 1 111 ? -0.138 15.219 -22.188 1 91.69 111 ASP B O 1
ATOM 5124 N N . GLU B 1 112 ? 0.49 16.688 -20.688 1 83.88 112 GLU B N 1
ATOM 5125 C CA . GLU B 1 112 ? 0.999 17.594 -21.719 1 83.88 112 GLU B CA 1
ATOM 5126 C C . GLU B 1 112 ? 2.377 17.156 -22.203 1 83.88 112 GLU B C 1
ATOM 5128 O O . GLU B 1 112 ? 2.969 17.797 -23.078 1 83.88 112 GLU B O 1
ATOM 5133 N N . HIS B 1 113 ? 2.945 15.82 -22.031 1 63.09 113 HIS B N 1
ATOM 5134 C CA . HIS B 1 113 ? 4.25 15.273 -22.391 1 63.09 113 HIS B CA 1
ATOM 5135 C C . HIS B 1 113 ? 4.668 15.711 -23.797 1 63.09 113 HIS B C 1
ATOM 5137 O O . HIS B 1 113 ? 5.82 15.516 -24.188 1 63.09 113 HIS B O 1
ATOM 5143 N N . LYS B 1 114 ? 3.672 15.797 -24.672 1 50.88 114 LYS B N 1
ATOM 5144 C CA . LYS B 1 114 ? 3.951 15.836 -26.109 1 50.88 114 LYS B CA 1
ATOM 5145 C C . LYS B 1 114 ? 5.07 16.828 -26.422 1 50.88 114 LYS B C 1
ATOM 5147 O O . LYS B 1 114 ? 5.816 16.641 -27.375 1 50.88 114 LYS B O 1
ATOM 5152 N N . ASN B 1 115 ? 5.117 18.016 -25.938 1 44.5 115 ASN B N 1
ATOM 5153 C CA . ASN B 1 115 ? 5.953 19.031 -26.578 1 44.5 115 ASN B CA 1
ATOM 5154 C C . ASN B 1 115 ? 7.281 19.203 -25.844 1 44.5 115 ASN B C 1
ATOM 5156 O O . ASN B 1 115 ? 7.812 20.312 -25.766 1 44.5 115 ASN B O 1
ATOM 5160 N N . GLY B 1 116 ? 7.863 18.062 -25.312 1 51.88 116 GLY B N 1
ATOM 5161 C CA . GLY B 1 116 ? 9.242 18.188 -24.875 1 51.88 116 GLY B CA 1
ATOM 5162 C C . GLY B 1 116 ? 9.438 17.875 -23.406 1 51.88 116 GLY B C 1
ATOM 5163 O O . GLY B 1 116 ? 10.562 17.641 -22.953 1 51.88 116 GLY B O 1
ATOM 5164 N N . SER B 1 117 ? 8.375 18.156 -22.594 1 56.88 117 SER B N 1
ATOM 5165 C CA . SER B 1 117 ? 8.609 17.891 -21.172 1 56.88 117 SER B CA 1
ATOM 5166 C C . SER B 1 117 ? 8.391 16.422 -20.844 1 56.88 117 SER B C 1
ATOM 5168 O O . SER B 1 117 ? 7.371 15.836 -21.234 1 56.88 117 SER B O 1
ATOM 5170 N N . ASN B 1 118 ? 9.375 15.617 -20.703 1 73.75 118 ASN B N 1
ATOM 5171 C CA . ASN B 1 118 ? 9.281 14.172 -20.516 1 73.75 118 ASN B CA 1
ATOM 5172 C C . ASN B 1 118 ? 9.102 13.812 -19.047 1 73.75 118 ASN B C 1
ATOM 5174 O O . ASN B 1 118 ? 9.984 13.203 -18.438 1 73.75 118 ASN B O 1
ATOM 5178 N N . ILE B 1 119 ? 7.918 14.578 -18.391 1 90.12 119 ILE B N 1
ATOM 5179 C CA . ILE B 1 119 ? 7.809 14.141 -17.016 1 90.12 119 ILE B CA 1
ATOM 5180 C C . ILE B 1 119 ? 6.719 13.078 -16.891 1 90.12 119 ILE B C 1
ATOM 5182 O O . ILE B 1 119 ? 5.691 13.156 -17.562 1 90.12 119 ILE B O 1
ATOM 5186 N N . GLN B 1 120 ? 6.91 12.062 -16.172 1 93.44 120 GLN B N 1
ATOM 5187 C CA . GLN B 1 120 ? 6.008 10.984 -15.766 1 93.44 120 GLN B CA 1
ATOM 5188 C C . GLN B 1 120 ? 5.93 10.891 -14.25 1 93.44 120 GLN B C 1
ATOM 5190 O O . GLN B 1 120 ? 6.727 11.5 -13.539 1 93.44 120 GLN B O 1
ATOM 5195 N N . TRP B 1 121 ? 4.895 10.234 -13.812 1 95.75 121 TRP B N 1
ATOM 5196 C CA . TRP B 1 121 ? 4.766 10.031 -12.375 1 95.75 121 TRP B CA 1
ATOM 5197 C C . TRP B 1 121 ? 6.055 9.469 -11.789 1 95.75 121 TRP B C 1
ATOM 5199 O O . TRP B 1 121 ? 6.414 9.781 -10.648 1 95.75 121 TRP B O 1
ATOM 5209 N N . THR B 1 122 ? 6.801 8.68 -12.602 1 94.69 122 THR B N 1
ATOM 5210 C CA . THR B 1 122 ? 7.977 7.953 -12.133 1 94.69 122 THR B CA 1
ATOM 5211 C C . THR B 1 122 ? 9.25 8.742 -12.422 1 94.69 122 THR B C 1
ATOM 5213 O O . THR B 1 122 ? 10.352 8.219 -12.281 1 94.69 122 THR B O 1
ATOM 5216 N N . THR B 1 123 ? 9.125 9.977 -12.859 1 96.12 123 THR B N 1
ATOM 5217 C CA . THR B 1 123 ? 10.297 10.82 -13.078 1 96.12 123 THR B CA 1
ATOM 5218 C C . THR B 1 123 ? 10.969 11.18 -11.758 1 96.12 123 THR B C 1
ATOM 5220 O O . THR B 1 123 ? 10.305 11.664 -10.836 1 96.12 123 THR B O 1
ATOM 5223 N N . PRO B 1 124 ? 12.289 10.914 -11.609 1 97.12 124 PRO B N 1
ATOM 5224 C CA . PRO B 1 124 ? 13 11.375 -10.414 1 97.12 124 PRO B CA 1
ATOM 5225 C C . PRO B 1 124 ? 12.961 12.891 -10.258 1 97.12 124 PRO B C 1
ATOM 5227 O O . PRO B 1 124 ? 13.172 13.625 -11.234 1 97.12 124 PRO B O 1
ATOM 5230 N N . ILE B 1 125 ? 12.711 13.367 -9.125 1 98.38 125 ILE B N 1
ATOM 5231 C CA . ILE B 1 125 ? 12.609 14.797 -8.859 1 98.38 125 ILE B CA 1
ATOM 5232 C C . ILE B 1 125 ? 13.938 15.477 -9.148 1 98.38 125 ILE B C 1
ATOM 5234 O O . ILE B 1 125 ? 13.977 16.594 -9.68 1 98.38 125 ILE B O 1
ATOM 5238 N N . SER B 1 126 ? 15.086 14.805 -8.875 1 98.12 126 SER B N 1
ATOM 5239 C CA . SER B 1 126 ? 16.422 15.367 -9.078 1 98.12 126 SER B CA 1
ATOM 5240 C C . SER B 1 126 ? 16.688 15.625 -10.555 1 98.12 126 SER B C 1
ATOM 5242 O O . SER B 1 126 ? 17.516 16.484 -10.891 1 98.12 126 SER B O 1
ATOM 5244 N N . SER B 1 127 ? 16.031 14.875 -11.453 1 96.25 127 SER B N 1
ATOM 5245 C CA . SER B 1 127 ? 16.219 15.109 -12.883 1 96.25 127 SER B CA 1
ATOM 5246 C C . SER B 1 127 ? 15.586 16.422 -13.312 1 96.25 127 SER B C 1
ATOM 5248 O O . SER B 1 127 ? 15.961 17 -14.336 1 96.25 127 SER B O 1
ATOM 5250 N N . ILE B 1 128 ? 14.641 16.938 -12.539 1 96.25 128 ILE B N 1
ATOM 5251 C CA . ILE B 1 128 ? 13.938 18.172 -12.852 1 96.25 128 ILE B CA 1
ATOM 5252 C C . ILE B 1 128 ? 14.602 19.344 -12.125 1 96.25 128 ILE B C 1
ATOM 5254 O O . ILE B 1 128 ? 14.93 20.359 -12.734 1 96.25 128 ILE B O 1
ATOM 5258 N N . LEU B 1 129 ? 14.836 19.141 -10.805 1 97.75 129 LEU B N 1
ATOM 5259 C CA . LEU B 1 129 ? 15.297 20.25 -9.969 1 97.75 129 LEU B CA 1
ATOM 5260 C C . LEU B 1 129 ? 16.812 20.25 -9.852 1 97.75 129 LEU B C 1
ATOM 5262 O O . LEU B 1 129 ? 17.406 21.188 -9.328 1 97.75 129 LEU B O 1
ATOM 5266 N N . LYS B 1 130 ? 17.531 19.203 -10.297 1 96.88 130 LYS B N 1
ATOM 5267 C CA . LYS B 1 130 ? 18.984 19.109 -10.398 1 96.88 130 LYS B CA 1
ATOM 5268 C C . LYS B 1 130 ? 19.641 19.359 -9.055 1 96.88 130 LYS B C 1
ATOM 5270 O O . LYS B 1 130 ? 19.281 18.766 -8.047 1 96.88 130 LYS B O 1
ATOM 5275 N N . ASP B 1 131 ? 20.484 20.391 -8.906 1 97.25 131 ASP B N 1
ATOM 5276 C CA . ASP B 1 131 ? 21.312 20.594 -7.719 1 97.25 131 ASP B CA 1
ATOM 5277 C C . ASP B 1 131 ? 20.484 21.141 -6.559 1 97.25 131 ASP B C 1
ATOM 5279 O O . ASP B 1 131 ? 20.938 21.125 -5.41 1 97.25 131 ASP B O 1
ATOM 5283 N N . ASP B 1 132 ? 19.328 21.5 -6.848 1 98.06 132 ASP B N 1
ATOM 5284 C CA . ASP B 1 132 ? 18.484 21.984 -5.766 1 98.06 132 ASP B CA 1
ATOM 5285 C C . ASP B 1 132 ? 17.938 20.828 -4.93 1 98.06 132 ASP B C 1
ATOM 5287 O O . ASP B 1 132 ? 17.812 20.953 -3.707 1 98.06 132 ASP B O 1
ATOM 5291 N N . PHE B 1 133 ? 17.625 19.734 -5.594 1 98.56 133 PHE B N 1
ATOM 5292 C CA . PHE B 1 133 ? 17.047 18.609 -4.879 1 98.56 133 PHE B CA 1
ATOM 5293 C C . PHE B 1 133 ? 18.094 17.547 -4.605 1 98.56 133 PHE B C 1
ATOM 5295 O O . PHE B 1 133 ? 18.281 16.625 -5.406 1 98.56 133 PHE B O 1
ATOM 5302 N N . VAL B 1 134 ? 18.766 17.672 -3.576 1 98.62 134 VAL B N 1
ATOM 5303 C CA . VAL B 1 134 ? 19.719 16.734 -3.025 1 98.62 134 VAL B CA 1
ATOM 5304 C C . VAL B 1 134 ? 19.281 16.297 -1.626 1 98.62 134 VAL B C 1
ATOM 5306 O O . VAL B 1 134 ? 19.078 17.141 -0.749 1 98.62 134 VAL B O 1
ATOM 5309 N N . LEU B 1 135 ? 19 15.023 -1.479 1 98.44 135 LEU B N 1
ATOM 5310 C CA . LEU B 1 135 ? 18.594 14.477 -0.193 1 98.44 135 LEU B CA 1
ATOM 5311 C C . LEU B 1 135 ? 19.797 14.039 0.628 1 98.44 135 LEU B C 1
ATOM 5313 O O . LEU B 1 135 ? 20.938 14.133 0.163 1 98.44 135 LEU B O 1
ATOM 5317 N N . SER B 1 136 ? 19.578 13.656 1.866 1 97.69 136 SER B N 1
ATOM 5318 C CA . SER B 1 136 ? 20.672 13.242 2.752 1 97.69 136 SER B CA 1
ATOM 5319 C C . SER B 1 136 ? 21.156 11.836 2.414 1 97.69 136 SER B C 1
ATOM 5321 O O . SER B 1 136 ? 22.094 11.336 3.025 1 97.69 136 SER B O 1
ATOM 5323 N N . ASP B 1 137 ? 20.531 11.164 1.475 1 96.69 137 ASP B N 1
ATOM 5324 C CA . ASP B 1 137 ? 20.875 9.836 0.974 1 96.69 137 ASP B CA 1
ATOM 5325 C C . ASP B 1 137 ? 21.047 9.852 -0.543 1 96.69 137 ASP B C 1
ATOM 5327 O O . ASP B 1 137 ? 20.141 10.258 -1.271 1 96.69 137 ASP B O 1
ATOM 5331 N N . ALA B 1 138 ? 22.203 9.344 -1 1 96.62 138 ALA B N 1
ATOM 5332 C CA . ALA B 1 138 ? 22.547 9.453 -2.416 1 96.62 138 ALA B CA 1
ATOM 5333 C C . ALA B 1 138 ? 21.562 8.656 -3.277 1 96.62 138 ALA B C 1
ATOM 5335 O O . ALA B 1 138 ? 21.156 9.117 -4.344 1 96.62 138 ALA B O 1
ATOM 5336 N N . TRP B 1 139 ? 21.266 7.414 -2.887 1 97.12 139 TRP B N 1
ATOM 5337 C CA . TRP B 1 139 ? 20.312 6.609 -3.662 1 97.12 139 TRP B CA 1
ATOM 5338 C C . TRP B 1 139 ? 18.953 7.293 -3.742 1 97.12 139 TRP B C 1
ATOM 5340 O O . TRP B 1 139 ? 18.359 7.387 -4.82 1 97.12 139 TRP B O 1
ATOM 5350 N N . ALA B 1 140 ? 18.469 7.805 -2.609 1 97.94 140 ALA B N 1
ATOM 5351 C CA . ALA B 1 140 ? 17.188 8.5 -2.578 1 97.94 140 ALA B CA 1
ATOM 5352 C C . ALA B 1 140 ? 17.203 9.727 -3.482 1 97.94 140 ALA B C 1
ATOM 5354 O O . ALA B 1 140 ? 16.219 10.008 -4.176 1 97.94 140 ALA B O 1
ATOM 5355 N N . THR B 1 141 ? 18.312 10.492 -3.432 1 98.44 141 THR B N 1
ATOM 5356 C CA . THR B 1 141 ? 18.438 11.664 -4.289 1 98.44 141 THR B CA 1
ATOM 5357 C C . THR B 1 141 ? 18.172 11.305 -5.746 1 98.44 141 THR B C 1
ATOM 5359 O O . THR B 1 141 ? 17.406 11.984 -6.43 1 98.44 141 THR B O 1
ATOM 5362 N N . ASP B 1 142 ? 18.719 10.156 -6.125 1 97.62 142 ASP B N 1
ATOM 5363 C CA . ASP B 1 142 ? 18.703 9.797 -7.539 1 97.62 142 ASP B CA 1
ATOM 5364 C C . ASP B 1 142 ? 17.406 9.062 -7.91 1 97.62 142 ASP B C 1
ATOM 5366 O O . ASP B 1 142 ? 17.047 8.977 -9.086 1 97.62 142 ASP B O 1
ATOM 5370 N N . HIS B 1 143 ? 16.656 8.547 -6.914 1 97.88 143 HIS B N 1
ATOM 5371 C CA . HIS B 1 143 ? 15.625 7.586 -7.266 1 97.88 143 HIS B CA 1
ATOM 5372 C C . HIS B 1 143 ? 14.25 8.055 -6.789 1 97.88 143 HIS B C 1
ATOM 5374 O O . HIS B 1 143 ? 13.227 7.512 -7.207 1 97.88 143 HIS B O 1
ATOM 5380 N N . MET B 1 144 ? 14.117 9.07 -5.949 1 98.12 144 MET B N 1
ATOM 5381 C CA . MET B 1 144 ? 12.812 9.539 -5.484 1 98.12 144 MET B CA 1
ATOM 5382 C C . MET B 1 144 ? 12.039 10.211 -6.613 1 98.12 144 MET B C 1
ATOM 5384 O O . MET B 1 144 ? 12.562 11.102 -7.285 1 98.12 144 MET B O 1
ATOM 5388 N N . THR B 1 145 ? 10.836 9.781 -6.809 1 98.25 145 THR B N 1
ATOM 5389 C CA . THR B 1 145 ? 10.047 10.219 -7.957 1 98.25 145 THR B CA 1
ATOM 5390 C C . THR B 1 145 ? 8.938 11.172 -7.516 1 98.25 145 THR B C 1
ATOM 5392 O O . THR B 1 145 ? 8.719 11.367 -6.316 1 98.25 145 THR B O 1
ATOM 5395 N N . LEU B 1 146 ? 8.234 11.742 -8.523 1 98.25 146 LEU B N 1
ATOM 5396 C CA . LEU B 1 146 ? 7.059 12.562 -8.258 1 98.25 146 LEU B CA 1
ATOM 5397 C C . LEU B 1 146 ? 6 11.758 -7.508 1 98.25 146 LEU B C 1
ATOM 5399 O O . LEU B 1 146 ? 5.422 12.242 -6.535 1 98.25 146 LEU B O 1
ATOM 5403 N N . GLU B 1 147 ? 5.816 10.523 -7.898 1 98.12 147 GLU B N 1
ATOM 5404 C CA . GLU B 1 147 ? 4.832 9.648 -7.27 1 98.12 147 GLU B CA 1
ATOM 5405 C C . GLU B 1 147 ? 5.18 9.398 -5.805 1 98.12 147 GLU B C 1
ATOM 5407 O O . GLU B 1 147 ? 4.301 9.414 -4.941 1 98.12 147 GLU B O 1
ATOM 5412 N N . ASP B 1 148 ? 6.445 9.172 -5.508 1 98.44 148 ASP B N 1
ATOM 5413 C CA . ASP B 1 148 ? 6.879 8.93 -4.137 1 98.44 148 ASP B CA 1
ATOM 5414 C C . ASP B 1 148 ? 6.539 10.109 -3.232 1 98.44 148 ASP B C 1
ATOM 5416 O O . ASP B 1 148 ? 6.043 9.922 -2.119 1 98.44 148 ASP B O 1
ATOM 5420 N N . ALA B 1 149 ? 6.816 11.273 -3.711 1 98.75 149 ALA B N 1
ATOM 5421 C CA . ALA B 1 149 ? 6.527 12.484 -2.941 1 98.75 149 ALA B CA 1
ATOM 5422 C C . ALA B 1 149 ? 5.023 12.688 -2.795 1 98.75 149 ALA B C 1
ATOM 5424 O O . ALA B 1 149 ? 4.543 13.047 -1.719 1 98.75 149 ALA B O 1
ATOM 5425 N N . LEU B 1 150 ? 4.312 12.406 -3.844 1 98.75 150 LEU B N 1
ATOM 5426 C CA . LEU B 1 150 ? 2.877 12.664 -3.871 1 98.75 150 LEU B CA 1
ATOM 5427 C C . LEU B 1 150 ? 2.141 11.75 -2.898 1 98.75 150 LEU B C 1
ATOM 5429 O O . LEU B 1 150 ? 1.094 12.117 -2.363 1 98.75 150 LEU B O 1
ATOM 5433 N N . CYS B 1 151 ? 2.654 10.586 -2.686 1 97.94 151 CYS B N 1
ATOM 5434 C CA . CYS B 1 151 ? 1.931 9.648 -1.832 1 97.94 151 CYS B CA 1
ATOM 5435 C C . CYS B 1 151 ? 2.648 9.453 -0.501 1 97.94 151 CYS B C 1
ATOM 5437 O O . CYS B 1 151 ? 2.338 8.531 0.248 1 97.94 151 CYS B O 1
ATOM 5439 N N . HIS B 1 152 ? 3.635 10.258 -0.161 1 97.69 152 HIS B N 1
ATOM 5440 C CA . HIS B 1 152 ? 4.266 10.375 1.149 1 97.69 152 HIS B CA 1
ATOM 5441 C C . HIS B 1 152 ? 5.023 9.102 1.51 1 97.69 152 HIS B C 1
ATOM 5443 O O . HIS B 1 152 ? 4.895 8.594 2.625 1 97.69 152 HIS B O 1
ATOM 5449 N N . ARG B 1 153 ? 5.812 8.586 0.562 1 97.44 153 ARG B N 1
ATOM 5450 C CA . ARG B 1 153 ? 6.594 7.398 0.887 1 97.44 153 ARG B CA 1
ATOM 5451 C C . ARG B 1 153 ? 8.07 7.621 0.605 1 97.44 153 ARG B C 1
ATOM 5453 O O . ARG B 1 153 ? 8.758 6.727 0.1 1 97.44 153 ARG B O 1
ATOM 5460 N N . THR B 1 154 ? 8.633 8.742 0.961 1 97.56 154 THR B N 1
ATOM 5461 C CA . THR B 1 154 ? 10 9.125 0.62 1 97.56 154 THR B CA 1
ATOM 5462 C C . THR B 1 154 ? 10.977 8.664 1.703 1 97.56 154 THR B C 1
ATOM 5464 O O . THR B 1 154 ? 12.188 8.664 1.491 1 97.56 154 THR B O 1
ATOM 5467 N N . GLY B 1 155 ? 10.445 8.367 2.883 1 95.88 155 GLY B N 1
ATOM 5468 C CA . GLY B 1 155 ? 11.312 8.047 4.008 1 95.88 155 GLY B CA 1
ATOM 5469 C C . GLY B 1 155 ? 11.609 9.242 4.891 1 95.88 155 GLY B C 1
ATOM 5470 O O . GLY B 1 155 ? 12.234 9.102 5.945 1 95.88 155 GLY B O 1
ATOM 5471 N N . TYR B 1 156 ? 11.148 10.406 4.492 1 95.5 156 TYR B N 1
ATOM 5472 C CA . TYR B 1 156 ? 11.312 11.617 5.293 1 95.5 156 TYR B CA 1
ATOM 5473 C C . TYR B 1 156 ? 10.094 11.852 6.176 1 95.5 156 TYR B C 1
ATOM 5475 O O . TYR B 1 156 ? 8.961 11.805 5.703 1 95.5 156 TYR B O 1
ATOM 5483 N N . PRO B 1 157 ? 10.359 12.055 7.426 1 92.56 157 PRO B N 1
ATOM 5484 C CA . PRO B 1 157 ? 9.242 12.516 8.25 1 92.56 157 PRO B CA 1
ATOM 5485 C C . PRO B 1 157 ? 8.844 13.953 7.949 1 92.56 157 PRO B C 1
ATOM 5487 O O . PRO B 1 157 ? 9.297 14.531 6.957 1 92.56 157 PRO B O 1
ATOM 5490 N N . ARG B 1 158 ? 8.008 14.609 8.695 1 92.12 158 ARG B N 1
ATOM 5491 C CA . ARG B 1 158 ? 7.43 15.922 8.406 1 92.12 158 ARG B CA 1
ATOM 5492 C C . ARG B 1 158 ? 8.5 17 8.375 1 92.12 158 ARG B C 1
ATOM 5494 O O . ARG B 1 158 ? 8.523 17.844 7.473 1 92.12 158 ARG B O 1
ATOM 5501 N N . HIS B 1 159 ? 9.414 17.062 9.398 1 93.38 159 HIS B N 1
ATOM 5502 C CA . HIS B 1 159 ? 10.445 18.078 9.602 1 93.38 159 HIS B CA 1
ATOM 5503 C C . HIS B 1 159 ? 9.852 19.484 9.586 1 93.38 159 HIS B C 1
ATOM 5505 O O . HIS B 1 159 ? 10.453 20.406 9.031 1 93.38 159 HIS B O 1
ATOM 5511 N N . ASP B 1 160 ? 8.695 19.609 10.117 1 89.62 160 ASP B N 1
ATOM 5512 C CA . ASP B 1 160 ? 7.977 20.891 10.07 1 89.62 160 ASP B CA 1
ATOM 5513 C C . ASP B 1 160 ? 8.734 21.984 10.82 1 89.62 160 ASP B C 1
ATOM 5515 O O . ASP B 1 160 ? 8.594 23.156 10.516 1 89.62 160 ASP B O 1
ATOM 5519 N N . PHE B 1 161 ? 9.617 21.609 11.727 1 91.25 161 PHE B N 1
ATOM 5520 C CA . PHE B 1 161 ? 10.336 22.578 12.531 1 91.25 161 PHE B CA 1
ATOM 5521 C C . PHE B 1 161 ? 11.656 22.969 11.875 1 91.25 161 PHE B C 1
ATOM 5523 O O . PHE B 1 161 ? 12.453 23.703 12.445 1 91.25 161 PHE B O 1
ATOM 5530 N N . SER B 1 162 ? 11.82 22.5 10.719 1 92.31 162 SER B N 1
ATOM 5531 C CA . SER B 1 162 ? 13.023 22.891 9.984 1 92.31 162 SER B CA 1
ATOM 5532 C C . SER B 1 162 ? 12.836 24.234 9.297 1 92.31 162 SER B C 1
ATOM 5534 O O . SER B 1 162 ? 13.797 24.812 8.781 1 92.31 162 SER B O 1
ATOM 5536 N N . GLY B 1 163 ? 11.594 24.719 9.328 1 86 163 GLY B N 1
ATOM 5537 C CA . GLY B 1 163 ? 11.336 26.062 8.82 1 86 163 GLY B CA 1
ATOM 5538 C C . GLY B 1 163 ? 11.57 27.141 9.852 1 86 163 GLY B C 1
ATOM 5539 O O . GLY B 1 163 ? 12.094 26.891 10.93 1 86 163 GLY B O 1
ATOM 5540 N N . PRO B 1 164 ? 11.25 28.328 9.523 1 84.75 164 PRO B N 1
ATOM 5541 C CA . PRO B 1 164 ? 10.734 28.812 8.242 1 84.75 164 PRO B CA 1
ATOM 5542 C C . PRO B 1 164 ? 11.805 28.891 7.16 1 84.75 164 PRO B C 1
ATOM 5544 O O . PRO B 1 164 ? 13 28.781 7.461 1 84.75 164 PRO B O 1
ATOM 5547 N N . PHE B 1 165 ? 11.258 28.969 5.938 1 90.94 165 PHE B N 1
ATOM 5548 C CA . PHE B 1 165 ? 12.141 29.062 4.781 1 90.94 165 PHE B CA 1
ATOM 5549 C C . PHE B 1 165 ? 11.961 30.391 4.066 1 90.94 165 PHE B C 1
ATOM 5551 O O . PHE B 1 165 ? 10.867 30.969 4.082 1 90.94 165 PHE B O 1
ATOM 5558 N N . ASN B 1 166 ? 13.008 30.844 3.389 1 88.06 166 ASN B N 1
ATOM 5559 C CA . ASN B 1 166 ? 12.961 32.125 2.682 1 88.06 166 ASN B CA 1
ATOM 5560 C C . ASN B 1 166 ? 12.367 31.969 1.284 1 88.06 166 ASN B C 1
ATOM 5562 O O . ASN B 1 166 ? 11.898 32.938 0.698 1 88.06 166 ASN B O 1
ATOM 5566 N N . SER B 1 167 ? 12.5 30.828 0.799 1 93.31 167 SER B N 1
ATOM 5567 C CA . SER B 1 167 ? 12.023 30.516 -0.546 1 93.31 167 SER B CA 1
ATOM 5568 C C . SER B 1 167 ? 11.82 29.031 -0.736 1 93.31 167 SER B C 1
ATOM 5570 O O . SER B 1 167 ? 12.227 28.219 0.11 1 93.31 167 SER B O 1
ATOM 5572 N N . SER B 1 168 ? 11.172 28.75 -1.854 1 94.88 168 SER B N 1
ATOM 5573 C CA . SER B 1 168 ? 11.016 27.344 -2.197 1 94.88 168 SER B CA 1
ATOM 5574 C C . SER B 1 168 ? 12.367 26.672 -2.412 1 94.88 168 SER B C 1
ATOM 5576 O O . SER B 1 168 ? 12.562 25.516 -2.033 1 94.88 168 SER B O 1
ATOM 5578 N N . VAL B 1 169 ? 13.305 27.391 -3.002 1 96.56 169 VAL B N 1
ATOM 5579 C CA . VAL B 1 169 ? 14.641 26.859 -3.246 1 96.56 169 VAL B CA 1
ATOM 5580 C C . VAL B 1 169 ? 15.336 26.562 -1.916 1 96.56 169 VAL B C 1
ATOM 5582 O O . VAL B 1 169 ? 15.93 25.5 -1.74 1 96.56 169 VAL B O 1
ATOM 5585 N N . ASP B 1 170 ? 15.195 27.531 -1.029 1 95.5 170 ASP B N 1
ATOM 5586 C CA . ASP B 1 170 ? 15.766 27.359 0.3 1 95.5 170 ASP B CA 1
ATOM 5587 C C . ASP B 1 170 ? 15.18 26.125 0.99 1 95.5 170 ASP B C 1
ATOM 5589 O O . ASP B 1 170 ? 15.906 25.328 1.591 1 95.5 170 ASP B O 1
ATOM 5593 N N . MET B 1 171 ? 13.953 25.953 0.869 1 96.06 171 MET B N 1
ATOM 5594 C CA . MET B 1 171 ? 13.242 24.828 1.475 1 96.06 171 MET B CA 1
ATOM 5595 C C . MET B 1 171 ? 13.719 23.5 0.885 1 96.06 171 MET B C 1
ATOM 5597 O O . MET B 1 171 ? 14.07 22.578 1.624 1 96.06 171 MET B O 1
ATOM 5601 N N . VAL B 1 172 ? 13.797 23.406 -0.428 1 98.06 172 VAL B N 1
ATOM 5602 C CA . VAL B 1 172 ? 14.164 22.172 -1.109 1 98.06 172 VAL B CA 1
ATOM 5603 C C . VAL B 1 172 ? 15.609 21.812 -0.782 1 98.06 172 VAL B C 1
ATOM 5605 O O . VAL B 1 172 ? 15.93 20.656 -0.523 1 98.06 172 VAL B O 1
ATOM 5608 N N . ARG B 1 173 ? 16.484 22.781 -0.721 1 97.75 173 ARG B N 1
ATOM 5609 C CA . ARG B 1 173 ? 17.891 22.531 -0.491 1 97.75 173 ARG B CA 1
ATOM 5610 C C . ARG B 1 173 ? 18.156 22.094 0.945 1 97.75 173 ARG B C 1
ATOM 5612 O O . ARG B 1 173 ? 19.188 21.5 1.241 1 97.75 173 ARG B O 1
ATOM 5619 N N . ARG B 1 174 ? 17.188 22.375 1.818 1 96.75 174 ARG B N 1
ATOM 5620 C CA . ARG B 1 174 ? 17.359 22.031 3.227 1 96.75 174 ARG B CA 1
ATOM 5621 C C . ARG B 1 174 ? 17.359 20.516 3.42 1 96.75 174 ARG B C 1
ATOM 5623 O O . ARG B 1 174 ? 17.891 20.016 4.406 1 96.75 174 ARG B O 1
ATOM 5630 N N . PHE B 1 175 ? 16.812 19.75 2.473 1 97.81 175 PHE B N 1
ATOM 5631 C CA . PHE B 1 175 ? 16.688 18.297 2.592 1 97.81 175 PHE B CA 1
ATOM 5632 C C . PHE B 1 175 ? 18.062 17.641 2.746 1 97.81 175 PHE B C 1
ATOM 5634 O O . PHE B 1 175 ? 18.188 16.625 3.414 1 97.81 175 PHE B O 1
ATOM 5641 N N . ARG B 1 176 ? 19.094 18.281 2.207 1 97.44 176 ARG B N 1
ATOM 5642 C CA . ARG B 1 176 ? 20.422 17.688 2.232 1 97.44 176 ARG B CA 1
ATOM 5643 C C . ARG B 1 176 ? 20.922 17.516 3.662 1 97.44 176 ARG B C 1
ATOM 5645 O O . ARG B 1 176 ? 21.781 16.672 3.928 1 97.44 176 ARG B O 1
ATOM 5652 N N . HIS B 1 177 ? 20.234 18.219 4.57 1 97.31 177 HIS B N 1
ATOM 5653 C CA . HIS B 1 177 ? 20.703 18.234 5.953 1 97.31 177 HIS B CA 1
ATOM 5654 C C . HIS B 1 177 ? 19.672 17.594 6.883 1 97.31 177 HIS B C 1
ATOM 5656 O O . HIS B 1 177 ? 19.844 17.594 8.102 1 97.31 177 HIS B O 1
ATOM 5662 N N . LEU B 1 178 ? 18.609 17.109 6.422 1 96.81 178 LEU B N 1
ATOM 5663 C CA . LEU B 1 178 ? 17.547 16.484 7.223 1 96.81 178 LEU B CA 1
ATOM 5664 C C . LEU B 1 178 ? 17.625 14.961 7.145 1 96.81 178 LEU B C 1
ATOM 5666 O O . LEU B 1 178 ? 17.766 14.398 6.055 1 96.81 178 LEU B O 1
ATOM 5670 N N . PRO B 1 179 ? 17.594 14.328 8.234 1 94.69 179 PRO B N 1
ATOM 5671 C CA . PRO B 1 179 ? 17.719 12.875 8.211 1 94.69 179 PRO B CA 1
ATOM 5672 C C . PRO B 1 179 ? 16.453 12.164 7.75 1 94.69 179 PRO B C 1
ATOM 5674 O O . PRO B 1 179 ? 15.344 12.617 8.055 1 94.69 179 PRO B O 1
ATOM 5677 N N . MET B 1 180 ? 16.641 11.07 7.008 1 93.88 180 MET B N 1
ATOM 5678 C CA . MET B 1 180 ? 15.562 10.109 6.781 1 93.88 180 MET B CA 1
ATOM 5679 C C . MET B 1 180 ? 15.336 9.242 8.016 1 93.88 180 MET B C 1
ATOM 5681 O O . MET B 1 180 ? 16.266 8.984 8.781 1 93.88 180 MET B O 1
ATOM 5685 N N . SER B 1 181 ? 14.102 8.883 8.258 1 93 181 SER B N 1
ATOM 5686 C CA . SER B 1 181 ? 13.828 8.031 9.414 1 93 181 SER B CA 1
ATOM 5687 C C . SER B 1 181 ? 13.383 6.637 8.977 1 93 181 SER B C 1
ATOM 5689 O O . SER B 1 181 ? 13.352 5.711 9.789 1 93 181 SER B O 1
ATOM 5691 N N . GLN B 1 182 ? 13.086 6.43 7.734 1 93.25 182 GLN B N 1
ATOM 5692 C CA . GLN B 1 182 ? 12.695 5.141 7.168 1 93.25 182 GLN B CA 1
ATOM 5693 C C . GLN B 1 182 ? 13.359 4.922 5.809 1 93.25 182 GLN B C 1
ATOM 5695 O O . GLN B 1 182 ? 13.758 5.879 5.145 1 93.25 182 GLN B O 1
ATOM 5700 N N . GLU B 1 183 ? 13.414 3.621 5.445 1 94.81 183 GLU B N 1
ATOM 5701 C CA . GLU B 1 183 ? 13.805 3.305 4.074 1 94.81 183 GLU B CA 1
ATOM 5702 C C . GLU B 1 183 ? 12.781 3.828 3.072 1 94.81 183 GLU B C 1
ATOM 5704 O O . GLU B 1 183 ? 11.594 3.936 3.389 1 94.81 183 GLU B O 1
ATOM 5709 N N . PRO B 1 184 ? 13.305 4.176 1.85 1 96.44 184 PRO B N 1
ATOM 5710 C CA . PRO B 1 184 ? 12.375 4.629 0.813 1 96.44 184 PRO B CA 1
ATOM 5711 C C . PRO B 1 184 ? 11.219 3.654 0.591 1 96.44 184 PRO B C 1
ATOM 5713 O O . PRO B 1 184 ? 11.438 2.449 0.46 1 96.44 184 PRO B O 1
ATOM 5716 N N . ARG B 1 185 ? 9.977 4.195 0.713 1 96.94 185 ARG B N 1
ATOM 5717 C CA . ARG B 1 185 ? 8.75 3.559 0.248 1 96.94 185 ARG B CA 1
ATOM 5718 C C . ARG B 1 185 ? 8.281 2.486 1.228 1 96.94 185 ARG B C 1
ATOM 5720 O O . ARG B 1 185 ? 7.379 1.705 0.919 1 96.94 185 ARG B O 1
ATOM 5727 N N . VAL B 1 186 ? 8.898 2.395 2.443 1 94.75 186 VAL B N 1
ATOM 5728 C CA . VAL B 1 186 ? 8.547 1.37 3.42 1 94.75 186 VAL B CA 1
ATOM 5729 C C . VAL B 1 186 ? 7.324 1.821 4.223 1 94.75 186 VAL B C 1
ATOM 5731 O O . VAL B 1 186 ? 6.445 1.016 4.535 1 94.75 186 VAL B O 1
ATOM 5734 N N . LYS B 1 187 ? 7.32 3.09 4.559 1 93.25 187 LYS B N 1
ATOM 5735 C CA . LYS B 1 187 ? 6.293 3.611 5.453 1 93.25 187 LYS B CA 1
ATOM 5736 C C . LYS B 1 187 ? 5.711 4.918 4.922 1 93.25 187 LYS B C 1
ATOM 5738 O O . LYS B 1 187 ? 6.43 5.734 4.344 1 93.25 187 LYS B O 1
ATOM 5743 N N . TRP B 1 188 ? 4.418 5.082 5.09 1 95.12 188 TRP B N 1
ATOM 5744 C CA . TRP B 1 188 ? 3.771 6.367 4.844 1 95.12 188 TRP B CA 1
ATOM 5745 C C . TRP B 1 188 ? 4.184 7.395 5.895 1 95.12 188 TRP B C 1
ATOM 5747 O O . TRP B 1 188 ? 3.98 7.18 7.094 1 95.12 188 TRP B O 1
ATOM 5757 N N . GLN B 1 189 ? 4.812 8.469 5.457 1 95 189 GLN B N 1
ATOM 5758 C CA . GLN B 1 189 ? 5.191 9.57 6.332 1 95 189 GLN B CA 1
ATOM 5759 C C . GLN B 1 189 ? 4.805 10.914 5.727 1 95 189 GLN B C 1
ATOM 5761 O O . GLN B 1 189 ? 5.477 11.406 4.816 1 95 189 GLN B O 1
ATOM 5766 N N . TYR B 1 190 ? 3.805 11.5 6.289 1 95 190 TYR B N 1
ATOM 5767 C CA . TYR B 1 190 ? 3.273 12.758 5.785 1 95 190 TYR B CA 1
ATOM 5768 C C . TYR B 1 190 ? 4.352 13.836 5.773 1 95 190 TYR B C 1
ATOM 5770 O O . TYR B 1 190 ? 5.027 14.062 6.781 1 95 190 TYR B O 1
ATOM 5778 N N . SER B 1 191 ? 4.531 14.531 4.586 1 96 191 SER B N 1
ATOM 5779 C CA . SER B 1 191 ? 5.57 15.555 4.465 1 96 191 SER B CA 1
ATOM 5780 C C . SER B 1 191 ? 5.062 16.766 3.697 1 96 191 SER B C 1
ATOM 5782 O O . SER B 1 191 ? 4.902 16.719 2.477 1 96 191 SER B O 1
ATOM 5784 N N . ASN B 1 192 ? 4.895 17.891 4.359 1 96.62 192 ASN B N 1
ATOM 5785 C CA . ASN B 1 192 ? 4.555 19.141 3.701 1 96.62 192 ASN B CA 1
ATOM 5786 C C . ASN B 1 192 ? 5.695 19.641 2.811 1 96.62 192 ASN B C 1
ATOM 5788 O O . ASN B 1 192 ? 5.453 20.203 1.744 1 96.62 192 ASN B O 1
ATOM 5792 N N . MET B 1 193 ? 6.906 19.391 3.219 1 96.88 193 MET B N 1
ATOM 5793 C CA . MET B 1 193 ? 8.062 19.875 2.473 1 96.88 193 MET B CA 1
ATOM 5794 C C . MET B 1 193 ? 8.133 19.219 1.094 1 96.88 193 MET B C 1
ATOM 5796 O O . MET B 1 193 ? 8.484 19.875 0.112 1 96.88 193 MET B O 1
ATOM 5800 N N . MET B 1 194 ? 7.762 17.984 1.05 1 98.19 194 MET B N 1
ATOM 5801 C CA . MET B 1 194 ? 7.766 17.312 -0.248 1 98.19 194 MET B CA 1
ATOM 5802 C C . MET B 1 194 ? 6.691 17.891 -1.162 1 98.19 194 MET B C 1
ATOM 5804 O O . MET B 1 194 ? 6.906 18.031 -2.367 1 98.19 194 MET B O 1
ATOM 5808 N N . TYR B 1 195 ? 5.574 18.25 -0.643 1 98.38 195 TYR B N 1
ATOM 5809 C CA . TYR B 1 195 ? 4.551 18.891 -1.465 1 98.38 195 TYR B CA 1
ATOM 5810 C C . TYR B 1 195 ? 4.965 20.297 -1.854 1 98.38 195 TYR B C 1
ATOM 5812 O O . TYR B 1 195 ? 4.637 20.781 -2.943 1 98.38 195 TYR B O 1
ATOM 5820 N N . GLY B 1 196 ? 5.641 21 -0.875 1 97.88 196 GLY B N 1
ATOM 5821 C CA . GLY B 1 196 ? 6.266 22.234 -1.3 1 97.88 196 GLY B CA 1
ATOM 5822 C C . GLY B 1 196 ? 7.215 22.062 -2.471 1 97.88 196 GLY B C 1
ATOM 5823 O O . GLY B 1 196 ? 7.215 22.859 -3.406 1 97.88 196 GLY B O 1
ATOM 5824 N N . THR B 1 197 ? 7.973 20.984 -2.416 1 98.62 197 THR B N 1
ATOM 5825 C CA . THR B 1 197 ? 8.891 20.656 -3.498 1 98.62 197 THR B CA 1
ATOM 5826 C C . THR B 1 197 ? 8.133 20.422 -4.801 1 98.62 197 THR B C 1
ATOM 5828 O O . THR B 1 197 ? 8.555 20.875 -5.863 1 98.62 197 THR B O 1
ATOM 5831 N N . LEU B 1 198 ? 7.012 19.75 -4.727 1 98.75 198 LEU B N 1
ATOM 5832 C CA . LEU B 1 198 ? 6.199 19.469 -5.906 1 98.75 198 LEU B CA 1
ATOM 5833 C C . LEU B 1 198 ? 5.637 20.766 -6.488 1 98.75 198 LEU B C 1
ATOM 5835 O O . LEU B 1 198 ? 5.48 20.891 -7.707 1 98.75 198 LEU B O 1
ATOM 5839 N N . GLY B 1 199 ? 5.238 21.719 -5.582 1 98.31 199 GLY B N 1
ATOM 5840 C CA . GLY B 1 199 ? 4.883 23.047 -6.086 1 98.31 199 GLY B CA 1
ATOM 5841 C C . GLY B 1 199 ? 5.992 23.703 -6.883 1 98.31 199 GLY B C 1
ATOM 5842 O O . GLY B 1 199 ? 5.746 24.281 -7.941 1 98.31 199 GLY B O 1
ATOM 5843 N N . TYR B 1 200 ? 7.227 23.562 -6.371 1 98 200 TYR B N 1
ATOM 5844 C CA . TYR B 1 200 ? 8.398 24.094 -7.055 1 98 200 TYR B CA 1
ATOM 5845 C C . TYR B 1 200 ? 8.633 23.375 -8.375 1 98 200 TYR B C 1
ATOM 5847 O O . TYR B 1 200 ? 9.016 24 -9.375 1 98 200 TYR B O 1
ATOM 5855 N N . VAL B 1 201 ? 8.383 22.094 -8.43 1 97.62 201 VAL B N 1
ATOM 5856 C CA . VAL B 1 201 ? 8.484 21.312 -9.656 1 97.62 201 VAL B CA 1
ATOM 5857 C C . VAL B 1 201 ? 7.52 21.859 -10.703 1 97.62 201 VAL B C 1
ATOM 5859 O O . VAL B 1 201 ? 7.879 22.016 -11.875 1 97.62 201 VAL B O 1
ATOM 5862 N N . VAL B 1 202 ? 6.273 22.156 -10.289 1 97.19 202 VAL B N 1
ATOM 5863 C CA . VAL B 1 202 ? 5.281 22.734 -11.195 1 97.19 202 VAL B CA 1
ATOM 5864 C C . VAL B 1 202 ? 5.801 24.047 -11.773 1 97.19 202 VAL B C 1
ATOM 5866 O O . VAL B 1 202 ? 5.719 24.281 -12.977 1 97.19 202 VAL B O 1
ATOM 5869 N N . GLU B 1 203 ? 6.363 24.844 -10.898 1 96.62 203 GLU B N 1
ATOM 5870 C CA . GLU B 1 203 ? 6.887 26.141 -11.336 1 96.62 203 GLU B CA 1
ATOM 5871 C C . GLU B 1 203 ? 8.016 25.953 -12.352 1 96.62 203 GLU B C 1
ATOM 5873 O O . GLU B 1 203 ? 8.023 26.609 -13.398 1 96.62 203 GLU B O 1
ATOM 5878 N N . ARG B 1 204 ? 8.922 25.109 -12.078 1 94.56 204 ARG B N 1
ATOM 5879 C CA . ARG B 1 204 ? 10.102 24.906 -12.914 1 94.56 204 ARG B CA 1
ATOM 5880 C C . ARG B 1 204 ? 9.719 24.281 -14.25 1 94.56 204 ARG B C 1
ATOM 5882 O O . ARG B 1 204 ? 10.281 24.625 -15.289 1 94.56 204 ARG B O 1
ATOM 5889 N N . THR B 1 205 ? 8.805 23.344 -14.219 1 93.88 205 THR B N 1
ATOM 5890 C CA . THR B 1 205 ? 8.414 22.609 -15.414 1 93.88 205 THR B CA 1
ATOM 5891 C C . THR B 1 205 ? 7.551 23.484 -16.328 1 93.88 205 THR B C 1
ATOM 5893 O O . THR B 1 205 ? 7.652 23.406 -17.547 1 93.88 205 THR B O 1
ATOM 5896 N N . SER B 1 206 ? 6.742 24.359 -15.766 1 93.25 206 SER B N 1
ATOM 5897 C CA . SER B 1 206 ? 5.797 25.156 -16.547 1 93.25 206 SER B CA 1
ATOM 5898 C C . SER B 1 206 ? 6.344 26.547 -16.812 1 93.25 206 SER B C 1
ATOM 5900 O O . SER B 1 206 ? 5.781 27.297 -17.625 1 93.25 206 SER B O 1
ATOM 5902 N N . ALA B 1 207 ? 7.398 26.984 -16.062 1 93.69 207 ALA B N 1
ATOM 5903 C CA . ALA B 1 207 ? 7.98 28.328 -16.141 1 93.69 207 ALA B CA 1
ATOM 5904 C C . ALA B 1 207 ? 6.953 29.391 -15.781 1 93.69 207 ALA B C 1
ATOM 5906 O O . ALA B 1 207 ? 6.902 30.453 -16.406 1 93.69 207 ALA B O 1
ATOM 5907 N N . THR B 1 208 ? 6.102 29.078 -14.867 1 95.38 208 THR B N 1
ATOM 5908 C CA . THR B 1 208 ? 5.109 29.984 -14.32 1 95.38 208 THR B CA 1
ATOM 5909 C C . THR B 1 208 ? 5.109 29.938 -12.797 1 95.38 208 THR B C 1
ATOM 5911 O O . THR B 1 208 ? 5.578 28.969 -12.203 1 95.38 208 THR B O 1
ATOM 5914 N N . ARG B 1 209 ? 4.586 31.031 -12.188 1 96.69 209 ARG B N 1
ATOM 5915 C CA . ARG B 1 209 ? 4.352 30.969 -10.75 1 96.69 209 ARG B CA 1
ATOM 5916 C C . ARG B 1 209 ? 3.293 29.922 -10.414 1 96.69 209 ARG B C 1
ATOM 5918 O O . ARG B 1 209 ? 2.344 29.734 -11.172 1 96.69 209 ARG B O 1
ATOM 5925 N N . LEU B 1 210 ? 3.465 29.328 -9.273 1 98.12 210 LEU B N 1
ATOM 5926 C CA . LEU B 1 210 ? 2.535 28.281 -8.867 1 98.12 210 LEU B CA 1
ATOM 5927 C C . LEU B 1 210 ? 1.104 28.812 -8.828 1 98.12 210 LEU B C 1
ATOM 5929 O O . LEU B 1 210 ? 0.182 28.156 -9.32 1 98.12 210 LEU B O 1
ATOM 5933 N N . ALA B 1 211 ? 0.915 30.016 -8.266 1 98.06 211 ALA B N 1
ATOM 5934 C CA . ALA B 1 211 ? -0.405 30.625 -8.148 1 98.06 211 ALA B CA 1
ATOM 5935 C C . ALA B 1 211 ? -1.055 30.812 -9.516 1 98.06 211 ALA B C 1
ATOM 5937 O O . ALA B 1 211 ? -2.254 30.578 -9.672 1 98.06 211 ALA B O 1
ATOM 5938 N N . ASP B 1 212 ? -0.285 31.219 -10.477 1 98 212 ASP B N 1
ATOM 5939 C CA . ASP B 1 212 ? -0.802 31.453 -11.82 1 98 212 ASP B CA 1
ATOM 5940 C C . ASP B 1 212 ? -1.162 30.125 -12.5 1 98 212 ASP B C 1
ATOM 5942 O O . ASP B 1 212 ? -2.168 30.047 -13.203 1 98 212 ASP B O 1
ATOM 5946 N N . PHE B 1 213 ? -0.302 29.172 -12.305 1 97.94 213 PHE B N 1
ATOM 5947 C CA . PHE B 1 213 ? -0.613 27.859 -12.883 1 97.94 213 PHE B CA 1
ATOM 5948 C C . PHE B 1 213 ? -1.924 27.328 -12.328 1 97.94 213 PHE B C 1
ATOM 5950 O O . PHE B 1 213 ? -2.799 26.906 -13.086 1 97.94 213 PHE B O 1
ATOM 5957 N N . PHE B 1 214 ? -2.084 27.297 -11.016 1 98.62 214 PHE B N 1
ATOM 5958 C CA . PHE B 1 214 ? -3.314 26.828 -10.391 1 98.62 214 PHE B CA 1
ATOM 5959 C C . PHE B 1 214 ? -4.523 27.594 -10.922 1 98.62 214 PHE B C 1
ATOM 5961 O O . PHE B 1 214 ? -5.535 26.984 -11.289 1 98.62 214 PHE B O 1
ATOM 5968 N N . ARG B 1 215 ? -4.402 28.844 -10.961 1 97.56 215 ARG B N 1
ATOM 5969 C CA . ARG B 1 215 ? -5.523 29.703 -11.344 1 97.56 215 ARG B CA 1
ATOM 5970 C C . ARG B 1 215 ? -5.914 29.469 -12.797 1 97.56 215 ARG B C 1
ATOM 5972 O O . ARG B 1 215 ? -7.09 29.25 -13.102 1 97.56 215 ARG B O 1
ATOM 5979 N N . ASN B 1 216 ? -4.977 29.438 -13.688 1 97.75 216 ASN B N 1
ATOM 5980 C CA . ASN B 1 216 ? -5.254 29.469 -15.125 1 97.75 216 ASN B CA 1
ATOM 5981 C C . ASN B 1 216 ? -5.516 28.078 -15.672 1 97.75 216 ASN B C 1
ATOM 5983 O O . ASN B 1 216 ? -6.273 27.906 -16.625 1 97.75 216 ASN B O 1
ATOM 5987 N N . ARG B 1 217 ? -4.902 27.078 -15.039 1 97.44 217 ARG B N 1
ATOM 5988 C CA . ARG B 1 217 ? -4.977 25.75 -15.625 1 97.44 217 ARG B CA 1
ATOM 5989 C C . ARG B 1 217 ? -5.977 24.875 -14.867 1 97.44 217 ARG B C 1
ATOM 5991 O O . ARG B 1 217 ? -6.441 23.859 -15.391 1 97.44 217 ARG B O 1
ATOM 5998 N N . LEU B 1 218 ? -6.344 25.297 -13.641 1 98.31 218 LEU B N 1
ATOM 5999 C CA . LEU B 1 218 ? -7.242 24.453 -12.852 1 98.31 218 LEU B CA 1
ATOM 6000 C C . LEU B 1 218 ? -8.461 25.25 -12.398 1 98.31 218 LEU B C 1
ATOM 6002 O O . LEU B 1 218 ? -9.57 25.031 -12.891 1 98.31 218 LEU B O 1
ATOM 6006 N N . TRP B 1 219 ? -8.32 26.297 -11.648 1 98.19 219 TRP B N 1
ATOM 6007 C CA . TRP B 1 219 ? -9.43 26.906 -10.938 1 98.19 219 TRP B CA 1
ATOM 6008 C C . TRP B 1 219 ? -10.344 27.672 -11.906 1 98.19 219 TRP B C 1
ATOM 6010 O O . TRP B 1 219 ? -11.562 27.5 -11.875 1 98.19 219 TRP B O 1
ATOM 6020 N N . ARG B 1 220 ? -9.805 28.438 -12.797 1 97.5 220 ARG B N 1
ATOM 6021 C CA . ARG B 1 220 ? -10.641 29.188 -13.727 1 97.5 220 ARG B CA 1
ATOM 6022 C C . ARG B 1 220 ? -11.406 28.25 -14.648 1 97.5 220 ARG B C 1
ATOM 6024 O O . ARG B 1 220 ? -12.625 28.359 -14.797 1 97.5 220 ARG B O 1
ATOM 6031 N N . PRO B 1 221 ? -10.703 27.266 -15.227 1 98 221 PRO B N 1
ATOM 6032 C CA . PRO B 1 221 ? -11.445 26.312 -16.062 1 98 221 PRO B CA 1
ATOM 6033 C C . PRO B 1 221 ? -12.531 25.578 -15.297 1 98 221 PRO B C 1
ATOM 6035 O O . PRO B 1 221 ? -13.523 25.141 -15.883 1 98 221 PRO B O 1
ATOM 6038 N N . MET B 1 222 ? -12.438 25.453 -14.008 1 97.5 222 MET B N 1
ATOM 6039 C CA . MET B 1 222 ? -13.406 24.734 -13.195 1 97.5 222 MET B CA 1
ATOM 6040 C C . MET B 1 222 ? -14.461 25.688 -12.633 1 97.5 222 MET B C 1
ATOM 6042 O O . MET B 1 222 ? -15.328 25.266 -11.867 1 97.5 222 MET B O 1
ATOM 6046 N N . GLY B 1 223 ? -14.328 26.938 -12.969 1 96.38 223 GLY B N 1
ATOM 6047 C CA . GLY B 1 223 ? -15.289 27.938 -12.523 1 96.38 223 GLY B CA 1
ATOM 6048 C C . GLY B 1 223 ? -15.039 28.391 -11.094 1 96.38 223 GLY B C 1
ATOM 6049 O O . GLY B 1 223 ? -15.93 28.984 -10.469 1 96.38 223 GLY B O 1
ATOM 6050 N N . MET B 1 224 ? -13.883 28.078 -10.539 1 96.88 224 MET B N 1
ATOM 6051 C CA . MET B 1 224 ? -13.5 28.5 -9.195 1 96.88 224 MET B CA 1
ATOM 6052 C C . MET B 1 224 ? -12.883 29.891 -9.227 1 96.88 224 MET B C 1
ATOM 6054 O O . MET B 1 224 ? -11.695 30.062 -8.961 1 96.88 224 MET B O 1
ATOM 6058 N N . LEU B 1 225 ? -13.68 30.859 -9.328 1 94.75 225 LEU B N 1
ATOM 6059 C CA . LEU B 1 225 ? -13.227 32.219 -9.656 1 94.75 225 LEU B CA 1
ATOM 6060 C C . LEU B 1 225 ? -12.805 32.969 -8.391 1 94.75 225 LEU B C 1
ATOM 6062 O O . LEU B 1 225 ? -12.133 34 -8.477 1 94.75 225 LEU B O 1
ATOM 6066 N N . ASN B 1 226 ? -13.195 32.469 -7.25 1 95.44 226 ASN B N 1
ATOM 6067 C CA . ASN B 1 226 ? -12.82 33.094 -5.984 1 95.44 226 ASN B CA 1
ATOM 6068 C C . ASN B 1 226 ? -11.883 32.188 -5.18 1 95.44 226 ASN B C 1
ATOM 6070 O O . ASN B 1 226 ? -12.102 31.984 -3.986 1 95.44 226 ASN B O 1
ATOM 6074 N N . THR B 1 227 ? -10.984 31.562 -5.797 1 97.62 227 THR B N 1
ATOM 6075 C CA . THR B 1 227 ? -9.953 30.734 -5.199 1 97.62 227 THR B CA 1
ATOM 6076 C C . THR B 1 227 ? -8.562 31.281 -5.504 1 97.62 227 THR B C 1
ATOM 6078 O O . THR B 1 227 ? -8.289 31.703 -6.629 1 97.62 227 THR B O 1
ATOM 6081 N N . PHE B 1 228 ? -7.719 31.328 -4.488 1 97.31 228 PHE B N 1
ATOM 6082 C CA . PHE B 1 228 ? -6.402 31.953 -4.562 1 97.31 228 PHE B CA 1
ATOM 6083 C C . PHE B 1 228 ? -5.363 31.125 -3.824 1 97.31 228 PHE B C 1
ATOM 6085 O O . PHE B 1 228 ? -5.715 30.219 -3.057 1 97.31 228 PHE B O 1
ATOM 6092 N N . LEU B 1 229 ? -4.078 31.438 -4.086 1 97.5 229 LEU B N 1
ATOM 6093 C CA . LEU B 1 229 ? -3.027 30.688 -3.398 1 97.5 229 LEU B CA 1
ATOM 6094 C C . LEU B 1 229 ? -2.389 31.531 -2.303 1 97.5 229 LEU B C 1
ATOM 6096 O O . LEU B 1 229 ? -1.759 31 -1.387 1 97.5 229 LEU B O 1
ATOM 6100 N N . HIS B 1 230 ? -2.598 32.906 -2.377 1 95.25 230 HIS B N 1
ATOM 6101 C CA . HIS B 1 230 ? -1.988 33.844 -1.421 1 95.25 230 HIS B CA 1
ATOM 6102 C C . HIS B 1 230 ? -3.016 34.812 -0.87 1 95.25 230 HIS B C 1
ATOM 6104 O O . HIS B 1 230 ? -3.902 35.281 -1.599 1 95.25 230 HIS B O 1
ATOM 6110 N N . PRO B 1 231 ? -2.906 35.125 0.412 1 94.12 231 PRO B N 1
ATOM 6111 C CA . PRO B 1 231 ? -3.912 36 1.025 1 94.12 231 PRO B CA 1
ATOM 6112 C C . PRO B 1 231 ? -3.949 37.375 0.396 1 94.12 231 PRO B C 1
ATOM 6114 O O . PRO B 1 231 ? -5.016 38 0.309 1 94.12 231 PRO B O 1
ATOM 6117 N N . ASP B 1 232 ? -2.844 37.875 -0.082 1 93.5 232 ASP B N 1
ATOM 6118 C CA . ASP B 1 232 ? -2.844 39.219 -0.711 1 93.5 232 ASP B CA 1
ATOM 6119 C C . ASP B 1 232 ? -3.74 39.219 -1.948 1 93.5 232 ASP B C 1
ATOM 6121 O O . ASP B 1 232 ? -4.434 40.219 -2.205 1 93.5 232 ASP B O 1
ATOM 6125 N N . ASP B 1 233 ? -3.689 38.125 -2.668 1 93.56 233 ASP B N 1
ATOM 6126 C CA . ASP B 1 233 ? -4.547 38.031 -3.844 1 93.56 233 ASP B CA 1
ATOM 6127 C C . ASP B 1 233 ? -6.02 37.938 -3.443 1 93.56 233 ASP B C 1
ATOM 6129 O O . ASP B 1 233 ? -6.883 38.531 -4.105 1 93.56 233 ASP B O 1
ATOM 6133 N N . ALA B 1 234 ? -6.316 37.219 -2.453 1 94.56 234 ALA B N 1
ATOM 6134 C CA . ALA B 1 234 ? -7.688 37.094 -1.958 1 94.56 234 ALA B CA 1
ATOM 6135 C C . ALA B 1 234 ? -8.219 38.438 -1.471 1 94.56 234 ALA B C 1
ATOM 6137 O O . ALA B 1 234 ? -9.367 38.781 -1.76 1 94.56 234 ALA B O 1
ATOM 6138 N N . LEU B 1 235 ? -7.438 39.188 -0.75 1 92.88 235 LEU B N 1
ATOM 6139 C CA . LEU B 1 235 ? -7.832 40.469 -0.186 1 92.88 235 LEU B CA 1
ATOM 6140 C C . LEU B 1 235 ? -8.016 41.5 -1.284 1 92.88 235 LEU B C 1
ATOM 6142 O O . LEU B 1 235 ? -8.859 42.406 -1.169 1 92.88 235 LEU B O 1
ATOM 6146 N N . ALA B 1 236 ? -7.297 41.344 -2.336 1 90.62 236 ALA B N 1
ATOM 6147 C CA . ALA B 1 236 ? -7.336 42.312 -3.434 1 90.62 236 ALA B CA 1
ATOM 6148 C C . ALA B 1 236 ? -8.523 42.062 -4.355 1 90.62 236 ALA B C 1
ATOM 6150 O O . ALA B 1 236 ? -8.945 42.938 -5.105 1 90.62 236 ALA B O 1
ATOM 6151 N N . SER B 1 237 ? -8.969 40.906 -4.426 1 83.75 237 SER B N 1
ATOM 6152 C CA . SER B 1 237 ? -9.969 40.5 -5.406 1 83.75 237 SER B CA 1
ATOM 6153 C C . SER B 1 237 ? -11.305 41.188 -5.152 1 83.75 237 SER B C 1
ATOM 6155 O O . SER B 1 237 ? -12.133 41.281 -6.059 1 83.75 237 SER B O 1
ATOM 6157 N N . GLY B 1 238 ? -11.617 42.062 -4.062 1 67.06 238 GLY B N 1
ATOM 6158 C CA . GLY B 1 238 ? -12.805 42.844 -3.766 1 67.06 238 GLY B CA 1
ATOM 6159 C C . GLY B 1 238 ? -14.094 42.062 -3.879 1 67.06 238 GLY B C 1
ATOM 6160 O O . GLY B 1 238 ? -15.133 42.469 -3.373 1 67.06 238 GLY B O 1
ATOM 6161 N N . GLY B 1 239 ? -14.391 41.094 -4.812 1 57.69 239 GLY B N 1
ATOM 6162 C CA . GLY B 1 239 ? -15.695 40.625 -5.262 1 57.69 239 GLY B CA 1
ATOM 6163 C C . GLY B 1 239 ? -16.094 39.281 -4.699 1 57.69 239 GLY B C 1
ATOM 6164 O O . GLY B 1 239 ? -17.266 38.906 -4.699 1 57.69 239 GLY B O 1
ATOM 6165 N N . GLY B 1 240 ? -15.375 38.375 -4.273 1 58.41 240 GLY B N 1
ATOM 6166 C CA . GLY B 1 240 ? -15.812 37 -4.289 1 58.41 240 GLY B CA 1
ATOM 6167 C C . GLY B 1 240 ? -15.938 36.406 -2.902 1 58.41 240 GLY B C 1
ATOM 6168 O O . GLY B 1 240 ? -16.141 35.188 -2.76 1 58.41 240 GLY B O 1
ATOM 6169 N N . GLY B 1 241 ? -15.961 37.281 -1.906 1 66.62 241 GLY B N 1
ATOM 6170 C CA . GLY B 1 241 ? -16.125 36.906 -0.515 1 66.62 241 GLY B CA 1
ATOM 6171 C C . GLY B 1 241 ? -15.031 37.406 0.387 1 66.62 241 GLY B C 1
ATOM 6172 O O . GLY B 1 241 ? -13.93 37.719 -0.079 1 66.62 241 GLY B O 1
ATOM 6173 N N . GLN B 1 242 ? -15.43 37.656 1.588 1 87 242 GLN B N 1
ATOM 6174 C CA . GLN B 1 242 ? -14.508 38.156 2.605 1 87 242 GLN B CA 1
ATOM 6175 C C . GLN B 1 242 ? -13.656 37.031 3.174 1 87 242 GLN B C 1
ATOM 6177 O O . GLN B 1 242 ? -14.172 35.969 3.498 1 87 242 GLN B O 1
ATOM 6182 N N . LEU B 1 243 ? -12.344 37.25 3.125 1 95.56 243 LEU B N 1
ATOM 6183 C CA . LEU B 1 243 ? -11.461 36.312 3.816 1 95.56 243 LEU B CA 1
ATOM 6184 C C . LEU B 1 243 ? -11.727 36.344 5.32 1 95.56 243 LEU B C 1
ATOM 6186 O O . LEU B 1 243 ? -11.633 37.375 5.961 1 95.56 243 LEU B O 1
ATOM 6190 N N . ALA B 1 244 ? -12.109 35.188 5.824 1 97.19 244 ALA B N 1
ATOM 6191 C CA . ALA B 1 244 ? -12.414 35.094 7.25 1 97.19 244 ALA B CA 1
ATOM 6192 C C . ALA B 1 244 ? -11.172 35.344 8.102 1 97.19 244 ALA B C 1
ATOM 6194 O O . ALA B 1 244 ? -10.047 35.094 7.656 1 97.19 244 ALA B O 1
ATOM 6195 N N . HIS B 1 245 ? -11.406 35.875 9.273 1 96.5 245 HIS B N 1
ATOM 6196 C CA . HIS B 1 245 ? -10.359 35.906 10.281 1 96.5 245 HIS B CA 1
ATOM 6197 C C . HIS B 1 245 ? -10.312 34.625 11.086 1 96.5 245 HIS B C 1
ATOM 6199 O O . HIS B 1 245 ? -11.352 34.031 11.383 1 96.5 245 HIS B O 1
ATOM 6205 N N . ALA B 1 246 ? -9.094 34.219 11.438 1 96.62 246 ALA B N 1
ATOM 6206 C CA . ALA B 1 246 ? -8.922 33.031 12.258 1 96.62 246 ALA B CA 1
ATOM 6207 C C . ALA B 1 246 ? -8.898 33.375 13.742 1 96.62 246 ALA B C 1
ATOM 6209 O O . ALA B 1 246 ? -8.398 34.438 14.125 1 96.62 246 ALA B O 1
ATOM 6210 N N . TYR B 1 247 ? -9.414 32.438 14.523 1 96.88 247 TYR B N 1
ATOM 6211 C CA . TYR B 1 247 ? -9.492 32.656 15.961 1 96.88 247 TYR B CA 1
ATOM 6212 C C . TYR B 1 247 ? -9.023 31.438 16.734 1 96.88 247 TYR B C 1
ATOM 6214 O O . TYR B 1 247 ? -9.164 30.297 16.25 1 96.88 247 TYR B O 1
ATOM 6222 N N . TYR B 1 248 ? -8.359 31.641 17.797 1 95.12 248 TYR B N 1
ATOM 6223 C CA . TYR B 1 248 ? -8.188 30.594 18.812 1 95.12 248 TYR B CA 1
ATOM 6224 C C . TYR B 1 248 ? -9.062 30.859 20.031 1 95.12 248 TYR B C 1
ATOM 6226 O O . TYR B 1 248 ? -9.531 31.984 20.234 1 95.12 248 TYR B O 1
ATOM 6234 N N . TYR B 1 249 ? -9.391 29.766 20.75 1 94.5 249 TYR B N 1
ATOM 6235 C CA . TYR B 1 249 ? -10.195 29.875 21.953 1 94.5 249 TYR B CA 1
ATOM 6236 C C . TYR B 1 249 ? -9.375 29.547 23.203 1 94.5 249 TYR B C 1
ATOM 6238 O O . TYR B 1 249 ? -8.695 28.516 23.25 1 94.5 249 TYR B O 1
ATOM 6246 N N . ASN B 1 250 ? -9.383 30.422 24.141 1 92.56 250 ASN B N 1
ATOM 6247 C CA . ASN B 1 250 ? -8.766 30.188 25.438 1 92.56 250 ASN B CA 1
ATOM 6248 C C . ASN B 1 250 ? -9.781 29.656 26.453 1 92.56 250 ASN B C 1
ATOM 6250 O O . ASN B 1 250 ? -10.641 30.406 26.922 1 92.56 250 ASN B O 1
ATOM 6254 N N . ASN B 1 251 ? -9.602 28.469 26.797 1 86.44 251 ASN B N 1
ATOM 6255 C CA . ASN B 1 251 ? -10.555 27.812 27.688 1 86.44 251 ASN B CA 1
ATOM 6256 C C . ASN B 1 251 ? -10.547 28.438 29.078 1 86.44 251 ASN B C 1
ATOM 6258 O O . ASN B 1 251 ? -11.562 28.406 29.781 1 86.44 251 ASN B O 1
ATOM 6262 N N . ASP B 1 252 ? -9.453 28.938 29.531 1 84.69 252 ASP B N 1
ATOM 6263 C CA . ASP B 1 252 ? -9.352 29.516 30.875 1 84.69 252 ASP B CA 1
ATOM 6264 C C . ASP B 1 252 ? -10.07 30.859 30.969 1 84.69 252 ASP B C 1
ATOM 6266 O O . ASP B 1 252 ? -10.773 31.125 31.938 1 84.69 252 ASP B O 1
ATOM 6270 N N . THR B 1 253 ? -9.883 31.625 29.938 1 88.25 253 THR B N 1
ATOM 6271 C CA . THR B 1 253 ? -10.5 32.969 29.938 1 88.25 253 THR B CA 1
ATOM 6272 C C . THR B 1 253 ? -11.844 32.938 29.219 1 88.25 253 THR B C 1
ATOM 6274 O O . THR B 1 253 ? -12.625 33.875 29.312 1 88.25 253 THR B O 1
ATOM 6277 N N . GLN B 1 254 ? -12.062 31.875 28.516 1 91.88 254 GLN B N 1
ATOM 6278 C CA . GLN B 1 254 ? -13.281 31.688 27.734 1 91.88 254 GLN B CA 1
ATOM 6279 C C . GLN B 1 254 ? -13.469 32.812 26.719 1 91.88 254 GLN B C 1
ATOM 6281 O O . GLN B 1 254 ? -14.562 33.375 26.594 1 91.88 254 GLN B O 1
ATOM 6286 N N . GLN B 1 255 ? -12.422 33.156 26.125 1 93.25 255 GLN B N 1
ATOM 6287 C CA . GLN B 1 255 ? -12.43 34.219 25.125 1 93.25 255 GLN B CA 1
ATOM 6288 C C . GLN B 1 255 ? -11.734 33.781 23.844 1 93.25 255 GLN B C 1
ATOM 6290 O O . GLN B 1 255 ? -10.852 32.906 23.875 1 93.25 255 GLN B O 1
ATOM 6295 N N . PHE B 1 256 ? -12.203 34.406 22.75 1 95.5 256 PHE B N 1
ATOM 6296 C CA . PHE B 1 256 ? -11.547 34.188 21.453 1 95.5 256 PHE B CA 1
ATOM 6297 C C . PHE B 1 256 ? -10.422 35.188 21.266 1 95.5 256 PHE B C 1
ATOM 6299 O O . PHE B 1 256 ? -10.523 36.344 21.688 1 95.5 256 PHE B O 1
ATOM 6306 N N . GLY B 1 257 ? -9.336 34.719 20.703 1 95.56 257 GLY B N 1
ATOM 6307 C CA . GLY B 1 257 ? -8.281 35.562 20.188 1 95.56 257 GLY B CA 1
ATOM 6308 C C . GLY B 1 257 ? -8.109 35.469 18.688 1 95.56 257 GLY B C 1
ATOM 6309 O O . GLY B 1 257 ? -8.234 34.406 18.109 1 95.56 257 GLY B O 1
ATOM 6310 N N . GLU B 1 258 ? -7.879 36.625 18.047 1 95.19 258 GLU B N 1
ATOM 6311 C CA . GLU B 1 258 ? -7.727 36.656 16.594 1 95.19 258 GLU B CA 1
ATOM 6312 C C . GLU B 1 258 ? -6.293 36.344 16.172 1 95.19 258 GLU B C 1
ATOM 6314 O O . GLU B 1 258 ? -5.344 36.688 16.875 1 95.19 258 GLU B O 1
ATOM 6319 N N . LEU B 1 259 ? -6.129 35.719 15.109 1 95 259 LEU B N 1
ATOM 6320 C CA . LEU B 1 259 ? -4.836 35.406 14.508 1 95 259 LEU B CA 1
ATOM 6321 C C . LEU B 1 259 ? -4.652 36.156 13.195 1 95 259 LEU B C 1
ATOM 6323 O O . LEU B 1 259 ? -5.617 36.375 12.461 1 95 259 LEU B O 1
ATOM 6327 N N . PRO B 1 260 ? -3.426 36.531 12.914 1 90.81 260 PRO B N 1
ATOM 6328 C CA . PRO B 1 260 ? -3.184 37.219 11.633 1 90.81 260 PRO B CA 1
ATOM 6329 C C . PRO B 1 260 ? -3.223 36.25 10.453 1 90.81 260 PRO B C 1
ATOM 6331 O O . PRO B 1 260 ? -3 35.031 10.625 1 90.81 260 PRO B O 1
ATOM 6334 N N . TRP B 1 261 ? -3.527 36.844 9.266 1 92 261 TRP B N 1
ATOM 6335 C CA . TRP B 1 261 ? -3.357 36.094 8.039 1 92 261 TRP B CA 1
ATOM 6336 C C . TRP B 1 261 ? -1.879 35.844 7.742 1 92 261 TRP B C 1
ATOM 6338 O O . TRP B 1 261 ? -1.072 36.781 7.809 1 92 261 TRP B O 1
ATOM 6348 N N . ASN B 1 262 ? -1.493 34.594 7.539 1 89.94 262 ASN B N 1
ATOM 6349 C CA . ASN B 1 262 ? -0.112 34.25 7.215 1 89.94 262 ASN B CA 1
ATOM 6350 C C . ASN B 1 262 ? 0.021 33.75 5.777 1 89.94 262 ASN B C 1
ATOM 6352 O O . ASN B 1 262 ? -0.9 33.156 5.242 1 89.94 262 ASN B O 1
ATOM 6356 N N . ASP B 1 263 ? 1.14 34.125 5.168 1 90.88 263 ASP B N 1
ATOM 6357 C CA . ASP B 1 263 ? 1.459 33.625 3.83 1 90.88 263 ASP B CA 1
ATOM 6358 C C . ASP B 1 263 ? 2.746 32.812 3.842 1 90.88 263 ASP B C 1
ATOM 6360 O O . ASP B 1 263 ? 3.822 33.344 4.137 1 90.88 263 ASP B O 1
ATOM 6364 N N . GLU B 1 264 ? 2.652 31.562 3.58 1 89 264 GLU B N 1
ATOM 6365 C CA . GLU B 1 264 ? 3.838 30.719 3.473 1 89 264 GLU B CA 1
ATOM 6366 C C . GLU B 1 264 ? 4.07 30.266 2.029 1 89 264 GLU B C 1
ATOM 6368 O O . GLU B 1 264 ? 3.814 29.125 1.678 1 89 264 GLU B O 1
ATOM 6373 N N . GLY B 1 265 ? 4.691 31.125 1.327 1 90.06 265 GLY B N 1
ATOM 6374 C CA . GLY B 1 265 ? 4.895 30.906 -0.097 1 90.06 265 GLY B CA 1
ATOM 6375 C C . GLY B 1 265 ? 5.867 29.797 -0.402 1 90.06 265 GLY B C 1
ATOM 6376 O O . GLY B 1 265 ? 5.758 29.125 -1.438 1 90.06 265 GLY B O 1
ATOM 6377 N N . SER B 1 266 ? 6.828 29.484 0.534 1 91.06 266 SER B N 1
ATOM 6378 C CA . SER B 1 266 ? 7.891 28.516 0.299 1 91.06 266 SER B CA 1
ATOM 6379 C C . SER B 1 266 ? 7.34 27.094 0.242 1 91.06 266 SER B C 1
ATOM 6381 O O . SER B 1 266 ? 7.961 26.203 -0.343 1 91.06 266 SER B O 1
ATOM 6383 N N . VAL B 1 267 ? 6.148 26.875 0.824 1 94.25 267 VAL B N 1
ATOM 6384 C CA . VAL B 1 267 ? 5.555 25.547 0.852 1 94.25 267 VAL B CA 1
ATOM 6385 C C . VAL B 1 267 ? 4.113 25.609 0.349 1 94.25 267 VAL B C 1
ATOM 6387 O O . VAL B 1 267 ? 3.27 24.812 0.763 1 94.25 267 VAL B O 1
ATOM 6390 N N . ALA B 1 268 ? 3.852 26.516 -0.532 1 94.31 268 ALA B N 1
ATOM 6391 C CA . ALA B 1 268 ? 2.482 26.828 -0.937 1 94.31 268 ALA B CA 1
ATOM 6392 C C . ALA B 1 268 ? 1.805 25.609 -1.565 1 94.31 268 ALA B C 1
ATOM 6394 O O . ALA B 1 268 ? 0.592 25.438 -1.43 1 94.31 268 ALA B O 1
ATOM 6395 N N . GLY B 1 269 ? 2.568 24.75 -2.215 1 96.38 269 GLY B N 1
ATOM 6396 C CA . GLY B 1 269 ? 2.006 23.562 -2.824 1 96.38 269 GLY B CA 1
ATOM 6397 C C . GLY B 1 269 ? 1.419 22.594 -1.812 1 96.38 269 GLY B C 1
ATOM 6398 O O . GLY B 1 269 ? 0.612 21.734 -2.164 1 96.38 269 GLY B O 1
ATOM 6399 N N . ALA B 1 270 ? 1.772 22.812 -0.567 1 97.06 270 ALA B N 1
ATOM 6400 C CA . ALA B 1 270 ? 1.319 21.922 0.491 1 97.06 270 ALA B CA 1
ATOM 6401 C C . ALA B 1 270 ? 0.026 22.422 1.124 1 97.06 270 ALA B C 1
ATOM 6403 O O . ALA B 1 270 ? -0.72 21.656 1.728 1 97.06 270 ALA B O 1
ATOM 6404 N N . GLY B 1 271 ? -0.272 23.828 1.068 1 95.88 271 GLY B N 1
ATOM 6405 C CA . GLY B 1 271 ? -1.435 24.078 1.902 1 95.88 271 GLY B CA 1
ATOM 6406 C C . GLY B 1 271 ? -1.868 25.531 1.888 1 95.88 271 GLY B C 1
ATOM 6407 O O . GLY B 1 271 ? -2.459 26.031 2.854 1 95.88 271 GLY B O 1
ATOM 6408 N N . MET B 1 272 ? -1.714 26.375 0.812 1 95.25 272 MET B N 1
ATOM 6409 C CA . MET B 1 272 ? -1.962 27.797 0.947 1 95.25 272 MET B CA 1
ATOM 6410 C C . MET B 1 272 ? -3.188 28.219 0.14 1 95.25 272 MET B C 1
ATOM 6412 O O . MET B 1 272 ? -3.52 29.406 0.077 1 95.25 272 MET B O 1
ATOM 6416 N N . ALA B 1 273 ? -3.9 27.281 -0.353 1 98.06 273 ALA B N 1
ATOM 6417 C CA . ALA B 1 273 ? -5.094 27.672 -1.1 1 98.06 273 ALA B CA 1
ATOM 6418 C C . ALA B 1 273 ? -6.109 28.359 -0.193 1 98.06 273 ALA B C 1
ATOM 6420 O O . ALA B 1 273 ? -6.238 28 0.982 1 98.06 273 ALA B O 1
ATOM 6421 N N . ILE B 1 274 ? -6.75 29.344 -0.71 1 98 274 ILE B N 1
ATOM 6422 C CA . ILE B 1 274 ? -7.836 30.094 -0.091 1 98 274 ILE B CA 1
ATOM 6423 C C . ILE B 1 274 ? -9.078 30.031 -0.982 1 98 274 ILE B C 1
ATOM 6425 O O . ILE B 1 274 ? -9.008 30.359 -2.17 1 98 274 ILE B O 1
ATOM 6429 N N . SER B 1 275 ? -10.164 29.609 -0.395 1 98.19 275 SER B N 1
ATOM 6430 C CA . SER B 1 275 ? -11.344 29.391 -1.232 1 98.19 275 SER B CA 1
ATOM 6431 C C . SER B 1 275 ? -12.625 29.438 -0.409 1 98.19 275 SER B C 1
ATOM 6433 O O . SER B 1 275 ? -12.602 29.781 0.771 1 98.19 275 SER B O 1
ATOM 6435 N N . SER B 1 276 ? -13.773 29.281 -1.081 1 97.44 276 SER B N 1
ATOM 6436 C CA . SER B 1 276 ? -15.086 29.141 -0.469 1 97.44 276 SER B CA 1
ATOM 6437 C C . SER B 1 276 ? -15.648 27.734 -0.674 1 97.44 276 SER B C 1
ATOM 6439 O O . SER B 1 276 ? -15.164 26.984 -1.523 1 97.44 276 SER B O 1
ATOM 6441 N N . VAL B 1 277 ? -16.641 27.422 0.147 1 97.88 277 VAL B N 1
ATOM 6442 C CA . VAL B 1 277 ? -17.25 26.109 -0 1 97.88 277 VAL B CA 1
ATOM 6443 C C . VAL B 1 277 ? -17.969 26.016 -1.34 1 97.88 277 VAL B C 1
ATOM 6445 O O . VAL B 1 277 ? -18.094 24.938 -1.916 1 97.88 277 VAL B O 1
ATOM 6448 N N . LEU B 1 278 ? -18.391 27.141 -1.917 1 95.62 278 LEU B N 1
ATOM 6449 C CA . LEU B 1 278 ? -19.031 27.156 -3.23 1 95.62 278 LEU B CA 1
ATOM 6450 C C . LEU B 1 278 ? -18.016 26.797 -4.32 1 95.62 278 LEU B C 1
ATOM 6452 O O . LEU B 1 278 ? -18.281 25.922 -5.156 1 95.62 278 LEU B O 1
ATOM 6456 N N . ASP B 1 279 ? -16.906 27.469 -4.332 1 96.88 279 ASP B N 1
ATOM 6457 C CA . ASP B 1 279 ? -15.875 27.156 -5.32 1 96.88 279 ASP B CA 1
ATOM 6458 C C . ASP B 1 279 ? -15.375 25.734 -5.164 1 96.88 279 ASP B C 1
ATOM 6460 O O . ASP B 1 279 ? -15.211 25.016 -6.152 1 96.88 279 ASP B O 1
ATOM 6464 N N . TRP B 1 280 ? -15.133 25.312 -3.908 1 98.31 280 TRP B N 1
ATOM 6465 C CA . TRP B 1 280 ? -14.562 23.984 -3.703 1 98.31 280 TRP B CA 1
ATOM 6466 C C . TRP B 1 280 ? -15.562 22.906 -4.066 1 98.31 280 TRP B C 1
ATOM 6468 O O . TRP B 1 280 ? -15.172 21.781 -4.406 1 98.31 280 TRP B O 1
ATOM 6478 N N . SER B 1 281 ? -16.859 23.203 -3.969 1 96.69 281 SER B N 1
ATOM 6479 C CA . SER B 1 281 ? -17.859 22.25 -4.434 1 96.69 281 SER B CA 1
ATOM 6480 C C . SER B 1 281 ? -17.75 22.016 -5.938 1 96.69 281 SER B C 1
ATOM 6482 O O . SER B 1 281 ? -18.016 20.922 -6.418 1 96.69 281 SER B O 1
ATOM 6484 N N . ARG B 1 282 ? -17.328 23.016 -6.684 1 96.56 282 ARG B N 1
ATOM 6485 C CA . ARG B 1 282 ? -17.078 22.844 -8.109 1 96.56 282 ARG B CA 1
ATOM 6486 C C . ARG B 1 282 ? -15.891 21.906 -8.352 1 96.56 282 ARG B C 1
ATOM 6488 O O . ARG B 1 282 ? -15.945 21.031 -9.227 1 96.56 282 ARG B O 1
ATOM 6495 N N . TYR B 1 283 ? -14.852 22.156 -7.543 1 98.06 283 TYR B N 1
ATOM 6496 C CA . TYR B 1 283 ? -13.703 21.25 -7.605 1 98.06 283 TYR B CA 1
ATOM 6497 C C . TYR B 1 283 ? -14.141 19.812 -7.414 1 98.06 283 TYR B C 1
ATOM 6499 O O . TYR B 1 283 ? -13.773 18.938 -8.203 1 98.06 283 TYR B O 1
ATOM 6507 N N . LEU B 1 284 ? -14.945 19.547 -6.391 1 98.25 284 LEU B N 1
ATOM 6508 C CA . LEU B 1 284 ? -15.406 18.203 -6.074 1 98.25 284 LEU B CA 1
ATOM 6509 C C . LEU B 1 284 ? -16.25 17.641 -7.211 1 98.25 284 LEU B C 1
ATOM 6511 O O . LEU B 1 284 ? -16.172 16.453 -7.52 1 98.25 284 LEU B O 1
ATOM 6515 N N . ARG B 1 285 ? -17.062 18.453 -7.852 1 96.62 285 ARG B N 1
ATOM 6516 C CA . ARG B 1 285 ? -17.875 17.984 -8.969 1 96.62 285 ARG B CA 1
ATOM 6517 C C . ARG B 1 285 ? -17 17.516 -10.125 1 96.62 285 ARG B C 1
ATOM 6519 O O . ARG B 1 285 ? -17.328 16.531 -10.797 1 96.62 285 ARG B O 1
ATOM 6526 N N . HIS B 1 286 ? -15.945 18.25 -10.375 1 97.5 286 HIS B N 1
ATOM 6527 C CA . HIS B 1 286 ? -15.016 17.828 -11.414 1 97.5 286 HIS B CA 1
ATOM 6528 C C . HIS B 1 286 ? -14.344 16.5 -11.055 1 97.5 286 HIS B C 1
ATOM 6530 O O . HIS B 1 286 ? -14.117 15.664 -11.93 1 97.5 286 HIS B O 1
ATOM 6536 N N . MET B 1 287 ? -13.984 16.312 -9.797 1 98.19 287 MET B N 1
ATOM 6537 C CA . MET B 1 287 ? -13.359 15.07 -9.359 1 98.19 287 MET B CA 1
ATOM 6538 C C . MET B 1 287 ? -14.352 13.906 -9.43 1 98.19 287 MET B C 1
ATOM 6540 O O . MET B 1 287 ? -13.977 12.789 -9.781 1 98.19 287 MET B O 1
ATOM 6544 N N . ILE B 1 288 ? -15.594 14.172 -9.086 1 97.62 288 ILE B N 1
ATOM 6545 C CA . ILE B 1 288 ? -16.641 13.156 -9.086 1 97.62 288 ILE B CA 1
ATOM 6546 C C . ILE B 1 288 ? -16.953 12.734 -10.516 1 97.62 288 ILE B C 1
ATOM 6548 O O . ILE B 1 288 ? -17.031 11.539 -10.82 1 97.62 288 ILE B O 1
ATOM 6552 N N . SER B 1 289 ? -17.078 13.688 -11.414 1 96.31 289 SER B N 1
ATOM 6553 C CA . SER B 1 289 ? -17.469 13.398 -12.789 1 96.31 289 SER B CA 1
ATOM 6554 C C . SER B 1 289 ? -16.266 13.047 -13.648 1 96.31 289 SER B C 1
ATOM 6556 O O . SER B 1 289 ? -16.422 12.664 -14.812 1 96.31 289 SER B O 1
ATOM 6558 N N . GLU B 1 290 ? -15.094 13.18 -13.062 1 97.38 290 GLU B N 1
ATOM 6559 C CA . GLU B 1 290 ? -13.852 12.938 -13.773 1 97.38 290 GLU B CA 1
ATOM 6560 C C . GLU B 1 290 ? -13.789 13.742 -15.07 1 97.38 290 GLU B C 1
ATOM 6562 O O . GLU B 1 290 ? -13.5 13.203 -16.141 1 97.38 290 GLU B O 1
ATOM 6567 N N . SER B 1 291 ? -14.133 14.969 -14.961 1 95.94 291 SER B N 1
ATOM 6568 C CA . SER B 1 291 ? -14.18 15.852 -16.109 1 95.94 291 SER B CA 1
ATOM 6569 C C . SER B 1 291 ? -12.93 16.734 -16.188 1 95.94 291 SER B C 1
ATOM 6571 O O . SER B 1 291 ? -12.086 16.688 -15.297 1 95.94 291 SER B O 1
ATOM 6573 N N . GLY B 1 292 ? -12.852 17.469 -17.281 1 94.19 292 GLY B N 1
ATOM 6574 C CA . GLY B 1 292 ? -11.727 18.391 -17.453 1 94.19 292 GLY B CA 1
ATOM 6575 C C . GLY B 1 292 ? -11.633 19.438 -16.359 1 94.19 292 GLY B C 1
ATOM 6576 O O . GLY B 1 292 ? -12.609 19.688 -15.656 1 94.19 292 GLY B O 1
ATOM 6577 N N . PRO B 1 293 ? -10.398 20 -16.203 1 97.12 293 PRO B N 1
ATOM 6578 C CA . PRO B 1 293 ? -9.211 19.969 -17.062 1 97.12 293 PRO B CA 1
ATOM 6579 C C . PRO B 1 293 ? -8.336 18.75 -16.828 1 97.12 293 PRO B C 1
ATOM 6581 O O . PRO B 1 293 ? -7.355 18.531 -17.547 1 97.12 293 PRO B O 1
ATOM 6584 N N . ILE B 1 294 ? -8.625 17.922 -15.922 1 97.38 294 ILE B N 1
ATOM 6585 C CA . ILE B 1 294 ? -7.863 16.703 -15.664 1 97.38 294 ILE B CA 1
ATOM 6586 C C . ILE B 1 294 ? -8.32 15.602 -16.609 1 97.38 294 ILE B C 1
ATOM 6588 O O . ILE B 1 294 ? -9.523 15.398 -16.812 1 97.38 294 ILE B O 1
ATOM 6592 N N . SER B 1 295 ? -7.445 14.906 -17.281 1 96.62 295 SER B N 1
ATOM 6593 C CA . SER B 1 295 ? -7.777 13.836 -18.203 1 96.62 295 SER B CA 1
ATOM 6594 C C . SER B 1 295 ? -8.336 12.625 -17.484 1 96.62 295 SER B C 1
ATOM 6596 O O . SER B 1 295 ? -8.211 12.516 -16.25 1 96.62 295 SER B O 1
ATOM 6598 N N . ALA B 1 296 ? -8.953 11.734 -18.234 1 96.44 296 ALA B N 1
ATOM 6599 C CA . ALA B 1 296 ? -9.445 10.484 -17.672 1 96.44 296 ALA B CA 1
ATOM 6600 C C . ALA B 1 296 ? -8.305 9.688 -17.047 1 96.44 296 ALA B C 1
ATOM 6602 O O . ALA B 1 296 ? -8.461 9.133 -15.953 1 96.44 296 ALA B O 1
ATOM 6603 N N . ALA B 1 297 ? -7.152 9.617 -17.703 1 95 297 ALA B N 1
ATOM 6604 C CA . ALA B 1 297 ? -5.977 8.938 -17.172 1 95 297 ALA B CA 1
ATOM 6605 C C . ALA B 1 297 ? -5.477 9.617 -15.891 1 95 297 ALA B C 1
ATOM 6607 O O . ALA B 1 297 ? -5.027 8.945 -14.961 1 95 297 ALA B O 1
ATOM 6608 N N . GLY B 1 298 ? -5.562 10.93 -15.891 1 96.62 298 GLY B N 1
ATOM 6609 C CA . GLY B 1 298 ? -5.18 11.68 -14.711 1 96.62 298 GLY B CA 1
ATOM 6610 C C . GLY B 1 298 ? -6.055 11.383 -13.508 1 96.62 298 GLY B C 1
ATOM 6611 O O . GLY B 1 298 ? -5.547 11.125 -12.414 1 96.62 298 GLY B O 1
ATOM 6612 N N . HIS B 1 299 ? -7.395 11.414 -13.75 1 97.88 299 HIS B N 1
ATOM 6613 C CA . HIS B 1 299 ? -8.32 11.094 -12.672 1 97.88 299 HIS B CA 1
ATOM 6614 C C . HIS B 1 299 ? -8.047 9.703 -12.102 1 97.88 299 HIS B C 1
ATOM 6616 O O . HIS B 1 299 ? -8.062 9.508 -10.883 1 97.88 299 HIS B O 1
ATOM 6622 N N . ALA B 1 300 ? -7.777 8.75 -12.984 1 96.06 300 ALA B N 1
ATOM 6623 C CA . ALA B 1 300 ? -7.496 7.383 -12.555 1 96.06 300 ALA B CA 1
ATOM 6624 C C . ALA B 1 300 ? -6.23 7.32 -11.711 1 96.06 300 ALA B C 1
ATOM 6626 O O . ALA B 1 300 ? -6.203 6.66 -10.664 1 96.06 300 ALA B O 1
ATOM 6627 N N . ALA B 1 301 ? -5.199 8 -12.102 1 96.31 301 ALA B N 1
ATOM 6628 C CA . ALA B 1 301 ? -3.93 8 -11.383 1 96.31 301 ALA B CA 1
ATOM 6629 C C . ALA B 1 301 ? -4.078 8.656 -10.008 1 96.31 301 ALA B C 1
ATOM 6631 O O . ALA B 1 301 ? -3.559 8.141 -9.016 1 96.31 301 ALA B O 1
ATOM 6632 N N . LEU B 1 302 ? -4.766 9.758 -9.945 1 98.06 302 LEU B N 1
ATOM 6633 C CA . LEU B 1 302 ? -4.922 10.516 -8.711 1 98.06 302 LEU B CA 1
ATOM 6634 C C . LEU B 1 302 ? -5.652 9.695 -7.652 1 98.06 302 LEU B C 1
ATOM 6636 O O . LEU B 1 302 ? -5.328 9.773 -6.469 1 98.06 302 LEU B O 1
ATOM 6640 N N . LYS B 1 303 ? -6.559 8.867 -8.094 1 95.56 303 LYS B N 1
ATOM 6641 C CA . LYS B 1 303 ? -7.461 8.188 -7.168 1 95.56 303 LYS B CA 1
ATOM 6642 C C . LYS B 1 303 ? -6.965 6.781 -6.848 1 95.56 303 LYS B C 1
ATOM 6644 O O . LYS B 1 303 ? -7.434 6.152 -5.898 1 95.56 303 LYS B O 1
ATOM 6649 N N . ALA B 1 304 ? -5.977 6.312 -7.59 1 94.19 304 ALA B N 1
ATOM 6650 C CA . ALA B 1 304 ? -5.465 4.961 -7.375 1 94.19 304 ALA B CA 1
ATOM 6651 C C . ALA B 1 304 ? -4.805 4.84 -6.004 1 94.19 304 ALA B C 1
ATOM 6653 O O . ALA B 1 304 ? -4.215 5.797 -5.504 1 94.19 304 ALA B O 1
ATOM 6654 N N . PRO B 1 305 ? -4.961 3.664 -5.379 1 92.69 305 PRO B N 1
ATOM 6655 C CA . PRO B 1 305 ? -4.273 3.438 -4.105 1 92.69 305 PRO B CA 1
ATOM 6656 C C . PRO B 1 305 ? -2.768 3.26 -4.273 1 92.69 305 PRO B C 1
ATOM 6658 O O . PRO B 1 305 ? -2.32 2.281 -4.879 1 92.69 305 PRO B O 1
ATOM 6661 N N . HIS B 1 306 ? -1.97 4.164 -3.771 1 92.12 306 HIS B N 1
ATOM 6662 C CA . HIS B 1 306 ? -0.526 4.121 -3.98 1 92.12 306 HIS B CA 1
ATOM 6663 C C . HIS B 1 306 ? 0.198 3.65 -2.725 1 92.12 306 HIS B C 1
ATOM 6665 O O . HIS B 1 306 ? 1.238 2.992 -2.812 1 92.12 306 HIS B O 1
ATOM 6671 N N . MET B 1 307 ? -0.27 4.055 -1.518 1 94.12 307 MET B N 1
ATOM 6672 C CA . MET B 1 307 ? 0.426 3.768 -0.266 1 94.12 307 MET B CA 1
ATOM 6673 C C . MET B 1 307 ? -0.568 3.508 0.861 1 94.12 307 MET B C 1
ATOM 6675 O O . MET B 1 307 ? -1.543 4.246 1.019 1 94.12 307 MET B O 1
ATOM 6679 N N . VAL B 1 308 ? -0.347 2.41 1.569 1 91.62 308 VAL B N 1
ATOM 6680 C CA . VAL B 1 308 ? -1.14 2.164 2.77 1 91.62 308 VAL B CA 1
ATOM 6681 C C . VAL B 1 308 ? -0.81 3.211 3.832 1 91.62 308 VAL B C 1
ATOM 6683 O O . VAL B 1 308 ? 0.362 3.455 4.129 1 91.62 308 VAL B O 1
ATOM 6686 N N . SER B 1 309 ? -1.797 3.811 4.262 1 91.44 309 SER B N 1
ATOM 6687 C CA . SER B 1 309 ? -1.592 4.879 5.234 1 91.44 309 SER B CA 1
ATOM 6688 C C . SER B 1 309 ? -2.254 4.547 6.57 1 91.44 309 SER B C 1
ATOM 6690 O O . SER B 1 309 ? -2.668 3.408 6.797 1 91.44 309 SER B O 1
ATOM 6692 N N . GLU B 1 310 ? -2.213 5.367 7.469 1 79 310 GLU B N 1
ATOM 6693 C CA . GLU B 1 310 ? -2.752 5.16 8.805 1 79 310 GLU B CA 1
ATOM 6694 C C . GLU B 1 310 ? -4.254 4.895 8.766 1 79 310 GLU B C 1
ATOM 6696 O O . GLU B 1 310 ? -4.992 5.586 8.062 1 79 310 GLU B O 1
ATOM 6701 N N . GLN B 1 311 ? -4.668 4.016 9.555 1 74.12 311 GLN B N 1
ATOM 6702 C CA . GLN B 1 311 ? -6.039 3.521 9.469 1 74.12 311 GLN B CA 1
ATOM 6703 C C . GLN B 1 311 ? -6.961 4.297 10.406 1 74.12 311 GLN B C 1
ATOM 6705 O O . GLN B 1 311 ? -6.578 4.637 11.523 1 74.12 311 GLN B O 1
ATOM 6710 N N . ASP B 1 312 ? -8.023 4.738 9.891 1 76.19 312 ASP B N 1
ATOM 6711 C CA . ASP B 1 312 ? -9.133 5.223 10.703 1 76.19 312 ASP B CA 1
ATOM 6712 C C . ASP B 1 312 ? -10.258 4.199 10.758 1 76.19 312 ASP B C 1
ATOM 6714 O O . ASP B 1 312 ? -11 4.027 9.789 1 76.19 312 ASP B O 1
ATOM 6718 N N . ARG B 1 313 ? -10.477 3.613 11.906 1 74.38 313 ARG B N 1
ATOM 6719 C CA . ARG B 1 313 ? -11.484 2.566 12.023 1 74.38 313 ARG B CA 1
ATOM 6720 C C . ARG B 1 313 ? -12.742 3.092 12.711 1 74.38 313 ARG B C 1
ATOM 6722 O O . ARG B 1 313 ? -13.672 2.328 12.984 1 74.38 313 ARG B O 1
ATOM 6729 N N . ARG B 1 314 ? -12.727 4.383 12.984 1 85.81 314 ARG B N 1
ATOM 6730 C CA . ARG B 1 314 ? -13.891 4.949 13.656 1 85.81 314 ARG B CA 1
ATOM 6731 C C . ARG B 1 314 ? -15.07 5.086 12.695 1 85.81 314 ARG B C 1
ATOM 6733 O O . ARG B 1 314 ? -16.203 4.785 13.055 1 85.81 314 ARG B O 1
ATOM 6740 N N . ILE B 1 315 ? -14.711 5.504 11.523 1 88.06 315 ILE B N 1
ATOM 6741 C CA . ILE B 1 315 ? -15.82 5.785 10.625 1 88.06 315 ILE B CA 1
ATOM 6742 C C . ILE B 1 315 ? -15.68 4.949 9.352 1 88.06 315 ILE B C 1
ATOM 6744 O O . ILE B 1 315 ? -16.672 4.699 8.656 1 88.06 315 ILE B O 1
ATOM 6748 N N . TYR B 1 316 ? -14.492 4.465 9.047 1 88.56 316 TYR B N 1
ATOM 6749 C CA . TYR B 1 316 ? -14.266 3.705 7.824 1 88.56 316 TYR B CA 1
ATOM 6750 C C . TYR B 1 316 ? -14.039 2.229 8.133 1 88.56 316 TYR B C 1
ATOM 6752 O O . TYR B 1 316 ? -13.727 1.868 9.273 1 88.56 316 TYR B O 1
ATOM 6760 N N . SER B 1 317 ? -14.258 1.39 7.129 1 83.81 317 SER B N 1
ATOM 6761 C CA . SER B 1 317 ? -14.227 -0.052 7.352 1 83.81 317 SER B CA 1
ATOM 6762 C C . SER B 1 317 ? -13.07 -0.702 6.594 1 83.81 317 SER B C 1
ATOM 6764 O O . SER B 1 317 ? -12.711 -1.85 6.867 1 83.81 317 SER B O 1
ATOM 6766 N N . GLY B 1 318 ? -12.508 -0.019 5.719 1 85.12 318 GLY B N 1
ATOM 6767 C CA . GLY B 1 318 ? -11.477 -0.634 4.906 1 85.12 318 GLY B CA 1
ATOM 6768 C C . GLY B 1 318 ? -10.07 -0.209 5.301 1 85.12 318 GLY B C 1
ATOM 6769 O O . GLY B 1 318 ? -9.867 0.332 6.391 1 85.12 318 GLY B O 1
ATOM 6770 N N . THR B 1 319 ? -9.125 -0.649 4.477 1 86.94 319 THR B N 1
ATOM 6771 C CA . THR B 1 319 ? -7.746 -0.181 4.598 1 86.94 319 THR B CA 1
ATOM 6772 C C . THR B 1 319 ? -7.594 1.21 3.99 1 86.94 319 THR B C 1
ATOM 6774 O O . THR B 1 319 ? -8.078 1.467 2.885 1 86.94 319 THR B O 1
ATOM 6777 N N . GLU B 1 320 ? -7 2.045 4.773 1 91.75 320 GLU B N 1
ATOM 6778 C CA . GLU B 1 320 ? -6.793 3.402 4.281 1 91.75 320 GLU B CA 1
ATOM 6779 C C . GLU B 1 320 ? -5.551 3.482 3.393 1 91.75 320 GLU B C 1
ATOM 6781 O O . GLU B 1 320 ? -4.523 2.875 3.699 1 91.75 320 GLU B O 1
ATOM 6786 N N . PHE B 1 321 ? -5.699 4.18 2.291 1 91.88 321 PHE B N 1
ATOM 6787 C CA . PHE B 1 321 ? -4.574 4.43 1.396 1 91.88 321 PHE B CA 1
ATOM 6788 C C . PHE B 1 321 ? -4.457 5.914 1.073 1 91.88 321 PHE B C 1
ATOM 6790 O O . PHE B 1 321 ? -5.418 6.668 1.245 1 91.88 321 PHE B O 1
ATOM 6797 N N . TYR B 1 322 ? -3.303 6.203 0.78 1 96.12 322 TYR B N 1
ATOM 6798 C CA . TYR B 1 322 ? -3.057 7.527 0.217 1 96.12 322 TYR B CA 1
ATOM 6799 C C . TYR B 1 322 ? -2.713 7.434 -1.264 1 96.12 322 TYR B C 1
ATOM 6801 O O . TYR B 1 322 ? -1.826 6.672 -1.655 1 96.12 322 TYR B O 1
ATOM 6809 N N . GLY B 1 323 ? -3.516 8.109 -2.105 1 96.38 323 GLY B N 1
ATOM 6810 C CA . GLY B 1 323 ? -3.199 8.273 -3.516 1 96.38 323 GLY B CA 1
ATOM 6811 C C . GLY B 1 323 ? -2.291 9.453 -3.791 1 96.38 323 GLY B C 1
ATOM 6812 O O . GLY B 1 323 ? -1.281 9.641 -3.107 1 96.38 323 GLY B O 1
ATOM 6813 N N . LEU B 1 324 ? -2.635 10.086 -4.844 1 98.44 324 LEU B N 1
ATOM 6814 C CA . LEU B 1 324 ? -1.894 11.305 -5.129 1 98.44 324 LEU B CA 1
ATOM 6815 C C . LEU B 1 324 ? -2.67 12.531 -4.66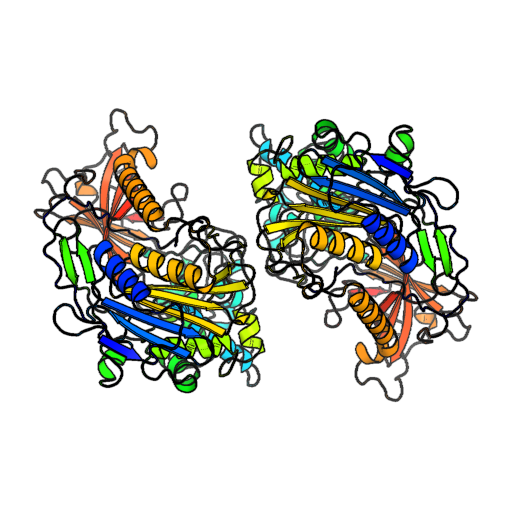4 1 98.44 324 LEU B C 1
ATOM 6817 O O . LEU B 1 324 ? -3.482 13.078 -5.414 1 98.44 324 LEU B O 1
ATOM 6821 N N . GLY B 1 325 ? -2.391 12.906 -3.43 1 98.38 325 GLY B N 1
ATOM 6822 C CA . GLY B 1 325 ? -3.039 14.062 -2.838 1 98.38 325 GLY B CA 1
ATOM 6823 C C . GLY B 1 325 ? -4.387 13.742 -2.215 1 98.38 325 GLY B C 1
ATOM 6824 O O . GLY B 1 325 ? -5.145 14.648 -1.864 1 98.38 325 GLY B O 1
ATOM 6825 N N . TRP B 1 326 ? -4.699 12.438 -2.1 1 98.06 326 TRP B N 1
ATOM 6826 C CA . TRP B 1 326 ? -6.004 12.031 -1.594 1 98.06 326 TRP B CA 1
ATOM 6827 C C . TRP B 1 326 ? -5.875 10.836 -0.649 1 98.06 326 TRP B C 1
ATOM 6829 O O . TRP B 1 326 ? -5.262 9.828 -0.996 1 98.06 326 TRP B O 1
ATOM 6839 N N . GLY B 1 327 ? -6.477 11.023 0.582 1 96.81 327 GLY B N 1
ATOM 6840 C CA . GLY B 1 327 ? -6.789 9.828 1.348 1 96.81 327 GLY B CA 1
ATOM 6841 C C . GLY B 1 327 ? -8.016 9.102 0.838 1 96.81 327 GLY B C 1
ATOM 6842 O O . GLY B 1 327 ? -8.906 9.711 0.241 1 96.81 327 GLY B O 1
ATOM 6843 N N . SER B 1 328 ? -8.062 7.812 0.995 1 94.88 328 SER B N 1
ATOM 6844 C CA . SER B 1 328 ? -9.234 7.055 0.577 1 94.88 328 SER B CA 1
ATOM 6845 C C . SER B 1 328 ? -9.461 5.844 1.478 1 94.88 328 SER B C 1
ATOM 6847 O O . SER B 1 328 ? -8.508 5.27 2.004 1 94.88 328 SER B O 1
ATOM 6849 N N . ASN B 1 329 ? -10.641 5.527 1.624 1 93.19 329 ASN B N 1
ATOM 6850 C CA . ASN B 1 329 ? -11.078 4.383 2.416 1 93.19 329 ASN B CA 1
ATOM 6851 C C . ASN B 1 329 ? -12.484 3.934 2.025 1 93.19 329 ASN B C 1
ATOM 6853 O O . ASN B 1 329 ? -13.055 4.445 1.062 1 93.19 329 ASN B O 1
ATOM 6857 N N . MET B 1 330 ? -12.953 2.887 2.672 1 90.44 330 MET B N 1
ATOM 6858 C CA . MET B 1 330 ? -14.273 2.332 2.369 1 90.44 330 MET B CA 1
ATOM 6859 C C . MET B 1 330 ? -15.266 2.656 3.479 1 90.44 330 MET B C 1
ATOM 6861 O O . MET B 1 330 ? -14.914 2.639 4.66 1 90.44 330 MET B O 1
ATOM 6865 N N . MET B 1 331 ? -16.375 3.041 3.082 1 89.88 331 MET B N 1
ATOM 6866 C CA . MET B 1 331 ? -17.516 3.182 3.986 1 89.88 331 MET B CA 1
ATOM 6867 C C . MET B 1 331 ? -18.766 2.584 3.369 1 89.88 331 MET B C 1
ATOM 6869 O O . MET B 1 331 ? -19.156 2.951 2.26 1 89.88 331 MET B O 1
ATOM 6873 N N . GLN B 1 332 ? -19.406 1.645 4.094 1 86.75 332 GLN B N 1
ATOM 6874 C CA . GLN B 1 332 ? -20.594 0.973 3.609 1 86.75 332 GLN B CA 1
ATOM 6875 C C . GLN B 1 332 ? -20.391 0.434 2.197 1 86.75 332 GLN B C 1
ATOM 6877 O O . GLN B 1 332 ? -21.203 0.698 1.305 1 86.75 332 GLN B O 1
ATOM 6882 N N . ASN B 1 333 ? -19.297 -0.173 1.9 1 82.75 333 ASN B N 1
ATOM 6883 C CA . ASN B 1 333 ? -18.922 -0.873 0.678 1 82.75 333 ASN B CA 1
ATOM 6884 C C . ASN B 1 333 ? -18.672 0.1 -0.471 1 82.75 333 ASN B C 1
ATOM 6886 O O . ASN B 1 333 ? -18.688 -0.293 -1.639 1 82.75 333 ASN B O 1
ATOM 6890 N N . GLU B 1 334 ? -18.547 1.421 -0.151 1 89.06 334 GLU B N 1
ATOM 6891 C CA . GLU B 1 334 ? -18.234 2.428 -1.161 1 89.06 334 GLU B CA 1
ATOM 6892 C C . GLU B 1 334 ? -16.906 3.125 -0.853 1 89.06 334 GLU B C 1
ATOM 6894 O O . GLU B 1 334 ? -16.594 3.398 0.309 1 89.06 334 GLU B O 1
ATOM 6899 N N . ALA B 1 335 ? -16.203 3.385 -1.869 1 91.69 335 ALA B N 1
ATOM 6900 C CA . ALA B 1 335 ? -14.938 4.098 -1.703 1 91.69 335 ALA B CA 1
ATOM 6901 C C . ALA B 1 335 ? -15.18 5.586 -1.457 1 91.69 335 ALA B C 1
ATOM 6903 O O . ALA B 1 335 ? -16.031 6.203 -2.111 1 91.69 335 ALA B O 1
ATOM 6904 N N . VAL B 1 336 ? -14.531 6.145 -0.48 1 95.69 336 VAL B N 1
ATOM 6905 C CA . VAL B 1 336 ? -14.578 7.562 -0.141 1 95.69 336 VAL B CA 1
ATOM 6906 C C . VAL B 1 336 ? -13.18 8.172 -0.282 1 95.69 336 VAL B C 1
ATOM 6908 O O . VAL B 1 336 ? -12.203 7.617 0.214 1 95.69 336 VAL B O 1
ATOM 6911 N N . TRP B 1 337 ? -13.055 9.195 -1.026 1 97.69 337 TRP B N 1
ATOM 6912 C CA . TRP B 1 337 ? -11.828 9.992 -1.077 1 97.69 337 TRP B CA 1
ATOM 6913 C C . TRP B 1 337 ? -11.96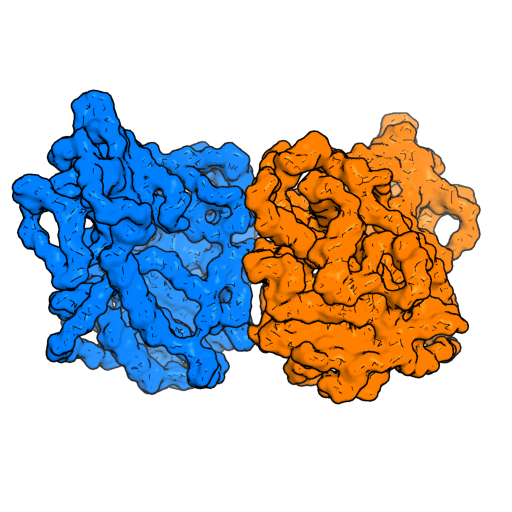9 11.25 -0.23 1 97.69 337 TRP B C 1
ATOM 6915 O O . TRP B 1 337 ? -13.031 11.867 -0.187 1 97.69 337 TRP B O 1
ATOM 6925 N N . TYR B 1 338 ? -10.898 11.625 0.43 1 97.81 338 TYR B N 1
ATOM 6926 C CA . TYR B 1 338 ? -11.008 12.766 1.337 1 97.81 338 TYR B CA 1
ATOM 6927 C C . TYR B 1 338 ? -9.641 13.398 1.58 1 97.81 338 TYR B C 1
ATOM 6929 O O . TYR B 1 338 ? -8.609 12.812 1.232 1 97.81 338 TYR B O 1
ATOM 6937 N N . HIS B 1 339 ? -9.633 14.586 2.127 1 98.56 339 HIS B N 1
ATOM 6938 C CA . HIS B 1 339 ? -8.445 15.258 2.646 1 98.56 339 HIS B CA 1
ATOM 6939 C C . HIS B 1 339 ? -8.82 16.359 3.633 1 98.56 339 HIS B C 1
ATOM 6941 O O . HIS B 1 339 ? -9.797 17.078 3.42 1 98.56 339 HIS B O 1
ATOM 6947 N N . SER B 1 340 ? -8.078 16.5 4.652 1 97.81 340 SER B N 1
ATOM 6948 C CA . SER B 1 340 ? -8.258 17.578 5.605 1 97.81 340 SER B CA 1
ATOM 6949 C C . SER B 1 340 ? -7.27 18.719 5.348 1 97.81 340 SER B C 1
ATOM 6951 O O . SER B 1 340 ? -6.332 18.562 4.562 1 97.81 340 SER B O 1
ATOM 6953 N N . GLY B 1 341 ? -7.602 19.844 5.93 1 97.75 341 GLY B N 1
ATOM 6954 C CA . GLY B 1 341 ? -6.711 21 5.863 1 97.75 341 GLY B CA 1
ATOM 6955 C C . GLY B 1 341 ? -6.566 21.719 7.191 1 97.75 341 GLY B C 1
ATOM 6956 O O . GLY B 1 341 ? -7.535 21.844 7.945 1 97.75 341 GLY B O 1
ATOM 6957 N N . ARG B 1 342 ? -5.379 22.094 7.438 1 95.75 342 ARG B N 1
ATOM 6958 C CA . ARG B 1 342 ? -5.07 22.906 8.602 1 95.75 342 ARG B CA 1
ATOM 6959 C C . ARG B 1 342 ? -3.949 23.891 8.297 1 95.75 342 ARG B C 1
ATOM 6961 O O . ARG B 1 342 ? -2.863 23.5 7.875 1 95.75 342 ARG B O 1
ATOM 6968 N N . VAL B 1 343 ? -4.258 25.109 8.398 1 94.06 343 VAL B N 1
ATOM 6969 C CA . VAL B 1 343 ? -3.223 26.125 8.242 1 94.06 343 VAL B CA 1
ATOM 6970 C C . VAL B 1 343 ? -3.734 27.469 8.758 1 94.06 343 VAL B C 1
ATOM 6972 O O . VAL B 1 343 ? -4.93 27.766 8.672 1 94.06 343 VAL B O 1
ATOM 6975 N N . SER B 1 344 ? -2.922 28.281 9.367 1 90.19 344 SER B N 1
ATOM 6976 C CA . SER B 1 344 ? -3.193 29.656 9.766 1 90.19 344 SER B CA 1
ATOM 6977 C C . SER B 1 344 ? -4.43 29.734 10.648 1 90.19 344 SER B C 1
ATOM 6979 O O . SER B 1 344 ? -5.281 30.609 10.453 1 90.19 344 SER B O 1
ATOM 6981 N N . GLY B 1 345 ? -4.598 28.781 11.469 1 93.81 345 GLY B N 1
ATOM 6982 C CA . GLY B 1 345 ? -5.656 28.812 12.469 1 93.81 345 GLY B CA 1
ATOM 6983 C C . GLY B 1 345 ? -6.996 28.359 11.922 1 93.81 345 GLY B C 1
ATOM 6984 O O . GLY B 1 345 ? -8.016 28.453 12.609 1 93.81 345 GLY B O 1
ATOM 6985 N N . MET B 1 346 ? -7.016 27.859 10.711 1 96.75 346 MET B N 1
ATOM 6986 C CA . MET B 1 346 ? -8.266 27.406 10.109 1 96.75 346 MET B CA 1
ATOM 6987 C C . MET B 1 346 ? -8.211 25.922 9.812 1 96.75 346 MET B C 1
ATOM 6989 O O . MET B 1 346 ? -7.129 25.328 9.727 1 96.75 346 MET B O 1
ATOM 6993 N N . LEU B 1 347 ? -9.359 25.297 9.758 1 98.06 347 LEU B N 1
ATOM 6994 C CA . LEU B 1 347 ? -9.516 23.891 9.438 1 98.06 347 LEU B CA 1
ATOM 6995 C C . LEU B 1 347 ? -10.484 23.703 8.273 1 98.06 347 LEU B C 1
ATOM 6997 O O . LEU B 1 347 ? -11.398 24.5 8.086 1 98.06 347 LEU B O 1
ATOM 7001 N N . SER B 1 348 ? -10.266 22.688 7.535 1 98.69 348 SER B N 1
ATOM 7002 C CA . SER B 1 348 ? -11.164 22.328 6.445 1 98.69 348 SER B CA 1
ATOM 7003 C C . SER B 1 348 ? -11.156 20.812 6.207 1 98.69 348 SER B C 1
ATOM 7005 O O . SER B 1 348 ? -10.258 20.109 6.691 1 98.69 348 SER B O 1
ATOM 7007 N N . TYR B 1 349 ? -12.18 20.359 5.609 1 98.69 349 TYR B N 1
ATOM 7008 C CA . TYR B 1 349 ? -12.312 18.938 5.273 1 98.69 349 TYR B CA 1
ATOM 7009 C C . TYR B 1 349 ? -13.172 18.766 4.027 1 98.69 349 TYR B C 1
ATOM 7011 O O . TYR B 1 349 ? -14.188 19.438 3.859 1 98.69 349 TYR B O 1
ATOM 7019 N N . MET B 1 350 ? -12.727 17.891 3.146 1 98.81 350 MET B N 1
ATOM 7020 C CA . MET B 1 350 ? -13.508 17.531 1.972 1 98.81 350 MET B CA 1
ATOM 7021 C C . MET B 1 350 ? -13.586 16.016 1.823 1 98.81 350 MET B C 1
ATOM 7023 O O . MET B 1 350 ? -12.664 15.297 2.23 1 98.81 350 MET B O 1
ATOM 7027 N N . ALA B 1 351 ? -14.656 15.555 1.244 1 98.62 351 ALA B N 1
ATOM 7028 C CA . ALA B 1 351 ? -14.82 14.148 0.901 1 98.62 351 ALA B CA 1
ATOM 7029 C C . ALA B 1 351 ? -15.781 13.977 -0.273 1 98.62 351 ALA B C 1
ATOM 7031 O O . ALA B 1 351 ? -16.641 14.836 -0.514 1 98.62 351 ALA B O 1
ATOM 7032 N N . PHE B 1 352 ? -15.609 12.93 -1.044 1 98.12 352 PHE B N 1
ATOM 7033 C CA . PHE B 1 352 ? -16.578 12.633 -2.096 1 98.12 352 PHE B CA 1
ATOM 7034 C C . PHE B 1 352 ? -16.656 11.133 -2.348 1 98.12 352 PHE B C 1
ATOM 7036 O O . PHE B 1 352 ? -15.727 10.391 -2.016 1 98.12 352 PHE B O 1
ATOM 7043 N N . VAL B 1 353 ? -17.75 10.727 -2.818 1 96.81 353 VAL B N 1
ATOM 7044 C CA . VAL B 1 353 ? -18.094 9.367 -3.217 1 96.81 353 VAL B CA 1
ATOM 7045 C C . VAL B 1 353 ? -18.547 9.352 -4.676 1 96.81 353 VAL B C 1
ATOM 7047 O O . VAL B 1 353 ? -19.734 9.477 -4.969 1 96.81 353 VAL B O 1
ATOM 7050 N N . PRO B 1 354 ? -17.625 9.023 -5.523 1 94.5 354 PRO B N 1
ATOM 7051 C CA . PRO B 1 354 ? -17.938 9.18 -6.945 1 94.5 354 PRO B CA 1
ATOM 7052 C C . PRO B 1 354 ? -19.109 8.32 -7.391 1 94.5 354 PRO B C 1
ATOM 7054 O O . PRO B 1 354 ? -19.984 8.789 -8.125 1 94.5 354 PRO B O 1
ATOM 7057 N N . ALA B 1 355 ? -19.156 7.125 -6.969 1 91.38 355 ALA B N 1
ATOM 7058 C CA . ALA B 1 355 ? -20.188 6.188 -7.402 1 91.38 355 ALA B CA 1
ATOM 7059 C C . ALA B 1 355 ? -21.594 6.711 -7.07 1 91.38 355 ALA B C 1
ATOM 7061 O O . ALA B 1 355 ? -22.562 6.363 -7.738 1 91.38 355 ALA B O 1
ATOM 7062 N N . ARG B 1 356 ? -21.688 7.605 -6.105 1 94.44 356 ARG B N 1
ATOM 7063 C CA . ARG B 1 356 ? -22.969 8.133 -5.648 1 94.44 356 ARG B CA 1
ATOM 7064 C C . ARG B 1 356 ? -23.141 9.586 -6.074 1 94.44 356 ARG B C 1
ATOM 7066 O O . ARG B 1 356 ? -24.156 10.219 -5.754 1 94.44 356 ARG B O 1
ATOM 7073 N N . LYS B 1 357 ? -22.141 10.133 -6.738 1 95.62 357 LYS B N 1
ATOM 7074 C CA . LYS B 1 357 ? -22.109 11.547 -7.121 1 95.62 357 LYS B CA 1
ATOM 7075 C C . LYS B 1 357 ? -22.391 12.445 -5.922 1 95.62 357 LYS B C 1
ATOM 7077 O O . LYS B 1 357 ? -23.219 13.352 -6 1 95.62 357 LYS B O 1
ATOM 7082 N N . PHE B 1 358 ? -21.766 12.078 -4.828 1 96.75 358 PHE B N 1
ATOM 7083 C CA . PHE B 1 358 ? -21.922 12.758 -3.549 1 96.75 358 PHE B CA 1
ATOM 7084 C C . PHE B 1 358 ? -20.594 13.344 -3.082 1 96.75 358 PHE B C 1
ATOM 7086 O O . PHE B 1 358 ? -19.531 12.773 -3.328 1 96.75 358 PHE B O 1
ATOM 7093 N N . GLY B 1 359 ? -20.625 14.5 -2.43 1 97.94 359 GLY B N 1
ATOM 7094 C CA . GLY B 1 359 ? -19.469 15.078 -1.781 1 97.94 359 GLY B CA 1
ATOM 7095 C C . GLY B 1 359 ? -19.812 16.25 -0.875 1 97.94 359 GLY B C 1
ATOM 7096 O O . GLY B 1 359 ? -20.953 16.703 -0.854 1 97.94 359 GLY B O 1
ATOM 7097 N N . PHE B 1 360 ? -18.844 16.656 -0.086 1 98.5 360 PHE B N 1
ATOM 7098 C CA . PHE B 1 360 ? -19.062 17.828 0.758 1 98.5 360 PHE B CA 1
ATOM 7099 C C . PHE B 1 360 ? -17.734 18.469 1.141 1 98.5 360 PHE B C 1
ATOM 7101 O O . PHE B 1 360 ? -16.672 17.844 1.013 1 98.5 360 PHE B O 1
ATOM 7108 N N . VAL B 1 361 ? -17.766 19.672 1.555 1 98.81 361 VAL B N 1
ATOM 7109 C CA . VAL B 1 361 ? -16.625 20.438 2.041 1 98.81 361 VAL B CA 1
ATOM 7110 C C . VAL B 1 361 ? -17.062 21.328 3.201 1 98.81 361 VAL B C 1
ATOM 7112 O O . VAL B 1 361 ? -18.156 21.891 3.182 1 98.81 361 VAL B O 1
ATOM 7115 N N . ILE B 1 362 ? -16.234 21.359 4.262 1 98.88 362 ILE B N 1
ATOM 7116 C CA . ILE B 1 362 ? -16.422 22.156 5.465 1 98.88 362 ILE B CA 1
ATOM 7117 C C . ILE B 1 362 ? -15.203 23.031 5.719 1 98.88 362 ILE B C 1
ATOM 7119 O O . ILE B 1 362 ? -14.07 22.594 5.523 1 98.88 362 ILE B O 1
ATOM 7123 N N . MET B 1 363 ? -15.406 24.266 6.125 1 98.75 363 MET B N 1
ATOM 7124 C CA . MET B 1 363 ? -14.32 25.172 6.461 1 98.75 363 MET B CA 1
ATOM 7125 C C . MET B 1 363 ? -14.633 25.938 7.742 1 98.75 363 MET B C 1
ATOM 7127 O O . MET B 1 363 ? -15.742 26.453 7.914 1 98.75 363 MET B O 1
ATOM 7131 N N . LEU B 1 364 ? -13.664 25.953 8.641 1 98.62 364 LEU B N 1
ATOM 7132 C CA . LEU B 1 364 ? -13.781 26.609 9.938 1 98.62 364 LEU B CA 1
ATOM 7133 C C . LEU B 1 364 ? -12.695 27.672 10.094 1 98.62 364 LEU B C 1
ATOM 7135 O O . LEU B 1 364 ? -11.57 27.5 9.641 1 98.62 364 LEU B O 1
ATOM 7139 N N . ASN B 1 365 ? -13.047 28.734 10.797 1 98.19 365 ASN B N 1
ATOM 7140 C CA . ASN B 1 365 ? -12.039 29.75 11.039 1 98.19 365 ASN B CA 1
ATOM 7141 C C . ASN B 1 365 ? -11.453 29.641 12.438 1 98.19 365 ASN B C 1
ATOM 7143 O O . ASN B 1 365 ? -11.164 30.656 13.078 1 98.19 365 ASN B O 1
ATOM 7147 N N . THR B 1 366 ? -11.391 28.438 12.938 1 97.5 366 THR B N 1
ATOM 7148 C CA . THR B 1 366 ? -10.711 28.031 14.164 1 97.5 366 THR B CA 1
ATOM 7149 C C . THR B 1 366 ? -10.211 26.594 14.062 1 97.5 366 THR B C 1
ATOM 7151 O O . THR B 1 366 ? -10.695 25.812 13.227 1 97.5 366 THR B O 1
ATOM 7154 N N . GLU B 1 367 ? -9.234 26.266 14.82 1 95.38 367 GLU B N 1
ATOM 7155 C CA . GLU B 1 367 ? -8.68 24.922 14.781 1 95.38 367 GLU B CA 1
ATOM 7156 C C . GLU B 1 367 ? -9.391 24 15.773 1 95.38 367 GLU B C 1
ATOM 7158 O O . GLU B 1 367 ? -8.75 23.344 16.594 1 95.38 367 GLU B O 1
ATOM 7163 N N . SER B 1 368 ? -10.656 23.938 15.617 1 96.81 368 SER B N 1
ATOM 7164 C CA . SER B 1 368 ? -11.445 23.016 16.406 1 96.81 368 SER B CA 1
ATOM 7165 C C . SER B 1 368 ? -11.602 21.672 15.703 1 96.81 368 SER B C 1
ATOM 7167 O O . SER B 1 368 ? -12.609 21.422 15.039 1 96.81 368 SER B O 1
ATOM 7169 N N . VAL B 1 369 ? -10.727 20.797 15.961 1 96.81 369 VAL B N 1
ATOM 7170 C CA . VAL B 1 369 ? -10.703 19.5 15.297 1 96.81 369 VAL B CA 1
ATOM 7171 C C . VAL B 1 369 ? -11.922 18.672 15.727 1 96.81 369 VAL B C 1
ATOM 7173 O O . VAL B 1 369 ? -12.5 17.938 14.922 1 96.81 369 VAL B O 1
ATOM 7176 N N . ALA B 1 370 ? -12.312 18.812 16.969 1 97.19 370 ALA B N 1
ATOM 7177 C CA . ALA B 1 370 ? -13.453 18.062 17.484 1 97.19 370 ALA B CA 1
ATOM 7178 C C . ALA B 1 370 ? -14.734 18.438 16.734 1 97.19 370 ALA B C 1
ATOM 7180 O O . ALA B 1 370 ? -15.523 17.562 16.375 1 97.19 370 ALA B O 1
ATOM 7181 N N . ALA B 1 371 ? -14.914 19.719 16.562 1 98 371 ALA B N 1
ATOM 7182 C CA . ALA B 1 371 ? -16.094 20.172 15.828 1 98 371 ALA B CA 1
ATOM 7183 C C . ALA B 1 371 ? -16.078 19.656 14.391 1 98 371 ALA B C 1
ATOM 7185 O O . ALA B 1 371 ? -17.078 19.125 13.898 1 98 371 ALA B O 1
ATOM 7186 N N . LEU B 1 372 ? -14.961 19.812 13.742 1 98.31 372 LEU B N 1
ATOM 7187 C CA . LEU B 1 372 ? -14.828 19.359 12.367 1 98.31 372 LEU B CA 1
ATOM 7188 C C . LEU B 1 372 ? -15.094 17.875 12.25 1 98.31 372 LEU B C 1
ATOM 7190 O O . LEU B 1 372 ? -15.867 17.438 11.391 1 98.31 372 LEU B O 1
ATOM 7194 N N . ASP B 1 373 ? -14.43 17.094 13.109 1 97.38 373 ASP B N 1
ATOM 7195 C CA . ASP B 1 373 ? -14.57 15.641 13.133 1 97.38 373 ASP B CA 1
ATOM 7196 C C . ASP B 1 373 ? -16.016 15.227 13.367 1 97.38 373 ASP B C 1
ATOM 7198 O O . ASP B 1 373 ? -16.531 14.328 12.703 1 97.38 373 ASP B O 1
ATOM 7202 N N . SER B 1 374 ? -16.672 15.867 14.273 1 97.69 374 SER B N 1
ATOM 7203 C CA . SER B 1 374 ? -18.062 15.57 14.578 1 97.69 374 SER B CA 1
ATOM 7204 C C . SER B 1 374 ? -18.969 15.828 13.375 1 97.69 374 SER B C 1
ATOM 7206 O O . SER B 1 374 ? -19.828 15.008 13.047 1 97.69 374 SER B O 1
ATOM 7208 N N . ILE B 1 375 ? -18.75 16.891 12.727 1 98.12 375 ILE B N 1
ATOM 7209 C CA . ILE B 1 375 ? -19.641 17.312 11.641 1 98.12 375 ILE B CA 1
ATOM 7210 C C . ILE B 1 375 ? -19.406 16.422 10.422 1 98.12 375 ILE B C 1
ATOM 7212 O O . ILE B 1 375 ? -20.359 15.93 9.812 1 98.12 375 ILE B O 1
ATOM 7216 N N . PHE B 1 376 ? -18.141 16.219 10.031 1 97.56 376 PHE B N 1
ATOM 7217 C CA . PHE B 1 376 ? -17.938 15.445 8.812 1 97.56 376 PHE B CA 1
ATOM 7218 C C . PHE B 1 376 ? -18.312 13.984 9.031 1 97.56 376 PHE B C 1
ATOM 7220 O O . PHE B 1 376 ? -18.828 13.328 8.133 1 97.56 376 PHE B O 1
ATOM 7227 N N . SER B 1 377 ? -18.031 13.414 10.258 1 97.19 377 SER B N 1
ATOM 7228 C CA . SER B 1 377 ? -18.422 12.039 10.555 1 97.19 377 SER B CA 1
ATOM 7229 C C . SER B 1 377 ? -19.938 11.875 10.5 1 97.19 377 SER B C 1
ATOM 7231 O O . SER B 1 377 ? -20.438 10.922 9.906 1 97.19 377 SER B O 1
ATOM 7233 N N . THR B 1 378 ? -20.641 12.781 11.117 1 96.75 378 THR B N 1
ATOM 7234 C CA . THR B 1 378 ? -22.094 12.719 11.141 1 96.75 378 THR B CA 1
ATOM 7235 C C . THR B 1 378 ? -22.672 12.891 9.734 1 96.75 378 THR B C 1
ATOM 7237 O O . THR B 1 378 ? -23.672 12.258 9.383 1 96.75 378 THR B O 1
ATOM 7240 N N . THR B 1 379 ? -22.047 13.727 8.938 1 97.19 379 THR B N 1
ATOM 7241 C CA . THR B 1 379 ? -22.453 13.891 7.543 1 97.19 379 THR B CA 1
ATOM 7242 C C . THR B 1 379 ? -22.406 12.555 6.809 1 97.19 379 THR B C 1
ATOM 7244 O O . THR B 1 379 ? -23.359 12.172 6.137 1 97.19 379 THR B O 1
ATOM 7247 N N . LEU B 1 380 ? -21.328 11.828 6.949 1 96.62 380 LEU B N 1
ATOM 7248 C CA . LEU B 1 380 ? -21.156 10.531 6.297 1 96.62 380 LEU B CA 1
ATOM 7249 C C . LEU B 1 380 ? -22.109 9.5 6.887 1 96.62 380 LEU B C 1
ATOM 7251 O O . LEU B 1 380 ? -22.719 8.719 6.152 1 96.62 380 LEU B O 1
ATOM 7255 N N . PHE B 1 381 ? -22.266 9.5 8.219 1 96 381 PHE B N 1
ATOM 7256 C CA . PHE B 1 381 ? -23.203 8.586 8.875 1 96 381 PHE B CA 1
ATOM 7257 C C . PHE B 1 381 ? -24.609 8.805 8.359 1 96 381 PHE B C 1
ATOM 7259 O O . PHE B 1 381 ? -25.328 7.836 8.094 1 96 381 PHE B O 1
ATOM 7266 N N . ASN B 1 382 ? -25.016 10.094 8.281 1 95.38 382 ASN B N 1
ATOM 7267 C CA . ASN B 1 382 ? -26.359 10.414 7.812 1 95.38 382 ASN B CA 1
ATOM 7268 C C . ASN B 1 382 ? -26.547 10.023 6.348 1 95.38 382 ASN B C 1
ATOM 7270 O O . ASN B 1 382 ? -27.578 9.43 5.988 1 95.38 382 ASN B O 1
ATOM 7274 N N . TYR B 1 383 ? -25.641 10.375 5.539 1 95 383 TYR B N 1
ATOM 7275 C CA . TYR B 1 383 ? -25.766 10.078 4.113 1 95 383 TYR B CA 1
ATOM 7276 C C . TYR B 1 383 ? -25.891 8.586 3.871 1 95 383 TYR B C 1
ATOM 7278 O O . TYR B 1 383 ? -26.719 8.148 3.062 1 95 383 TYR B O 1
ATOM 7286 N N . PHE B 1 384 ? -25.062 7.785 4.566 1 92.81 384 PHE B N 1
ATOM 7287 C CA . PHE B 1 384 ? -25.047 6.344 4.367 1 92.81 384 PHE B CA 1
ATOM 7288 C C . PHE B 1 384 ? -26.094 5.668 5.246 1 92.81 384 PHE B C 1
ATOM 7290 O O . PHE B 1 384 ? -26.188 4.438 5.281 1 92.81 384 PHE B O 1
ATOM 7297 N N . GLU B 1 385 ? -26.844 6.445 6.02 1 93.5 385 GLU B N 1
ATOM 7298 C CA . GLU B 1 385 ? -27.922 5.957 6.875 1 93.5 385 GLU B CA 1
ATOM 7299 C C . GLU B 1 385 ? -27.422 4.879 7.832 1 93.5 385 GLU B C 1
ATOM 7301 O O . GLU B 1 385 ? -28.031 3.822 7.961 1 93.5 385 GLU B O 1
ATOM 7306 N N . VAL B 1 386 ? -26.266 5.148 8.391 1 92.81 386 VAL B N 1
ATOM 7307 C CA . VAL B 1 386 ? -25.719 4.234 9.391 1 92.81 386 VAL B CA 1
ATOM 7308 C C . VAL B 1 386 ? -26.578 4.27 10.648 1 92.81 386 VAL B C 1
ATOM 7310 O O . VAL B 1 386 ? -26.844 5.34 11.195 1 92.81 386 VAL B O 1
ATOM 7313 N N . ALA B 1 387 ? -26.953 3.137 11.156 1 93.25 387 ALA B N 1
ATOM 7314 C CA . ALA B 1 387 ? -27.766 3.055 12.359 1 93.25 387 ALA B CA 1
ATOM 7315 C C . ALA B 1 387 ? -27.031 3.627 13.562 1 93.25 387 ALA B C 1
ATOM 7317 O O . ALA B 1 387 ? -25.812 3.467 13.688 1 93.25 387 ALA B O 1
ATOM 7318 N N . SER B 1 388 ? -27.781 4.32 14.383 1 92.88 388 SER B N 1
ATOM 7319 C CA . SER B 1 388 ? -27.188 4.98 15.547 1 92.88 388 SER B CA 1
ATOM 7320 C C . SER B 1 388 ? -26.375 4.008 16.391 1 92.88 388 SER B C 1
ATOM 7322 O O . SER B 1 388 ? -25.328 4.375 16.938 1 92.88 388 SER B O 1
ATOM 7324 N N . SER B 1 389 ? -26.797 2.758 16.438 1 92.69 389 SER B N 1
ATOM 7325 C CA . SER B 1 389 ? -26.141 1.745 17.25 1 92.69 389 SER B CA 1
ATOM 7326 C C . SER B 1 389 ? -24.781 1.374 16.656 1 92.69 389 SER B C 1
ATOM 7328 O O . SER B 1 389 ? -23.922 0.834 17.359 1 92.69 389 SER B O 1
ATOM 7330 N N . ASN B 1 390 ? -24.578 1.693 15.398 1 89.06 390 ASN B N 1
ATOM 7331 C CA . ASN B 1 390 ? -23.359 1.309 14.711 1 89.06 390 ASN B CA 1
ATOM 7332 C C . ASN B 1 390 ? -22.406 2.496 14.547 1 89.06 390 ASN B C 1
ATOM 7334 O O . ASN B 1 390 ? -21.328 2.363 13.961 1 89.06 390 ASN B O 1
ATOM 7338 N N . ARG B 1 391 ? -22.828 3.67 15.094 1 93.12 391 ARG B N 1
ATOM 7339 C CA . ARG B 1 391 ? -22.016 4.867 14.961 1 93.12 391 ARG B CA 1
ATOM 7340 C C . ARG B 1 391 ? -20.984 4.953 16.078 1 93.12 391 ARG B C 1
ATOM 7342 O O . ARG B 1 391 ? -21.281 4.645 17.234 1 93.12 391 ARG B O 1
ATOM 7349 N N . TYR B 1 392 ? -19.766 5.172 15.695 1 92.25 392 TYR B N 1
ATOM 7350 C CA . TYR B 1 392 ? -18.766 5.531 16.688 1 92.25 392 TYR B CA 1
ATOM 7351 C C . TYR B 1 392 ? -19.188 6.777 17.469 1 92.25 392 TYR B C 1
ATOM 7353 O O . TYR B 1 392 ? -19.719 7.727 16.875 1 92.25 392 TYR B O 1
ATOM 7361 N N . ASP B 1 393 ? -19.062 6.773 18.766 1 94.5 393 ASP B N 1
ATOM 7362 C CA . ASP B 1 393 ? -19.375 7.945 19.578 1 94.5 393 ASP B CA 1
ATOM 7363 C C . ASP B 1 393 ? -18.25 8.977 19.5 1 94.5 393 ASP B C 1
ATOM 7365 O O . ASP B 1 393 ? -17.359 9.008 20.359 1 94.5 393 ASP B O 1
ATOM 7369 N N . ILE B 1 394 ? -18.375 9.906 18.578 1 94.62 394 ILE B N 1
ATOM 7370 C CA . ILE B 1 394 ? -17.328 10.883 18.281 1 94.62 394 ILE B CA 1
ATOM 7371 C C . ILE B 1 394 ? -17.125 11.781 19.484 1 94.62 394 ILE B C 1
ATOM 7373 O O . ILE B 1 394 ? -15.984 12.094 19.844 1 94.62 394 ILE B O 1
ATOM 7377 N N . ARG B 1 395 ? -18.172 12.211 20.094 1 93.44 395 ARG B N 1
ATOM 7378 C CA . ARG B 1 395 ? -18.109 13.109 21.234 1 93.44 395 ARG B CA 1
ATOM 7379 C C . ARG B 1 395 ? -17.328 12.477 22.391 1 93.44 395 ARG B C 1
ATOM 7381 O O . ARG B 1 395 ? -16.375 13.07 22.906 1 93.44 395 ARG B O 1
ATOM 7388 N N . GLN B 1 396 ? -17.734 11.281 22.766 1 94.62 396 GLN B N 1
ATOM 7389 C CA . GLN B 1 396 ? -17.031 10.594 23.844 1 94.62 396 GLN B CA 1
ATOM 7390 C C . GLN B 1 396 ? -15.57 10.336 23.469 1 94.62 396 GLN B C 1
ATOM 7392 O O . GLN B 1 396 ? -14.688 10.422 24.328 1 94.62 396 GLN B O 1
ATOM 7397 N N . GLY B 1 397 ? -15.422 10.016 22.219 1 95.25 397 GLY B N 1
ATOM 7398 C CA . GLY B 1 397 ? -14.062 9.805 21.75 1 95.25 397 GLY B CA 1
ATOM 7399 C C . GLY B 1 397 ? -13.164 11.016 21.969 1 95.25 397 GLY B C 1
ATOM 7400 O O . GLY B 1 397 ? -12.016 10.875 22.391 1 95.25 397 GLY B O 1
ATOM 7401 N N . TRP B 1 398 ? -13.695 12.172 21.719 1 95.06 398 TRP B N 1
ATOM 7402 C CA . TRP B 1 398 ? -12.891 13.383 21.859 1 95.06 398 TRP B CA 1
ATOM 7403 C C . TRP B 1 398 ? -12.68 13.727 23.328 1 95.06 398 TRP B C 1
ATOM 7405 O O . TRP B 1 398 ? -11.602 14.195 23.703 1 95.06 398 TRP B O 1
ATOM 7415 N N . TYR B 1 399 ? -13.641 13.492 24.203 1 94.19 399 TYR B N 1
ATOM 7416 C CA . TYR B 1 399 ? -13.453 13.711 25.625 1 94.19 399 TYR B CA 1
ATOM 7417 C C . TYR B 1 399 ? -12.414 12.766 26.203 1 94.19 399 TYR B C 1
ATOM 7419 O O . TYR B 1 399 ? -11.602 13.156 27.047 1 94.19 399 TYR B O 1
ATOM 7427 N N . ASP B 1 400 ? -12.453 11.539 25.734 1 95.31 400 ASP B N 1
ATOM 7428 C CA . ASP B 1 400 ? -11.438 10.586 26.141 1 95.31 400 ASP B CA 1
ATOM 7429 C C . ASP B 1 400 ? -10.047 11.031 25.703 1 95.31 400 ASP B C 1
ATOM 7431 O O . ASP B 1 400 ? -9.086 10.945 26.469 1 95.31 400 ASP B O 1
ATOM 7435 N N . LEU B 1 401 ? -10.023 11.492 24.5 1 94.06 401 LEU B N 1
ATOM 7436 C CA . LEU B 1 401 ? -8.742 11.945 23.953 1 94.06 401 LEU B CA 1
ATOM 7437 C C . LEU B 1 401 ? -8.211 13.141 24.75 1 94.06 401 LEU B C 1
ATOM 7439 O O . LEU B 1 401 ? -7.02 13.211 25.047 1 94.06 401 LEU B O 1
ATOM 7443 N N . LEU B 1 402 ? -9.039 14.078 25.047 1 91.31 402 LEU B N 1
ATOM 7444 C CA . LEU B 1 402 ? -8.641 15.258 25.797 1 91.31 402 LEU B CA 1
ATOM 7445 C C . LEU B 1 402 ? -8.18 14.875 27.203 1 91.31 402 LEU B C 1
ATOM 7447 O O . LEU B 1 402 ? -7.203 15.438 27.703 1 91.31 402 LEU B O 1
ATOM 7451 N N . ARG B 1 403 ? -8.859 13.938 27.781 1 92.88 403 ARG B N 1
ATOM 7452 C CA . ARG B 1 403 ? -8.438 13.43 29.078 1 92.88 403 ARG B CA 1
ATOM 7453 C C . ARG B 1 403 ? -7.055 12.789 29 1 92.88 403 ARG B C 1
ATOM 7455 O O . ARG B 1 403 ? -6.203 13.031 29.859 1 92.88 403 ARG B O 1
ATOM 7462 N N . ASP B 1 404 ? -6.879 12.039 27.984 1 93.19 404 ASP B N 1
ATOM 7463 C CA . ASP B 1 404 ? -5.59 11.375 27.797 1 93.19 404 ASP B CA 1
ATOM 7464 C C . ASP B 1 404 ? -4.473 12.398 27.594 1 93.19 404 ASP B C 1
ATOM 7466 O O . ASP B 1 404 ? -3.357 12.219 28.094 1 93.19 404 ASP B O 1
ATOM 7470 N N . LEU B 1 405 ? -4.77 13.375 26.844 1 89.62 405 LEU B N 1
ATOM 7471 C CA . LEU B 1 405 ? -3.787 14.43 26.594 1 89.62 405 LEU B CA 1
ATOM 7472 C C . LEU B 1 405 ? -3.416 15.133 27.891 1 89.62 405 LEU B C 1
ATOM 7474 O O . LEU B 1 405 ? -2.238 15.406 28.141 1 89.62 405 LEU B O 1
ATOM 7478 N N . ASP B 1 406 ? -4.355 15.438 28.672 1 88.56 406 ASP B N 1
ATOM 7479 C CA . ASP B 1 406 ? -4.113 16.078 29.969 1 88.56 406 ASP B CA 1
ATOM 7480 C C . ASP B 1 406 ? -3.277 15.172 30.875 1 88.56 406 ASP B C 1
ATOM 7482 O O . ASP B 1 406 ? -2.346 15.641 31.531 1 88.56 406 ASP B O 1
ATOM 7486 N N . ASP B 1 407 ? -3.693 13.945 30.875 1 90.94 407 ASP B N 1
ATOM 7487 C CA . ASP B 1 407 ? -2.938 12.984 31.672 1 90.94 407 ASP B CA 1
ATOM 7488 C C . ASP B 1 407 ? -1.499 12.867 31.172 1 90.94 407 ASP B C 1
ATOM 7490 O O . ASP B 1 407 ? -0.57 12.734 31.969 1 90.94 407 ASP B O 1
ATOM 7494 N N . GLY B 1 408 ? -1.396 12.922 29.891 1 89.88 408 GLY B N 1
ATOM 7495 C CA . GLY B 1 408 ? -0.065 12.859 29.312 1 89.88 408 GLY B CA 1
ATOM 7496 C C . GLY B 1 408 ? 0.807 14.039 29.703 1 89.88 408 GLY B C 1
ATOM 7497 O O . GLY B 1 408 ? 2.008 13.883 29.938 1 89.88 408 GLY B O 1
ATOM 7498 N N . LEU B 1 409 ? 0.253 15.211 29.734 1 89.81 409 LEU B N 1
ATOM 7499 C CA . LEU B 1 409 ? 0.987 16.406 30.156 1 89.81 409 LEU B CA 1
ATOM 7500 C C . LEU B 1 409 ? 1.348 16.328 31.641 1 89.81 409 LEU B C 1
ATOM 7502 O O . LEU B 1 409 ? 2.465 16.688 32.031 1 89.81 409 LEU B O 1
ATOM 7506 N N . ARG B 1 410 ? 0.46 15.812 32.438 1 87.75 410 ARG B N 1
ATOM 7507 C CA . ARG B 1 410 ? 0.68 15.711 33.875 1 87.75 410 ARG B CA 1
ATOM 7508 C C . ARG B 1 410 ? 1.786 14.711 34.188 1 87.75 410 ARG B C 1
ATOM 7510 O O . ARG B 1 410 ? 2.549 14.898 35.125 1 87.75 410 ARG B O 1
ATOM 7517 N N . ASN B 1 411 ? 1.871 13.75 33.375 1 89.69 411 ASN B N 1
ATOM 7518 C CA . ASN B 1 411 ? 2.83 12.68 33.625 1 89.69 411 ASN B CA 1
ATOM 7519 C C . ASN B 1 411 ? 4.004 12.734 32.656 1 89.69 411 ASN B C 1
ATOM 7521 O O . ASN B 1 411 ? 4.68 11.727 32.438 1 89.69 411 ASN B O 1
ATOM 7525 N N . CYS B 1 412 ? 4.176 13.859 32.125 1 89.88 412 CYS B N 1
ATOM 7526 C CA . CYS B 1 412 ? 5.121 14.008 31.016 1 89.88 412 CYS B CA 1
ATOM 7527 C C . CYS B 1 412 ? 6.516 13.539 31.438 1 89.88 412 CYS B C 1
ATOM 7529 O O . CYS B 1 412 ? 7.148 12.758 30.734 1 89.88 412 CYS B O 1
ATOM 7531 N N . SER B 1 413 ? 7.02 13.945 32.562 1 87.56 413 SER B N 1
ATOM 7532 C CA . SER B 1 413 ? 8.359 13.602 33 1 87.56 413 SER B CA 1
ATOM 7533 C C . SER B 1 413 ? 8.508 12.094 33.188 1 87.56 413 SER B C 1
ATOM 7535 O O . SER B 1 413 ? 9.492 11.508 32.75 1 87.56 413 SER B O 1
ATOM 7537 N N . ALA B 1 414 ? 7.52 11.508 33.812 1 89.38 414 ALA B N 1
ATOM 7538 C CA . ALA B 1 414 ? 7.57 10.07 34.062 1 89.38 414 ALA B CA 1
ATOM 7539 C C . ALA B 1 414 ? 7.48 9.273 32.781 1 89.38 414 ALA B C 1
ATOM 7541 O O . ALA B 1 414 ? 8.086 8.211 32.625 1 89.38 414 ALA B O 1
ATOM 7542 N N . ARG B 1 415 ? 6.738 9.797 31.859 1 90.38 415 ARG B N 1
ATOM 7543 C CA . ARG B 1 415 ? 6.547 9.125 30.578 1 90.38 415 ARG B CA 1
ATOM 7544 C C . ARG B 1 415 ? 7.812 9.188 29.734 1 90.38 415 ARG B C 1
ATOM 7546 O O . ARG B 1 415 ? 8.234 8.188 29.156 1 90.38 415 ARG B O 1
ATOM 7553 N N . LEU B 1 416 ? 8.445 10.305 29.688 1 90.88 416 LEU B N 1
ATOM 7554 C CA . LEU B 1 416 ? 9.578 10.523 28.797 1 90.88 416 LEU B CA 1
ATOM 7555 C C . LEU B 1 416 ? 10.875 10.023 29.438 1 90.88 416 LEU B C 1
ATOM 7557 O O . LEU B 1 416 ? 11.805 9.625 28.734 1 90.88 416 LEU B O 1
ATOM 7561 N N . TYR B 1 417 ? 10.938 10.094 30.719 1 90.31 417 TYR B N 1
ATOM 7562 C CA . TYR B 1 417 ? 12.117 9.656 31.469 1 90.31 417 TYR B CA 1
ATOM 7563 C C . TYR B 1 417 ? 11.734 8.711 32.594 1 90.31 417 TYR B C 1
ATOM 7565 O O . TYR B 1 417 ? 11.906 9.039 33.781 1 90.31 417 TYR B O 1
ATOM 7573 N N . PRO B 1 418 ? 11.398 7.547 32.062 1 87.12 418 PRO B N 1
ATOM 7574 C CA . PRO B 1 418 ? 11 6.598 33.125 1 87.12 418 PRO B CA 1
ATOM 7575 C C . PRO B 1 418 ? 12.133 6.273 34.094 1 87.12 418 PRO B C 1
ATOM 7577 O O . PRO B 1 418 ? 13.281 6.109 33.656 1 87.12 418 PRO B O 1
ATOM 7580 N N . GLY B 1 419 ? 11.852 6.145 35.406 1 80.19 419 GLY B N 1
ATOM 7581 C CA . GLY B 1 419 ? 12.812 5.734 36.438 1 80.19 419 GLY B CA 1
ATOM 7582 C C . GLY B 1 419 ? 13.586 6.898 37 1 80.19 419 GLY B C 1
ATOM 7583 O O . GLY B 1 419 ? 14.375 6.715 37.938 1 80.19 419 GLY B O 1
ATOM 7584 N N . VAL B 1 420 ? 13.594 8.102 36.5 1 76.69 420 VAL B N 1
ATOM 7585 C CA . VAL B 1 420 ? 14.336 9.25 37 1 76.69 420 VAL B CA 1
ATOM 7586 C C . VAL B 1 420 ? 13.664 9.773 38.281 1 76.69 420 VAL B C 1
ATOM 7588 O O . VAL B 1 420 ? 14.242 10.602 39 1 76.69 420 VAL B O 1
ATOM 7591 N N . GLY B 1 421 ? 12.672 9.227 38.938 1 60.66 421 GLY B N 1
ATOM 7592 C CA . GLY B 1 421 ? 11.938 9.711 40.094 1 60.66 421 GLY B CA 1
ATOM 7593 C C . GLY B 1 421 ? 12.828 10.016 41.281 1 60.66 421 GLY B C 1
ATOM 7594 O O . GLY B 1 421 ? 12.398 10.688 42.219 1 60.66 421 GLY B O 1
ATOM 7595 N N . GLY B 1 422 ? 13.938 9.484 41.438 1 53.56 422 GLY B N 1
ATOM 7596 C CA . GLY B 1 422 ? 14.688 9.648 42.688 1 53.56 422 GLY B CA 1
ATOM 7597 C C . GLY B 1 422 ? 15.367 11 42.812 1 53.56 422 GLY B C 1
ATOM 7598 O O . GLY B 1 422 ? 15.031 11.93 42.062 1 53.56 422 GLY B O 1
ATOM 7599 N N . ALA B 1 423 ? 16.344 11.148 43.75 1 56.66 423 ALA B N 1
ATO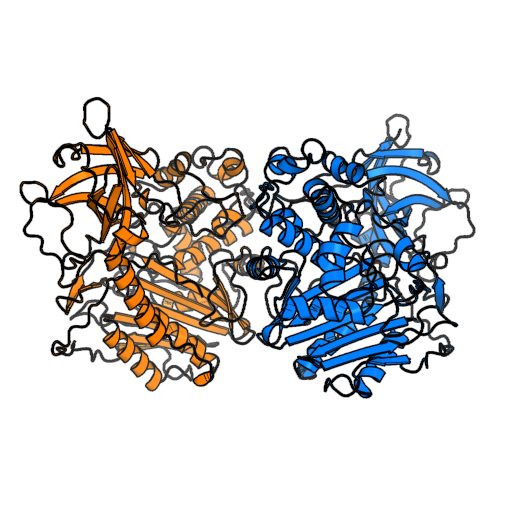M 7600 C CA . ALA B 1 423 ? 17.125 12.367 44 1 56.66 423 ALA B CA 1
ATOM 7601 C C . ALA B 1 423 ? 17.641 12.961 42.688 1 56.66 423 ALA B C 1
ATOM 7603 O O . ALA B 1 423 ? 18.438 12.336 42 1 56.66 423 ALA B O 1
ATOM 7604 N N . ALA B 1 424 ? 16.875 13.992 42.062 1 68.44 424 ALA B N 1
ATOM 7605 C CA . ALA B 1 424 ? 17.203 14.602 40.781 1 68.44 424 ALA B CA 1
ATOM 7606 C C . ALA B 1 424 ? 18.672 15.023 40.75 1 68.44 424 ALA B C 1
ATOM 7608 O O . ALA B 1 424 ? 19.141 15.773 41.594 1 68.44 424 ALA B O 1
ATOM 7609 N N . LEU B 1 425 ? 19.453 14.273 40.031 1 81.19 425 LEU B N 1
ATOM 7610 C CA . LEU B 1 425 ? 20.828 14.672 39.75 1 81.19 425 LEU B CA 1
ATOM 7611 C C . LEU B 1 425 ? 20.875 16.109 39.25 1 81.19 425 LEU B C 1
ATOM 7613 O O . LEU B 1 425 ? 20.031 16.531 38.469 1 81.19 425 LEU B O 1
ATOM 7617 N N . PRO B 1 426 ? 21.75 16.859 39.938 1 86.19 426 PRO B N 1
ATOM 7618 C CA . PRO B 1 426 ? 21.859 18.25 39.438 1 86.19 426 PRO B CA 1
ATOM 7619 C C . PRO B 1 426 ? 22.266 18.312 37.969 1 86.19 426 PRO B C 1
ATOM 7621 O O . PRO B 1 426 ? 22.797 17.344 37.438 1 86.19 426 PRO B O 1
ATOM 7624 N N . SER B 1 427 ? 22.031 19.438 37.281 1 84.31 427 SER B N 1
ATOM 7625 C CA . SER B 1 427 ? 22.297 19.641 35.875 1 84.31 427 SER B CA 1
ATOM 7626 C C . SER B 1 427 ? 23.797 19.719 35.594 1 84.31 427 SER B C 1
ATOM 7628 O O . SER B 1 427 ? 24.234 19.531 34.469 1 84.31 427 SER B O 1
ATOM 7630 N N . GLY B 1 428 ? 24.531 20.047 36.531 1 81.56 428 GLY B N 1
ATOM 7631 C CA . GLY B 1 428 ? 25.969 20.203 36.375 1 81.56 428 GLY B CA 1
ATOM 7632 C C . GLY B 1 428 ? 26.359 21.562 35.844 1 81.56 428 GLY B C 1
ATOM 7633 O O . GLY B 1 428 ? 27.531 21.797 35.531 1 81.56 428 GLY B O 1
ATOM 7634 N N . MET B 1 429 ? 25.438 22.484 35.656 1 85.31 429 MET B N 1
ATOM 7635 C CA . MET B 1 429 ? 25.688 23.844 35.156 1 85.31 429 MET B CA 1
ATOM 7636 C C . MET B 1 429 ? 24.719 24.844 35.781 1 85.31 429 MET B C 1
ATOM 7638 O O . MET B 1 429 ? 23.688 24.438 36.344 1 85.31 429 MET B O 1
ATOM 7642 N N . ALA B 1 430 ? 25.25 26.141 35.781 1 85.94 430 ALA B N 1
ATOM 7643 C CA . ALA B 1 430 ? 24.281 27.172 36.125 1 85.94 430 ALA B CA 1
ATOM 7644 C C . ALA B 1 430 ? 23.234 27.312 35.031 1 85.94 430 ALA B C 1
ATOM 7646 O O . ALA B 1 430 ? 23.562 27.281 33.844 1 85.94 430 ALA B O 1
ATOM 7647 N N . LEU B 1 431 ? 22.031 27.453 35.375 1 86.38 431 LEU B N 1
ATOM 7648 C CA . LEU B 1 431 ? 20.938 27.453 34.406 1 86.38 431 LEU B CA 1
ATOM 7649 C C . LEU B 1 431 ? 21.078 28.625 33.438 1 86.38 431 LEU B C 1
ATOM 7651 O O . LEU B 1 431 ? 20.703 28.516 32.281 1 86.38 431 LEU B O 1
ATOM 7655 N N . ASP B 1 432 ? 21.625 29.703 33.938 1 87 432 ASP B N 1
ATOM 7656 C CA . ASP B 1 432 ? 21.828 30.891 33.094 1 87 432 ASP B CA 1
ATOM 7657 C C . ASP B 1 432 ? 22.844 30.609 32 1 87 432 ASP B C 1
ATOM 7659 O O . ASP B 1 432 ? 22.859 31.297 30.984 1 87 432 ASP B O 1
ATOM 7663 N N . ASP B 1 433 ? 23.656 29.656 32.219 1 90.81 433 ASP B N 1
ATOM 7664 C CA . ASP B 1 433 ? 24.703 29.344 31.25 1 90.81 433 ASP B CA 1
ATOM 7665 C C . ASP B 1 433 ? 24.094 28.719 30 1 90.81 433 ASP B C 1
ATOM 7667 O O . ASP B 1 433 ? 24.75 28.641 28.953 1 90.81 433 ASP B O 1
ATOM 7671 N N . LEU B 1 434 ? 22.859 28.266 30.078 1 93.38 434 LEU B N 1
ATOM 7672 C CA . LEU B 1 434 ? 22.188 27.656 28.953 1 93.38 434 LEU B CA 1
ATOM 7673 C C . LEU B 1 434 ? 21.859 28.688 27.875 1 93.38 434 LEU B C 1
ATOM 7675 O O . LEU B 1 434 ? 21.688 28.328 26.703 1 93.38 434 LEU B O 1
ATOM 7679 N N . VAL B 1 435 ? 21.734 29.891 28.281 1 94.31 435 VAL B N 1
ATOM 7680 C CA . VAL B 1 435 ? 21.391 30.969 27.359 1 94.31 435 VAL B CA 1
ATOM 7681 C C . VAL B 1 435 ? 22.469 31.078 26.281 1 94.31 435 VAL B C 1
ATOM 7683 O O . VAL B 1 435 ? 23.656 31.078 26.578 1 94.31 435 VAL B O 1
ATOM 7686 N N . GLY B 1 436 ? 22.062 31.156 25.078 1 95.88 436 GLY B N 1
ATOM 7687 C CA . GLY B 1 436 ? 22.969 31.25 23.953 1 95.88 436 GLY B CA 1
ATOM 7688 C C . GLY B 1 436 ? 22.359 30.719 22.656 1 95.88 436 GLY B C 1
ATOM 7689 O O . GLY B 1 436 ? 21.172 30.391 22.609 1 95.88 436 GLY B O 1
ATOM 7690 N N . SER B 1 437 ? 23.172 30.781 21.609 1 97.12 437 SER B N 1
ATOM 7691 C CA . SER B 1 437 ? 22.734 30.297 20.297 1 97.12 437 SER B CA 1
ATOM 7692 C C . SER B 1 437 ? 23.297 28.906 20.016 1 97.12 437 SER B C 1
ATOM 7694 O O . SER B 1 437 ? 24.469 28.641 20.25 1 97.12 437 SER B O 1
ATOM 7696 N N . TYR B 1 438 ? 22.406 28.078 19.656 1 97.62 438 TYR B N 1
ATOM 7697 C CA . TYR B 1 438 ? 22.75 26.734 19.188 1 97.62 438 TYR B CA 1
ATOM 7698 C C . TYR B 1 438 ? 22.312 26.531 17.734 1 97.62 438 TYR B C 1
ATOM 7700 O O . TYR B 1 438 ? 21.375 27.203 17.266 1 97.62 438 TYR B O 1
ATOM 7708 N N . TYR B 1 439 ? 23.031 25.625 17 1 97.38 439 TYR B N 1
ATOM 7709 C CA . TYR B 1 439 ? 22.75 25.547 15.578 1 97.38 439 TYR B CA 1
ATOM 7710 C C . TYR B 1 439 ? 22.766 24.109 15.094 1 97.38 439 TYR B C 1
ATOM 7712 O O . TYR B 1 439 ? 23.562 23.297 15.578 1 97.38 439 TYR B O 1
ATOM 7720 N N . ASN B 1 440 ? 21.875 23.766 14.258 1 97.25 440 ASN B N 1
ATOM 7721 C CA . ASN B 1 440 ? 21.781 22.531 13.484 1 97.25 440 ASN B CA 1
ATOM 7722 C C . ASN B 1 440 ? 21.609 22.812 12 1 97.25 440 ASN B C 1
ATOM 7724 O O . ASN B 1 440 ? 20.781 23.641 11.602 1 97.25 440 ASN B O 1
ATOM 7728 N N . ASP B 1 441 ? 22.328 22.156 11.156 1 96.06 441 ASP B N 1
ATOM 7729 C CA . ASP B 1 441 ? 22.344 22.453 9.727 1 96.06 441 ASP B CA 1
ATOM 7730 C C . ASP B 1 441 ? 20.938 22.312 9.125 1 96.06 441 ASP B C 1
ATOM 7732 O O . ASP B 1 441 ? 20.578 23.047 8.211 1 96.06 441 ASP B 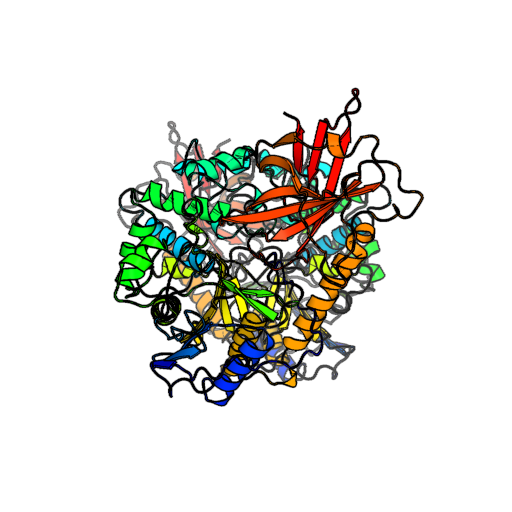O 1
ATOM 7736 N N . GLY B 1 442 ? 20.219 21.422 9.586 1 95.62 442 GLY B N 1
ATOM 7737 C CA . GLY B 1 442 ? 18.891 21.156 9.055 1 95.62 442 GLY B CA 1
ATOM 7738 C C . GLY B 1 442 ? 17.812 22 9.695 1 95.62 442 GLY B C 1
ATOM 7739 O O . GLY B 1 442 ? 16.906 22.469 9.008 1 95.62 442 GLY B O 1
ATOM 7740 N N . TYR B 1 443 ? 17.922 22.344 10.977 1 95.19 443 TYR B N 1
ATOM 7741 C CA . TYR B 1 443 ? 16.844 22.969 11.727 1 95.19 443 TYR B CA 1
ATOM 7742 C C . TYR B 1 443 ? 17.172 24.422 12.055 1 95.19 443 TYR B C 1
ATOM 7744 O O . TYR B 1 443 ? 16.344 25.141 12.602 1 95.19 443 TYR B O 1
ATOM 7752 N N . GLY B 1 444 ? 18.344 24.812 11.68 1 93.81 444 GLY B N 1
ATOM 7753 C CA . GLY B 1 444 ? 18.734 26.203 11.914 1 93.81 444 GLY B CA 1
ATOM 7754 C C . GLY B 1 444 ? 19.062 26.5 13.359 1 93.81 444 GLY B C 1
ATOM 7755 O O . GLY B 1 444 ? 19.656 25.656 14.047 1 93.81 444 GLY B O 1
ATOM 7756 N N . TYR B 1 445 ? 18.703 27.641 13.797 1 94.31 445 TYR B N 1
ATOM 7757 C CA . TYR B 1 445 ? 19.109 28.094 15.117 1 94.31 445 TYR B CA 1
ATOM 7758 C C . TYR B 1 445 ? 18.094 27.688 16.172 1 94.31 445 TYR B C 1
ATOM 7760 O O . TYR B 1 445 ? 16.875 27.703 15.922 1 94.31 445 TYR B O 1
ATOM 7768 N N . ALA B 1 446 ? 18.562 27.312 17.281 1 95.88 446 ALA B N 1
ATOM 7769 C CA . ALA B 1 446 ? 17.844 27.25 18.562 1 95.88 446 ALA B CA 1
ATOM 7770 C C . ALA B 1 446 ? 18.422 28.25 19.562 1 95.88 446 ALA B C 1
ATOM 7772 O O . ALA B 1 446 ? 19.391 27.953 20.25 1 95.88 446 ALA B O 1
ATOM 7773 N N . ASN B 1 447 ? 17.812 29.359 19.609 1 96.38 447 ASN B N 1
ATOM 7774 C CA . ASN B 1 447 ? 18.266 30.406 20.516 1 96.38 447 ASN B CA 1
ATOM 7775 C C . ASN B 1 447 ? 17.609 30.266 21.891 1 96.38 447 ASN B C 1
ATOM 7777 O O . ASN B 1 447 ? 16.406 30.5 22.031 1 96.38 447 ASN B O 1
ATOM 7781 N N . VAL B 1 448 ? 18.406 29.922 22.859 1 96.31 448 VAL B N 1
ATOM 7782 C CA . VAL B 1 448 ? 17.922 29.812 24.219 1 96.31 448 VAL B CA 1
ATOM 7783 C C . VAL B 1 448 ? 17.938 31.203 24.875 1 96.31 448 VAL B C 1
ATOM 7785 O O . VAL B 1 448 ? 18.969 31.859 24.938 1 96.31 448 VAL B O 1
ATOM 7788 N N . THR B 1 449 ? 16.781 31.547 25.391 1 94.69 449 THR B N 1
ATOM 7789 C CA . THR B 1 449 ? 16.641 32.875 26 1 94.69 449 THR B CA 1
ATOM 7790 C C . THR B 1 449 ? 15.914 32.781 27.328 1 94.69 449 THR B C 1
ATOM 7792 O O . THR B 1 449 ? 15.312 31.766 27.656 1 94.69 449 THR B O 1
ATOM 7795 N N . LEU B 1 450 ? 16.062 33.844 28.109 1 91.44 450 LEU B N 1
ATOM 7796 C CA . LEU B 1 450 ? 15.328 33.969 29.359 1 91.44 450 LEU B CA 1
ATOM 7797 C C . LEU B 1 450 ? 14.125 34.906 29.188 1 91.44 450 LEU B C 1
ATOM 7799 O O . LEU B 1 450 ? 14.211 35.938 28.516 1 91.44 450 LEU B O 1
ATOM 7803 N N . ARG B 1 451 ? 13.078 34.406 29.609 1 89.25 451 ARG B N 1
ATOM 7804 C CA . ARG B 1 451 ? 11.875 35.219 29.688 1 89.25 451 ARG B CA 1
ATOM 7805 C C . ARG B 1 451 ? 11.508 35.531 31.141 1 89.25 451 ARG B C 1
ATOM 7807 O O . ARG B 1 451 ? 11.031 34.656 31.859 1 89.25 451 ARG B O 1
ATOM 7814 N N . CYS B 1 452 ? 11.672 36.812 31.516 1 87.25 452 CYS B N 1
ATOM 7815 C CA . CYS B 1 452 ? 11.406 37.25 32.875 1 87.25 452 CYS B CA 1
ATOM 7816 C C . CYS B 1 452 ? 10.109 38.031 32.969 1 87.25 452 CYS B C 1
ATOM 7818 O O . CYS B 1 452 ? 10.141 39.281 33.094 1 87.25 452 CYS B O 1
ATOM 7820 N N . ASP B 1 453 ? 9.086 37.5 32.594 1 80.56 453 ASP B N 1
ATOM 7821 C CA . ASP B 1 453 ? 7.781 38.156 32.625 1 80.56 453 ASP B CA 1
ATOM 7822 C C . ASP B 1 453 ? 6.879 37.562 33.688 1 80.56 453 ASP B C 1
ATOM 7824 O O . ASP B 1 453 ? 7.281 36.656 34.406 1 80.56 453 ASP B O 1
ATOM 7828 N N . ASP B 1 454 ? 5.785 38.25 34.031 1 76.62 454 ASP B N 1
ATOM 7829 C CA . ASP B 1 454 ? 4.816 37.812 35.031 1 76.62 454 ASP B CA 1
ATOM 7830 C C . ASP B 1 454 ? 3.947 36.688 34.469 1 76.62 454 ASP B C 1
ATOM 7832 O O . ASP B 1 454 ? 2.73 36.656 34.688 1 76.62 454 ASP B O 1
ATOM 7836 N N . TRP B 1 455 ? 4.645 35.75 33.969 1 75.62 455 TRP B N 1
ATOM 7837 C CA . TRP B 1 455 ? 3.938 34.625 33.406 1 75.62 455 TRP B CA 1
ATOM 7838 C C . TRP B 1 455 ? 3.408 33.719 34.5 1 75.62 455 TRP B C 1
ATOM 7840 O O . TRP B 1 455 ? 4.148 33.344 35.406 1 75.62 455 TRP B O 1
ATOM 7850 N N . GLU B 1 456 ? 2.021 33.469 34.562 1 73.88 456 GLU B N 1
ATOM 7851 C CA . GLU B 1 456 ? 1.403 32.531 35.469 1 73.88 456 GLU B CA 1
ATOM 7852 C C . GLU B 1 456 ? 0.878 31.297 34.75 1 73.88 456 GLU B C 1
ATOM 7854 O O . GLU B 1 456 ? 0.208 31.406 33.719 1 73.88 456 GLU B O 1
ATOM 7859 N N . ALA B 1 457 ? 1.348 30.125 35.25 1 73.31 457 ALA B N 1
ATOM 7860 C CA . ALA B 1 457 ? 0.833 28.891 34.688 1 73.31 457 ALA B CA 1
ATOM 7861 C C . ALA B 1 457 ? -0.68 28.781 34.875 1 73.31 457 ALA B C 1
ATOM 7863 O O . ALA B 1 457 ? -1.229 29.297 35.844 1 73.31 457 ALA B O 1
ATOM 7864 N N . ALA B 1 458 ? -1.259 28.234 33.812 1 75.12 458 ALA B N 1
ATOM 7865 C CA . ALA B 1 458 ? -2.695 28 33.906 1 75.12 458 ALA B CA 1
ATOM 7866 C C . ALA B 1 458 ? -3.008 27.078 35.094 1 75.12 458 ALA B C 1
ATOM 7868 O O . ALA B 1 458 ? -2.178 26.266 35.5 1 75.12 458 ALA B O 1
ATOM 7869 N N . HIS B 1 459 ? -4.176 27.359 35.656 1 67 459 HIS B N 1
ATOM 7870 C CA . HIS B 1 459 ? -4.621 26.5 36.75 1 67 459 HIS B CA 1
ATOM 7871 C C . HIS B 1 459 ? -4.594 25.031 36.344 1 67 459 HIS B C 1
ATOM 7873 O O . HIS B 1 459 ? -5.09 24.672 35.281 1 67 459 HIS B O 1
ATOM 7879 N N . GLY B 1 460 ? -4.023 24.188 37.188 1 68.75 460 GLY B N 1
ATOM 7880 C CA . GLY B 1 460 ? -3.998 22.766 36.938 1 68.75 460 GLY B CA 1
ATOM 7881 C C . GLY B 1 460 ? -2.955 22.344 35.906 1 68.75 460 GLY B C 1
ATOM 7882 O O . GLY B 1 460 ? -2.879 21.188 35.531 1 68.75 460 GLY B O 1
ATOM 7883 N N . SER B 1 461 ? -2.426 23.375 35.344 1 73.25 461 SER B N 1
ATOM 7884 C CA . SER B 1 461 ? -1.356 23.062 34.406 1 73.25 461 SER B CA 1
ATOM 7885 C C . SER B 1 461 ? -0.163 22.438 35.125 1 73.25 461 SER B C 1
ATOM 7887 O O . SER B 1 461 ? 0.076 22.719 36.312 1 73.25 461 SER B O 1
ATOM 7889 N N . PRO B 1 462 ? 0.3 21.312 34.594 1 62.38 462 PRO B N 1
ATOM 7890 C CA . PRO B 1 462 ? 1.513 20.797 35.25 1 62.38 462 PRO B CA 1
ATOM 7891 C C . PRO B 1 462 ? 2.543 21.891 35.5 1 62.38 462 PRO B C 1
ATOM 7893 O O . PRO B 1 462 ? 2.717 22.797 34.688 1 62.38 462 PRO B O 1
ATOM 7896 N N . SER B 1 463 ? 2.572 22.312 36.75 1 53.53 463 SER B N 1
ATOM 7897 C CA . SER B 1 463 ? 3.219 23.5 37.25 1 53.53 463 SER B CA 1
ATOM 7898 C C . SER B 1 463 ? 4.539 23.781 36.531 1 53.53 463 SER B C 1
ATOM 7900 O O . SER B 1 463 ? 5.059 22.906 35.844 1 53.53 463 SER B O 1
ATOM 7902 N N . VAL B 1 464 ? 5.633 24.453 37.25 1 53.91 464 VAL B N 1
ATOM 7903 C CA . VAL B 1 464 ? 6.613 25.531 37.188 1 53.91 464 VAL B CA 1
ATOM 7904 C C . VAL B 1 464 ? 7.848 25.062 36.406 1 53.91 464 VAL B C 1
ATOM 7906 O O . VAL B 1 464 ? 8.523 24.125 36.844 1 53.91 464 VAL B O 1
ATOM 7909 N N . LEU B 1 465 ? 7.664 25.172 35.094 1 59.16 465 LEU B N 1
ATOM 7910 C CA . LEU B 1 465 ? 8.812 25.25 34.219 1 59.16 465 LEU B CA 1
ATOM 7911 C C . LEU B 1 465 ? 9.984 25.953 34.906 1 59.16 465 LEU B C 1
ATOM 7913 O O . LEU B 1 465 ? 9.789 26.875 35.688 1 59.16 465 LEU B O 1
ATOM 7917 N N . SER B 1 466 ? 10.969 25.344 35.094 1 58.62 466 SER B N 1
ATOM 7918 C CA . SER B 1 466 ? 12.164 25.641 35.906 1 58.62 466 SER B CA 1
ATOM 7919 C C . SER B 1 466 ? 12.617 27.078 35.688 1 58.62 466 SER B C 1
ATOM 7921 O O . SER B 1 466 ? 12.922 27.469 34.562 1 58.62 466 SER B O 1
ATOM 7923 N N . LEU B 1 467 ? 12.344 27.953 36.688 1 65.44 467 LEU B N 1
ATOM 7924 C CA . LEU B 1 467 ? 12.734 29.359 36.75 1 65.44 467 LEU B CA 1
ATOM 7925 C C . LEU B 1 467 ? 14.172 29.5 37.25 1 65.44 467 LEU B C 1
ATOM 7927 O O . LEU B 1 467 ? 14.609 28.719 38.094 1 65.44 467 LEU B O 1
ATOM 7931 N N . THR B 1 468 ? 14.914 30.203 36.562 1 70.5 468 THR B N 1
ATOM 7932 C CA . THR B 1 468 ? 16.234 30.594 37.062 1 70.5 468 THR B CA 1
ATOM 7933 C C . THR B 1 468 ? 16.141 31.156 38.469 1 70.5 468 THR B C 1
ATOM 7935 O O . THR B 1 468 ? 15.039 31.281 39.031 1 70.5 468 THR B O 1
ATOM 7938 N N . SER B 1 469 ? 17.344 31.344 39.031 1 70.44 469 SER B N 1
ATOM 7939 C CA . SER B 1 469 ? 17.422 31.906 40.375 1 70.44 469 SER B CA 1
ATOM 7940 C C . SER B 1 469 ? 16.656 33.219 40.469 1 70.44 469 SER B C 1
ATOM 7942 O O . SER B 1 469 ? 16.125 33.562 41.531 1 70.44 469 SER B O 1
ATOM 7944 N N . ASP B 1 470 ? 16.531 33.938 39.375 1 76.25 470 ASP B N 1
ATOM 7945 C CA . ASP B 1 470 ? 15.844 35.219 39.344 1 76.25 470 ASP B CA 1
ATOM 7946 C C . ASP B 1 470 ? 14.375 35.062 38.969 1 76.25 470 ASP B C 1
ATOM 7948 O O . ASP B 1 470 ? 13.664 36.031 38.781 1 76.25 470 ASP B O 1
ATOM 7952 N N . GLY B 1 471 ? 13.961 33.812 38.75 1 78.94 471 GLY B N 1
ATOM 7953 C CA . GLY B 1 471 ? 12.555 33.562 38.5 1 78.94 471 GLY B CA 1
ATOM 7954 C C . GLY B 1 471 ? 12.203 33.562 37.031 1 78.94 471 GLY B C 1
ATOM 7955 O O . GLY B 1 471 ? 11.023 33.531 36.656 1 78.94 471 GLY B O 1
ATOM 7956 N N . CYS B 1 472 ? 13.211 33.625 36.156 1 87.94 472 CYS B N 1
ATOM 7957 C CA . CYS B 1 472 ? 12.977 33.656 34.719 1 87.94 472 CYS B CA 1
ATOM 7958 C C . CYS B 1 472 ? 12.789 32.25 34.156 1 87.94 472 CYS B C 1
ATOM 7960 O O . CYS B 1 472 ? 13.289 31.281 34.75 1 87.94 472 CYS B O 1
ATOM 7962 N N . ARG B 1 473 ? 12.039 32.156 33.062 1 90.06 473 ARG B N 1
ATOM 7963 C CA . ARG B 1 473 ? 11.875 30.922 32.312 1 90.06 473 ARG B CA 1
ATOM 7964 C C . ARG B 1 473 ? 12.906 30.797 31.203 1 90.06 473 ARG B C 1
ATOM 7966 O O . ARG B 1 473 ? 13.289 31.797 30.594 1 90.06 473 ARG B O 1
ATOM 7973 N N . ILE B 1 474 ? 13.352 29.594 30.969 1 92.38 474 ILE B N 1
ATOM 7974 C CA . ILE B 1 474 ? 14.266 29.297 29.859 1 92.38 474 ILE B CA 1
ATOM 7975 C C . ILE B 1 474 ? 13.461 28.859 28.641 1 92.38 474 ILE B C 1
ATOM 7977 O O . ILE B 1 474 ? 12.797 27.828 28.656 1 92.38 474 ILE B O 1
ATOM 7981 N N . VAL B 1 475 ? 13.594 29.656 27.578 1 93.62 475 VAL B N 1
ATOM 7982 C CA . VAL B 1 475 ? 12.688 29.469 26.453 1 93.62 475 VAL B CA 1
ATOM 7983 C C . VAL B 1 475 ? 13.492 29.359 25.156 1 93.62 475 VAL B C 1
ATOM 7985 O O . VAL B 1 475 ? 14.492 30.062 24.984 1 93.62 475 VAL B O 1
ATOM 7988 N N . VAL B 1 476 ? 13.078 28.438 24.312 1 94.38 476 VAL B N 1
ATOM 7989 C CA . VAL B 1 476 ? 13.586 28.328 22.953 1 94.38 476 VAL B CA 1
ATOM 7990 C C . VAL B 1 476 ? 12.492 28.688 21.953 1 94.38 476 VAL B C 1
ATOM 7992 O O . VAL B 1 476 ? 11.703 27.828 21.547 1 94.38 476 VAL B O 1
ATOM 7995 N N . PRO B 1 477 ? 12.477 29.938 21.5 1 92.56 477 PRO B N 1
ATOM 7996 C CA . PRO B 1 477 ? 11.508 30.312 20.469 1 92.56 477 PRO B CA 1
ATOM 7997 C C . PRO B 1 477 ? 11.789 29.656 19.125 1 92.56 477 PRO B C 1
ATOM 7999 O O . PRO B 1 477 ? 12.953 29.531 18.734 1 92.56 477 PRO B O 1
ATOM 8002 N N . ARG B 1 478 ? 10.719 29.266 18.516 1 90.12 478 ARG B N 1
ATOM 8003 C CA . ARG B 1 478 ? 10.812 28.641 17.203 1 90.12 478 ARG B CA 1
ATOM 8004 C C . ARG B 1 478 ? 9.641 29.062 16.312 1 90.12 478 ARG B C 1
ATOM 8006 O O . ARG B 1 478 ? 8.641 29.578 16.797 1 90.12 478 ARG B O 1
ATOM 8013 N N . ALA B 1 479 ? 9.883 28.938 15 1 83.94 479 ALA B N 1
ATOM 8014 C CA . ALA B 1 479 ? 8.789 29.031 14.039 1 83.94 479 ALA B CA 1
ATOM 8015 C C . ALA B 1 479 ? 8.602 27.719 13.289 1 83.94 479 ALA B C 1
ATOM 8017 O O . ALA B 1 479 ? 9.562 27 13.031 1 83.94 479 ALA B O 1
ATOM 8018 N N . GLU B 1 480 ? 7.348 27.453 13.094 1 80.12 480 GLU B N 1
ATOM 8019 C CA . GLU B 1 480 ? 7.055 26.266 12.289 1 80.12 480 GLU B CA 1
ATOM 8020 C C . GLU B 1 480 ? 6.926 26.625 10.812 1 80.12 480 GLU B C 1
ATOM 8022 O O . GLU B 1 480 ? 6.922 27.812 10.453 1 80.12 480 GLU B O 1
ATOM 8027 N N . LEU B 1 481 ? 6.836 25.594 9.992 1 77.12 481 LEU B N 1
ATOM 8028 C CA . LEU B 1 481 ? 6.844 25.656 8.539 1 77.12 481 LEU B CA 1
ATOM 8029 C C . LEU B 1 481 ? 5.738 26.578 8.031 1 77.12 481 LEU B C 1
ATOM 8031 O O . LEU B 1 481 ? 5.875 27.188 6.969 1 77.12 481 LEU B O 1
ATOM 8035 N N . PHE B 1 482 ? 4.664 26.75 8.695 1 75.69 482 PHE B N 1
ATOM 8036 C CA . PHE B 1 482 ? 3.578 27.594 8.203 1 75.69 482 PHE B CA 1
ATOM 8037 C C . PHE B 1 482 ? 3.459 28.859 9.031 1 75.69 482 PHE B C 1
ATOM 8039 O O . PHE B 1 482 ? 2.367 29.406 9.18 1 75.69 482 PHE B O 1
ATOM 8046 N N . GLY B 1 483 ? 4.613 29.25 9.586 1 75.56 483 GLY B N 1
ATOM 8047 C CA . GLY B 1 483 ? 4.738 30.578 10.188 1 75.56 483 GLY B CA 1
ATOM 8048 C C . GLY B 1 483 ? 4.148 30.656 11.578 1 75.56 483 GLY B C 1
ATOM 8049 O O . GLY B 1 483 ? 3.969 31.75 12.125 1 75.56 483 GLY B O 1
ATOM 8050 N N . LYS B 1 484 ? 3.797 29.562 12.094 1 83.56 484 LYS B N 1
ATOM 8051 C CA . LYS B 1 484 ? 3.324 29.547 13.469 1 83.56 484 LYS B CA 1
ATOM 8052 C C . LYS B 1 484 ? 4.473 29.797 14.445 1 83.56 484 LYS B C 1
ATOM 8054 O O . LYS B 1 484 ? 5.531 29.188 14.336 1 83.56 484 LYS B O 1
ATOM 8059 N N . ASN B 1 485 ? 4.188 30.797 15.273 1 90.12 485 ASN B N 1
ATOM 8060 C CA . ASN B 1 485 ? 5.168 31.047 16.328 1 90.12 485 ASN B CA 1
ATOM 8061 C C . ASN B 1 485 ? 4.953 30.109 17.516 1 90.12 485 ASN B C 1
ATOM 8063 O O . ASN B 1 485 ? 3.859 30.062 18.078 1 90.12 485 ASN B O 1
ATOM 8067 N N . VAL B 1 486 ? 6.035 29.406 17.844 1 92.06 486 VAL B N 1
ATOM 8068 C CA . VAL B 1 486 ? 5.977 28.484 18.969 1 92.06 486 VAL B CA 1
ATOM 8069 C C . VAL B 1 486 ? 7.207 28.656 19.844 1 92.06 486 VAL B C 1
ATOM 8071 O O . VAL B 1 486 ? 8.109 29.438 19.516 1 92.06 486 VAL B O 1
ATOM 8074 N N . SER B 1 487 ? 7.133 28.078 20.984 1 92.44 487 SER B N 1
ATOM 8075 C CA . SER B 1 487 ? 8.305 28.047 21.859 1 92.44 487 SER B CA 1
ATOM 8076 C C . SER B 1 487 ? 8.352 26.766 22.688 1 92.44 487 SER B C 1
ATOM 8078 O O . SER B 1 487 ? 7.324 26.109 22.875 1 92.44 487 SER B O 1
ATOM 8080 N N . PHE B 1 488 ? 9.547 26.438 23.047 1 93.12 488 PHE B N 1
ATOM 8081 C CA . PHE B 1 488 ? 9.805 25.359 23.984 1 93.12 488 PHE B CA 1
ATOM 8082 C C . PHE B 1 488 ? 10.375 25.906 25.297 1 93.12 488 PHE B C 1
ATOM 8084 O O . PHE B 1 488 ? 11.438 26.516 25.297 1 93.12 488 PHE B O 1
ATOM 8091 N N . GLN B 1 489 ? 9.641 25.719 26.328 1 92.06 489 GLN B N 1
ATOM 8092 C CA . GLN B 1 489 ? 10.141 26.094 27.656 1 92.06 489 GLN B CA 1
ATOM 8093 C C . GLN B 1 489 ? 10.82 24.906 28.344 1 92.06 489 GLN B C 1
ATOM 8095 O O . GLN B 1 489 ? 10.203 23.859 28.547 1 92.06 489 GLN B O 1
ATOM 8100 N N . LEU B 1 490 ? 12.047 25.094 28.719 1 92.62 490 LEU B N 1
ATOM 8101 C CA . LEU B 1 490 ? 12.867 24 29.219 1 92.62 490 LEU B CA 1
ATOM 8102 C C . LEU B 1 490 ? 12.734 23.875 30.734 1 92.62 490 LEU B C 1
ATOM 8104 O O . LEU B 1 490 ? 12.75 24.891 31.438 1 92.62 490 LEU B O 1
ATOM 8108 N N . GLN B 1 491 ? 12.562 22.688 31.141 1 89.81 491 GLN B N 1
ATOM 8109 C CA . GLN B 1 491 ? 12.531 22.328 32.562 1 89.81 491 GLN B CA 1
ATOM 8110 C C . GLN B 1 491 ? 13.531 21.219 32.875 1 89.81 491 GLN B C 1
ATOM 8112 O O . GLN B 1 491 ? 13.5 20.156 32.25 1 89.81 491 GLN B O 1
ATOM 8117 N N . HIS B 1 492 ? 14.406 21.484 33.844 1 89.38 492 HIS B N 1
ATOM 8118 C CA . HIS B 1 492 ? 15.375 20.469 34.25 1 89.38 492 HIS B CA 1
ATOM 8119 C C . HIS B 1 492 ? 14.703 19.312 34.969 1 89.38 492 HIS B C 1
ATOM 8121 O O . HIS B 1 492 ? 13.852 19.531 35.844 1 89.38 492 HIS B O 1
ATOM 8127 N N . VAL B 1 493 ? 15.062 18.125 34.594 1 89.56 493 VAL B N 1
ATOM 8128 C CA . VAL B 1 493 ? 14.531 16.938 35.219 1 89.56 493 VAL B CA 1
ATOM 8129 C C . VAL B 1 493 ? 15.617 16.281 36.094 1 89.56 493 VAL B C 1
ATOM 8131 O O . VAL B 1 493 ? 15.492 16.234 37.312 1 89.56 493 VAL B O 1
ATOM 8134 N N . ALA B 1 494 ? 16.672 15.828 35.438 1 89.62 494 ALA B N 1
ATOM 8135 C CA . ALA B 1 494 ? 17.781 15.172 36.125 1 89.62 494 ALA B CA 1
ATOM 8136 C C . ALA B 1 494 ? 19 15.039 35.219 1 89.62 494 ALA B C 1
ATOM 8138 O O . ALA B 1 494 ? 18.891 14.602 34.062 1 89.62 494 ALA B O 1
ATOM 8139 N N . GLY B 1 495 ? 20.109 15.375 35.844 1 90.31 495 GLY B N 1
ATOM 8140 C CA . GLY B 1 495 ? 21.312 15.266 35.031 1 90.31 495 GLY B CA 1
ATOM 8141 C C . GLY B 1 495 ? 21.234 16.047 33.719 1 90.31 495 GLY B C 1
ATOM 8142 O O . GLY B 1 495 ? 20.969 17.25 33.75 1 90.31 495 GLY B O 1
ATOM 8143 N N . ASP B 1 496 ? 21.406 15.367 32.625 1 92.12 496 ASP B N 1
ATOM 8144 C CA . ASP B 1 496 ? 21.391 16.016 31.328 1 92.12 496 ASP B CA 1
ATOM 8145 C C . ASP B 1 496 ? 19.984 16.016 30.734 1 92.12 496 ASP B C 1
ATOM 8147 O O . ASP B 1 496 ? 19.797 16.453 29.594 1 92.12 496 ASP B O 1
ATOM 8151 N N . LYS B 1 497 ? 19 15.523 31.5 1 92.88 497 LYS B N 1
ATOM 8152 C CA . LYS B 1 497 ? 17.641 15.336 30.984 1 92.88 497 LYS B CA 1
ATOM 8153 C C . LYS B 1 497 ? 16.766 16.547 31.297 1 92.88 497 LYS B C 1
ATOM 8155 O O . LYS B 1 497 ? 16.75 17.016 32.438 1 92.88 497 LYS B O 1
ATOM 8160 N N . TRP B 1 498 ? 16.125 16.984 30.312 1 92.12 498 TRP B N 1
ATOM 8161 C CA . TRP B 1 498 ? 15.234 18.141 30.391 1 92.12 498 TRP B CA 1
ATOM 8162 C C . TRP B 1 498 ? 13.906 17.859 29.703 1 92.12 498 TRP B C 1
ATOM 8164 O O . TRP B 1 498 ? 13.812 16.969 28.859 1 92.12 498 TRP B O 1
ATOM 8174 N N . LEU B 1 499 ? 12.914 18.578 30.141 1 91.81 499 LEU B N 1
ATOM 8175 C CA . LEU B 1 499 ? 11.656 18.625 29.406 1 91.81 499 LEU B CA 1
ATOM 8176 C C . LEU B 1 499 ? 11.555 19.906 28.578 1 91.81 499 LEU B C 1
ATOM 8178 O O . LEU B 1 499 ? 11.977 20.969 29.031 1 91.81 499 LEU B O 1
ATOM 8182 N N . ALA B 1 500 ? 11.07 19.75 27.391 1 92.94 500 ALA B N 1
ATOM 8183 C CA . ALA B 1 500 ? 10.711 20.875 26.547 1 92.94 500 ALA B CA 1
ATOM 8184 C C . ALA B 1 500 ? 9.195 21 26.406 1 92.94 500 ALA B C 1
ATOM 8186 O O . ALA B 1 500 ? 8.586 20.266 25.609 1 92.94 500 ALA B O 1
ATOM 8187 N N . TRP B 1 501 ? 8.656 21.953 27.125 1 91.94 501 TRP B N 1
ATOM 8188 C CA . TRP B 1 501 ? 7.219 22.188 27.062 1 91.94 501 TRP B CA 1
ATOM 8189 C C . TRP B 1 501 ? 6.867 23.031 25.844 1 91.94 501 TRP B C 1
ATOM 8191 O O . TRP B 1 501 ? 7.391 24.125 25.672 1 91.94 501 TRP B O 1
ATOM 8201 N N . TYR B 1 502 ? 5.973 22.562 25.016 1 92 502 TYR B N 1
ATOM 8202 C CA . TYR B 1 502 ? 5.613 23.156 23.734 1 92 502 TYR B CA 1
ATOM 8203 C C . TYR B 1 502 ? 4.449 24.125 23.891 1 92 502 TYR B C 1
ATOM 8205 O O . TYR B 1 502 ? 3.373 23.75 24.359 1 92 502 TYR B O 1
ATOM 8213 N N . PHE B 1 503 ? 4.684 25.375 23.5 1 90.5 503 PHE B N 1
ATOM 8214 C CA . PHE B 1 503 ? 3.664 26.422 23.547 1 90.5 503 PHE B CA 1
ATOM 8215 C C . PHE B 1 503 ? 3.434 27.016 22.156 1 90.5 503 PHE B C 1
ATOM 8217 O O . PHE B 1 503 ? 4.379 27.188 21.391 1 90.5 503 PHE B O 1
ATOM 8224 N N . VAL B 1 504 ? 2.189 27.312 21.891 1 91.5 504 VAL B N 1
ATOM 8225 C CA . VAL B 1 504 ? 1.862 28.094 20.703 1 91.5 504 VAL B CA 1
ATOM 8226 C C . VAL B 1 504 ? 1.79 29.562 21.062 1 91.5 504 VAL B C 1
ATOM 8228 O O . VAL B 1 504 ? 0.757 30.047 21.531 1 91.5 504 VAL B O 1
ATOM 8231 N N . ASP B 1 505 ? 2.773 30.25 20.703 1 90.88 505 ASP B N 1
ATOM 8232 C CA . ASP B 1 505 ? 2.916 31.625 21.156 1 90.88 505 ASP B CA 1
ATOM 8233 C C . ASP B 1 505 ? 1.937 32.562 20.438 1 90.88 505 ASP B C 1
ATOM 8235 O O . ASP B 1 505 ? 1.637 33.656 20.922 1 90.88 505 ASP B O 1
ATOM 8239 N N . ASP B 1 506 ? 1.491 32.094 19.281 1 91.5 506 ASP B N 1
ATOM 8240 C CA . ASP B 1 506 ? 0.47 32.875 18.594 1 91.5 506 ASP B CA 1
ATOM 8241 C C . ASP B 1 506 ? -0.808 32.969 19.422 1 91.5 506 ASP B C 1
ATOM 8243 O O . ASP B 1 506 ? -1.637 33.844 19.203 1 91.5 506 ASP B O 1
ATOM 8247 N N . TYR B 1 507 ? -1.012 32 20.281 1 91.38 507 TYR B N 1
ATOM 8248 C CA . TYR B 1 507 ? -2.141 32.062 21.203 1 91.38 507 TYR B CA 1
ATOM 8249 C C . TYR B 1 507 ? -1.786 32.844 22.469 1 91.38 507 TYR B C 1
ATOM 8251 O O . TYR B 1 507 ? -1.574 32.281 23.531 1 91.38 507 TYR B O 1
ATOM 8259 N N . LYS B 1 508 ? -1.908 34.031 22.438 1 87.62 508 LYS B N 1
ATOM 8260 C CA . LYS B 1 508 ? -1.305 34.969 23.375 1 87.62 508 LYS B CA 1
ATOM 8261 C C . LYS B 1 508 ? -1.876 34.812 24.781 1 87.62 508 LYS B C 1
ATOM 8263 O O . LYS B 1 508 ? -1.183 35.031 25.766 1 87.62 508 LYS B O 1
ATOM 8268 N N . THR B 1 509 ? -3.1 34.375 24.859 1 86.25 509 THR B N 1
ATOM 8269 C CA . THR B 1 509 ? -3.719 34.344 26.172 1 86.25 509 THR B CA 1
ATOM 8270 C C . THR B 1 509 ? -3.662 32.906 26.734 1 86.25 509 THR B C 1
ATOM 8272 O O . THR B 1 509 ? -4.094 32.688 27.859 1 86.25 509 THR B O 1
ATOM 8275 N N . VAL B 1 510 ? -3.166 32.031 25.969 1 87.06 510 VAL B N 1
ATOM 8276 C CA . VAL B 1 510 ? -3.104 30.625 26.406 1 87.06 510 VAL B CA 1
ATOM 8277 C C . VAL B 1 510 ? -1.782 30.375 27.141 1 87.06 510 VAL B C 1
ATOM 8279 O O . VAL B 1 510 ? -0.708 30.578 26.562 1 87.06 510 VAL B O 1
ATOM 8282 N N . THR B 1 511 ? -1.9 29.844 28.375 1 84.69 511 THR B N 1
ATOM 8283 C CA . THR B 1 511 ? -0.696 29.672 29.172 1 84.69 511 THR B CA 1
ATOM 8284 C C . THR B 1 511 ? -0.454 28.188 29.469 1 84.69 511 THR B C 1
ATOM 8286 O O . THR B 1 511 ? 0.441 27.844 30.234 1 84.69 511 THR B O 1
ATOM 8289 N N . ARG B 1 512 ? -1.238 27.344 28.906 1 85.88 512 ARG B N 1
ATOM 8290 C CA . ARG B 1 512 ? -1.037 25.906 29.016 1 85.88 512 ARG B CA 1
ATOM 8291 C C . ARG B 1 512 ? -0.207 25.375 27.859 1 85.88 512 ARG B C 1
ATOM 8293 O O . ARG B 1 512 ? -0.404 25.781 26.719 1 85.88 512 ARG B O 1
ATOM 8300 N N . PRO B 1 513 ? 0.755 24.5 28.188 1 89.88 513 PRO B N 1
ATOM 8301 C CA . PRO B 1 513 ? 1.498 23.906 27.062 1 89.88 513 PRO B CA 1
ATOM 8302 C C . PRO B 1 513 ? 0.635 23 26.203 1 89.88 513 PRO B C 1
ATOM 8304 O O . PRO B 1 513 ? -0.27 22.328 26.719 1 89.88 513 PRO B O 1
ATOM 8307 N N . ALA B 1 514 ? 0.94 22.969 24.922 1 89 514 ALA B N 1
ATOM 8308 C CA . ALA B 1 514 ? 0.248 22.109 23.969 1 89 514 ALA B CA 1
ATOM 8309 C C . ALA B 1 514 ? 0.853 20.703 23.969 1 89 514 ALA B C 1
ATOM 8311 O O . ALA B 1 514 ? 0.228 19.75 23.5 1 89 514 ALA B O 1
ATOM 8312 N N . GLY B 1 515 ? 2.049 20.531 24.484 1 90.25 515 GLY B N 1
ATOM 8313 C CA . GLY B 1 515 ? 2.756 19.25 24.531 1 90.25 515 GLY B CA 1
ATOM 8314 C C . GLY B 1 515 ? 4.059 19.328 25.297 1 90.25 515 GLY B C 1
ATOM 8315 O O . GLY B 1 515 ? 4.402 20.375 25.859 1 90.25 515 GLY B O 1
ATOM 8316 N N . CYS B 1 516 ? 4.668 18.156 25.469 1 91.31 516 CYS B N 1
ATOM 8317 C CA . CYS B 1 516 ? 5.984 18.078 26.094 1 91.31 516 CYS B CA 1
ATOM 8318 C C . CYS B 1 516 ? 6.891 17.094 25.344 1 91.31 516 CYS B C 1
ATOM 8320 O O . CYS B 1 516 ? 6.418 16.078 24.828 1 91.31 516 CYS B O 1
ATOM 8322 N N . TYR B 1 517 ? 8.094 17.438 25.219 1 92.88 517 TYR B N 1
ATOM 8323 C CA . TYR B 1 517 ? 9.07 16.672 24.453 1 92.88 517 TYR B CA 1
ATOM 8324 C C . TYR B 1 517 ? 10.375 16.516 25.219 1 92.88 517 TYR B C 1
ATOM 8326 O O . TYR B 1 517 ? 10.617 17.234 26.203 1 92.88 517 TYR B O 1
ATOM 8334 N N . ARG B 1 518 ? 11.242 15.578 24.797 1 94.75 518 ARG B N 1
ATOM 8335 C CA . ARG B 1 518 ? 12.539 15.375 25.422 1 94.75 518 ARG B CA 1
ATOM 8336 C C . ARG B 1 518 ? 13.523 16.469 25.031 1 94.75 518 ARG B C 1
ATOM 8338 O O . ARG B 1 518 ? 13.508 16.953 23.891 1 94.75 518 ARG B O 1
ATOM 8345 N N . ALA B 1 519 ? 14.289 16.75 25.891 1 94.56 519 ALA B N 1
ATOM 8346 C CA . ALA B 1 519 ? 15.469 17.578 25.656 1 94.56 519 ALA B CA 1
ATOM 8347 C C . ALA B 1 519 ? 16.641 17.094 26.5 1 94.56 519 ALA B C 1
ATOM 8349 O O . ALA B 1 519 ? 16.453 16.406 27.516 1 94.56 519 ALA B O 1
ATOM 8350 N N . GLN B 1 520 ? 17.797 17.406 25.984 1 95.5 520 GLN B N 1
ATOM 8351 C CA . GLN B 1 520 ? 19.031 17.031 26.672 1 95.5 520 GLN B CA 1
ATOM 8352 C C . GLN B 1 520 ? 20.109 18.094 26.469 1 95.5 520 GLN B C 1
ATOM 8354 O O . GLN B 1 520 ? 20.219 18.688 25.391 1 95.5 520 GLN B O 1
ATOM 8359 N N . VAL B 1 521 ? 20.875 18.297 27.562 1 96 521 VAL B N 1
ATOM 8360 C CA . VAL B 1 521 ? 21.969 19.25 27.484 1 96 521 VAL B CA 1
ATOM 8361 C C . VAL B 1 521 ? 23.297 18.547 27.781 1 96 521 VAL B C 1
ATOM 8363 O O . VAL B 1 521 ? 23.422 17.906 28.828 1 96 521 VAL B O 1
ATOM 8366 N N . VAL B 1 522 ? 24.172 18.672 26.828 1 95.81 522 VAL B N 1
ATOM 8367 C CA . VAL B 1 522 ? 25.516 18.156 27.062 1 95.81 522 VAL B CA 1
ATOM 8368 C C . VAL B 1 522 ? 26.438 19.281 27.516 1 95.81 522 VAL B C 1
ATOM 8370 O O . VAL B 1 522 ? 26.578 20.297 26.812 1 95.81 522 VAL B O 1
ATOM 8373 N N . VAL B 1 523 ? 27.078 19.016 28.641 1 94.19 523 VAL B N 1
ATOM 8374 C CA . VAL B 1 523 ? 27.984 20 29.203 1 94.19 523 VAL B CA 1
ATOM 8375 C C . VAL B 1 523 ? 29.422 19.672 28.781 1 94.19 523 VAL B C 1
ATOM 8377 O O . VAL B 1 523 ? 29.859 18.516 28.875 1 94.19 523 VAL B O 1
ATOM 8380 N N . GLY B 1 524 ? 30.094 20.719 28.297 1 91.5 524 GLY B N 1
ATOM 8381 C CA . GLY B 1 524 ? 31.469 20.547 27.891 1 91.5 524 GLY B CA 1
ATOM 8382 C C . GLY B 1 524 ? 32.438 20.547 29.062 1 91.5 524 GLY B C 1
ATOM 8383 O O . GLY B 1 524 ? 32.031 20.688 30.203 1 91.5 524 GLY B O 1
ATOM 8384 N N . PRO B 1 525 ? 33.75 20.375 28.734 1 89.94 525 PRO B N 1
ATOM 8385 C CA . PRO B 1 525 ? 34.781 20.297 29.766 1 89.94 525 PRO B CA 1
ATOM 8386 C C . PRO B 1 525 ? 34.938 21.609 30.547 1 89.94 525 PRO B C 1
ATOM 8388 O O . PRO B 1 525 ? 35.438 21.609 31.656 1 89.94 525 PRO B O 1
ATOM 8391 N N . ASP B 1 526 ? 34.531 22.672 30.016 1 89.81 526 ASP B N 1
ATOM 8392 C CA . ASP B 1 526 ? 34.656 23.969 30.688 1 89.81 526 ASP B CA 1
ATOM 8393 C C . ASP B 1 526 ? 33.469 24.203 31.609 1 89.81 526 ASP B C 1
ATOM 8395 O O . ASP B 1 526 ? 33.344 25.281 32.219 1 89.81 526 ASP B O 1
ATOM 8399 N N . GLY B 1 527 ? 32.562 23.266 31.625 1 89.38 527 GLY B N 1
ATOM 8400 C CA . GLY B 1 527 ? 31.422 23.375 32.5 1 89.38 527 GLY B CA 1
ATOM 8401 C C . GLY B 1 527 ? 30.266 24.141 31.906 1 89.38 527 GLY B C 1
ATOM 8402 O O . GLY B 1 527 ? 29.281 24.438 32.594 1 89.38 527 GLY B O 1
ATOM 8403 N N . LYS B 1 528 ? 30.375 24.469 30.625 1 92.38 528 LYS B N 1
ATOM 8404 C CA . LYS B 1 528 ? 29.312 25.188 29.922 1 92.38 528 LYS B CA 1
ATOM 8405 C C . LYS B 1 528 ? 28.578 24.266 28.953 1 92.38 528 LYS B C 1
ATOM 8407 O O . LYS B 1 528 ? 29.141 23.25 28.516 1 92.38 528 LYS B O 1
ATOM 8412 N N . PRO B 1 529 ? 27.328 24.609 28.703 1 95.25 529 PRO B N 1
ATOM 8413 C CA . PRO B 1 529 ? 26.609 23.781 27.734 1 95.25 529 PRO B CA 1
ATOM 8414 C C . PRO B 1 529 ? 27.281 23.781 26.359 1 95.25 529 PRO B C 1
ATOM 8416 O O . PRO B 1 529 ? 27.625 24.844 25.828 1 95.25 529 PRO B O 1
ATOM 8419 N N . ASP B 1 530 ? 27.453 22.594 25.781 1 95.88 530 ASP B N 1
ATOM 8420 C CA . ASP B 1 530 ? 28.094 22.422 24.484 1 95.88 530 ASP B CA 1
ATOM 8421 C C . ASP B 1 530 ? 27.078 22.062 23.406 1 95.88 530 ASP B C 1
ATOM 8423 O O . ASP B 1 530 ? 27.219 22.453 22.25 1 95.88 530 ASP B O 1
ATOM 8427 N N . MET B 1 531 ? 26.109 21.25 23.734 1 97.5 531 MET B N 1
ATOM 8428 C CA . MET B 1 531 ? 25.078 20.797 22.797 1 97.5 531 MET B CA 1
ATOM 8429 C C . MET B 1 531 ? 23.703 20.781 23.469 1 97.5 531 MET B C 1
ATOM 8431 O O . MET B 1 531 ? 23.594 20.5 24.656 1 97.5 531 MET B O 1
ATOM 8435 N N . LEU B 1 532 ? 22.703 21.094 22.703 1 97.56 532 LEU B N 1
ATOM 8436 C CA . LEU B 1 532 ? 21.297 20.984 23.094 1 97.56 532 LEU B CA 1
ATOM 8437 C C . LEU B 1 532 ? 20.562 20.016 22.188 1 97.56 532 LEU B C 1
ATOM 8439 O O . LEU B 1 532 ? 20.5 20.219 20.969 1 97.56 532 LEU B O 1
ATOM 8443 N N . GLY B 1 533 ? 20.125 18.922 22.703 1 96.94 533 GLY B N 1
ATOM 8444 C CA . GLY B 1 533 ? 19.297 17.969 21.969 1 96.94 533 GLY B CA 1
ATOM 8445 C C . GLY B 1 533 ? 17.812 18.156 22.234 1 96.94 533 GLY B C 1
ATOM 8446 O O . GLY B 1 533 ? 17.406 18.375 23.359 1 96.94 533 GLY B O 1
ATOM 8447 N N . MET B 1 534 ? 17 18.172 21.156 1 95.31 534 MET B N 1
ATOM 8448 C CA . MET B 1 534 ? 15.547 18.312 21.297 1 95.31 534 MET B CA 1
ATOM 8449 C C . MET B 1 534 ? 14.82 17.391 20.328 1 95.31 534 MET B C 1
ATOM 8451 O O . MET B 1 534 ? 15.344 17.078 19.25 1 95.31 534 MET B O 1
ATOM 8455 N N . ASP B 1 535 ? 13.617 16.938 20.703 1 92.94 535 ASP B N 1
ATOM 8456 C CA . ASP B 1 535 ? 12.734 16.172 19.812 1 92.94 535 ASP B CA 1
ATOM 8457 C C . ASP B 1 535 ? 12.086 17.078 18.766 1 92.94 535 ASP B C 1
ATOM 8459 O O . ASP B 1 535 ? 10.898 17.391 18.859 1 92.94 535 ASP B O 1
ATOM 8463 N N . MET B 1 536 ? 12.805 17.328 17.672 1 88.44 536 MET B N 1
ATOM 8464 C CA . MET B 1 536 ? 12.305 18.266 16.672 1 88.44 536 MET B CA 1
ATOM 8465 C C . MET B 1 536 ? 11.57 17.516 15.562 1 88.44 536 MET B C 1
ATOM 8467 O O . MET B 1 536 ? 10.828 18.125 14.797 1 88.44 536 MET B O 1
ATOM 8471 N N . ARG B 1 537 ? 11.742 16.219 15.469 1 85.94 537 ARG B N 1
ATOM 8472 C CA . ARG B 1 537 ? 11.164 15.453 14.375 1 85.94 537 ARG B CA 1
ATOM 8473 C C . ARG B 1 537 ? 9.734 15.031 14.703 1 85.94 537 ARG B C 1
ATOM 8475 O O . ARG B 1 537 ? 8.977 14.641 13.812 1 85.94 537 ARG B O 1
ATOM 8482 N N . MET B 1 538 ? 9.336 15.039 15.805 1 74.88 538 MET B N 1
ATOM 8483 C CA . MET B 1 538 ? 7.996 14.75 16.312 1 74.88 538 MET B CA 1
ATOM 8484 C C . MET B 1 538 ? 7.504 13.398 15.812 1 74.88 538 MET B C 1
ATOM 8486 O O . MET B 1 538 ? 6.379 13.289 15.32 1 74.88 538 MET B O 1
ATOM 8490 N N . GLU B 1 539 ? 8.352 12.344 15.742 1 76.94 539 GLU B N 1
ATOM 8491 C CA . GLU B 1 539 ? 8.016 11.008 15.25 1 76.94 539 GLU B CA 1
ATOM 8492 C C . GLU B 1 539 ? 7.832 10.031 16.406 1 76.94 539 GLU B C 1
ATOM 8494 O O . GLU B 1 539 ? 7.672 8.828 16.188 1 76.94 539 GLU B O 1
ATOM 8499 N N . GLY B 1 540 ? 7.875 10.516 17.578 1 74.06 540 GLY B N 1
ATOM 8500 C CA . GLY B 1 540 ? 7.73 9.633 18.719 1 74.06 540 GLY B CA 1
ATOM 8501 C C . GLY B 1 540 ? 8.828 9.805 19.75 1 74.06 540 GLY B C 1
ATOM 8502 O O . GLY B 1 540 ? 9.773 10.57 19.547 1 74.06 540 GLY B O 1
ATOM 8503 N N . ASP B 1 541 ? 8.766 9.047 20.828 1 71.56 541 ASP B N 1
ATOM 8504 C CA . ASP B 1 541 ? 9.617 9.266 21.984 1 71.56 541 ASP B CA 1
ATOM 8505 C C . ASP B 1 541 ? 10.891 8.422 21.906 1 71.56 541 ASP B C 1
ATOM 8507 O O . ASP B 1 541 ? 11.805 8.594 22.719 1 71.56 541 ASP B O 1
ATOM 8511 N N . ASP B 1 542 ? 10.992 7.59 20.953 1 72.81 542 ASP B N 1
ATOM 8512 C CA . ASP B 1 542 ? 12.125 6.664 20.953 1 72.81 542 ASP B CA 1
ATOM 8513 C C . ASP B 1 542 ? 13.062 6.953 19.781 1 72.81 542 ASP B C 1
ATOM 8515 O O . ASP B 1 542 ? 13.945 6.148 19.469 1 72.81 542 ASP B O 1
ATOM 8519 N N . LEU B 1 543 ? 12.906 8.125 19.312 1 81.5 543 LEU B N 1
ATOM 8520 C CA . LEU B 1 543 ? 13.758 8.453 18.188 1 81.5 543 LEU B CA 1
ATOM 8521 C C . LEU B 1 543 ? 14.922 9.344 18.609 1 81.5 543 LEU B C 1
ATOM 8523 O O . LEU B 1 543 ? 14.867 9.977 19.672 1 81.5 543 LEU B O 1
ATOM 8527 N N . PRO B 1 544 ? 15.953 9.367 17.75 1 87.38 544 PRO B N 1
ATOM 8528 C CA . PRO B 1 544 ? 17.094 10.219 18.094 1 87.38 544 PRO B CA 1
ATOM 8529 C C . PRO B 1 544 ? 16.734 11.695 18.188 1 87.38 544 PRO B C 1
ATOM 8531 O O . PRO B 1 544 ? 15.922 12.188 17.406 1 87.38 544 PRO B O 1
ATOM 8534 N N . LEU B 1 545 ? 17.328 12.352 19.125 1 93.88 545 LEU B N 1
ATOM 8535 C CA . LEU B 1 545 ? 17.156 13.789 19.266 1 93.88 545 LEU B CA 1
ATOM 8536 C C . LEU B 1 545 ? 17.828 14.539 18.125 1 93.88 545 LEU B C 1
ATOM 8538 O O . LEU B 1 545 ? 18.734 14.008 17.484 1 93.88 545 LEU B O 1
ATOM 8542 N N . THR B 1 546 ? 17.312 15.672 17.844 1 95.31 546 THR B N 1
ATOM 8543 C CA . THR B 1 546 ? 18.016 16.625 17 1 95.31 546 THR B CA 1
ATOM 8544 C C . THR B 1 546 ? 19.016 17.438 17.828 1 95.31 546 THR B C 1
ATOM 8546 O O . THR B 1 546 ? 18.641 18.109 18.797 1 95.31 546 THR B O 1
ATOM 8549 N N . TRP B 1 547 ? 20.266 17.375 17.469 1 97.12 547 TRP B N 1
ATOM 8550 C CA . TRP B 1 547 ? 21.328 18 18.266 1 97.12 547 TRP B CA 1
ATOM 8551 C C . TRP B 1 547 ? 21.766 19.328 17.656 1 97.12 547 TRP B C 1
ATOM 8553 O O . TRP B 1 547 ? 22.109 19.391 16.484 1 97.12 547 TRP B O 1
ATOM 8563 N N . PHE B 1 548 ? 21.703 20.328 18.453 1 97.94 548 PHE B N 1
ATOM 8564 C CA . PHE B 1 548 ? 22.188 21.672 18.141 1 97.94 548 PHE B CA 1
ATOM 8565 C C . PHE B 1 548 ? 23.516 21.938 18.828 1 97.94 548 PHE B C 1
ATOM 8567 O O . PHE B 1 548 ? 23.641 21.766 20.047 1 97.94 548 PHE B O 1
ATOM 8574 N N . LYS B 1 549 ? 24.484 22.406 18.094 1 97.94 549 LYS B N 1
ATOM 8575 C CA . LYS B 1 549 ? 25.781 22.75 18.656 1 97.94 549 LYS B CA 1
ATOM 8576 C C . LYS B 1 549 ? 25.828 24.219 19.062 1 97.94 549 LYS B C 1
ATOM 8578 O O . LYS B 1 549 ? 25.344 25.094 18.328 1 97.94 549 LYS B O 1
ATOM 8583 N N . ARG B 1 550 ? 26.406 24.438 20.219 1 97.38 550 ARG B N 1
ATOM 8584 C CA . ARG B 1 550 ? 26.547 25.828 20.656 1 97.38 550 ARG B CA 1
ATOM 8585 C C . ARG B 1 550 ? 27.5 26.578 19.734 1 97.38 550 ARG B C 1
ATOM 8587 O O . ARG B 1 550 ? 28.531 26.047 19.328 1 97.38 550 ARG B O 1
ATOM 8594 N N . VAL B 1 551 ? 27.172 27.828 19.375 1 96.31 551 VAL B N 1
ATOM 8595 C CA . VAL B 1 551 ? 27.984 28.625 18.484 1 96.31 551 VAL B CA 1
ATOM 8596 C C . VAL B 1 551 ? 28.312 29.969 19.125 1 96.31 551 VAL B C 1
ATOM 8598 O O . VAL B 1 551 ? 27.562 30.469 19.969 1 96.31 551 VAL B O 1
#

Radius of gyration: 32.95 Å; Cα contacts (8 Å, |Δi|>4): 2563; chains: 2; bounding box: 69×89×92 Å

Sequence (1102 aa):
MKALVLALTLSLYAAAGAKRQPIPTRGVPNGQYGGDEVAFANEAFEQFILAQMDEWHVPGLSMAVIEGNKTWAKGFGYATLGSEPATPSTLFYCGSMTKSVTAAALSILIDEHKNGSNIQWTTPISSILKDDFVLSDAWATDHMTLEDALCHRTGYPRHDFSGPFNSSVDMVRRFRHLPMSQEPRVKWQYSNMMYGTLGYVVERTSATRLADFFRNRLWRPMGMLNTFLHPDDALASGGGGQLAHAYYYNNDTQQFGELPWNDEGSVAGAGMAISSVLDWSRYLRHMISESGPISAAGHAALKAPHMVSEQDRRIYSGTEFYGLGWGSNMMQNEAVWYHSGRVSGMLSYMAFVPARKFGFVIMLNTESVAALDSIFSTTLFNYFEVASSNRYDIRQGWYDLLRDLDDGLRNCSARLYPGVGGAALPSGMALDDLVGSYYNDGYGYANVTLRCDDWEAAHGSPSVLSLTSDGCRIVVPRAELFGKNVSFQLQHVAGDKWLAWYFVDDYKTVTRPAGCYRAQVVVGPDGKPDMLGMDMRMEGDDLPLTWFKRVMKALVLALTLSLYAAAGAKRQPIPTRGVPNGQYGGDEVAFANEAFEQFILAQMDEWHVPGLSMAVIEGNKTWAKGFGYATLGSEPATPSTLFYCGSMTKSVTAAALSILIDEHKNGSNIQWTTPISSILKDDFVLSDAWATDHMTLEDALCHRTGYPRHDFSGPFNSSVDMVRRFRHLPMSQEPRVKWQYSNMMYGTLGYVVERTSATRLADFFRNRLWRPMGMLNTFLHPDDALASGGGGQLAHAYYYNNDTQQFGELPWNDEGSVAGAGMAISSVLDWSRYLRHMISESGPISAAGHAALKAPHMVSEQDRRIYSGTEFYGLGWGSNMMQNEAVWYHSGRVSGMLSYMAFVPARKFGFVIMLNTESVAALDSIFSTTLFNYFEVASSNRYDIRQGWYDLLRDLDDGLRNCSARLYPGVGGAALPSGMALDDLVGSYYNDGYGYANVTLRCDDWEAAHGSPSVLSLTSDGCRIVVPRAELFGKNVSFQLQHVAGDKWLAWYFVDDYKTVTRPAGCYRAQVVVGPDGKPDMLGMDMRMEGDDLPLTWFKRV

Nearest PDB structures (foldseek):
  7spn-assembly1_B  TM=6.690E-01  e=5.749E-27  Dehalococcoidia bacterium
  7v21-assembly1_B  TM=8.264E-01  e=2.091E-19  Homo sapiens
  6ksu-assembly1_A  TM=6.513E-01  e=6.903E-22  Streptomyces albidoflavus
  6ksu-assembly2_B  TM=6.434E-01  e=2.259E-21  Streptomyces albidoflavus
  1ei5-assembly1_A  TM=5.960E-01  e=1.037E-19  Brucella anthropi

InterPro domains:
  IPR001466 Beta-lactamase-related [PF00144] (45-368)
  IPR012338 Beta-lactamase/transpeptidase-like [G3DSA:3.40.710.10] (43-382)
  IPR012338 Beta-lactamase/transpeptidase-like [SSF56601] (43-376)
  IPR050491 Beta-lactamase AmpC-like [PTHR46825] (42-371)